Protein 7B7N (pdb70)

Secondary structure (DSSP, 8-state):
--EEEEESGGGTT----EESSSSSS-EEEEEEETTEEEEEEEE---SSS---EEEE---EE-TT-SSEEEEEEEEE--GGGS---TT-BS-EEEEEEEESS--TT---GGGPEEEEEE---EEEEEEE----SSEEEEEEEESSB-EEEEEEEEEE--/--HHHHHTT--EEEEEETTT--EEEEEHHHHHHHS-HHHHHHHHHHH-TT--HHHHHHHHHTB---S--EE--S--SPPTTBPPTTS-EE--------STT-SEEEHHHHHHHHT-SEEEES-TTSGGGGTB--EEEEEEEEEEEES-TTT-EEEEEEEESSEEEEEEES---EEEEEEE-GGGSPPB-TT--TGGGEEEE-SS-EEEEE-BTTS-HHHHH--HHHHHHHHHSS-HHHHHHHHHHHHHHHHTTT-TT-STTHHHHHHHHHHHHHHHHHHHHHHHT-SEEEHHHHHHHHHHHHHHHHHHHHHSTT-EEES---HHHHHHHHHHHTT--HHHHHHS-HHHHHHHHHHHHHT-TTT---HHHHHHHHHHHHHHHHHHHHHS---HHHHHHHHHHHHHHSS-PPPSSHHHHHHHHHHHHHHHHHS-HHHHHHHHHHHT-TTT--TTTT--GGGGSSB---SHHHHHHH---TTHHHHHHHHHHHHHHH----SS------S-EEEEEE-SS-EEEEESS--SSSEEEEPPS--GGG--EEEEE-TT-PPPS---SS----EEE---SS-TTTT-EEEEEETTTEEEEEEE--SHHHHHHTTSTTSSS--TT-TTEEEEEE-TTS-EEEEE-/----S-------TTTTTSPPPGGG--EEEE--TTSGGG--EEEEEEEETTEEEEEEEEHHHHHHHHHHHHHTTGGG--HHHHHHHHHHHHHHHHHHHT--HHHH--GGG-

Nearest PDB structures (foldseek):
  7b7n-assembly1_L  TM=1.009E+00  e=2.838E-21  Human gammaherpesvirus 8
  7czf-assembly1_C  TM=9.853E-01  e=8.204E-18  Human gammaherpesvirus 8
  8tnt-assembly1_B  TM=8.517E-01  e=2.766E-06  human gammaherpesvirus 4
  6c5v-assembly1_B  TM=8.333E-01  e=2.447E-06  Epstein-barr virus strain ag876
  9diy-assembly1_C  TM=6.101E-01  e=1.774E-02  Human betaherpesvirus 5

Solvent-accessible surface area: 38794 Å² total; per-residue (Å²): 148,67,65,66,50,11,46,7,65,82,32,49,20,165,32,56,18,44,16,91,37,176,47,63,6,1,34,12,6,32,9,54,32,110,70,124,64,57,34,0,9,6,4,14,55,2,56,79,26,149,38,56,4,8,0,15,0,46,62,5,140,39,40,142,0,99,123,0,42,0,24,2,63,0,30,31,17,80,26,134,24,9,76,43,62,114,43,24,96,68,35,0,10,0,33,39,8,46,6,46,123,86,114,30,121,81,31,83,81,225,90,21,81,98,38,58,52,0,39,107,137,38,79,36,77,58,52,11,23,104,2,103,112,113,0,0,6,0,0,0,22,0,59,0,0,1,0,0,1,28,10,0,43,0,6,33,88,174,244,47,2,98,118,49,16,117,82,41,91,60,0,14,0,14,17,2,28,82,36,71,40,27,88,2,57,2,114,52,2,29,101,42,8,79,73,95,22,0,55,67,1,11,65,2,3,77,0,5,24,37,0,100,63,0,18,125,24,41,118,46,18,69,66,22,167,73,42,62,99,38,116,30,86,25,93,203,33,74,0,49,36,70,148,108,29,112,65,80,120,111,147,110,78,73,38,30,45,53,0,43,10,0,15,21,5,74,77,4,37,37,21,0,21,74,43,129,66,75,15,7,40,145,132,35,36,16,30,93,9,0,1,20,40,86,22,98,0,0,70,2,44,4,49,5,42,81,118,123,57,0,3,20,0,59,6,8,0,4,71,46,4,0,8,0,5,5,42,66,127,38,100,11,4,4,0,0,0,0,37,51,129,37,4,2,13,17,15,4,4,7,36,29,100,49,0,2,23,0,58,6,74,54,14,1,0,0,0,3,0,10,61,118,20,62,121,62,0,23,99,46,85,3,37,141,14,0,64,88,1,8,77,26,17,22,26,82,5,1,40,60,0,2,26,98,0,2,13,15,11,15,139,131,14,6,65,28,54,130,40,0,5,60,2,0,13,4,1,0,12,1,0,0,0,0,0,20,2,2,30,5,0,35,71,60,207,64,0,22,0,31,13,0,0,85,5,2,6,25,0,74,7,0,27,35,1,0,125,71,6,2,95,69,5,58,42,64,10,12,75,44,90,24,1,7,34,10,0,39,30,0,6,80,145,3,49,9,92,71,2,20,85,18,88,95,74,33,13,16,9,1,3,6,2,1,34,8,7,23,107,92,25,60,19,48,62,41,0,8,51,0,2,8,67,13,0,60,112,20,0,30,57,7,0,110,73,8,81,12,34,56,73,46,4,39,4,0,13,17,1,4,9,5,13,30,103,30,70,90,34,201,92,90,26,5,33,76,71,16,27,85,0,56,0,2,0,1,0,0,0,0,48,76,9,0,8,69,0,1,42,26,3,8,121,23,139,72,4,52,8,46,60,1,3,0,0,1,0,7,1,7,3,46,17,15,114,61,68,33,0,153,50,12,29,136,266,116,18,60,69,125,0,4,48,1,0,10,58,2,7,166,29,9,47,102,94,151,65,51,40,143,18,143,69,69,138,120,28,27,0,15,0,12,8,46,126,0,4,0,14,0,6,46,102,33,21,86,83,29,20,7,9,84,8,51,110,32,116,130,162,26,35,4,21,0,0,0,5,51,58,106,63,46,62,40,148,59,109,68,114,84,101,103,11,53,77,58,146,162,128,39,117,52,37,78,11,41,64,2,0,0,1,2,2,10,61,66,49,4,0,14,1,2,0,10,0,34,34,88,141,0,1,70,14,0,68,75,152,115,10,22,4,61,79,102,136,54,154,88,27,11,20,1,42,0,58,30,96,0,34,1,7,5,32,100,102,148,75,35,1,6,40,20,33,10,6,18,17,95,44,11,69,102,103,44,25,101,3,8,20,0,34,0,0,4,1,4,42,52,134,60,10,89,18,0,0,0,1,4,0,22,8,93,86,70,93,32,10,20,3,16,13,0,0,0,3,7,0,0,4,0,0,20,0,0,2,73,71,3,48,115,176,19,55,128,97,14,89,131,0,25,126,43,0,76,141,9,12,66,42,5,26,134,39,19,89,77,91,12,0,45,1,50,99,41,82

Structure (mmCIF, N/CA/C/O backbone):
data_7B7N
#
_entry.id   7B7N
#
_cell.length_a   72.940
_cell.length_b   129.000
_cell.length_c   267.690
_cell.angle_alpha   90.000
_cell.angle_beta   90.000
_cell.angle_gamma   90.000
#
_symmetry.space_group_name_H-M   'C 2 2 21'
#
loop_
_entity.id
_entity.type
_entity.pdbx_description
1 polymer 'Ephrin type-A receptor 2'
2 polymer 'Envelope glycoprotein H'
3 polymer 'Envelope glycoprotein L'
4 branched 2-acetamido-2-deoxy-beta-D-glucopyranose-(1-4)-2-acetamido-2-deoxy-beta-D-glucopyranose
5 non-polymer 'CHLORIDE ION'
6 non-polymer 'SODIUM ION'
7 non-polymer 2-acetamido-2-deoxy-beta-D-glucopyranose
8 water water
#
loop_
_atom_site.group_PDB
_atom_site.id
_atom_site.type_symbol
_atom_site.label_atom_id
_atom_site.label_alt_id
_atom_site.label_comp_id
_atom_site.label_asym_id
_atom_site.label_entity_id
_atom_site.label_seq_id
_atom_site.pdbx_PDB_ins_code
_atom_site.Cartn_x
_atom_site.Cartn_y
_atom_site.Cartn_z
_atom_site.occupancy
_atom_site.B_iso_or_equiv
_atom_site.auth_seq_id
_atom_site.auth_comp_id
_atom_site.auth_asym_id
_atom_site.auth_atom_id
_atom_site.pdbx_PDB_model_num
ATOM 1 N N . LYS A 1 5 ? 20.03953 165.59285 71.54215 1.000 97.09670 27 LYS E N 1
ATOM 2 C CA . LYS A 1 5 ? 19.41004 165.01664 70.36053 1.000 101.18525 27 LYS E CA 1
ATOM 3 C C . LYS A 1 5 ? 18.92428 163.59787 70.63684 1.000 106.75307 27 LYS E C 1
ATOM 4 O O . LYS A 1 5 ? 18.76326 163.20321 71.79246 1.000 124.10513 27 LYS E O 1
ATOM 10 N N . GLU A 1 6 ? 18.69692 162.84242 69.56036 1.000 95.61681 28 GLU E N 1
ATOM 11 C CA . GLU A 1 6 ? 18.24635 161.45457 69.62483 1.000 82.44954 28 GLU E CA 1
ATOM 12 C C . GLU A 1 6 ? 16.95383 161.30219 70.41618 1.000 74.81159 28 GLU E C 1
ATOM 13 O O . GLU A 1 6 ? 16.97669 161.03522 71.62219 1.000 73.83985 28 GLU E O 1
ATOM 19 N N . VAL A 1 7 ? 15.82587 161.47804 69.73963 1.000 70.16981 29 VAL E N 1
ATOM 20 C CA . VAL A 1 7 ? 14.52267 161.12712 70.28615 1.000 67.09524 29 VAL E CA 1
ATOM 21 C C . VAL A 1 7 ? 14.21283 159.70804 69.83279 1.000 65.20407 29 VAL E C 1
ATOM 22 O O . VAL A 1 7 ? 14.21436 159.42022 68.62929 1.000 66.42846 29 VAL E O 1
ATOM 26 N N . VAL A 1 8 ? 13.96511 158.82340 70.79541 1.000 61.75557 30 VAL E N 1
ATOM 27 C CA . VAL A 1 8 ? 13.79527 157.39636 70.54656 1.000 54.74593 30 VAL E CA 1
ATOM 28 C C . VAL A 1 8 ? 12.30854 157.09327 70.41551 1.000 52.13487 30 VAL E C 1
ATOM 29 O O . VAL A 1 8 ? 11.52229 157.39280 71.32190 1.000 54.50240 30 VAL E O 1
ATOM 33 N N . LEU A 1 9 ? 11.92418 156.49245 69.29084 1.000 49.95502 31 LEU E N 1
ATOM 34 C CA . LEU A 1 9 ? 10.55702 156.04329 69.06635 1.000 55.96992 31 LEU E CA 1
ATOM 35 C C . LEU A 1 9 ? 10.34942 154.57866 69.41989 1.000 60.57909 31 LEU E C 1
ATOM 36 O O . LEU A 1 9 ? 9.22668 154.18180 69.74943 1.000 67.83522 31 LEU E O 1
ATOM 41 N N . LEU A 1 10 ? 11.40519 153.77157 69.34989 1.000 55.93449 32 LEU E N 1
ATOM 42 C CA . LEU A 1 10 ? 11.32897 152.34379 69.61152 1.000 54.79778 32 LEU E CA 1
ATOM 43 C C . LEU A 1 10 ? 12.65310 151.90047 70.21270 1.000 55.48602 32 LEU E C 1
ATOM 44 O O . LEU A 1 10 ? 13.71480 152.33087 69.75966 1.000 56.46180 32 LEU E O 1
ATOM 49 N N . ASP A 1 11 ? 12.58432 151.05363 71.24142 1.000 55.80438 33 ASP E N 1
ATOM 50 C CA . ASP A 1 11 ? 13.78838 150.53275 71.89124 1.000 62.22099 33 ASP E CA 1
ATOM 51 C C . ASP A 1 11 ? 13.42842 149.16983 72.47703 1.000 65.83831 33 ASP E C 1
ATOM 52 O O . ASP A 1 11 ? 12.82392 149.09504 73.55077 1.000 71.23216 33 ASP E O 1
ATOM 57 N N . PHE A 1 12 ? 13.81021 148.10205 71.77103 1.000 61.83510 34 PHE E N 1
ATOM 58 C CA . PHE A 1 12 ? 13.40415 146.76027 72.17892 1.000 59.20535 34 PHE E CA 1
ATOM 59 C C . PHE A 1 12 ? 14.06797 146.34418 73.48531 1.000 62.94244 34 PHE E C 1
ATOM 60 O O . PHE A 1 12 ? 13.41347 145.76767 74.36261 1.000 61.24703 34 PHE E O 1
ATOM 68 N N . ALA A 1 13 ? 15.36532 146.62747 73.63280 1.000 61.64283 35 ALA E N 1
ATOM 69 C CA . ALA A 1 13 ? 16.09508 146.18104 74.81556 1.000 52.80914 35 ALA E CA 1
ATOM 70 C C . ALA A 1 13 ? 15.58047 146.84338 76.08596 1.000 52.46995 35 ALA E C 1
ATOM 71 O O . ALA A 1 13 ? 15.68364 146.26309 77.17361 1.000 52.05515 35 ALA E O 1
ATOM 73 N N . ALA A 1 14 ? 15.02794 148.04852 75.97492 1.000 54.92061 36 ALA E N 1
ATOM 74 C CA . ALA A 1 14 ? 14.50665 148.77038 77.12739 1.000 54.99468 36 ALA E CA 1
ATOM 75 C C . ALA A 1 14 ? 13.07599 148.38382 77.47637 1.000 58.71891 36 ALA E C 1
ATOM 76 O O . ALA A 1 14 ? 12.53528 148.89486 78.46185 1.000 65.87032 36 ALA E O 1
ATOM 78 N N . ALA A 1 15 ? 12.45113 147.49882 76.70170 1.000 55.27668 37 ALA E N 1
ATOM 79 C CA . ALA A 1 15 ? 11.06055 147.14174 76.94383 1.000 58.35195 37 ALA E CA 1
ATOM 80 C C . ALA A 1 15 ? 10.89472 146.11546 78.05673 1.000 62.63513 37 ALA E C 1
ATOM 81 O O . ALA A 1 15 ? 9.77216 145.92453 78.53882 1.000 63.27355 37 ALA E O 1
ATOM 83 N N . GLY A 1 16 ? 11.97394 145.44741 78.45970 1.000 61.53171 38 GLY E N 1
ATOM 84 C CA . GLY A 1 16 ? 11.92122 144.50196 79.55742 1.000 62.06996 38 GLY E CA 1
ATOM 85 C C . GLY A 1 16 ? 11.03663 143.29620 79.33296 1.000 68.50452 38 GLY E C 1
ATOM 86 O O . GLY A 1 16 ? 10.45305 142.78146 80.29223 1.000 73.01147 38 GLY E O 1
ATOM 87 N N . GLY A 1 17 ? 10.91766 142.82599 78.09389 1.000 67.78178 39 GLY E N 1
ATOM 88 C CA . GLY A 1 17 ? 10.11989 141.65301 77.80695 1.000 63.99553 39 GLY E CA 1
ATOM 89 C C . GLY A 1 17 ? 8.63401 141.89468 77.66690 1.000 65.84227 39 GLY E C 1
ATOM 90 O O . GLY A 1 17 ? 7.89251 140.94229 77.39245 1.000 69.32249 39 GLY E O 1
ATOM 91 N N . GLU A 1 18 ? 8.16940 143.12872 77.84563 1.000 69.15540 40 GLU E N 1
ATOM 92 C CA . GLU A 1 18 ? 6.76061 143.45530 77.68735 1.000 68.34571 40 GLU E CA 1
ATOM 93 C C . GLU A 1 18 ? 6.42405 143.92625 76.27880 1.000 56.77661 40 GLU E C 1
ATOM 94 O O . GLU A 1 18 ? 5.34542 144.48984 76.06569 1.000 53.14816 40 GLU E O 1
ATOM 100 N N . LEU A 1 19 ? 7.31743 143.70130 75.31646 1.000 53.23017 41 LEU E N 1
ATOM 101 C CA . LEU A 1 19 ? 7.10665 144.08190 73.92351 1.000 52.60965 41 LEU E CA 1
ATOM 102 C C . LEU A 1 19 ? 7.20162 142.82735 73.06602 1.000 54.86747 41 LEU E C 1
ATOM 103 O O . LEU A 1 19 ? 8.29313 142.27798 72.88209 1.000 53.81309 41 LEU E O 1
ATOM 108 N N . GLY A 1 20 ? 6.06375 142.37754 72.54700 1.000 54.39744 42 GLY E N 1
ATOM 109 C CA . GLY A 1 20 ? 6.00791 141.20481 71.69084 1.000 44.55929 42 GLY E CA 1
ATOM 110 C C . GLY A 1 20 ? 5.88238 141.60292 70.23066 1.000 46.73873 42 GLY E C 1
ATOM 111 O O . GLY A 1 20 ? 5.14493 142.52750 69.88823 1.000 46.36334 42 GLY E O 1
ATOM 112 N N . TRP A 1 21 ? 6.60921 140.88884 69.37605 1.000 50.38183 43 TRP E N 1
ATOM 113 C CA . TRP A 1 21 ? 6.64601 141.16680 67.94955 1.000 49.78079 43 TRP E CA 1
ATOM 114 C C . TRP A 1 21 ? 6.02717 140.01662 67.16598 1.000 49.03925 43 TRP E C 1
ATOM 115 O O . TRP A 1 21 ? 5.97767 138.87327 67.62523 1.000 49.50765 43 TRP E O 1
ATOM 126 N N . LEU A 1 22 ? 5.55786 140.33995 65.96649 1.000 53.04612 44 LEU E N 1
ATOM 127 C CA . LEU A 1 22 ? 4.85955 139.37550 65.13264 1.000 54.02335 44 LEU E CA 1
ATOM 128 C C . LEU A 1 22 ? 5.85183 138.45977 64.42941 1.000 56.05824 44 LEU E C 1
ATOM 129 O O . LEU A 1 22 ? 6.90808 138.89846 63.96788 1.000 61.76149 44 LEU E O 1
ATOM 134 N N . THR A 1 23 ? 5.50704 137.17834 64.35640 1.000 57.44287 45 THR E N 1
ATOM 135 C CA . THR A 1 23 ? 6.30134 136.18468 63.64564 1.000 60.79764 45 THR E CA 1
ATOM 136 C C . THR A 1 23 ? 5.39188 135.48931 62.64729 1.000 71.88850 45 THR E C 1
ATOM 137 O O . THR A 1 23 ? 4.41048 134.85195 63.04332 1.000 67.58454 45 THR E O 1
ATOM 141 N N . HIS A 1 24 ? 5.70579 135.62393 61.35224 1.000 91.37777 46 HIS E N 1
ATOM 142 C CA . HIS A 1 24 ? 4.80150 135.08405 60.33769 1.000 104.84955 46 HIS E CA 1
ATOM 143 C C . HIS A 1 24 ? 4.77288 133.56208 60.36402 1.000 121.21581 46 HIS E C 1
ATOM 144 O O . HIS A 1 24 ? 3.67157 132.99127 60.45706 1.000 146.64905 46 HIS E O 1
ATOM 151 N N . PRO A 1 25 ? 5.90274 132.83986 60.28847 1.000 93.25187 47 PRO E N 1
ATOM 152 C CA . PRO A 1 25 ? 5.85546 131.43201 60.69698 1.000 74.90902 47 PRO E CA 1
ATOM 153 C C . PRO A 1 25 ? 5.82621 131.35575 62.21324 1.000 72.55880 47 PRO E C 1
ATOM 154 O O . PRO A 1 25 ? 6.84566 131.57861 62.87328 1.000 73.11787 47 PRO E O 1
ATOM 158 N N . TYR A 1 26 ? 4.65504 131.08582 62.77961 1.000 70.68736 48 TYR E N 1
ATOM 159 C CA . TYR A 1 26 ? 4.49697 131.08102 64.22776 1.000 73.61488 48 TYR E CA 1
ATOM 160 C C . TYR A 1 26 ? 4.92770 129.72881 64.77893 1.000 72.54863 48 TYR E C 1
ATOM 161 O O . TYR A 1 26 ? 4.31999 128.70072 64.46210 1.000 81.45326 48 TYR E O 1
ATOM 170 N N . GLY A 1 27 ? 5.97328 129.72944 65.59956 1.000 69.10039 49 GLY E N 1
ATOM 171 C CA . GLY A 1 27 ? 6.50516 128.49516 66.14138 1.000 76.91036 49 GLY E CA 1
ATOM 172 C C . GLY A 1 27 ? 7.88411 128.20548 65.59155 1.000 82.50078 49 GLY E C 1
ATOM 173 O O . GLY A 1 27 ? 8.86675 128.16753 66.33789 1.000 88.27549 49 GLY E O 1
ATOM 174 N N . LYS A 1 28 ? 7.96554 127.99595 64.28141 1.000 79.52250 50 LYS E N 1
ATOM 175 C CA . LYS A 1 28 ? 9.25116 127.93957 63.61092 1.000 76.60501 50 LYS E CA 1
ATOM 176 C C . LYS A 1 28 ? 9.81460 129.34998 63.45200 1.000 79.12780 50 LYS E C 1
ATOM 177 O O . LYS A 1 28 ? 9.15896 130.35194 63.75201 1.000 84.18997 50 LYS E O 1
ATOM 179 N N . GLY A 1 29 ? 11.05383 129.42425 62.97975 1.000 74.54727 51 GLY E N 1
ATOM 180 C CA . GLY A 1 29 ? 11.63809 130.72848 62.71654 1.000 71.13974 51 GLY E CA 1
ATOM 181 C C . GLY A 1 29 ? 11.90920 131.50560 63.99156 1.000 63.27387 51 GLY E C 1
ATOM 182 O O . GLY A 1 29 ? 12.35742 130.95559 65.00346 1.000 62.31947 51 GLY E O 1
ATOM 183 N N . TRP A 1 30 ? 11.63284 132.80871 63.94072 1.000 62.97119 52 TRP E N 1
ATOM 184 C CA . TRP A 1 30 ? 11.96159 133.69321 65.05148 1.000 56.34857 52 TRP E CA 1
ATOM 185 C C . TRP A 1 30 ? 11.16710 133.32314 66.29723 1.000 54.47409 52 TRP E C 1
ATOM 186 O O . TRP A 1 30 ? 9.97710 133.00349 66.22720 1.000 54.23582 52 TRP E O 1
ATOM 197 N N . ASP A 1 31 ? 11.84010 133.37412 67.44424 1.000 52.00969 53 ASP E N 1
ATOM 198 C CA . ASP A 1 31 ? 11.23003 133.10841 68.73686 1.000 53.35349 53 ASP E CA 1
ATOM 199 C C . ASP A 1 31 ? 11.70207 134.15733 69.73024 1.000 56.33648 53 ASP E C 1
ATOM 200 O O . ASP A 1 31 ? 12.84077 134.62983 69.66218 1.000 60.28063 53 ASP E O 1
ATOM 205 N N . LEU A 1 32 ? 10.81114 134.51952 70.65050 1.000 58.54129 54 LEU E N 1
ATOM 206 C CA . LEU A 1 32 ? 11.15722 135.41549 71.74672 1.000 58.76486 54 LEU E CA 1
ATOM 207 C C . LEU A 1 32 ? 11.79462 134.59777 72.86172 1.000 61.21772 54 LEU E C 1
ATOM 208 O O . LEU A 1 32 ? 11.19098 133.64006 73.35793 1.000 63.88792 54 LEU E O 1
ATOM 213 N N . MET A 1 33 ? 13.01433 134.96184 73.24866 1.000 60.54024 55 MET E N 1
ATOM 214 C CA . MET A 1 33 ? 13.79630 134.16382 74.17760 1.000 59.99118 55 MET E CA 1
ATOM 215 C C . MET A 1 33 ? 14.38129 135.03717 75.27574 1.000 62.97877 55 MET E C 1
ATOM 216 O O . MET A 1 33 ? 14.80649 136.17221 75.02905 1.000 67.50994 55 MET E O 1
ATOM 221 N N . GLN A 1 34 ? 14.40541 134.48816 76.48708 1.000 60.04239 56 GLN E N 1
ATOM 222 C CA . GLN A 1 34 ? 14.96418 135.14807 77.65576 1.000 56.40830 56 GLN E CA 1
ATOM 223 C C . GLN A 1 34 ? 16.26865 134.47353 78.06284 1.000 54.44605 56 GLN E C 1
ATOM 224 O O . GLN A 1 34 ? 16.36484 133.24245 78.07763 1.000 56.64214 56 GLN E O 1
ATOM 230 N N . ASN A 1 35 ? 17.27413 135.28735 78.37367 1.000 53.05866 57 ASN E N 1
ATOM 231 C CA . ASN A 1 35 ? 18.47776 134.86022 79.06688 1.000 48.99494 57 ASN E CA 1
ATOM 232 C C . ASN A 1 35 ? 18.67017 135.77728 80.26478 1.000 53.01365 57 ASN E C 1
ATOM 233 O O . ASN A 1 35 ? 17.95635 136.76727 80.43161 1.000 59.42856 57 ASN E O 1
ATOM 238 N N . ILE A 1 36 ? 19.63792 135.45023 81.11143 1.000 48.74332 58 ILE E N 1
ATOM 239 C CA . ILE A 1 36 ? 19.94751 136.26429 82.27787 1.000 49.41808 58 ILE E CA 1
ATOM 240 C C . ILE A 1 36 ? 21.42476 136.62192 82.20702 1.000 58.28406 58 ILE E C 1
ATOM 241 O O . ILE A 1 36 ? 22.29118 135.73933 82.27408 1.000 56.91288 58 ILE E O 1
ATOM 246 N N . MET A 1 37 ? 21.70847 137.91399 82.04934 1.000 62.69016 59 MET E N 1
ATOM 247 C CA . MET A 1 37 ? 23.06379 138.44449 81.99631 1.000 66.55160 59 MET E CA 1
ATOM 248 C C . MET A 1 37 ? 23.24829 139.39894 83.16551 1.000 70.71251 59 MET E C 1
ATOM 249 O O . MET A 1 37 ? 22.42757 140.30191 83.36367 1.000 75.93416 59 MET E O 1
ATOM 254 N N . ASN A 1 38 ? 24.32100 139.20087 83.93298 1.000 66.95841 60 ASN E N 1
ATOM 255 C CA . ASN A 1 38 ? 24.61055 140.03697 85.09896 1.000 69.90945 60 ASN E CA 1
ATOM 256 C C . ASN A 1 38 ? 23.42832 140.05863 86.06589 1.000 71.51422 60 ASN E C 1
ATOM 257 O O . ASN A 1 38 ? 23.14361 141.06911 86.71349 1.000 72.36898 60 ASN E O 1
ATOM 262 N N . ASP A 1 39 ? 22.73173 138.92441 86.15146 1.000 70.84589 61 ASP E N 1
ATOM 263 C CA . ASP A 1 39 ? 21.57201 138.72929 87.01904 1.000 67.30881 61 ASP E CA 1
ATOM 264 C C . ASP A 1 39 ? 20.38736 139.60107 86.61752 1.000 66.96501 61 ASP E C 1
ATOM 265 O O . ASP A 1 39 ? 19.49321 139.84935 87.43041 1.000 67.80026 61 ASP E O 1
ATOM 270 N N . MET A 1 40 ? 20.35654 140.06432 85.36838 1.000 68.32070 62 MET E N 1
ATOM 271 C CA . MET A 1 40 ? 19.23121 140.81164 84.83684 1.000 74.38482 62 MET E CA 1
ATOM 272 C C . MET A 1 40 ? 18.68123 140.11657 83.59674 1.000 72.49470 62 MET E C 1
ATOM 273 O O . MET A 1 40 ? 19.45132 139.56425 82.80343 1.000 77.21524 62 MET E O 1
ATOM 278 N N . PRO A 1 41 ? 17.36205 140.11586 83.40456 1.000 63.60581 63 PRO E N 1
ATOM 279 C CA . PRO A 1 41 ? 16.78181 139.42350 82.24368 1.000 60.78894 63 PRO E CA 1
ATOM 280 C C . PRO A 1 41 ? 17.00807 140.21346 80.96300 1.000 58.57016 63 PRO E C 1
ATOM 281 O O . PRO A 1 41 ? 16.57860 141.36186 80.84191 1.000 58.89102 63 PRO E O 1
ATOM 285 N N . ILE A 1 42 ? 17.68944 139.58804 80.00584 1.000 59.62826 64 ILE E N 1
ATOM 286 C CA . ILE A 1 42 ? 17.91836 140.15134 78.67979 1.000 58.99202 64 ILE E CA 1
ATOM 287 C C . ILE A 1 42 ? 17.12213 139.32639 77.67882 1.000 55.99414 64 ILE E C 1
ATOM 288 O O . ILE A 1 42 ? 17.26263 138.09793 77.62345 1.000 52.13309 64 ILE E O 1
ATOM 293 N N . TYR A 1 43 ? 16.27775 139.99715 76.90123 1.000 55.62379 65 TYR E N 1
ATOM 294 C CA . TYR A 1 43 ? 15.41428 139.34346 75.92958 1.000 49.93577 65 TYR E CA 1
ATOM 295 C C . TYR A 1 43 ? 15.96286 139.52919 74.52224 1.000 51.06505 65 TYR E C 1
ATOM 296 O O . TYR A 1 43 ? 16.77092 140.42091 74.25532 1.000 54.10039 65 TYR E O 1
ATOM 305 N N . MET A 1 44 ? 15.52051 138.65737 73.62051 1.000 60.38981 66 MET E N 1
ATOM 306 C CA . MET A 1 44 ? 15.99121 138.71496 72.24414 1.000 62.93076 66 MET E CA 1
ATOM 307 C C . MET A 1 44 ? 15.02043 137.95811 71.35272 1.000 60.98788 66 MET E C 1
ATOM 308 O O . MET A 1 44 ? 14.19701 137.17055 71.82390 1.000 58.38436 66 MET E O 1
ATOM 313 N N . TYR A 1 45 ? 15.11898 138.21799 70.05465 1.000 57.41139 67 TYR E N 1
ATOM 314 C CA . TYR A 1 45 ? 14.40580 137.43308 69.05441 1.000 49.05145 67 TYR E CA 1
ATOM 315 C C . TYR A 1 45 ? 15.43859 136.65324 68.25637 1.000 52.06243 67 TYR E C 1
ATOM 316 O O . TYR A 1 45 ? 16.32675 137.24427 67.63503 1.000 54.88461 67 TYR E O 1
ATOM 325 N N . SER A 1 46 ? 15.34572 135.32997 68.30607 1.000 53.88498 68 SER E N 1
ATOM 326 C CA . SER A 1 46 ? 16.39424 134.48034 67.76653 1.000 51.33810 68 SER E CA 1
ATOM 327 C C . SER A 1 46 ? 15.81015 133.43212 66.83250 1.000 47.40073 68 SER E C 1
ATOM 328 O O . SER A 1 46 ? 14.66651 132.99966 66.98920 1.000 48.90183 68 SER E O 1
ATOM 331 N N . VAL A 1 47 ? 16.61794 133.02864 65.85747 1.000 45.12071 69 VAL E N 1
ATOM 332 C CA . VAL A 1 47 ? 16.21522 132.02937 64.87295 1.000 51.01759 69 VAL E CA 1
ATOM 333 C C . VAL A 1 47 ? 17.46506 131.29412 64.41360 1.000 52.83716 69 VAL E C 1
ATOM 334 O O . VAL A 1 47 ? 18.52642 131.89909 64.25037 1.000 59.12549 69 VAL E O 1
ATOM 338 N N . CYS A 1 48 ? 17.34610 129.98218 64.21278 1.000 49.37513 70 CYS E N 1
ATOM 339 C CA . CYS A 1 48 ? 18.52528 129.19751 63.86925 1.000 49.38661 70 CYS E CA 1
ATOM 340 C C . CYS A 1 48 ? 18.17141 127.90832 63.13275 1.000 54.57447 70 CYS E C 1
ATOM 341 O O . CYS A 1 48 ? 18.69845 126.83861 63.45331 1.000 56.92397 70 CYS E O 1
ATOM 344 N N . ASN A 1 49 ? 17.28993 127.99433 62.13541 1.000 52.30602 71 ASN E N 1
ATOM 345 C CA . ASN A 1 49 ? 16.93833 126.83220 61.31679 1.000 52.96894 71 ASN E CA 1
ATOM 346 C C . ASN A 1 49 ? 17.94447 126.72472 60.17342 1.000 53.73097 71 ASN E C 1
ATOM 347 O O . ASN A 1 49 ? 17.66751 127.04921 59.01593 1.000 51.87229 71 ASN E O 1
ATOM 352 N N . VAL A 1 50 ? 19.13905 126.24660 60.51504 1.000 56.57743 72 VAL E N 1
ATOM 353 C CA . VAL A 1 50 ? 20.24305 126.23898 59.56137 1.000 65.08000 72 VAL E CA 1
ATOM 354 C C . VAL A 1 50 ? 20.33925 124.92992 58.77965 1.000 74.37465 72 VAL E C 1
ATOM 355 O O . VAL A 1 50 ? 20.82864 124.92565 57.64506 1.000 77.40071 72 VAL E O 1
ATOM 359 N N . MET A 1 51 ? 19.88479 123.81562 59.35390 1.000 76.24596 73 MET E N 1
ATOM 360 C CA . MET A 1 51 ? 19.99045 122.50882 58.71569 1.000 81.65815 73 MET E CA 1
ATOM 361 C C . MET A 1 51 ? 18.71255 122.11099 57.97861 1.000 85.45473 73 MET E C 1
ATOM 362 O O . MET A 1 51 ? 18.39053 120.92210 57.90513 1.000 98.29003 73 MET E O 1
ATOM 367 N N . SER A 1 52 ? 17.97660 123.07713 57.42194 1.000 80.87189 74 SER E N 1
ATOM 368 C CA . SER A 1 52 ? 16.66340 122.79672 56.85672 1.000 81.20536 74 SER E CA 1
ATOM 369 C C . SER A 1 52 ? 16.45412 123.32510 55.44497 1.000 85.85394 74 SER E C 1
ATOM 370 O O . SER A 1 52 ? 15.47584 122.93162 54.80156 1.000 88.77797 74 SER E O 1
ATOM 373 N N . GLY A 1 53 ? 17.31499 124.18568 54.94979 1.000 88.80048 75 GLY E N 1
ATOM 374 C CA . GLY A 1 53 ? 17.21805 124.63838 53.56684 1.000 93.38159 75 GLY E CA 1
ATOM 375 C C . GLY A 1 53 ? 16.44438 125.94063 53.44280 1.000 100.27163 75 GLY E C 1
ATOM 376 O O . GLY A 1 53 ? 16.81508 126.93152 54.06644 1.000 108.70769 75 GLY E O 1
ATOM 377 N N . ASP A 1 54 ? 15.39695 125.93392 52.62410 1.000 99.86441 76 ASP E N 1
ATOM 378 C CA . ASP A 1 54 ? 14.57893 127.12162 52.44061 1.000 101.08424 76 ASP E CA 1
ATOM 379 C C . ASP A 1 54 ? 13.91106 127.51819 53.75121 1.000 99.38108 76 ASP E C 1
ATOM 380 O O . ASP A 1 54 ? 13.38321 126.67445 54.47906 1.000 102.63250 76 ASP E O 1
ATOM 385 N N . GLN A 1 55 ? 13.91850 128.82161 54.04689 1.000 94.60780 77 GLN E N 1
ATOM 386 C CA . GLN A 1 55 ? 13.43510 129.28757 55.34367 1.000 90.13276 77 GLN E CA 1
ATOM 387 C C . GLN A 1 55 ? 12.37034 130.36810 55.21485 1.000 85.38583 77 GLN E C 1
ATOM 388 O O . GLN A 1 55 ? 11.18032 130.08815 55.39069 1.000 93.82729 77 GLN E O 1
ATOM 394 N N . ASP A 1 56 ? 12.78985 131.60462 54.93971 1.000 71.87125 78 ASP E N 1
ATOM 395 C CA . ASP A 1 56 ? 11.88370 132.74351 54.78219 1.000 62.57265 78 ASP E CA 1
ATOM 396 C C . ASP A 1 56 ? 11.04944 132.95958 56.05139 1.000 57.48936 78 ASP E C 1
ATOM 397 O O . ASP A 1 56 ? 9.82543 132.81835 56.06374 1.000 56.39205 78 ASP E O 1
ATOM 402 N N . ASN A 1 57 ? 11.75202 133.31604 57.12658 1.000 52.38942 79 ASN E N 1
ATOM 403 C CA . ASN A 1 57 ? 11.13988 133.51567 58.43791 1.000 55.55130 79 ASN E CA 1
ATOM 404 C C . ASN A 1 57 ? 11.07357 135.00752 58.74052 1.000 58.40744 79 ASN E C 1
ATOM 405 O O . ASN A 1 57 ? 12.10674 135.67954 58.78134 1.000 55.67029 79 ASN E O 1
ATOM 410 N N . TRP A 1 58 ? 9.86961 135.52084 58.96881 1.000 58.65521 80 TRP E N 1
ATOM 411 C CA . TRP A 1 58 ? 9.66969 136.95266 59.12742 1.000 57.67755 80 TRP E CA 1
ATOM 412 C C . TRP A 1 58 ? 9.36844 137.31788 60.57599 1.000 52.72754 80 TRP E C 1
ATOM 413 O O . TRP A 1 58 ? 8.72192 136.56512 61.30992 1.000 55.69670 80 TRP E O 1
ATOM 424 N N . LEU A 1 59 ? 9.86058 138.48937 60.97459 1.000 47.42141 81 LEU E N 1
ATOM 425 C CA . LEU A 1 59 ? 9.64603 139.03628 62.31091 1.000 48.28968 81 LEU E CA 1
ATOM 426 C C . LEU A 1 59 ? 9.30164 140.51031 62.15271 1.000 52.36253 81 LEU E C 1
ATOM 427 O O . LEU A 1 59 ? 10.13998 141.29421 61.70154 1.000 55.48221 81 LEU E O 1
ATOM 432 N N . ARG A 1 60 ? 8.07965 140.89089 62.51361 1.000 48.47725 82 ARG E N 1
ATOM 433 C CA . ARG A 1 60 ? 7.60452 142.25633 62.33316 1.000 58.15834 82 ARG E CA 1
ATOM 434 C C . ARG A 1 60 ? 7.45215 142.93205 63.68779 1.000 65.86586 82 ARG E C 1
ATOM 435 O O . ARG A 1 60 ? 6.86407 142.35815 64.61079 1.000 65.00944 82 ARG E O 1
ATOM 443 N N . THR A 1 61 ? 7.97391 144.15133 63.79805 1.000 72.89608 83 THR E N 1
ATOM 444 C CA . THR A 1 61 ? 7.88600 144.90166 65.03969 1.000 66.14272 83 THR E CA 1
ATOM 445 C C . THR A 1 61 ? 6.47018 145.43123 65.24544 1.000 55.83792 83 THR E C 1
ATOM 446 O O . THR A 1 61 ? 5.59242 145.30686 64.38652 1.000 57.06212 83 THR E O 1
ATOM 450 N N . ASN A 1 62 ? 6.25949 146.03748 66.40975 1.000 47.18055 84 ASN E N 1
ATOM 451 C CA . ASN A 1 62 ? 5.00751 146.71455 66.69237 1.000 51.65151 84 ASN E CA 1
ATOM 452 C C . ASN A 1 62 ? 4.86483 147.94432 65.79586 1.000 54.26964 84 ASN E C 1
ATOM 453 O O . ASN A 1 62 ? 5.77589 148.31679 65.05099 1.000 56.11504 84 ASN E O 1
ATOM 458 N N . TRP A 1 63 ? 3.69831 148.57756 65.86603 1.000 53.52792 85 TRP E N 1
ATOM 459 C CA . TRP A 1 63 ? 3.47151 149.80816 65.12220 1.000 53.46946 85 TRP E CA 1
ATOM 460 C C . TRP A 1 63 ? 4.11926 150.97231 65.86070 1.000 56.95258 85 TRP E C 1
ATOM 461 O O . TRP A 1 63 ? 3.95036 151.12025 67.07527 1.000 65.64232 85 TRP E O 1
ATOM 472 N N . VAL A 1 64 ? 4.86778 151.79131 65.12891 1.000 52.73808 86 VAL E N 1
ATOM 473 C CA . VAL A 1 64 ? 5.64300 152.88490 65.70408 1.000 53.32713 86 VAL E CA 1
ATOM 474 C C . VAL A 1 64 ? 5.08681 154.19015 65.15399 1.000 55.19206 86 VAL E C 1
ATOM 475 O O . VAL A 1 64 ? 5.27117 154.50001 63.96985 1.000 55.40070 86 VAL E O 1
ATOM 479 N N . TYR A 1 65 ? 4.41410 154.95912 66.00713 1.000 57.87430 87 TYR E N 1
ATOM 480 C CA . TYR A 1 65 ? 3.84667 156.22512 65.56526 1.000 62.89892 87 TYR E CA 1
ATOM 481 C C . TYR A 1 65 ? 4.95819 157.18941 65.18009 1.000 60.02630 87 TYR E C 1
ATOM 482 O O . TYR A 1 65 ? 5.88385 157.43601 65.95837 1.000 63.30451 87 TYR E O 1
ATOM 491 N N . ARG A 1 66 ? 4.85641 157.73639 63.96971 1.000 55.28274 88 ARG E N 1
ATOM 492 C CA . ARG A 1 66 ? 5.93396 158.54842 63.41824 1.000 54.64180 88 ARG E CA 1
ATOM 493 C C . ARG A 1 66 ? 6.14121 159.82361 64.22909 1.000 61.66566 88 ARG E C 1
ATOM 494 O O . ARG A 1 66 ? 7.21919 160.05197 64.78951 1.000 62.04934 88 ARG E O 1
ATOM 502 N N . GLY A 1 67 ? 5.11815 160.66466 64.30600 1.000 64.01338 89 GLY E N 1
ATOM 503 C CA . GLY A 1 67 ? 5.25762 161.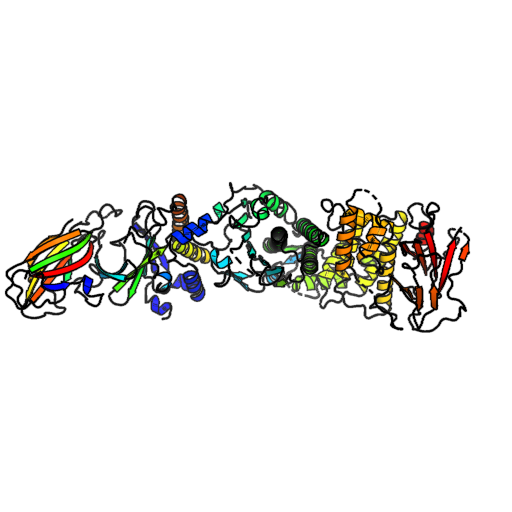92564 65.01910 1.000 64.13419 89 GLY E CA 1
ATOM 504 C C . GLY A 1 67 ? 6.02091 162.92460 64.18070 1.000 64.76431 89 GLY E C 1
ATOM 505 O O . GLY A 1 67 ? 5.74273 163.09269 62.99117 1.000 65.10995 89 GLY E O 1
ATOM 506 N N . GLU A 1 68 ? 6.99590 163.59264 64.79567 1.000 67.60409 90 GLU E N 1
ATOM 507 C CA . GLU A 1 68 ? 7.82904 164.55681 64.08614 1.000 73.63932 90 GLU E CA 1
ATOM 508 C C . GLU A 1 68 ? 8.96900 163.90818 63.31416 1.000 72.77819 90 GLU E C 1
ATOM 509 O O . GLU A 1 68 ? 9.76120 164.62700 62.69607 1.000 78.73553 90 GLU E O 1
ATOM 515 N N . ALA A 1 69 ? 9.07311 162.58295 63.33161 1.000 64.68384 91 ALA E N 1
ATOM 516 C CA . ALA A 1 69 ? 10.20030 161.90652 62.70519 1.000 58.98430 91 ALA E CA 1
ATOM 517 C C . ALA A 1 69 ? 10.07569 161.96784 61.18829 1.000 57.93128 91 ALA E C 1
ATOM 518 O O . ALA A 1 69 ? 9.07603 161.52114 60.61885 1.000 60.52793 91 ALA E O 1
ATOM 520 N N . GLU A 1 70 ? 11.08938 162.52237 60.53271 1.000 56.67077 92 GLU E N 1
ATOM 521 C CA . GLU A 1 70 ? 11.16379 162.53388 59.07913 1.000 61.12616 92 GLU E CA 1
ATOM 522 C C . GLU A 1 70 ? 12.26971 161.63169 58.55704 1.000 60.08370 92 GLU E C 1
ATOM 523 O O . GLU A 1 70 ? 12.06145 160.88376 57.59776 1.000 57.61547 92 GLU E O 1
ATOM 529 N N . ARG A 1 71 ? 13.44786 161.68988 59.17576 1.000 61.69032 93 ARG E N 1
ATOM 530 C CA . ARG A 1 71 ? 14.58571 160.83821 58.84666 1.000 57.13919 93 ARG E CA 1
ATOM 531 C C . ARG A 1 71 ? 14.96745 160.07638 60.10724 1.000 57.80153 93 ARG E C 1
ATOM 532 O O . ARG A 1 71 ? 15.42250 160.67847 61.08623 1.000 65.35374 93 ARG E O 1
ATOM 540 N N . ILE A 1 72 ? 14.78324 158.75889 60.08419 1.000 53.80336 94 ILE E N 1
ATOM 541 C CA . ILE A 1 72 ? 15.00890 157.91254 61.24862 1.000 53.35648 94 ILE E CA 1
ATOM 542 C C . ILE A 1 72 ? 16.24012 157.04771 61.02745 1.000 52.47278 94 ILE E C 1
ATOM 543 O O . ILE A 1 72 ? 16.61513 156.72124 59.89293 1.000 51.16945 94 ILE E O 1
ATOM 548 N N . PHE A 1 73 ? 16.86115 156.66345 62.13837 1.000 51.97817 95 PHE E N 1
ATOM 549 C CA . PHE A 1 73 ? 18.00846 155.76971 62.14853 1.000 53.79588 95 PHE E CA 1
ATOM 550 C C . PHE A 1 73 ? 17.63572 154.49170 62.88325 1.000 54.17925 95 PHE E C 1
ATOM 551 O O . PHE A 1 73 ? 17.07950 154.54275 63.98524 1.000 53.30613 95 PHE E O 1
ATOM 559 N N . ILE A 1 74 ? 17.94452 153.35425 62.27133 1.000 56.29597 96 ILE E N 1
ATOM 560 C CA . ILE A 1 74 ? 17.69060 152.04009 62.84362 1.000 54.65385 96 ILE E CA 1
ATOM 561 C C . ILE A 1 74 ? 19.02469 151.46163 63.28574 1.000 57.08404 96 ILE E C 1
ATOM 562 O O . ILE A 1 74 ? 19.95760 151.35145 62.47864 1.000 63.55723 96 ILE E O 1
ATOM 567 N N . GLU A 1 75 ? 19.11345 151.09628 64.56513 1.000 56.26289 97 GLU E N 1
ATOM 568 C CA . GLU A 1 75 ? 20.33187 150.56298 65.16893 1.000 57.61486 97 GLU E CA 1
ATOM 569 C C . GLU A 1 75 ? 20.07235 149.12779 65.61559 1.000 57.22093 97 GLU E C 1
ATOM 570 O O . GLU A 1 75 ? 19.29258 148.89297 66.54596 1.000 51.91838 97 GLU E O 1
ATOM 576 N N . LEU A 1 76 ? 20.73405 148.17615 64.96147 1.000 54.06428 98 LEU E N 1
ATOM 577 C CA . LEU A 1 76 ? 20.59404 146.75702 65.26069 1.000 50.28828 98 LEU E CA 1
ATOM 578 C C . LEU A 1 76 ? 21.81410 146.26087 66.02555 1.000 54.78474 98 LEU E C 1
ATOM 579 O O . LEU A 1 76 ? 22.95331 146.47334 65.59654 1.000 59.78583 98 LEU E O 1
ATOM 584 N N . LYS A 1 77 ? 21.57109 145.60035 67.15328 1.000 52.28801 99 LYS E N 1
ATOM 585 C CA . LYS A 1 77 ? 22.60116 144.87791 67.88783 1.000 55.65339 99 LYS E CA 1
ATOM 586 C C . LYS A 1 77 ? 22.23750 143.39933 67.86169 1.000 57.60399 99 LYS E C 1
ATOM 587 O O . LYS A 1 77 ? 21.15698 143.01255 68.32437 1.000 59.10395 99 LYS E O 1
ATOM 593 N N . PHE A 1 78 ? 23.12449 142.57980 67.30139 1.000 58.22203 100 PHE E N 1
ATOM 594 C CA . PHE A 1 78 ? 22.77397 141.18696 67.05009 1.000 57.87744 100 PHE E CA 1
ATOM 595 C C . PHE A 1 78 ? 24.03251 140.33748 66.96862 1.000 56.93071 100 PHE E C 1
ATOM 596 O O . PHE A 1 78 ? 25.11444 140.82402 66.63646 1.000 58.98979 100 PHE E O 1
ATOM 604 N N . THR A 1 79 ? 23.86702 139.05061 67.25609 1.000 57.09889 101 THR E N 1
ATOM 605 C CA . THR A 1 79 ? 24.93314 138.06948 67.11161 1.000 58.50951 101 THR E CA 1
ATOM 606 C C . THR A 1 79 ? 24.57673 137.06912 66.02115 1.000 54.53607 101 THR E C 1
ATOM 607 O O . THR A 1 79 ? 23.41185 136.68651 65.87062 1.000 52.99510 101 THR E O 1
ATOM 611 N N . VAL A 1 80 ? 25.58664 136.65000 65.26409 1.000 55.40395 102 VAL E N 1
ATOM 612 C CA . VAL A 1 80 ? 25.43618 135.65091 64.21164 1.000 57.29817 102 VAL E CA 1
ATOM 613 C C . VAL A 1 80 ? 26.37384 134.49683 64.52800 1.000 59.75598 102 VAL E C 1
ATOM 614 O O . VAL A 1 80 ? 27.58593 134.69943 64.67276 1.000 64.88870 102 VAL E O 1
ATOM 618 N N . ARG A 1 81 ? 25.82067 133.29066 64.63056 1.000 58.50676 103 ARG E N 1
ATOM 619 C CA . ARG A 1 81 ? 26.63497 132.11293 64.89880 1.000 54.92072 103 ARG E CA 1
ATOM 620 C C . ARG A 1 81 ? 27.30836 131.63593 63.61718 1.000 52.30431 103 ARG E C 1
ATOM 621 O O . ARG A 1 81 ? 26.65956 131.50903 62.57291 1.000 48.19880 103 ARG E O 1
ATOM 629 N N . ASP A 1 82 ? 28.61172 131.37301 63.70494 1.000 54.47649 104 ASP E N 1
ATOM 630 C CA . ASP A 1 82 ? 29.38447 130.94592 62.54521 1.000 61.97548 104 ASP E CA 1
ATOM 631 C C . ASP A 1 82 ? 28.80040 129.67276 61.94716 1.000 64.72952 104 ASP E C 1
ATOM 632 O O . ASP A 1 82 ? 28.57338 128.68549 62.65148 1.000 72.25371 104 ASP E O 1
ATOM 637 N N . CYS A 1 83 ? 28.56273 129.70000 60.63523 1.000 62.73231 105 CYS E N 1
ATOM 638 C CA . CYS A 1 83 ? 28.01128 128.53801 59.94941 1.000 63.58441 105 CYS E CA 1
ATOM 639 C C . CYS A 1 83 ? 28.94045 127.33201 60.00031 1.000 62.75799 105 CYS E C 1
ATOM 640 O O . CYS A 1 83 ? 28.46803 126.19719 59.87388 1.000 68.03745 105 CYS E O 1
ATOM 643 N N . ASN A 1 84 ? 30.24488 127.54377 60.17183 1.000 55.68927 106 ASN E N 1
ATOM 644 C CA . ASN A 1 84 ? 31.17697 126.43088 60.30795 1.000 53.11701 106 ASN E CA 1
ATOM 645 C C . ASN A 1 84 ? 31.18346 125.84267 61.71362 1.000 53.40084 106 ASN E C 1
ATOM 646 O O . ASN A 1 84 ? 31.94484 124.90598 61.97659 1.000 52.41896 106 ASN E O 1
ATOM 651 N N . SER A 1 85 ? 30.36390 126.37020 62.61912 1.000 55.09003 107 SER E N 1
ATOM 652 C CA . SER A 1 85 ? 30.16748 125.78389 63.93527 1.000 54.52946 107 SER E CA 1
ATOM 653 C C . SER A 1 85 ? 29.03973 124.76087 63.94679 1.000 59.10451 107 SER E C 1
ATOM 654 O O . SER A 1 85 ? 28.60895 124.33907 65.02559 1.000 59.00922 107 SER E O 1
ATOM 657 N N . PHE A 1 86 ? 28.54490 124.36607 62.77036 1.000 60.83986 108 PHE E N 1
ATOM 658 C CA . PHE A 1 86 ? 27.53415 123.33653 62.62221 1.000 63.69791 108 PHE E CA 1
ATOM 659 C C . PHE A 1 86 ? 28.11527 122.13132 61.89437 1.000 68.93651 108 PHE E C 1
ATOM 660 O O . PHE A 1 86 ? 28.90706 122.29606 60.95946 1.000 70.43157 108 PHE E O 1
ATOM 668 N N . PRO A 1 87 ? 27.74506 120.91244 62.29537 1.000 77.97862 109 PRO E N 1
ATOM 669 C CA . PRO A 1 87 ? 28.30192 119.71925 61.63676 1.000 87.56077 109 PRO E CA 1
ATOM 670 C C . PRO A 1 87 ? 27.90927 119.58307 60.17415 1.000 101.11100 109 PRO E C 1
ATOM 671 O O . PRO A 1 87 ? 28.53432 118.79041 59.45774 1.000 94.89924 109 PRO E O 1
ATOM 675 N N . GLY A 1 88 ? 26.90868 120.32196 59.70797 1.000 124.21472 110 GLY E N 1
ATOM 676 C CA . GLY A 1 88 ? 26.50953 120.25983 58.31524 1.000 140.53808 110 GLY E CA 1
ATOM 677 C C . GLY A 1 88 ? 27.34442 121.14222 57.40534 1.000 151.87743 110 GLY E C 1
ATOM 678 O O . GLY A 1 88 ? 28.42135 121.60873 57.78209 1.000 154.87596 110 GLY E O 1
ATOM 679 N N . ALA A 1 90 ? 23.92463 120.06919 56.43554 1.000 122.71025 112 ALA E N 1
ATOM 680 C CA . ALA A 1 90 ? 23.24998 120.86193 55.41450 1.000 126.65525 112 ALA E CA 1
ATOM 681 C C . ALA A 1 90 ? 23.91173 122.22818 55.24947 1.000 131.17059 112 ALA E C 1
ATOM 682 O O . ALA A 1 90 ? 23.66440 123.15622 56.02291 1.000 130.27475 112 ALA E O 1
ATOM 684 N N . SER A 1 91 ? 24.75675 122.34134 54.22561 1.000 132.76519 113 SER E N 1
ATOM 685 C CA . SER A 1 91 ? 25.46570 123.58425 53.93344 1.000 129.97581 113 SER E CA 1
ATOM 686 C C . SER A 1 91 ? 24.58793 124.51242 53.08901 1.000 123.32402 113 SER E C 1
ATOM 687 O O . SER A 1 91 ? 24.90692 124.87658 51.95760 1.000 123.83137 113 SER E O 1
ATOM 690 N N . SER A 1 92 ? 23.44541 124.88648 53.66999 1.000 120.15948 114 SER E N 1
ATOM 691 C CA . SER A 1 92 ? 22.56741 125.88802 53.07860 1.000 115.23958 114 SER E CA 1
ATOM 692 C C . SER A 1 92 ? 22.30532 127.05144 54.02719 1.000 112.33300 114 SER E C 1
ATOM 693 O O . SER A 1 92 ? 21.43735 127.88621 53.74135 1.000 114.50790 114 SER E O 1
ATOM 696 N N . CYS A 1 93 ? 23.01394 127.11715 55.14970 1.000 103.24572 115 CYS E N 1
ATOM 697 C CA . CYS A 1 93 ? 22.84862 128.20237 56.10231 1.000 100.35008 115 CYS E CA 1
ATOM 698 C C . CYS A 1 93 ? 23.52131 129.47407 55.59755 1.000 87.88840 115 CYS E C 1
ATOM 699 O O . CYS A 1 93 ? 24.45297 129.43599 54.78789 1.000 82.55665 115 CYS E O 1
ATOM 702 N N . LYS A 1 94 ? 23.04374 130.60840 56.09735 1.000 77.63981 116 LYS E N 1
ATOM 703 C CA . LYS A 1 94 ? 23.58370 131.91372 55.75645 1.000 69.09206 116 LYS E CA 1
ATOM 704 C C . LYS A 1 94 ? 24.05204 132.61776 57.02373 1.000 65.30103 116 LYS E C 1
ATOM 705 O O . LYS A 1 94 ? 23.74680 132.20297 58.14416 1.000 69.66925 116 LYS E O 1
ATOM 711 N N . GLU A 1 95 ? 24.81421 133.69539 56.83754 1.000 60.18374 117 GLU E N 1
ATOM 712 C CA . GLU A 1 95 ? 25.32417 134.48212 57.95441 1.000 58.93482 117 GLU E CA 1
ATOM 713 C C . GLU A 1 95 ? 24.84800 135.92879 57.89777 1.000 59.44914 117 GLU E C 1
ATOM 714 O O . GLU A 1 95 ? 25.44190 136.80018 58.53863 1.000 64.58238 117 GLU E O 1
ATOM 720 N N . THR A 1 96 ? 23.79054 136.20241 57.13763 1.000 55.58024 118 THR E N 1
ATOM 721 C CA . THR A 1 96 ? 23.17885 137.52017 57.06983 1.000 53.54576 118 THR E CA 1
ATOM 722 C C . THR A 1 96 ? 21.67536 137.37916 57.26413 1.000 57.69251 118 THR E C 1
ATOM 723 O O . THR A 1 96 ? 21.13542 136.27241 57.33704 1.000 63.47049 118 THR E O 1
ATOM 727 N N . PHE A 1 97 ? 20.99659 138.51881 57.34821 1.000 60.63921 119 PHE E N 1
ATOM 728 C CA . PHE A 1 97 ? 19.53682 138.54044 57.26185 1.000 56.73793 119 PHE E CA 1
ATOM 729 C C . PHE A 1 97 ? 19.12857 139.83403 56.56402 1.000 63.84008 119 PHE E C 1
ATOM 730 O O . PHE A 1 97 ? 19.97585 140.58659 56.07920 1.000 69.34655 119 PHE E O 1
ATOM 738 N N . ASN A 1 98 ? 17.82693 140.09161 56.48553 1.000 62.78121 120 ASN E N 1
ATOM 739 C CA . ASN A 1 98 ? 17.32246 141.21724 55.71113 1.000 58.93169 120 ASN E CA 1
ATOM 740 C C . ASN A 1 98 ? 16.48887 142.14441 56.58044 1.000 58.50732 120 ASN E C 1
ATOM 741 O O . ASN A 1 98 ? 15.67715 141.68565 57.38739 1.000 64.50462 120 ASN E O 1
ATOM 746 N N . LEU A 1 99 ? 16.67885 143.44957 56.39772 1.000 55.59157 121 LEU E N 1
ATOM 747 C CA . LEU A 1 99 ? 15.92047 144.47257 57.10243 1.000 50.71738 121 LEU E CA 1
ATOM 748 C C . LEU A 1 99 ? 15.01147 145.17110 56.10218 1.000 49.99543 121 LEU E C 1
ATOM 749 O O . LEU A 1 99 ? 15.49540 145.72247 55.10122 1.000 59.28992 121 LEU E O 1
ATOM 754 N N . TYR A 1 100 ? 13.70639 145.12827 56.37636 1.000 47.50076 122 TYR E N 1
ATOM 755 C CA . TYR A 1 100 ? 12.64059 145.77443 55.62426 1.000 56.03362 122 TYR E CA 1
ATOM 756 C C . TYR A 1 100 ? 11.92561 146.78415 56.51627 1.000 55.78168 122 TYR E C 1
ATOM 757 O O . TYR A 1 100 ? 12.05078 146.76266 57.74264 1.000 56.12571 122 TYR E O 1
ATOM 766 N N . TYR A 1 101 ? 11.11884 147.64095 55.89339 1.000 54.27522 123 TYR E N 1
ATOM 767 C CA . TYR A 1 101 ? 10.21639 148.51181 56.63537 1.000 51.81235 123 TYR E CA 1
ATOM 768 C C . TYR A 1 101 ? 8.96974 148.74556 55.79331 1.000 47.80802 123 TYR E C 1
ATOM 769 O O . TYR A 1 101 ? 8.93328 148.42472 54.60254 1.000 45.44692 123 TYR E O 1
ATOM 778 N N . ALA A 1 102 ? 7.93604 149.29993 56.42912 1.000 45.77044 124 ALA E N 1
ATOM 779 C CA . ALA A 1 102 ? 6.67983 149.56225 55.73009 1.000 45.33532 124 ALA E CA 1
ATOM 780 C C . ALA A 1 102 ? 5.87035 150.59518 56.49689 1.000 50.58755 124 ALA E C 1
ATOM 781 O O . ALA A 1 102 ? 5.67185 150.45043 57.70324 1.000 55.01110 124 ALA E O 1
ATOM 783 N N . GLU A 1 103 ? 5.37863 151.61178 55.79577 1.000 54.34088 125 GLU E N 1
ATOM 784 C CA . GLU A 1 103 ? 4.63084 152.69053 56.42313 1.000 54.61829 125 GLU E CA 1
ATOM 785 C C . GLU A 1 103 ? 3.13116 152.44770 56.30004 1.000 54.65920 125 GLU E C 1
ATOM 786 O O . GLU A 1 103 ? 2.65698 151.85026 55.33113 1.000 59.30672 125 GLU E O 1
ATOM 792 N N . SER A 1 104 ? 2.38471 152.92433 57.29436 1.000 53.63509 126 SER E N 1
ATOM 793 C CA . SER A 1 104 ? 0.93385 152.79742 57.28507 1.000 56.99797 126 SER E CA 1
ATOM 794 C C . SER A 1 104 ? 0.33399 153.86714 58.18840 1.000 52.70095 126 SER E C 1
ATOM 795 O O . SER A 1 104 ? 0.92060 154.22278 59.21331 1.000 52.68989 126 SER E O 1
ATOM 798 N N . ASP A 1 105 ? -0.83691 154.37647 57.79684 1.000 51.29122 127 ASP E N 1
ATOM 799 C CA . ASP A 1 105 ? -1.54562 155.35680 58.61081 1.000 55.79442 127 ASP E CA 1
ATOM 800 C C . ASP A 1 105 ? -2.24940 154.73167 59.80815 1.000 56.56801 127 ASP E C 1
ATOM 801 O O . ASP A 1 105 ? -2.63252 155.45764 60.73195 1.000 55.47993 127 ASP E O 1
ATOM 806 N N . LEU A 1 106 ? -2.43360 153.41267 59.81261 1.000 59.88671 128 LEU E N 1
ATOM 807 C CA . LEU A 1 106 ? -3.16115 152.72944 60.87200 1.000 56.68895 128 LEU E CA 1
ATOM 808 C C . LEU A 1 106 ? -2.40251 151.47624 61.27526 1.000 57.03144 128 LEU E C 1
ATOM 809 O O . LEU A 1 106 ? -1.52993 150.99199 60.55105 1.000 58.44350 128 LEU E O 1
ATOM 814 N N . ASP A 1 107 ? -2.75190 150.95032 62.44386 1.000 57.90541 129 ASP E N 1
ATOM 815 C CA . ASP A 1 107 ? -2.16320 149.70697 62.92043 1.000 58.12784 129 ASP E CA 1
ATOM 816 C C . ASP A 1 107 ? -2.93988 148.53023 62.34416 1.000 61.78288 129 ASP E C 1
ATOM 817 O O . ASP A 1 107 ? -4.13495 148.37286 62.61752 1.000 60.47339 129 ASP E O 1
ATOM 822 N N . TYR A 1 108 ? -2.26151 147.70511 61.54663 1.000 64.27834 130 TYR E N 1
ATOM 823 C CA . TYR A 1 108 ? -2.90303 146.54288 60.94895 1.000 63.35185 130 TYR E CA 1
ATOM 824 C C . TYR A 1 108 ? -3.02054 145.37675 61.91632 1.000 62.35365 130 TYR E C 1
ATOM 825 O O . TYR A 1 108 ? -3.82887 144.47340 61.67880 1.000 71.26257 130 TYR E O 1
ATOM 834 N N . GLY A 1 109 ? -2.24444 145.37667 62.99184 1.000 57.48898 131 GLY E N 1
ATOM 835 C CA . GLY A 1 109 ? -2.39358 144.34639 64.00835 1.000 55.57793 131 GLY E CA 1
ATOM 836 C C . GLY A 1 109 ? -1.64954 143.09345 63.62388 1.000 56.25666 131 GLY E C 1
ATOM 837 O O . GLY A 1 109 ? -0.45782 143.13634 63.30335 1.000 56.29828 131 GLY E O 1
ATOM 838 N N . THR A 1 110 ? -2.35238 141.96143 63.65314 1.000 56.83662 132 THR E N 1
ATOM 839 C CA . THR A 1 110 ? -1.73636 140.68552 63.31718 1.000 54.48254 132 THR E CA 1
ATOM 840 C C . THR A 1 110 ? -1.71378 140.41631 61.81969 1.000 60.42922 132 THR E C 1
ATOM 841 O O . THR A 1 110 ? -1.12173 139.41666 61.39901 1.000 69.23624 132 THR E O 1
ATOM 845 N N . ASN A 1 111 ? -2.33842 141.27079 61.01133 1.000 57.07128 133 ASN E N 1
ATOM 846 C CA . ASN A 1 111 ? -2.28796 141.10804 59.56407 1.000 63.03781 133 ASN E CA 1
ATOM 847 C C . ASN A 1 111 ? -0.88421 141.42205 59.06471 1.000 68.23747 133 ASN E C 1
ATOM 848 O O . ASN A 1 111 ? -0.35048 142.50513 59.32637 1.000 69.71043 133 ASN E O 1
ATOM 853 N N . PHE A 1 112 ? -0.28531 140.47474 58.34798 1.000 72.32133 134 PHE E N 1
ATOM 854 C CA . PHE A 1 112 ? 1.08045 140.60629 57.85768 1.000 72.49192 134 PHE E CA 1
ATOM 855 C C . PHE A 1 112 ? 1.09432 140.30111 56.36918 1.000 80.84913 134 PHE E C 1
ATOM 856 O O . PHE A 1 112 ? 0.75871 139.18484 55.95855 1.000 85.00262 134 PHE E O 1
ATOM 864 N N . GLN A 1 113 ? 1.47824 141.29178 55.56687 1.000 81.27545 135 GLN E N 1
ATOM 865 C CA . GLN A 1 113 ? 1.58553 141.14557 54.11879 1.000 79.06994 135 GLN E CA 1
ATOM 866 C C . GLN A 1 113 ? 2.99255 141.54867 53.70173 1.000 79.33876 135 GLN E C 1
ATOM 867 O O . GLN A 1 113 ? 3.36374 142.72108 53.81796 1.000 76.90027 135 GLN E O 1
ATOM 873 N N . LYS A 1 114 ? 3.77441 140.57834 53.21750 1.000 81.20528 136 LYS E N 1
ATOM 874 C CA . LYS A 1 114 ? 5.12437 140.87156 52.74738 1.000 81.11260 136 LYS E CA 1
ATOM 875 C C . LYS A 1 114 ? 5.12561 141.80990 51.54890 1.000 82.94433 136 LYS E C 1
ATOM 876 O O . LYS A 1 114 ? 6.17032 142.39009 51.23142 1.000 79.82540 136 LYS E O 1
ATOM 882 N N . ARG A 1 115 ? 3.98194 141.96016 50.87294 1.000 89.69657 137 ARG E N 1
ATOM 883 C CA . ARG A 1 115 ? 3.91355 142.79243 49.67670 1.000 97.21280 137 ARG E CA 1
ATOM 884 C C . ARG A 1 115 ? 4.16677 144.26222 49.98991 1.000 92.64992 137 ARG E C 1
ATOM 885 O O . ARG A 1 115 ? 4.67985 144.99574 49.13735 1.000 103.04008 137 ARG E O 1
ATOM 893 N N . LEU A 1 116 ? 3.82199 144.70822 51.19626 1.000 81.48422 138 LEU E N 1
ATOM 894 C CA . LEU A 1 116 ? 3.90267 146.11767 51.55373 1.000 71.66165 138 LEU E CA 1
ATOM 895 C C . LEU A 1 116 ? 5.26041 146.52909 52.10794 1.000 66.43101 138 LEU E C 1
ATOM 896 O O . LEU A 1 116 ? 5.47359 147.72303 52.34710 1.000 67.20555 138 LEU E O 1
ATOM 901 N N . PHE A 1 117 ? 6.17704 145.58822 52.31788 1.000 57.36618 139 PHE E N 1
ATOM 902 C CA . PHE A 1 117 ? 7.42605 145.86137 53.01736 1.000 55.37731 139 PHE E CA 1
ATOM 903 C C . PHE A 1 117 ? 8.54998 146.10456 52.01772 1.000 53.58546 139 PHE E C 1
ATOM 904 O O . PHE A 1 117 ? 8.80962 145.26780 51.14622 1.000 55.22030 139 PHE E O 1
ATOM 912 N N . THR A 1 118 ? 9.20806 147.25243 52.14922 1.000 51.43589 140 THR E N 1
ATOM 913 C CA . THR A 1 118 ? 10.31882 147.62703 51.28542 1.000 53.12063 140 THR E CA 1
ATOM 914 C C . THR A 1 118 ? 11.63061 147.19817 51.92995 1.000 52.67315 140 THR E C 1
ATOM 915 O O . THR A 1 118 ? 11.85243 147.44771 53.11869 1.000 48.74632 140 THR E O 1
ATOM 919 N N . LYS A 1 119 ? 12.49732 146.55734 51.14912 1.000 54.62360 141 LYS E N 1
ATOM 920 C CA . LYS A 1 119 ? 13.77915 146.11241 51.68162 1.000 57.73975 141 LYS E CA 1
ATOM 921 C C . LYS A 1 119 ? 14.68029 147.31052 51.93832 1.000 58.46871 141 LYS E C 1
ATOM 922 O O . LYS A 1 119 ? 15.01125 148.05747 51.01202 1.000 64.89961 141 LYS E O 1
ATOM 928 N N . ILE A 1 120 ? 15.06835 147.50063 53.19872 1.000 56.88575 142 ILE E N 1
ATOM 929 C CA . ILE A 1 120 ? 16.07098 148.51130 53.51757 1.000 56.93529 142 ILE E CA 1
ATOM 930 C C . ILE A 1 120 ? 17.45110 148.02738 53.09572 1.000 63.64967 142 ILE E C 1
ATOM 931 O O . ILE A 1 120 ? 18.09954 148.63032 52.23201 1.000 70.06499 142 ILE E O 1
ATOM 936 N N . ASP A 1 121 ? 17.90805 146.91781 53.67540 1.000 66.54112 143 ASP E N 1
ATOM 937 C CA . ASP A 1 121 ? 19.24586 146.44755 53.31808 1.000 74.94372 143 ASP E CA 1
ATOM 938 C C . ASP A 1 121 ? 19.50168 145.06106 53.89196 1.000 79.62986 143 ASP E C 1
ATOM 939 O O . ASP A 1 121 ? 18.79277 144.59098 54.78659 1.000 80.55382 143 ASP E O 1
ATOM 944 N N . THR A 1 122 ? 20.54828 144.42311 53.37020 1.000 78.53729 144 THR E N 1
ATOM 945 C CA . THR A 1 122 ? 21.04382 143.17320 53.92837 1.000 79.74775 144 THR E CA 1
ATOM 946 C C . THR A 1 122 ? 21.98117 143.46870 55.09315 1.000 77.96961 144 THR E C 1
ATOM 947 O O . THR A 1 122 ? 22.94456 144.22947 54.95015 1.000 76.68181 144 THR E O 1
ATOM 951 N N . ILE A 1 123 ? 21.69267 142.87021 56.24518 1.000 76.91934 145 ILE E N 1
ATOM 952 C CA . ILE A 1 123 ? 22.47557 143.05559 57.45920 1.000 73.82966 145 ILE E CA 1
ATOM 953 C C . ILE A 1 123 ? 23.41874 141.86924 57.59711 1.000 82.86001 145 ILE E C 1
ATOM 954 O O . ILE A 1 123 ? 22.97356 140.71365 57.65568 1.000 81.92474 145 ILE E O 1
ATOM 959 N N . ALA A 1 124 ? 24.71267 142.16041 57.65422 1.000 94.99990 146 ALA E N 1
ATOM 960 C CA . ALA A 1 124 ? 25.78253 141.17827 57.71902 1.000 99.20980 146 ALA E CA 1
ATOM 961 C C . ALA A 1 124 ? 26.85747 141.68628 58.66652 1.000 107.35314 146 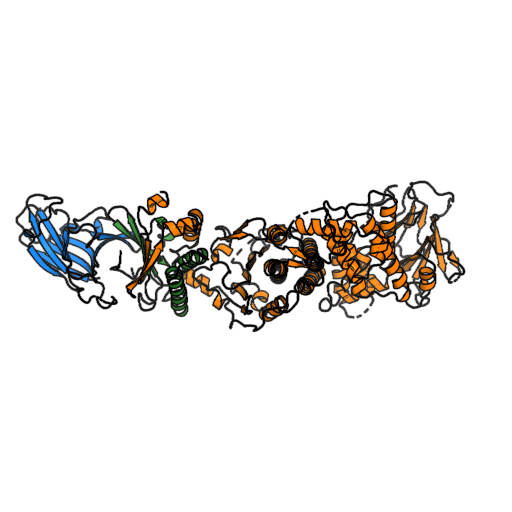ALA E C 1
ATOM 962 O O . ALA A 1 124 ? 26.97642 142.89678 58.88648 1.000 112.07675 146 ALA E O 1
ATOM 964 N N . PRO A 1 125 ? 27.65736 140.77987 59.25511 1.000 103.99469 147 PRO E N 1
ATOM 965 C CA . PRO A 1 125 ? 28.77326 141.19599 60.11466 1.000 102.86914 147 PRO E CA 1
ATOM 966 C C . PRO A 1 125 ? 29.85366 141.95859 59.35084 1.000 102.18399 147 PRO E C 1
ATOM 967 O O . PRO A 1 125 ? 30.41957 142.90886 59.89381 1.000 101.40213 147 PRO E O 1
ATOM 971 N N . LEU A 1 141 ? 29.37689 140.93854 69.25439 1.000 65.94749 163 LEU E N 1
ATOM 972 C CA . LEU A 1 141 ? 28.19016 141.78049 69.13525 1.000 66.75044 163 LEU E CA 1
ATOM 973 C C . LEU A 1 141 ? 28.29342 142.71273 67.92876 1.000 64.32954 163 LEU E C 1
ATOM 974 O O . LEU A 1 141 ? 29.12408 143.61840 67.89834 1.000 66.30587 163 LEU E O 1
ATOM 979 N N . ASN A 1 142 ? 27.44402 142.47804 66.93387 1.000 63.88459 164 ASN E N 1
ATOM 980 C CA . ASN A 1 142 ? 27.42080 143.28319 65.72153 1.000 65.74067 164 ASN E CA 1
ATOM 981 C C . ASN A 1 142 ? 26.47051 144.45772 65.90052 1.000 63.65116 164 ASN E C 1
ATOM 982 O O . ASN A 1 142 ? 25.29937 144.27111 66.25454 1.000 62.18938 164 ASN E O 1
ATOM 987 N N . VAL A 1 143 ? 26.98443 145.65984 65.65524 1.000 62.74593 165 VAL E N 1
ATOM 988 C CA . VAL A 1 143 ? 26.22114 146.89880 65.72594 1.000 58.48447 165 VAL E CA 1
ATOM 989 C C . VAL A 1 143 ? 26.14572 147.46982 64.31734 1.000 60.20250 165 VAL E C 1
ATOM 990 O O . VAL A 1 143 ? 27.16408 147.88178 63.74879 1.000 60.48046 165 VAL E O 1
ATOM 994 N N . GLU A 1 144 ? 24.94320 147.49002 63.75168 1.000 63.88822 166 GLU E N 1
ATOM 995 C CA . GLU A 1 144 ? 24.69678 148.03616 62.42614 1.000 70.41739 166 GLU E CA 1
ATOM 996 C C . GLU A 1 144 ? 23.73432 149.21023 62.53132 1.000 70.15532 166 GLU E C 1
ATOM 997 O O . GLU A 1 144 ? 22.90437 149.27185 63.44088 1.000 69.14961 166 GLU E O 1
ATOM 1003 N N . GLU A 1 145 ? 23.84915 150.14994 61.59862 1.000 68.36669 167 GLU E N 1
ATOM 1004 C CA . GLU A 1 145 ? 22.95204 151.29561 61.58882 1.000 65.19389 167 GLU E CA 1
ATOM 1005 C C . GLU A 1 145 ? 22.59100 151.64530 60.15639 1.000 64.18471 167 GLU E C 1
ATOM 1006 O O . GLU A 1 145 ? 23.46924 151.75810 59.29640 1.000 68.92432 167 GLU E O 1
ATOM 1012 N N . ARG A 1 146 ? 21.29724 151.80236 59.90959 1.000 61.03276 168 ARG E N 1
ATOM 1013 C CA . ARG A 1 146 ? 20.78893 152.21699 58.61358 1.000 65.27658 168 ARG E CA 1
ATOM 1014 C C . ARG A 1 146 ? 19.92076 153.45223 58.79546 1.000 74.35836 168 ARG E C 1
ATOM 1015 O O . ARG A 1 146 ? 19.49668 153.77923 59.90482 1.000 80.23103 168 ARG E O 1
ATOM 1023 N N . SER A 1 147 ? 19.66398 154.14420 57.69350 1.000 73.27894 169 SER E N 1
ATOM 1024 C CA . SER A 1 147 ? 18.88245 155.36914 57.71184 1.000 70.36857 169 SER E CA 1
ATOM 1025 C C . SER A 1 147 ? 17.72321 155.23485 56.73700 1.000 64.42762 169 SER E C 1
ATOM 1026 O O . SER A 1 147 ? 17.87308 154.65005 55.65953 1.000 61.57358 169 SER E O 1
ATOM 1029 N N . VAL A 1 148 ? 16.56029 155.75477 57.12663 1.000 63.19971 170 VAL E N 1
ATOM 1030 C CA . VAL A 1 148 ? 15.37349 155.74467 56.27891 1.000 63.02700 170 VAL E CA 1
ATOM 1031 C C . VAL A 1 148 ? 14.72829 157.12263 56.32392 1.000 69.39311 170 VAL E C 1
ATOM 1032 O O . VAL A 1 148 ? 14.60375 157.72525 57.39568 1.000 72.60556 170 VAL E O 1
ATOM 1036 N N . GLY A 1 149 ? 14.32002 157.62060 55.15834 1.000 65.96612 171 GLY E N 1
ATOM 1037 C CA . GLY A 1 149 ? 13.68177 158.91151 55.06041 1.000 63.55856 171 GLY E CA 1
ATOM 1038 C C . GLY A 1 149 ? 13.52426 159.36598 53.62381 1.000 64.39052 171 GLY E C 1
ATOM 1039 O O . GLY A 1 149 ? 14.31557 159.00729 52.74621 1.000 67.87300 171 GLY E O 1
ATOM 1040 N N . PRO A 1 150 ? 12.49673 160.18653 53.35400 1.000 62.88203 172 PRO E N 1
ATOM 1041 C CA . PRO A 1 150 ? 11.56829 160.71521 54.35385 1.000 62.68669 172 PRO E CA 1
ATOM 1042 C C . PRO A 1 150 ? 10.31861 159.86227 54.53530 1.000 67.21646 172 PRO E C 1
ATOM 1043 O O . PRO A 1 150 ? 9.82540 159.26061 53.58241 1.000 71.20300 172 PRO E O 1
ATOM 1047 N N . LEU A 1 151 ? 9.81346 159.82069 55.76236 1.000 72.20817 173 LEU E N 1
ATOM 1048 C CA . LEU A 1 151 ? 8.59178 159.09604 56.07117 1.000 78.33194 173 LEU E CA 1
ATOM 1049 C C . LEU A 1 151 ? 7.39224 160.02159 55.92044 1.000 86.38720 173 LEU E C 1
ATOM 1050 O O . LEU A 1 151 ? 7.45941 161.20528 56.26241 1.000 99.81527 173 LEU E O 1
ATOM 1055 N N . THR A 1 152 ? 6.29293 159.47484 55.40953 1.000 83.93471 174 THR E N 1
ATOM 1056 C CA . THR A 1 152 ? 5.10857 160.26437 55.10295 1.000 83.49878 174 THR E CA 1
ATOM 1057 C C . THR A 1 152 ? 3.85097 159.82106 55.83364 1.000 81.24264 174 THR E C 1
ATOM 1058 O O . THR A 1 152 ? 2.98890 160.66019 56.10352 1.000 86.66708 174 THR E O 1
ATOM 1062 N N . ARG A 1 153 ? 3.71761 158.54217 56.16165 1.000 74.69608 175 ARG E N 1
ATOM 1063 C CA . ARG A 1 153 ? 2.49481 158.04865 56.77189 1.000 71.28684 175 ARG E CA 1
ATOM 1064 C C . ARG A 1 153 ? 2.58812 158.11928 58.29576 1.000 67.65019 175 ARG E C 1
ATOM 1065 O O . ARG A 1 153 ? 3.65541 158.34219 58.87077 1.000 72.41608 175 ARG E O 1
ATOM 1073 N N . LYS A 1 154 ? 1.43970 157.92224 58.95203 1.000 62.02481 176 LYS E N 1
ATOM 1074 C CA . LYS A 1 154 ? 1.34019 158.19755 60.38410 1.000 61.21116 176 LYS E CA 1
ATOM 1075 C C . LYS A 1 154 ? 2.25721 157.30672 61.21330 1.000 59.70802 176 LYS E C 1
ATOM 1076 O O . LYS A 1 154 ? 2.70127 157.71367 62.29211 1.000 65.93047 176 LYS E O 1
ATOM 1082 N N . GLY A 1 155 ? 2.54715 156.09635 60.74461 1.000 55.98532 177 GLY E N 1
ATOM 1083 C CA . GLY A 1 155 ? 3.40978 155.20310 61.48687 1.000 55.50853 177 GLY E CA 1
ATOM 1084 C C . GLY A 1 155 ? 4.11566 154.24637 60.55343 1.000 55.00935 177 GLY E C 1
ATOM 1085 O O . GLY A 1 155 ? 3.91202 154.27039 59.33826 1.000 51.77901 177 GLY E O 1
ATOM 1086 N N . PHE A 1 156 ? 4.94434 153.38263 61.13797 1.000 53.22291 178 PHE E N 1
ATOM 1087 C CA . PHE A 1 156 ? 5.70897 152.42764 60.34977 1.000 52.63748 178 PHE E CA 1
ATOM 1088 C C . PHE A 1 156 ? 6.01069 151.18501 61.17384 1.000 53.75167 178 PHE E C 1
ATOM 1089 O O . PHE A 1 156 ? 6.07168 151.23129 62.40594 1.000 54.43235 178 PHE E O 1
ATOM 1097 N N . TYR A 1 157 ? 6.19306 150.07334 60.46745 1.000 47.90609 179 TYR E N 1
ATOM 1098 C CA . TYR A 1 157 ? 6.73172 148.83874 61.01040 1.000 47.59458 179 TYR E CA 1
ATOM 1099 C C . TYR A 1 157 ? 8.12495 148.60060 60.44380 1.000 48.74872 179 TYR E C 1
ATOM 1100 O O . TYR A 1 157 ? 8.43352 149.00454 59.31632 1.000 49.60560 179 TYR E O 1
ATOM 1109 N N . LEU A 1 158 ? 8.95527 147.92502 61.22917 1.000 47.46383 180 LEU E N 1
ATOM 1110 C CA . LEU A 1 158 ? 10.16329 147.29113 60.72547 1.000 47.99124 180 LEU E CA 1
ATOM 1111 C C . LEU A 1 158 ? 9.91898 145.79314 60.57350 1.000 49.89561 180 LEU E C 1
ATOM 1112 O O . LEU A 1 158 ? 8.99222 145.23050 61.16111 1.000 53.37881 180 LEU E O 1
ATOM 1117 N N . ALA A 1 159 ? 10.76024 145.14851 59.76768 1.000 46.53574 181 ALA E N 1
ATOM 1118 C CA . ALA A 1 159 ? 10.65152 143.71276 59.55785 1.000 43.82685 181 ALA E CA 1
ATOM 1119 C C . ALA A 1 159 ? 12.03596 143.12728 59.34438 1.000 45.70567 181 ALA E C 1
ATOM 1120 O O . ALA A 1 159 ? 12.91996 143.76829 58.77149 1.000 46.45016 181 ALA E O 1
ATOM 1122 N N . PHE A 1 160 ? 12.20264 141.89109 59.79696 1.000 44.86972 182 PHE E N 1
ATOM 1123 C CA . PHE A 1 160 ? 13.45590 141.16571 59.67340 1.000 42.19316 182 PHE E CA 1
ATOM 1124 C C . PHE A 1 160 ? 13.16901 139.81749 59.03523 1.000 49.47007 182 PHE E C 1
ATOM 1125 O O . PHE A 1 160 ? 12.28392 139.08651 59.49195 1.000 54.92318 182 PHE E O 1
ATOM 1133 N N . GLN A 1 161 ? 13.90641 139.49914 57.97803 1.000 50.18403 183 GLN E N 1
ATOM 1134 C CA . GLN A 1 161 ? 13.72439 138.26423 57.22952 1.000 49.96975 183 GLN E CA 1
ATOM 1135 C C . GLN A 1 161 ? 14.95644 137.38404 57.38206 1.000 46.23582 183 GLN E C 1
ATOM 1136 O O . GLN A 1 161 ? 16.08023 137.82465 57.11041 1.000 42.43767 183 GLN E O 1
ATOM 1142 N N . ASP A 1 162 ? 14.73382 136.15001 57.82462 1.000 47.31665 184 ASP E N 1
ATOM 1143 C CA . ASP A 1 162 ? 15.76462 135.13244 57.95111 1.000 54.32441 184 ASP E CA 1
ATOM 1144 C C . ASP A 1 162 ? 15.67844 134.18301 56.76561 1.000 59.93748 184 ASP E C 1
ATOM 1145 O O . ASP A 1 162 ? 14.60408 133.64464 56.46928 1.000 56.93730 184 ASP E O 1
ATOM 1150 N N . ILE A 1 163 ? 16.80933 133.98339 56.09691 1.000 62.81352 185 ILE E N 1
ATOM 1151 C CA . ILE A 1 163 ? 16.90575 133.10989 54.93834 1.000 60.37709 185 ILE E CA 1
ATOM 1152 C C . ILE A 1 163 ? 17.74219 131.87100 55.25279 1.000 59.13470 185 ILE E C 1
ATOM 1153 O O . ILE A 1 163 ? 18.31366 131.26020 54.35067 1.000 59.58537 185 ILE E O 1
ATOM 1158 N N . GLY A 1 164 ? 17.82791 131.50158 56.52849 1.000 57.97719 186 GLY E N 1
ATOM 1159 C CA . GLY A 1 164 ? 18.55303 130.31479 56.93492 1.000 62.60734 186 GLY E CA 1
ATOM 1160 C C . GLY A 1 164 ? 19.77786 130.60388 57.77618 1.000 56.68960 186 GLY E C 1
ATOM 1161 O O . GLY A 1 164 ? 20.81597 129.96194 57.60664 1.000 57.64034 186 GLY E O 1
ATOM 1162 N N . ALA A 1 165 ? 19.67623 131.55771 58.69089 1.000 50.78210 187 ALA E N 1
ATOM 1163 C CA . ALA A 1 165 ? 20.80420 131.95919 59.51534 1.000 48.09574 187 ALA E CA 1
ATOM 1164 C C . ALA A 1 165 ? 20.55822 131.57916 60.96952 1.000 52.79966 187 ALA E C 1
ATOM 1165 O O . ALA A 1 165 ? 19.48269 131.10404 61.34472 1.000 56.82504 187 ALA E O 1
ATOM 1167 N N . CYS A 1 166 ? 21.58459 131.79381 61.78936 1.000 52.99624 188 CYS E N 1
ATOM 1168 C CA . CYS A 1 166 ? 21.54344 131.53338 63.22847 1.000 56.51106 188 CYS E CA 1
ATOM 1169 C C . CYS A 1 166 ? 21.81763 132.85853 63.93681 1.000 62.92095 188 CYS E C 1
ATOM 1170 O O . CYS A 1 166 ? 22.94637 133.14346 64.34493 1.000 66.93210 188 CYS E O 1
ATOM 1173 N N . VAL A 1 167 ? 20.76843 133.66650 64.08282 1.000 65.53976 189 VAL E N 1
ATOM 1174 C CA . VAL A 1 167 ? 20.86695 135.04718 64.53902 1.000 58.33901 189 VAL E CA 1
ATOM 1175 C C . VAL A 1 167 ? 20.14641 135.19710 65.87241 1.000 54.68558 189 VAL E C 1
ATOM 1176 O O . VAL A 1 167 ? 19.08115 134.60590 66.08975 1.000 63.47759 189 VAL E O 1
ATOM 1180 N N . ALA A 1 168 ? 20.74033 135.98866 66.76581 1.000 46.19857 190 ALA E N 1
ATOM 1181 C CA . ALA A 1 168 ? 20.10551 136.43473 68.00325 1.000 44.79775 190 ALA E CA 1
ATOM 1182 C C . ALA A 1 168 ? 20.09110 137.95870 67.99403 1.000 49.62468 190 ALA E C 1
ATOM 1183 O O . ALA A 1 168 ? 21.14098 138.59223 68.14953 1.000 52.58572 190 ALA E O 1
ATOM 1185 N N . LEU A 1 169 ? 18.91046 138.54353 67.78942 1.000 46.89178 191 LEU E N 1
ATOM 1186 C CA . LEU A 1 169 ? 18.73576 139.99012 67.72796 1.000 42.17602 191 LEU E CA 1
ATOM 1187 C C . LEU A 1 169 ? 18.37635 140.49114 69.12187 1.000 44.08239 191 LEU E C 1
ATOM 1188 O O . LEU A 1 169 ? 17.28479 140.19831 69.63013 1.000 42.12704 191 LEU E O 1
ATOM 1193 N N . LEU A 1 170 ? 19.29563 141.23817 69.74258 1.000 46.34715 192 LEU E N 1
ATOM 1194 C CA . LEU A 1 170 ? 19.15666 141.64626 71.13481 1.000 52.41216 192 LEU E CA 1
ATOM 1195 C C . LEU A 1 170 ? 18.64072 143.06676 71.30570 1.000 55.62246 192 LEU E C 1
ATOM 1196 O O . LEU A 1 170 ? 17.95596 143.34720 72.29590 1.000 57.07543 192 LEU E O 1
ATOM 1201 N N . SER A 1 171 ? 18.95251 143.96924 70.37761 1.000 55.50737 193 SER E N 1
ATOM 1202 C CA . SER A 1 171 ? 18.54481 145.36039 70.49752 1.000 57.46549 193 SER E CA 1
ATOM 1203 C C . SER A 1 171 ? 18.12645 145.90557 69.14257 1.000 56.56902 193 SER E C 1
ATOM 1204 O O . SER A 1 171 ? 18.78620 145.65724 68.12885 1.000 51.10784 193 SER E O 1
ATOM 1207 N N . VAL A 1 172 ? 17.01513 146.64022 69.13989 1.000 57.87697 194 VAL E N 1
ATOM 1208 C CA . VAL A 1 172 ? 16.54486 147.40047 67.98653 1.000 52.70225 194 VAL E CA 1
ATOM 1209 C C . VAL A 1 172 ? 16.04599 148.73075 68.52884 1.000 55.93121 194 VAL E C 1
ATOM 1210 O O . VAL A 1 172 ? 15.04702 148.76650 69.25607 1.000 59.17994 194 VAL E O 1
ATOM 1214 N N . ARG A 1 173 ? 16.73025 149.82105 68.18959 1.000 57.38105 195 ARG E N 1
ATOM 1215 C CA . ARG A 1 173 ? 16.28026 151.14392 68.60223 1.000 59.61862 195 ARG E CA 1
ATOM 1216 C C . ARG A 1 173 ? 16.20174 152.06631 67.39591 1.000 55.49432 195 ARG E C 1
ATOM 1217 O O . ARG A 1 173 ? 17.15929 152.17569 66.62357 1.000 59.04871 195 ARG E O 1
ATOM 1225 N N . VAL A 1 174 ? 15.04972 152.71197 67.23539 1.000 51.09797 196 VAL E N 1
ATOM 1226 C CA . VAL A 1 174 ? 14.80326 153.67210 66.16743 1.000 51.08690 196 VAL E CA 1
ATOM 1227 C C . VAL A 1 174 ? 14.69925 155.05651 66.79104 1.000 51.85428 196 VAL E C 1
ATOM 1228 O O . VAL A 1 174 ? 14.06878 155.22883 67.84023 1.000 54.37941 196 VAL E O 1
ATOM 1232 N N . TYR A 1 175 ? 15.31990 156.04217 66.15076 1.000 53.47626 197 TYR E N 1
ATOM 1233 C CA . TYR A 1 175 ? 15.39301 157.37962 66.72237 1.000 51.24052 197 TYR E CA 1
ATOM 1234 C C . TYR A 1 175 ? 15.58091 158.38796 65.59934 1.000 57.41209 197 TYR E C 1
ATOM 1235 O O . TYR A 1 175 ? 15.87996 158.03127 64.45737 1.000 60.17910 197 TYR E O 1
ATOM 1244 N N . TYR A 1 176 ? 15.40137 159.66070 65.94242 1.000 62.24336 198 TYR E N 1
ATOM 1245 C CA . TYR A 1 176 ? 15.70516 160.74827 65.02129 1.000 61.22363 198 TYR E CA 1
ATOM 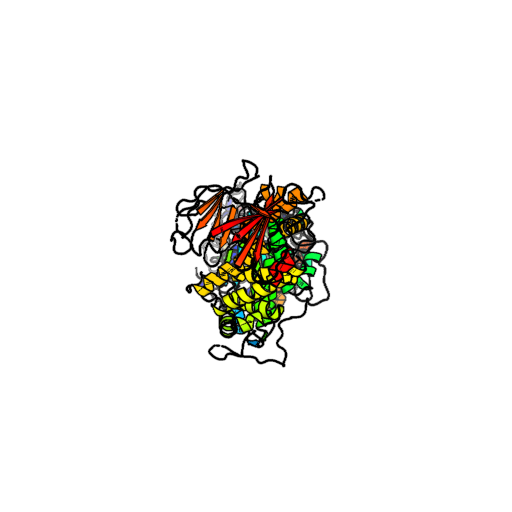1246 C C . TYR A 1 176 ? 16.50013 161.82894 65.74102 1.000 59.20435 198 TYR E C 1
ATOM 1247 O O . TYR A 1 176 ? 16.38360 162.00334 66.95567 1.000 55.36788 198 TYR E O 1
ATOM 1256 N N . LYS A 1 177 ? 17.31455 162.55219 64.97319 1.000 64.48271 199 LYS E N 1
ATOM 1257 C CA . LYS A 1 177 ? 18.28614 163.48161 65.53884 1.000 67.11398 199 LYS E CA 1
ATOM 1258 C C . LYS A 1 177 ? 17.64467 164.83240 65.83684 1.000 72.81813 199 LYS E C 1
ATOM 1259 O O . LYS A 1 177 ? 16.96015 165.40754 64.98351 1.000 63.65938 199 LYS E O 1
ATOM 1265 N N . LYS A 1 178 ? 17.88839 165.33911 67.04445 1.000 88.89000 200 LYS E N 1
ATOM 1266 C CA . LYS A 1 178 ? 17.41080 166.65123 67.48667 1.000 90.75252 200 LYS E CA 1
ATOM 1267 C C . LYS A 1 178 ? 15.90472 166.80738 67.29889 1.000 82.72508 200 LYS E C 1
ATOM 1268 O O . LYS A 1 178 ? 15.18776 167.16034 68.23521 1.000 78.12746 200 LYS E O 1
ATOM 1274 N N . ARG B 2 12 ? 1.34979 122.73014 87.60866 1.000 92.95620 35 ARG H N 1
ATOM 1275 C CA . ARG B 2 12 ? 2.00809 122.46464 88.88273 1.000 98.66169 35 ARG H CA 1
ATOM 1276 C C . ARG B 2 12 ? 2.47462 121.01156 88.96971 1.000 103.97847 35 ARG H C 1
ATOM 1277 O O . ARG B 2 12 ? 3.59391 120.73395 89.40403 1.000 103.42821 35 ARG H O 1
ATOM 1285 N N . SER B 2 13 ? 1.61076 120.08884 88.55306 1.000 109.33165 36 SER H N 1
ATOM 1286 C CA . SER B 2 13 ? 1.95461 118.67538 88.56494 1.000 107.10358 36 SER H CA 1
ATOM 1287 C C . SER B 2 13 ? 2.98153 118.35983 87.47949 1.000 94.16295 36 SER H C 1
ATOM 1288 O O . SER B 2 13 ? 3.12079 119.07932 86.48575 1.000 91.82997 36 SER H O 1
ATOM 1291 N N . ALA B 2 14 ? 3.70933 117.25841 87.68453 1.000 84.62401 37 ALA H N 1
ATOM 1292 C CA . ALA B 2 14 ? 4.72598 116.85574 86.71778 1.000 77.11856 37 ALA H CA 1
ATOM 1293 C C . ALA B 2 14 ? 4.10475 116.52937 85.36716 1.000 77.33758 37 ALA H C 1
ATOM 1294 O O . ALA B 2 14 ? 4.64565 116.90506 84.32079 1.000 76.79946 37 ALA H O 1
ATOM 1296 N N . THR B 2 15 ? 2.97001 115.82497 85.36865 1.000 76.47495 38 THR H N 1
ATOM 1297 C CA . THR B 2 15 ? 2.27251 115.55035 84.11650 1.000 74.43000 38 THR H CA 1
ATOM 1298 C C . THR B 2 15 ? 1.79628 116.84220 83.46389 1.000 81.11112 38 THR H C 1
ATOM 1299 O O . THR B 2 15 ? 1.82550 116.97579 82.23448 1.000 86.72523 38 THR H O 1
ATOM 1303 N N . GLN B 2 16 ? 1.36862 117.81238 84.27406 1.000 81.31454 39 GLN H N 1
ATOM 1304 C CA . GLN B 2 16 ? 0.97238 119.10581 83.72996 1.000 83.03891 39 GLN H CA 1
ATOM 1305 C C . GLN B 2 16 ? 2.16158 119.83018 83.10828 1.000 75.37004 39 GLN H C 1
ATOM 1306 O O . GLN B 2 16 ? 2.02992 120.45947 82.05154 1.000 73.06068 39 GLN H O 1
ATOM 1312 N N . LEU B 2 17 ? 3.33257 119.74707 83.74553 1.000 69.53834 40 LEU H N 1
ATOM 1313 C CA . LEU B 2 17 ? 4.51919 120.40446 83.20705 1.000 64.79503 40 LEU H CA 1
ATOM 1314 C C . LEU B 2 17 ? 5.02609 119.71744 81.94664 1.000 62.40281 40 LEU H C 1
ATOM 1315 O O . LEU B 2 17 ? 5.57894 120.38106 81.06235 1.000 60.23998 40 LEU H O 1
ATOM 1320 N N . ILE B 2 18 ? 4.86038 118.39749 81.84933 1.000 62.06584 41 ILE H N 1
ATOM 1321 C CA . ILE B 2 18 ? 5.30552 117.68042 80.65847 1.000 61.77623 41 ILE H CA 1
ATOM 1322 C C . ILE B 2 18 ? 4.48273 118.10139 79.44622 1.000 65.11457 41 ILE H C 1
ATOM 1323 O O . ILE B 2 18 ? 5.03534 118.45346 78.39778 1.000 67.73504 41 ILE H O 1
ATOM 1328 N N . ASN B 2 19 ? 3.15319 118.06950 79.57045 1.000 69.17381 42 ASN H N 1
ATOM 1329 C CA . ASN B 2 19 ? 2.24261 118.69213 78.60531 1.000 78.15834 42 ASN H CA 1
ATOM 1330 C C . ASN B 2 19 ? 2.40199 118.08437 77.20818 1.000 77.39236 42 ASN H C 1
ATOM 1331 O O . ASN B 2 19 ? 2.70903 118.76741 76.22793 1.000 74.45541 42 ASN H O 1
ATOM 1336 N N . GLY B 2 20 ? 2.19049 116.77297 77.13201 1.000 78.01607 43 GLY H N 1
ATOM 1337 C CA . GLY B 2 20 ? 2.26452 116.09197 75.85435 1.000 79.15662 43 GLY H CA 1
ATOM 1338 C C . GLY B 2 20 ? 3.63497 116.03530 75.21743 1.000 76.61955 43 GLY H C 1
ATOM 1339 O O . GLY B 2 20 ? 3.73735 115.67291 74.04176 1.000 80.97150 43 GLY H O 1
ATOM 1340 N N . ARG B 2 21 ? 4.69217 116.38838 75.94470 1.000 70.23082 44 ARG H N 1
ATOM 1341 C CA . ARG B 2 21 ? 6.05097 116.24757 75.43336 1.000 65.79318 44 ARG H CA 1
ATOM 1342 C C . ARG B 2 21 ? 6.51317 114.81863 75.68179 1.000 71.28479 44 ARG H C 1
ATOM 1343 O O . ARG B 2 21 ? 6.67770 114.40220 76.83331 1.000 76.79219 44 ARG H O 1
ATOM 1351 N N . THR B 2 22 ? 6.71907 114.06325 74.60228 1.000 68.86046 45 THR H N 1
ATOM 1352 C CA . THR B 2 22 ? 7.09250 112.66087 74.74983 1.000 68.37777 45 THR H CA 1
ATOM 1353 C C . THR B 2 22 ? 8.51803 112.51515 75.26809 1.000 68.47568 45 THR H C 1
ATOM 1354 O O . THR B 2 22 ? 8.78044 111.70365 76.16442 1.000 68.32296 45 THR H O 1
ATOM 1358 N N . ASN B 2 23 ? 9.44691 113.29511 74.72720 1.000 65.75229 46 ASN H N 1
ATOM 1359 C CA . ASN B 2 23 ? 10.86198 113.15180 75.02630 1.000 65.15932 46 ASN H CA 1
ATOM 1360 C C . ASN B 2 23 ? 11.39232 114.38014 75.74793 1.000 63.90575 46 ASN H C 1
ATOM 1361 O O . ASN B 2 23 ? 10.98399 115.50942 75.46141 1.000 70.05456 46 ASN H O 1
ATOM 1366 N N . LEU B 2 24 ? 12.29710 114.14661 76.69060 1.000 57.63803 47 LEU H N 1
ATOM 1367 C CA . LEU B 2 24 ? 13.28701 115.13762 77.08281 1.000 51.76694 47 LEU H CA 1
ATOM 1368 C C . LEU B 2 24 ? 14.46025 114.96645 76.12716 1.000 57.36367 47 LEU H C 1
ATOM 1369 O O . LEU B 2 24 ? 15.12456 113.92248 76.13196 1.000 68.26527 47 LEU H O 1
ATOM 1374 N N . SER B 2 25 ? 14.68307 115.96425 75.27789 1.000 53.23805 48 SER H N 1
ATOM 1375 C CA . SER B 2 25 ? 15.72116 115.89509 74.26160 1.000 54.39777 48 SER H CA 1
ATOM 1376 C C . SER B 2 25 ? 17.01448 116.50906 74.77962 1.000 51.73302 48 SER H C 1
ATOM 1377 O O . SER B 2 25 ? 17.00137 117.53405 75.46641 1.000 48.02941 48 SER H O 1
ATOM 1380 N N . ILE B 2 26 ? 18.13044 115.86733 74.44471 1.000 51.87945 49 ILE H N 1
ATOM 1381 C CA . ILE B 2 26 ? 19.46175 116.25456 74.89288 1.000 49.19591 49 ILE H CA 1
ATOM 1382 C C . ILE B 2 26 ? 20.30382 116.45594 73.64289 1.000 54.24179 49 ILE H C 1
ATOM 1383 O O . ILE B 2 26 ? 20.67192 115.48139 72.97346 1.000 53.31002 49 ILE H O 1
ATOM 1388 N N . GLU B 2 27 ? 20.59709 117.71156 73.31859 1.000 55.47729 50 GLU H N 1
ATOM 1389 C CA . GLU B 2 27 ? 21.28761 118.05934 72.08605 1.000 59.05034 50 GLU H CA 1
ATOM 1390 C C . GLU B 2 27 ? 22.75594 118.36469 72.35186 1.000 50.89420 50 GLU H C 1
ATOM 1391 O O . GLU B 2 27 ? 23.10144 118.99054 73.35861 1.000 43.49235 50 GLU H O 1
ATOM 1397 N N . LEU B 2 28 ? 23.61629 117.91385 71.44080 1.000 51.13131 51 LEU H N 1
ATOM 1398 C CA . LEU B 2 28 ? 25.02364 118.29729 71.42137 1.000 52.57569 51 LEU H CA 1
ATOM 1399 C C . LEU B 2 28 ? 25.16410 119.43721 70.42121 1.000 56.76256 51 LEU H C 1
ATOM 1400 O O . LEU B 2 28 ? 25.00434 119.23232 69.21348 1.000 59.82456 51 LEU H O 1
ATOM 1405 N N . GLU B 2 29 ? 25.46380 120.63717 70.92547 1.000 61.57470 52 GLU H N 1
ATOM 1406 C CA . GLU B 2 29 ? 25.39551 121.83166 70.08794 1.000 59.44818 52 GLU H CA 1
ATOM 1407 C C . GLU B 2 29 ? 26.41769 121.81051 68.95984 1.000 60.17148 52 GLU H C 1
ATOM 1408 O O . GLU B 2 29 ? 26.21213 122.46015 67.92949 1.000 63.09878 52 GLU H O 1
ATOM 1414 N N . PHE B 2 30 ? 27.51660 121.08052 69.12446 1.000 56.49813 53 PHE H N 1
ATOM 1415 C CA . PHE B 2 30 ? 28.57159 121.07190 68.12538 1.000 52.00620 53 PHE H CA 1
ATOM 1416 C C . PHE B 2 30 ? 28.81732 119.69986 67.51972 1.000 53.16322 53 PHE H C 1
ATOM 1417 O O . PHE B 2 30 ? 29.64777 119.58161 66.61237 1.000 54.58028 53 PHE H O 1
ATOM 1425 N N . ASN B 2 31 ? 28.12829 118.66325 67.98766 1.000 58.38740 54 ASN H N 1
ATOM 1426 C CA . ASN B 2 31 ? 28.22556 117.34691 67.37266 1.000 65.47057 54 ASN H CA 1
ATOM 1427 C C . ASN B 2 31 ? 27.04512 117.03173 66.46882 1.000 64.80581 54 ASN H C 1
ATOM 1428 O O . ASN B 2 31 ? 27.21141 116.30953 65.48085 1.000 66.04690 54 ASN H O 1
ATOM 1433 N N . GLY B 2 32 ? 25.86163 117.56074 66.77691 1.000 62.36011 55 GLY H N 1
ATOM 1434 C CA . GLY B 2 32 ? 24.69535 117.36440 65.94654 1.000 68.70554 55 GLY H CA 1
ATOM 1435 C C . GLY B 2 32 ? 23.85606 116.15165 66.28045 1.000 75.57660 55 GLY H C 1
ATOM 1436 O O . GLY B 2 32 ? 22.75950 116.00761 65.72365 1.000 79.19182 55 GLY H O 1
ATOM 1437 N N . THR B 2 33 ? 24.32803 115.27281 67.15814 1.000 75.45513 56 THR H N 1
ATOM 1438 C CA . THR B 2 33 ? 23.55128 114.11293 67.56580 1.000 71.72078 56 THR H CA 1
ATOM 1439 C C . THR B 2 33 ? 22.69158 114.45270 68.77659 1.000 68.46911 56 THR H C 1
ATOM 1440 O O . THR B 2 33 ? 23.00222 115.36188 69.55076 1.000 66.53302 56 THR H O 1
ATOM 1444 N N . SER B 2 34 ? 21.59780 113.71029 68.93139 1.000 69.31213 57 SER H N 1
ATOM 1445 C CA . SER B 2 34 ? 20.61895 113.97747 69.97297 1.000 66.83626 57 SER H CA 1
ATOM 1446 C C . SER B 2 34 ? 20.26137 112.69036 70.69805 1.000 65.90072 57 SER H C 1
ATOM 1447 O O . SER B 2 34 ? 20.09974 111.63804 70.07360 1.000 72.69364 57 SER H O 1
ATOM 1450 N N . PHE B 2 35 ? 20.13937 112.78318 72.01739 1.000 60.77956 58 PHE H N 1
ATOM 1451 C CA . PHE B 2 35 ? 19.64572 111.69606 72.84756 1.000 61.36942 58 PHE H CA 1
ATOM 1452 C C . PHE B 2 35 ? 18.26141 112.05170 73.37505 1.000 62.91525 58 PHE H C 1
ATOM 1453 O O . PHE B 2 35 ? 17.86632 113.21742 73.40282 1.000 68.17084 58 PHE H O 1
ATOM 1461 N N . PHE B 2 36 ? 17.51506 111.03544 73.79125 1.000 62.60211 59 PHE H N 1
ATOM 1462 C CA . PHE B 2 36 ? 16.13781 111.24957 74.20771 1.000 61.83812 59 PHE H CA 1
ATOM 1463 C C . PHE B 2 36 ? 15.81637 110.38411 75.41401 1.000 61.78274 59 PHE H C 1
ATOM 1464 O O . PHE B 2 36 ? 16.16847 109.20181 75.45284 1.000 63.57307 59 PHE H O 1
ATOM 1472 N N . LEU B 2 37 ? 15.14502 110.97971 76.39544 1.000 56.48447 60 LEU H N 1
ATOM 1473 C CA . LEU B 2 37 ? 14.64846 110.25281 77.55703 1.000 51.47969 60 LEU H CA 1
ATOM 1474 C C . LEU B 2 37 ? 13.12941 110.34142 77.56436 1.000 57.97385 60 LEU H C 1
ATOM 1475 O O . LEU B 2 37 ? 12.57126 111.44177 77.59905 1.000 68.00206 60 LEU H O 1
ATOM 1480 N N . ASN B 2 38 ? 12.46405 109.19062 77.51778 1.000 55.50678 61 ASN H N 1
ATOM 1481 C CA . ASN B 2 38 ? 11.00691 109.16793 77.53179 1.000 54.52041 61 ASN H CA 1
ATOM 1482 C C . ASN B 2 38 ? 10.50161 109.65369 78.88569 1.000 58.46305 61 ASN H C 1
ATOM 1483 O O . ASN B 2 38 ? 10.85253 109.08499 79.92529 1.000 55.58060 61 ASN H O 1
ATOM 1488 N N . TRP B 2 39 ? 9.69463 110.71992 78.87310 1.000 61.05405 62 TRP H N 1
ATOM 1489 C CA . TRP B 2 39 ? 9.17120 111.27340 80.11986 1.000 61.29395 62 TRP H CA 1
ATOM 1490 C C . TRP B 2 39 ? 8.33450 110.24475 80.86804 1.000 62.76731 62 TRP H C 1
ATOM 1491 O O . TRP B 2 39 ? 8.51193 110.04041 82.07470 1.000 59.60373 62 TRP H O 1
ATOM 1502 N N . GLN B 2 40 ? 7.40640 109.59227 80.16391 1.000 67.87886 63 GLN H N 1
ATOM 1503 C CA . GLN B 2 40 ? 6.54301 108.60925 80.80863 1.000 72.87390 63 GLN H CA 1
ATOM 1504 C C . GLN B 2 40 ? 7.35049 107.43379 81.34128 1.000 74.38333 63 GLN H C 1
ATOM 1505 O O . GLN B 2 40 ? 7.08177 106.93425 82.43944 1.000 74.89279 63 GLN H O 1
ATOM 1511 N N . ASN B 2 41 ? 8.34746 106.97902 80.57861 1.000 74.49170 64 ASN H N 1
ATOM 1512 C CA . ASN B 2 41 ? 9.18561 105.87922 81.04524 1.000 73.24790 64 ASN H CA 1
ATOM 1513 C C . ASN B 2 41 ? 10.03880 106.30932 82.23175 1.000 61.77814 64 ASN H C 1
ATOM 1514 O O . ASN B 2 41 ? 10.22074 105.54152 83.18560 1.000 60.25775 64 ASN H O 1
ATOM 1519 N N . LEU B 2 42 ? 10.56241 107.53765 82.19337 1.000 61.65191 65 LEU H N 1
ATOM 1520 C CA . LEU B 2 42 ? 11.29400 108.06472 83.34006 1.000 62.63852 65 LEU H CA 1
ATOM 1521 C C . LEU B 2 42 ? 10.42072 108.08480 84.58476 1.000 65.11162 65 LEU H C 1
ATOM 1522 O O . LEU B 2 42 ? 10.88526 107.75015 85.67775 1.000 69.43810 65 LEU H O 1
ATOM 1527 N N . LEU B 2 43 ? 9.14955 108.46723 84.43570 1.000 65.60232 66 LEU H N 1
ATOM 1528 C CA . LEU B 2 43 ? 8.24728 108.52213 85.58261 1.000 62.93155 66 LEU H CA 1
ATOM 1529 C C . LEU B 2 43 ? 7.89583 107.12722 86.08451 1.000 68.19208 66 LEU H C 1
ATOM 1530 O O . LEU B 2 43 ? 7.86122 106.88843 87.29770 1.000 73.16483 66 LEU H O 1
ATOM 1535 N N . ASN B 2 44 ? 7.62302 106.19628 85.16903 1.000 67.38840 67 ASN H N 1
ATOM 1536 C CA . ASN B 2 44 ? 7.25494 104.84385 85.57479 1.000 67.20562 67 ASN H CA 1
ATOM 1537 C C . ASN B 2 44 ? 8.40524 104.15742 86.29924 1.000 70.41505 67 ASN H C 1
ATOM 1538 O O . ASN B 2 44 ? 8.22850 103.61952 87.39847 1.000 75.23684 67 ASN H O 1
ATOM 1543 N N . VAL B 2 45 ? 9.59894 104.17415 85.70361 1.000 69.66599 68 VAL H N 1
ATOM 1544 C CA . VAL B 2 45 ? 10.73257 103.48777 86.31648 1.000 67.27916 68 VAL H CA 1
ATOM 1545 C C . VAL B 2 45 ? 11.19661 104.23123 87.56255 1.000 64.53221 68 VAL H C 1
ATOM 1546 O O . VAL B 2 45 ? 11.35528 103.63745 88.63511 1.000 62.55886 68 VAL H O 1
ATOM 1550 N N . ILE B 2 46 ? 11.41412 105.53811 87.44202 1.000 70.33105 69 ILE H N 1
ATOM 1551 C CA . ILE B 2 46 ? 11.87360 106.38057 88.54170 1.000 72.47906 69 ILE H CA 1
ATOM 1552 C C . ILE B 2 46 ? 10.72589 107.30016 88.93477 1.000 82.94448 69 ILE H C 1
ATOM 1553 O O . ILE B 2 46 ? 10.30043 108.14700 88.14081 1.000 100.45411 69 ILE H O 1
ATOM 1558 N N . THR B 2 47 ? 10.23138 107.14564 90.15815 1.000 77.34799 70 THR H N 1
ATOM 1559 C CA . THR B 2 47 ? 9.05873 107.89489 90.58476 1.000 81.78400 70 THR H CA 1
ATOM 1560 C C . THR B 2 47 ? 9.29415 109.40333 90.48959 1.000 81.40468 70 THR H C 1
ATOM 1561 O O . THR B 2 47 ? 10.42825 109.89191 90.51334 1.000 81.05748 70 THR H O 1
ATOM 1565 N N . GLU B 2 48 ? 8.18940 110.13904 90.36200 1.000 76.63682 71 GLU H N 1
ATOM 1566 C CA . GLU B 2 48 ? 8.25941 111.59806 90.34737 1.000 68.98484 71 GLU H CA 1
ATOM 1567 C C . GLU B 2 48 ? 8.95123 112.18396 91.57500 1.000 68.00339 71 GLU H C 1
ATOM 1568 O O . GLU B 2 48 ? 9.75569 113.11842 91.40339 1.000 68.75812 71 GLU H O 1
ATOM 1574 N N . PRO B 2 49 ? 8.69858 111.71859 92.80820 1.000 64.07492 72 PRO H N 1
ATOM 1575 C CA . PRO B 2 49 ? 9.47809 112.24770 93.94086 1.000 60.80448 72 PRO H CA 1
ATOM 1576 C C . PRO B 2 49 ? 10.97027 112.01871 93.79570 1.000 62.60147 72 PRO H C 1
ATOM 1577 O O . PRO B 2 49 ? 11.76486 112.90966 94.11960 1.000 65.32767 72 PRO H O 1
ATOM 1581 N N . ALA B 2 50 ? 11.37354 110.84196 93.31239 1.000 64.50159 73 ALA H N 1
ATOM 1582 C CA . ALA B 2 50 ? 12.79472 110.55934 93.14774 1.000 63.60203 73 ALA H CA 1
ATOM 1583 C C . ALA B 2 50 ? 13.41786 111.47284 92.10250 1.000 69.36025 73 ALA H C 1
ATOM 1584 O O . ALA B 2 50 ? 14.52877 111.98193 92.29545 1.000 72.45486 73 ALA H O 1
ATOM 1586 N N . LEU B 2 51 ? 12.71754 111.68985 90.98644 1.000 68.38286 74 LEU H N 1
ATOM 1587 C CA . LEU B 2 51 ? 13.21169 112.61058 89.96821 1.000 64.40053 74 LEU H CA 1
ATOM 1588 C C . LEU B 2 51 ? 13.35494 114.01712 90.53174 1.000 64.53144 74 LEU H C 1
ATOM 1589 O O . LEU B 2 51 ? 14.37770 114.68086 90.32510 1.000 70.74114 74 LEU H O 1
ATOM 1594 N N . THR B 2 52 ? 12.33418 114.48833 91.25133 1.000 61.67342 75 THR H N 1
ATOM 1595 C CA . THR B 2 52 ? 12.40759 115.81645 91.85100 1.000 59.34357 75 THR H CA 1
ATOM 1596 C C . THR B 2 52 ? 13.59120 115.92743 92.80306 1.000 55.94462 75 THR H C 1
ATOM 1597 O O . THR B 2 52 ? 14.34135 116.91039 92.76322 1.000 54.58538 75 THR H O 1
ATOM 1601 N N . GLU B 2 53 ? 13.78373 114.91985 93.65603 1.000 56.47048 76 GLU H N 1
ATOM 1602 C CA . GLU B 2 53 ? 14.84834 114.98773 94.64974 1.000 62.18322 76 GLU H CA 1
ATOM 1603 C C . GLU B 2 53 ? 16.22178 114.93822 93.99334 1.000 56.87683 76 GLU H C 1
ATOM 1604 O O . GLU B 2 53 ? 17.14727 115.63086 94.43136 1.000 56.75890 76 GLU H O 1
ATOM 1610 N N . LEU B 2 54 ? 16.37594 114.12621 92.94402 1.000 50.92966 77 LEU H N 1
ATOM 1611 C CA . LEU B 2 54 ? 17.63920 114.10103 92.21619 1.000 51.31268 77 LEU H CA 1
ATOM 1612 C C . LEU B 2 54 ? 17.91010 115.44086 91.55350 1.000 58.89918 77 LEU H C 1
ATOM 1613 O O . LEU B 2 54 ? 19.03903 115.94593 91.58704 1.000 60.60776 77 LEU H O 1
ATOM 1618 N N . TRP B 2 55 ? 16.88154 116.03115 90.94496 1.000 56.56245 78 TRP H N 1
ATOM 1619 C CA . TRP B 2 55 ? 17.05907 117.30399 90.26253 1.000 52.99772 78 TRP H CA 1
ATOM 1620 C C . TRP B 2 55 ? 17.44796 118.39882 91.24403 1.000 57.04636 78 TRP H C 1
ATOM 1621 O O . TRP B 2 55 ? 18.34898 119.20021 90.97052 1.000 61.07442 78 TRP H O 1
ATOM 1632 N N . THR B 2 56 ? 16.78908 118.43969 92.40048 1.000 57.68038 79 THR H N 1
ATOM 1633 C CA . THR B 2 56 ? 17.10855 119.45955 93.39117 1.000 59.63908 79 THR H CA 1
ATOM 1634 C C . THR B 2 56 ? 18.49847 119.23944 93.97237 1.000 59.20485 79 THR H C 1
ATOM 1635 O O . THR B 2 56 ? 19.29030 120.18092 94.08976 1.000 60.92089 79 THR H O 1
ATOM 1639 N N . SER B 2 57 ? 18.81606 117.99648 94.33551 1.000 62.30886 80 SER H N 1
ATOM 1640 C CA . SER B 2 57 ? 20.12050 117.70102 94.91241 1.000 59.14279 80 SER H CA 1
ATOM 1641 C C . SER B 2 57 ? 21.25528 117.89943 93.91816 1.000 55.28049 80 SER H C 1
ATOM 1642 O O . SER B 2 57 ? 22.40648 118.05819 94.33698 1.000 52.19617 80 SER H O 1
ATOM 1645 N N . ALA B 2 58 ? 20.95923 117.89442 92.61624 1.000 55.45383 81 ALA H N 1
ATOM 1646 C CA . ALA B 2 58 ? 22.01728 118.01684 91.62020 1.000 54.60207 81 ALA H CA 1
ATOM 1647 C C . ALA B 2 58 ? 22.69829 119.37583 91.69045 1.000 61.28137 81 ALA H C 1
ATOM 1648 O O . ALA B 2 58 ? 23.91050 119.47303 91.46217 1.000 63.79347 81 ALA H O 1
ATOM 1650 N N . GLU B 2 59 ? 21.94398 120.42455 92.01742 1.000 59.41299 82 GLU H N 1
ATOM 1651 C CA . GLU B 2 59 ? 22.45500 121.79174 92.08908 1.000 57.55007 82 GLU H CA 1
ATOM 1652 C C . GLU B 2 59 ? 23.15772 122.17040 90.78735 1.000 59.24231 82 GLU H C 1
ATOM 1653 O O . GLU B 2 59 ? 24.34207 122.51283 90.75617 1.000 52.98230 82 GLU H O 1
ATOM 1659 N N . VAL B 2 60 ? 22.38794 122.09981 89.69778 1.000 64.64118 83 VAL H N 1
ATOM 1660 C CA . VAL B 2 60 ? 22.94110 122.29194 88.36225 1.000 59.87922 83 VAL H CA 1
ATOM 1661 C C . VAL B 2 60 ? 23.32246 123.73494 88.07523 1.000 56.55127 83 VAL H C 1
ATOM 1662 O O . VAL B 2 60 ? 24.03517 123.99122 87.09924 1.000 57.96021 83 VAL H O 1
ATOM 1666 N N . ALA B 2 61 ? 22.87666 124.68500 88.89439 1.000 54.05346 84 ALA H N 1
ATOM 1667 C CA . ALA B 2 61 ? 23.22650 126.08588 88.71099 1.000 52.54326 84 ALA H CA 1
ATOM 1668 C C . ALA B 2 61 ? 24.40724 126.50858 89.57379 1.000 52.52655 84 ALA H C 1
ATOM 1669 O O . ALA B 2 61 ? 24.72087 127.70100 89.63699 1.000 56.14883 84 ALA H O 1
ATOM 1671 N N . GLU B 2 62 ? 25.06195 125.56003 90.23805 1.000 53.05401 85 GLU H N 1
ATOM 1672 C CA . GLU B 2 62 ? 26.23036 125.87121 91.04890 1.000 56.70575 85 GLU H CA 1
ATOM 1673 C C . GLU B 2 62 ? 27.35628 126.41139 90.17642 1.000 54.25854 85 GLU H C 1
ATOM 1674 O O . GLU B 2 62 ? 27.59751 125.92101 89.07026 1.000 61.36358 85 GLU H O 1
ATOM 1680 N N . ASP B 2 63 ? 28.04148 127.43583 90.67782 1.000 54.05288 86 ASP H N 1
ATOM 1681 C CA . ASP B 2 63 ? 29.10639 128.07031 89.91229 1.000 55.72729 86 ASP H CA 1
ATOM 1682 C C . ASP B 2 63 ? 30.29997 127.13283 89.76371 1.000 49.62679 86 ASP H C 1
ATOM 1683 O O . ASP B 2 63 ? 30.63891 126.37882 90.67852 1.000 46.19259 86 ASP H O 1
ATOM 1688 N N . LEU B 2 64 ? 30.94688 127.19350 88.59906 1.000 50.95286 87 LEU H N 1
ATOM 1689 C CA . LEU B 2 64 ? 32.02363 126.25558 88.30324 1.000 56.86482 87 LEU H CA 1
ATOM 1690 C C . LEU B 2 64 ? 33.22180 126.44300 89.22410 1.000 62.90401 87 LEU H C 1
ATOM 1691 O O . LEU B 2 64 ? 33.97216 125.48849 89.45207 1.000 67.94118 87 LEU H O 1
ATOM 1696 N N . ARG B 2 65 ? 33.43243 127.65229 89.75041 1.000 64.74267 88 ARG H N 1
ATOM 1697 C CA . ARG B 2 65 ? 34.52922 127.84762 90.69447 1.000 69.04050 88 ARG H CA 1
ATOM 1698 C C . ARG B 2 65 ? 34.29030 127.05369 91.97053 1.000 70.78311 88 ARG H C 1
ATOM 1699 O O . ARG B 2 65 ? 35.23432 126.52663 92.57154 1.000 80.28684 88 ARG H O 1
ATOM 1707 N N . VAL B 2 66 ? 33.02749 126.94332 92.38866 1.000 63.91333 89 VAL H N 1
ATOM 1708 C CA . VAL B 2 66 ? 32.69539 126.13266 93.55588 1.000 61.68200 89 VAL H CA 1
ATOM 1709 C C . VAL B 2 66 ? 33.00773 124.66794 93.28743 1.000 64.36567 89 VAL H C 1
ATOM 1710 O O . VAL B 2 66 ? 33.56743 123.97008 94.14100 1.000 65.96811 89 VAL H O 1
ATOM 1714 N N . THR B 2 67 ? 32.65888 124.18232 92.09371 1.000 65.43075 90 THR H N 1
ATOM 1715 C CA . THR B 2 67 ? 32.98054 122.80735 91.72451 1.000 58.29194 90 THR H CA 1
ATOM 1716 C C . THR B 2 67 ? 34.48808 122.58162 91.69909 1.000 60.05972 90 THR H C 1
ATOM 1717 O O . THR B 2 67 ? 34.97787 121.53806 92.14893 1.000 63.13487 90 THR H O 1
ATOM 1721 N N . LEU B 2 68 ? 35.23957 123.55154 91.17604 1.000 60.24482 91 LEU H N 1
ATOM 1722 C CA . LEU B 2 68 ? 36.69303 123.43643 91.16002 1.000 63.63096 91 LEU H CA 1
ATOM 1723 C C . LEU B 2 68 ? 37.25521 123.36582 92.57447 1.000 68.18994 91 LEU H C 1
ATOM 1724 O O . LEU B 2 68 ? 38.14374 122.55294 92.85687 1.000 68.92912 91 LEU H O 1
ATOM 1729 N N . LYS B 2 69 ? 36.74783 124.20930 93.47839 1.000 66.24578 92 LYS H N 1
ATOM 1730 C CA . LYS B 2 69 ? 37.21695 124.17743 94.86106 1.000 68.14530 92 LYS H CA 1
ATOM 1731 C C . LYS B 2 69 ? 36.85357 122.85947 95.53252 1.000 69.47303 92 LYS H C 1
ATOM 1732 O O . LYS B 2 69 ? 37.63444 122.32357 96.32789 1.000 71.28641 92 LYS H O 1
ATOM 1738 N N . LYS B 2 70 ? 35.66981 122.32380 95.22320 1.000 64.89819 93 LYS H N 1
ATOM 1739 C CA . LYS B 2 70 ? 35.27495 121.02148 95.75077 1.000 58.54194 93 LYS H CA 1
ATOM 1740 C C . LYS B 2 70 ? 36.23015 119.93239 95.28189 1.000 60.73101 93 LYS H C 1
ATOM 1741 O O . LYS B 2 70 ? 36.68395 119.10127 96.07675 1.000 60.98815 93 LYS H O 1
ATOM 1747 N N . ARG B 2 71 ? 36.55058 119.92538 93.98673 1.000 65.95603 94 ARG H N 1
ATOM 1748 C CA . ARG B 2 71 ? 37.43288 118.89263 93.45206 1.000 62.67720 94 ARG H CA 1
ATOM 1749 C C . ARG B 2 71 ? 38.84215 119.01333 94.02193 1.000 62.73767 94 ARG H C 1
ATOM 1750 O O . ARG B 2 71 ? 39.44981 118.00704 94.40339 1.000 62.87865 94 ARG H O 1
ATOM 1758 N N . GLN B 2 72 ? 39.37408 120.23576 94.10045 1.000 64.14233 95 GLN H N 1
ATOM 1759 C CA . GLN B 2 72 ? 40.72799 120.42838 94.60803 1.000 62.49306 95 GLN H CA 1
ATOM 1760 C C . GLN B 2 72 ? 40.85810 120.04194 96.07364 1.000 62.84009 95 GLN H C 1
ATOM 1761 O O . GLN B 2 72 ? 41.97769 119.81489 96.54526 1.000 62.88003 95 GLN H O 1
ATOM 1767 N N . SER B 2 73 ? 39.74503 119.95967 96.80017 1.000 66.23399 96 SER H N 1
ATOM 1768 C CA . SER B 2 73 ? 39.76237 119.63608 98.22043 1.000 71.96417 96 SER H CA 1
ATOM 1769 C C . SER B 2 73 ? 39.95883 118.15174 98.49603 1.000 73.17717 96 SER H C 1
ATOM 1770 O O . SER B 2 73 ? 40.08574 117.77219 99.66530 1.000 76.48458 96 SER H O 1
ATOM 1773 N N . LEU B 2 74 ? 39.99167 117.31082 97.46694 1.000 71.92306 97 LEU H N 1
ATOM 1774 C CA . LEU B 2 74 ? 40.05160 115.86750 97.63967 1.000 71.37169 97 LEU H CA 1
ATOM 1775 C C . LEU B 2 74 ? 41.47954 115.35175 97.51436 1.000 74.64415 97 LEU H C 1
ATOM 1776 O O . LEU B 2 74 ? 42.38134 116.03978 97.02999 1.000 77.15469 97 LEU H O 1
ATOM 1781 N N . PHE B 2 75 ? 41.66622 114.11293 97.95943 1.000 73.79804 98 PHE H N 1
ATOM 1782 C CA . PHE B 2 75 ? 42.92489 113.39175 97.83148 1.000 73.67537 98 PHE H CA 1
ATOM 1783 C C . PHE B 2 75 ? 42.71994 112.24863 96.84854 1.000 77.23096 98 PHE H C 1
ATOM 1784 O O . PHE B 2 75 ? 41.90870 111.35087 97.09821 1.000 79.24620 98 PHE H O 1
ATOM 1792 N N . PHE B 2 76 ? 43.44807 112.28658 95.73479 1.000 79.73643 99 PHE H N 1
ATOM 1793 C CA . PHE B 2 76 ? 43.29078 111.27340 94.69908 1.000 78.95983 99 PHE H CA 1
ATOM 1794 C C . PHE B 2 76 ? 44.46108 110.30365 94.72825 1.000 83.45521 99 PHE H C 1
ATOM 1795 O O . PHE B 2 76 ? 45.62064 110.73935 94.69251 1.000 92.07392 99 PHE H O 1
ATOM 1803 N N . PRO B 2 77 ? 44.20265 108.99955 94.78930 1.000 78.77986 100 PRO H N 1
ATOM 1804 C CA . PRO B 2 77 ? 45.29384 108.02687 94.92739 1.000 79.85638 100 PRO H CA 1
ATOM 1805 C C . PRO B 2 77 ? 46.18260 107.98823 93.69311 1.000 83.55665 100 PRO H C 1
ATOM 1806 O O . PRO B 2 77 ? 45.85571 108.51343 92.62695 1.000 85.22098 100 PRO H O 1
ATOM 1810 N N . ASN B 2 78 ? 47.33788 107.34057 93.86383 1.000 86.31241 101 ASN H N 1
ATOM 1811 C CA . ASN B 2 78 ? 48.30517 107.22281 92.77722 1.000 91.97689 101 ASN H CA 1
ATOM 1812 C C . ASN B 2 78 ? 47.70460 106.48597 91.58656 1.000 94.28870 101 ASN H C 1
ATOM 1813 O O . ASN B 2 78 ? 47.57823 107.04452 90.49128 1.000 98.39740 101 ASN H O 1
ATOM 1818 N N . LYS B 2 79 ? 47.32651 105.22535 91.78556 1.000 93.65470 102 LYS H N 1
ATOM 1819 C CA . LYS B 2 79 ? 46.75844 104.41432 90.71872 1.000 93.88486 102 LYS H CA 1
ATOM 1820 C C . LYS B 2 79 ? 46.02086 103.23762 91.33946 1.000 89.19328 102 LYS H C 1
ATOM 1821 O O . LYS B 2 79 ? 46.45065 102.70222 92.36413 1.000 87.32955 102 LYS H O 1
ATOM 1823 N N . THR B 2 80 ? 44.91338 102.84533 90.71305 1.000 86.61034 103 THR H N 1
ATOM 1824 C CA . THR B 2 80 ? 44.12765 101.72343 91.20944 1.000 82.75642 103 THR H CA 1
ATOM 1825 C C . THR B 2 80 ? 44.93171 100.43176 91.12843 1.000 91.00980 103 THR H C 1
ATOM 1826 O O . THR B 2 80 ? 45.45296 100.07543 90.06772 1.000 99.65049 103 THR H O 1
ATOM 1830 N N . VAL B 2 81 ? 45.03182 99.73318 92.25537 1.000 89.54388 104 VAL H N 1
ATOM 1831 C CA . VAL B 2 81 ? 45.72920 98.45367 92.32572 1.000 89.23916 104 VAL H CA 1
ATOM 1832 C C . VAL B 2 81 ? 44.71213 97.34237 92.10062 1.000 93.63047 104 VAL H C 1
ATOM 1833 O O . VAL B 2 81 ? 43.72352 97.23601 92.83506 1.000 99.81710 104 VAL H O 1
ATOM 1837 N N . VAL B 2 82 ? 44.95208 96.51402 91.08703 1.000 91.97904 105 VAL H N 1
ATOM 1838 C CA . VAL B 2 82 ? 44.01877 95.46936 90.67974 1.000 87.74050 105 VAL H CA 1
ATOM 1839 C C . VAL B 2 82 ? 44.59395 94.12041 91.08590 1.000 98.19515 105 VAL H C 1
ATOM 1840 O O . VAL B 2 82 ? 45.64560 93.70711 90.58156 1.000 100.48013 105 VAL H O 1
ATOM 1844 N N . ILE B 2 83 ? 43.90421 93.43569 91.99302 1.000 104.18818 106 ILE H N 1
ATOM 1845 C CA . ILE B 2 83 ? 44.25492 92.07394 92.37687 1.000 108.22814 106 ILE H CA 1
ATOM 1846 C C . ILE B 2 83 ? 43.52885 91.11668 91.44201 1.000 111.21994 106 ILE H C 1
ATOM 1847 O O . ILE B 2 83 ? 42.30900 91.21721 91.26065 1.000 115.42014 106 ILE H O 1
ATOM 1852 N N . SER B 2 84 ? 44.27584 90.18642 90.84592 1.000 109.42596 107 SER H N 1
ATOM 1853 C CA . SER B 2 84 ? 43.72582 89.32758 89.80384 1.000 108.39057 107 SER H CA 1
ATOM 1854 C C . SER B 2 84 ? 42.84170 88.21442 90.34511 1.000 104.35409 107 SER H C 1
ATOM 1855 O O . SER B 2 84 ? 42.24983 87.47487 89.55221 1.000 107.30407 107 SER H O 1
ATOM 1858 N N . GLY B 2 85 ? 42.73049 88.07440 91.65888 1.000 100.13515 108 GLY H N 1
ATOM 1859 C CA . GLY B 2 85 ? 41.93628 87.01414 92.23748 1.000 101.54602 108 GLY H CA 1
ATOM 1860 C C . GLY B 2 85 ? 40.45205 87.33625 92.24691 1.000 102.13637 108 GLY H C 1
ATOM 1861 O O . GLY B 2 85 ? 39.98299 88.32383 91.67752 1.000 97.95982 108 GLY H O 1
ATOM 1862 N N . ASP B 2 86 ? 39.70124 86.46550 92.92304 1.000 105.32645 109 ASP H N 1
ATOM 1863 C CA . ASP B 2 86 ? 38.27136 86.65323 93.11841 1.000 108.11853 109 ASP H CA 1
ATOM 1864 C C . ASP B 2 86 ? 37.90111 86.66314 94.59669 1.000 109.05603 109 ASP H C 1
ATOM 1865 O O . ASP B 2 86 ? 36.72945 86.45917 94.93657 1.000 114.54498 109 ASP H O 1
ATOM 1870 N N . GLY B 2 87 ? 38.86523 86.88064 95.48067 1.000 104.68622 110 GLY H N 1
ATOM 1871 C CA . GLY B 2 87 ? 38.63582 86.72083 96.90186 1.000 100.47064 110 GLY H CA 1
ATOM 1872 C C . GLY B 2 87 ? 38.80208 85.28179 97.35336 1.000 98.93169 110 GLY H C 1
ATOM 1873 O O . GLY B 2 87 ? 39.30780 84.41601 96.63483 1.000 101.47813 110 GLY H O 1
ATOM 1874 N N . HIS B 2 88 ? 38.37290 85.03089 98.58693 1.000 95.73110 111 HIS H N 1
ATOM 1875 C CA . HIS B 2 88 ? 38.39783 83.68477 99.13544 1.000 93.60342 111 HIS H CA 1
ATOM 1876 C C . HIS B 2 88 ? 37.15052 82.92514 98.70129 1.000 92.95789 111 HIS H C 1
ATOM 1877 O O . HIS B 2 88 ? 36.10929 83.51642 98.40703 1.000 95.86384 111 HIS H O 1
ATOM 1884 N N . ARG B 2 89 ? 37.26486 81.60347 98.65464 1.000 93.41508 112 ARG H N 1
ATOM 1885 C CA . ARG B 2 89 ? 36.13045 80.78930 98.25996 1.000 94.35421 112 ARG H CA 1
ATOM 1886 C C . ARG B 2 89 ? 35.11673 80.72522 99.39399 1.000 91.87063 112 ARG H C 1
ATOM 1887 O O . ARG B 2 89 ? 35.45290 80.90569 100.56619 1.000 104.77050 112 ARG H O 1
ATOM 1895 N N . TYR B 2 90 ? 33.86002 80.48357 99.03113 1.000 84.95362 113 TYR H N 1
ATOM 1896 C CA . TYR B 2 90 ? 32.79086 80.43294 100.01829 1.000 83.31341 113 TYR H CA 1
ATOM 1897 C C . TYR B 2 90 ? 32.89077 79.14048 100.81929 1.000 84.72386 113 TYR H C 1
ATOM 1898 O O . TYR B 2 90 ? 32.81451 78.04404 100.25542 1.000 89.00021 113 TYR H O 1
ATOM 1907 N N . THR B 2 91 ? 33.06278 79.27223 102.13539 1.000 84.08581 114 THR H N 1
ATOM 1908 C CA . THR B 2 91 ? 33.27329 78.12686 103.00996 1.000 85.33392 114 THR H CA 1
ATOM 1909 C C . THR B 2 91 ? 31.97796 77.46267 103.45583 1.000 90.59974 114 THR H C 1
ATOM 1910 O O . THR B 2 91 ? 32.02553 76.34143 103.97529 1.000 97.77406 114 THR H O 1
ATOM 1914 N N . CYS B 2 92 ? 30.83092 78.11509 103.27163 1.000 88.17192 115 CYS H N 1
ATOM 1915 C CA . CYS B 2 92 ? 29.55332 77.58047 103.71959 1.000 87.67678 115 CYS H CA 1
ATOM 1916 C C . CYS B 2 92 ? 28.76736 76.91153 102.59500 1.000 82.32369 115 CYS H C 1
ATOM 1917 O O . CYS B 2 92 ? 27.53863 76.80721 102.68438 1.000 77.93886 115 CYS H O 1
ATOM 1920 N N . GLU B 2 93 ? 29.44515 76.45607 101.54411 1.000 80.48989 116 GLU H N 1
ATOM 1921 C CA . GLU B 2 93 ? 28.76123 75.75422 100.46701 1.000 82.83911 116 GLU H CA 1
ATOM 1922 C C . GLU B 2 93 ? 28.29620 74.38341 100.94293 1.000 93.70736 116 GLU H C 1
ATOM 1923 O O . GLU B 2 93 ? 29.02343 73.66953 101.63890 1.000 100.13715 116 GLU H O 1
ATOM 1925 N N . VAL B 2 94 ? 27.07405 74.01893 100.56739 1.000 96.72974 117 VAL H N 1
ATOM 1926 C CA . VAL B 2 94 ? 26.47445 72.75857 101.00174 1.000 100.26816 117 VAL H CA 1
ATOM 1927 C C . VAL B 2 94 ? 27.02806 71.61197 100.16452 1.000 106.39373 117 VAL H C 1
ATOM 1928 O O . VAL B 2 94 ? 26.86051 71.60542 98.93611 1.000 109.97990 117 VAL H O 1
ATOM 1932 N N . PRO B 2 95 ? 27.68849 70.63153 100.77179 1.000 111.65795 118 PRO H N 1
ATOM 1933 C CA . PRO B 2 95 ? 28.10231 69.44599 100.01799 1.000 119.91028 118 PRO H CA 1
ATOM 1934 C C . PRO B 2 95 ? 26.93410 68.49874 99.79653 1.000 122.74303 118 PRO H C 1
ATOM 1935 O O . PRO B 2 95 ? 25.97077 68.46677 100.56596 1.000 130.11655 118 PRO H O 1
ATOM 1939 N N . THR B 2 96 ? 27.03320 67.71060 98.72308 1.000 121.01340 119 THR H N 1
ATOM 1940 C CA . THR B 2 96 ? 25.99353 66.73090 98.42123 1.000 119.77947 119 THR H CA 1
ATOM 1941 C C . THR B 2 96 ? 25.91436 65.61247 99.45445 1.000 120.34069 119 THR H C 1
ATOM 1942 O O . THR B 2 96 ? 25.09609 64.70018 99.29002 1.000 122.03696 119 THR H O 1
ATOM 1946 N N . SER B 2 97 ? 26.73210 65.66145 100.50436 1.000 120.50043 120 SER H N 1
ATOM 1947 C CA . SER B 2 97 ? 26.68570 64.70621 101.60217 1.000 124.52301 120 SER H CA 1
ATOM 1948 C C . SER B 2 97 ? 25.64113 65.06146 102.65384 1.000 121.94759 120 SER H C 1
ATOM 1949 O O . SER B 2 97 ? 25.58137 64.39699 103.69474 1.000 118.10440 120 SER H O 1
ATOM 1952 N N . SER B 2 98 ? 24.82720 66.08797 102.41411 1.000 123.90648 121 SER H N 1
ATOM 1953 C CA . SER B 2 98 ? 23.83593 66.53896 103.37889 1.000 122.39495 121 SER H CA 1
ATOM 1954 C C . SER B 2 98 ? 22.56760 66.94810 102.64259 1.000 119.95209 121 SER H C 1
ATOM 1955 O O . SER B 2 98 ? 22.54389 67.06566 101.41457 1.000 118.24937 121 SER H O 1
ATOM 1958 N N . GLN B 2 99 ? 21.50621 67.17114 103.41195 1.000 121.95454 122 GLN H N 1
ATOM 1959 C CA . GLN B 2 99 ? 20.19630 67.47567 102.85862 1.000 123.12191 122 GLN H CA 1
ATOM 1960 C C . GLN B 2 99 ? 19.96545 68.98546 102.78723 1.000 119.11304 122 GLN H C 1
ATOM 1961 O O . GLN B 2 99 ? 20.71743 69.78861 103.34317 1.000 116.40688 122 GLN H O 1
ATOM 1967 N N . THR B 2 100 ? 18.89892 69.36496 102.08417 1.000 116.24874 123 THR H N 1
ATOM 1968 C CA . THR B 2 100 ? 18.49848 70.75586 101.93252 1.000 107.41341 123 THR H CA 1
ATOM 1969 C C . THR B 2 100 ? 16.99706 70.87509 102.15083 1.000 104.55406 123 THR H C 1
ATOM 1970 O O . THR B 2 100 ? 16.23636 69.95022 101.85417 1.000 108.85219 123 THR H O 1
ATOM 1974 N N . TYR B 2 101 ? 16.57221 72.02639 102.66768 1.000 99.76214 124 TYR H N 1
ATOM 1975 C CA . TYR B 2 101 ? 15.16879 72.24697 102.98550 1.000 100.18039 124 TYR H CA 1
ATOM 1976 C C . TYR B 2 101 ? 14.73508 73.63585 102.54205 1.000 103.65376 124 TYR H C 1
ATOM 1977 O O . TYR B 2 101 ? 15.50271 74.59733 102.64131 1.000 99.78774 124 TYR H O 1
ATOM 1986 N N . ASN B 2 102 ? 13.50016 73.72994 102.05572 1.000 110.36116 125 ASN H N 1
ATOM 1987 C CA . ASN B 2 102 ? 12.86049 75.00102 101.75353 1.000 114.41702 125 ASN H CA 1
ATOM 1988 C C . ASN B 2 102 ? 11.90780 75.38278 102.87982 1.000 120.59311 125 ASN H C 1
ATOM 1989 O O . ASN B 2 102 ? 11.40534 74.52496 103.61070 1.000 126.68078 125 ASN H O 1
ATOM 1994 N N . ILE B 2 103 ? 11.66286 76.68229 103.01296 1.000 119.11981 126 ILE H N 1
ATOM 1995 C CA . ILE B 2 103 ? 10.80964 77.18600 104.08162 1.000 115.66903 126 ILE H CA 1
ATOM 1996 C C . ILE B 2 103 ? 9.86908 78.26757 103.56027 1.000 105.49115 126 ILE H C 1
ATOM 1997 O O . ILE B 2 103 ? 8.65890 78.21297 103.78560 1.000 100.49910 126 ILE H O 1
ATOM 2002 N N . TYR B 2 109 ? 7.37210 73.34690 110.97723 1.000 115.57825 132 TYR H N 1
ATOM 2003 C CA . TYR B 2 109 ? 8.70596 73.69067 111.45600 1.000 117.29498 132 TYR H CA 1
ATOM 2004 C C . TYR B 2 109 ? 9.24621 72.58387 112.35008 1.000 125.05988 132 TYR H C 1
ATOM 2005 O O . TYR B 2 109 ? 10.35196 72.68043 112.88316 1.000 123.30568 132 TYR H O 1
ATOM 2014 N N . SER B 2 110 ? 8.45033 71.52564 112.50819 1.000 134.66798 133 SER H N 1
ATOM 2015 C CA . SER B 2 110 ? 8.84500 70.39916 113.34283 1.000 139.92324 133 SER H CA 1
ATOM 2016 C C . SER B 2 110 ? 9.90524 69.52239 112.69035 1.000 132.49750 133 SER H C 1
ATOM 2017 O O . SER B 2 110 ? 10.50687 68.69536 113.38393 1.000 132.71590 133 SER H O 1
ATOM 2020 N N . ALA B 2 111 ? 10.14364 69.67649 111.38649 1.000 122.96742 134 ALA H N 1
ATOM 2021 C CA . ALA B 2 111 ? 11.16024 68.89545 110.69179 1.000 111.73481 134 ALA H CA 1
ATOM 2022 C C . ALA B 2 111 ? 12.53410 69.15094 111.29728 1.000 111.11807 134 ALA H C 1
ATOM 2023 O O . ALA B 2 111 ? 13.15268 70.19156 111.05059 1.000 106.73153 134 ALA H O 1
ATOM 2025 N N . LEU B 2 112 ? 13.01333 68.20084 112.09496 1.000 115.65528 135 LEU H N 1
ATOM 2026 C CA . LEU B 2 112 ? 14.24936 68.35434 112.85375 1.000 117.81654 135 LEU H CA 1
ATOM 2027 C C . LEU B 2 112 ? 15.29337 67.37115 112.34326 1.000 127.12818 135 LEU H C 1
ATOM 2028 O O . LEU B 2 112 ? 15.20431 66.16660 112.62912 1.000 150.16881 135 LEU H O 1
ATOM 2033 N N . PRO B 2 113 ? 16.28185 67.81857 111.57106 1.000 118.73171 136 PRO H N 1
ATOM 2034 C CA . PRO B 2 113 ? 17.36121 66.92288 111.11484 1.000 118.47718 136 PRO H CA 1
ATOM 2035 C C . PRO B 2 113 ? 18.43274 66.72263 112.18109 1.000 122.46280 136 PRO H C 1
ATOM 2036 O O . PRO B 2 113 ? 19.61531 67.02459 111.98849 1.000 118.56240 136 PRO H O 1
ATOM 2040 N N . GLY B 2 114 ? 18.01269 66.20034 113.32430 1.000 133.24819 137 GLY H N 1
ATOM 2041 C CA . GLY B 2 114 ? 18.95498 65.95299 114.39754 1.000 133.32889 137 GLY H CA 1
ATOM 2042 C C . GLY B 2 114 ? 19.33917 67.26013 115.05080 1.000 130.71543 137 GLY H C 1
ATOM 2043 O O . GLY B 2 114 ? 18.49062 68.11472 115.32992 1.000 135.69067 137 GLY H O 1
ATOM 2044 N N . HIS B 2 115 ? 20.63400 67.42380 115.29191 1.000 126.14313 138 HIS H N 1
ATOM 2045 C CA . HIS B 2 115 ? 21.16869 68.63931 115.87828 1.000 121.13130 138 HIS H CA 1
ATOM 2046 C C . HIS B 2 115 ? 22.49327 68.95026 115.18670 1.000 115.67512 138 HIS H C 1
ATOM 2047 O O . HIS B 2 115 ? 22.78445 68.43512 114.10188 1.000 126.58996 138 HIS H O 1
ATOM 2054 N N . LEU B 2 116 ? 23.28175 69.82272 115.81318 1.000 100.48654 139 LEU H N 1
ATOM 2055 C CA . LEU B 2 116 ? 24.58201 70.30626 115.36314 1.000 89.38906 139 LEU H CA 1
ATOM 2056 C C . LEU B 2 116 ? 24.52872 71.04213 114.02717 1.000 89.27192 139 LEU H C 1
ATOM 2057 O O . LEU B 2 116 ? 25.58326 71.42767 113.51938 1.000 90.88025 139 LEU H O 1
ATOM 2062 N N . GLY B 2 117 ? 23.35218 71.23514 113.43616 1.000 85.81832 140 GLY H N 1
ATOM 2063 C CA . GLY B 2 117 ? 23.23704 72.00137 112.20756 1.000 85.22665 140 GLY H CA 1
ATOM 2064 C C . GLY B 2 117 ? 24.02829 71.48381 111.01804 1.000 88.00864 140 GLY H C 1
ATOM 2065 O O . GLY B 2 117 ? 24.78656 72.23068 110.39053 1.000 88.43477 140 GLY H O 1
ATOM 2066 N N . GLY B 2 118 ? 23.85807 70.20896 110.68910 1.000 91.29370 141 GLY H N 1
ATOM 2067 C CA . GLY B 2 118 ? 24.62853 69.62027 109.61337 1.000 90.56503 141 GLY H CA 1
ATOM 2068 C C . GLY B 2 118 ? 23.87627 69.50812 108.30181 1.000 93.75841 141 GLY H C 1
ATOM 2069 O O . GLY B 2 118 ? 24.17248 68.63876 107.47902 1.000 98.80413 141 GLY H O 1
ATOM 2070 N N . PHE B 2 119 ? 22.90473 70.38661 108.09037 1.000 94.45929 142 PHE H N 1
ATOM 2071 C CA . PHE B 2 119 ? 22.08726 70.38851 106.88703 1.000 96.58192 142 PHE H CA 1
ATOM 2072 C C . PHE B 2 119 ? 22.13143 71.77314 106.23606 1.000 96.27771 142 PHE H C 1
ATOM 2073 O O . PHE B 2 119 ? 22.88548 72.65889 106.65403 1.000 99.26344 142 PHE H O 1
ATOM 2081 N N . GLY B 2 120 ? 21.32445 71.95041 105.19656 1.000 93.86865 143 GLY H N 1
ATOM 2082 C CA . GLY B 2 120 ? 21.30182 73.19671 104.45947 1.000 90.22271 143 GLY H CA 1
ATOM 2083 C C . GLY B 2 120 ? 19.88945 73.71508 104.30702 1.000 90.68604 143 GLY H C 1
ATOM 2084 O O . GLY B 2 120 ? 18.92083 72.95827 104.33988 1.000 95.19400 143 GLY H O 1
ATOM 2085 N N . ILE B 2 121 ? 19.78717 75.03397 104.14700 1.000 87.81080 144 ILE H N 1
ATOM 2086 C CA . ILE B 2 121 ? 18.50768 75.71804 104.02418 1.000 86.81551 144 ILE H CA 1
ATOM 2087 C C . ILE B 2 121 ? 18.60600 76.74131 102.90400 1.000 96.49781 144 ILE H C 1
ATOM 2088 O O . ILE B 2 121 ? 19.68345 77.26833 102.61181 1.000 95.55701 144 ILE H O 1
ATOM 2093 N N . ASN B 2 122 ? 17.46396 77.02681 102.28136 1.000 105.64324 145 ASN H N 1
ATOM 2094 C CA . ASN B 2 122 ? 17.41108 78.03609 101.23260 1.000 103.06306 145 ASN H CA 1
ATOM 2095 C C . ASN B 2 122 ? 17.61765 79.42194 101.83009 1.000 97.61265 145 ASN H C 1
ATOM 2096 O O . ASN B 2 122 ? 16.96130 79.79609 102.80722 1.000 94.82290 145 ASN H O 1
ATOM 2101 N N . ALA B 2 123 ? 18.53303 80.18436 101.23594 1.000 97.45508 146 ALA H N 1
ATOM 2102 C CA . ALA B 2 123 ? 18.94194 81.47264 101.77954 1.000 93.37145 146 ALA H CA 1
ATOM 2103 C C . ALA B 2 123 ? 17.98561 82.60850 101.43822 1.000 98.62893 146 ALA H C 1
ATOM 2104 O O . ALA B 2 123 ? 18.25289 83.75012 101.82846 1.000 97.55613 146 ALA H O 1
ATOM 2106 N N . ARG B 2 124 ? 16.88617 82.33262 100.73069 1.000 106.85408 147 ARG H N 1
ATOM 2107 C CA . ARG B 2 124 ? 15.96833 83.40090 100.34404 1.000 110.06661 147 ARG H CA 1
ATOM 2108 C C . ARG B 2 124 ? 15.34086 84.07522 101.55729 1.000 113.94383 147 ARG H C 1
ATOM 2109 O O . ARG B 2 124 ? 15.08997 85.28544 101.53382 1.000 124.93474 147 ARG H O 1
ATOM 2111 N N . LEU B 2 125 ? 15.08485 83.31705 102.62435 1.000 109.07197 148 LEU H N 1
ATOM 2112 C CA . LEU B 2 125 ? 14.46491 83.89702 103.80971 1.000 102.22853 148 LEU H CA 1
ATOM 2113 C C . LEU B 2 125 ? 15.48965 84.57888 104.70646 1.000 99.22707 148 LEU H C 1
ATOM 2114 O O . LEU B 2 125 ? 15.21625 85.65268 105.25379 1.000 99.16008 148 LEU H O 1
ATOM 2119 N N . VAL B 2 126 ? 16.66878 83.97341 104.87448 1.000 98.13048 149 VAL H N 1
ATOM 2120 C CA . VAL B 2 126 ? 17.67660 84.57229 105.74434 1.000 92.81123 149 VAL H CA 1
ATOM 2121 C C . VAL B 2 126 ? 18.25777 85.82586 105.10602 1.000 88.78288 149 VAL H C 1
ATOM 2122 O O . VAL B 2 126 ? 18.73671 86.72342 105.80977 1.000 89.70705 149 VAL H O 1
ATOM 2126 N N . LEU B 2 127 ? 18.22648 85.91709 103.77458 1.000 87.61246 150 LEU H N 1
ATOM 2127 C CA . LEU B 2 127 ? 18.62526 87.15756 103.12046 1.000 81.40647 150 LEU H CA 1
ATOM 2128 C C . LEU B 2 127 ? 17.60173 88.25380 103.37563 1.000 80.10667 150 LEU H C 1
ATOM 2129 O O . LEU B 2 127 ? 17.96698 89.40839 103.62350 1.000 78.09844 150 LEU H O 1
ATOM 2134 N N . GLY B 2 128 ? 16.31376 87.90610 103.33059 1.000 83.47971 151 GLY H N 1
ATOM 2135 C CA . GLY B 2 128 ? 15.26659 88.86445 103.62980 1.000 87.10241 151 GLY H CA 1
ATOM 2136 C C . GLY B 2 128 ? 15.26761 89.34429 105.06348 1.000 86.79991 151 GLY H C 1
ATOM 2137 O O . GLY B 2 128 ? 14.68820 90.39535 105.35306 1.000 94.85306 151 GLY H O 1
ATOM 2138 N N . ASP B 2 129 ? 15.90043 88.59526 105.96895 1.000 84.14404 152 ASP H N 1
ATOM 2139 C CA . ASP B 2 129 ? 16.03473 89.04704 107.34840 1.000 82.98585 152 ASP H CA 1
ATOM 2140 C C . ASP B 2 129 ? 17.13867 90.08454 107.50126 1.000 77.98736 152 ASP H C 1
ATOM 2141 O O . ASP B 2 129 ? 17.02841 90.98045 108.34584 1.000 73.04506 152 ASP H O 1
ATOM 2146 N N . ILE B 2 130 ? 18.20424 89.98033 106.70585 1.000 76.78424 153 ILE H N 1
ATOM 2147 C CA . ILE B 2 130 ? 19.27535 90.96917 106.76957 1.000 72.94309 153 ILE H CA 1
ATOM 2148 C C . ILE B 2 130 ? 18.78686 92.31198 106.24389 1.000 71.87291 153 ILE H C 1
ATOM 2149 O O . ILE B 2 130 ? 18.89741 93.34101 106.91971 1.000 71.21767 153 ILE H O 1
ATOM 2154 N N . PHE B 2 131 ? 18.23586 92.32104 105.03550 1.000 72.39541 154 PHE H N 1
ATOM 2155 C CA . PHE B 2 131 ? 17.77022 93.54179 104.39188 1.000 72.81745 154 PHE H CA 1
ATOM 2156 C C . PHE B 2 131 ? 16.24455 93.55097 104.38140 1.000 78.95992 154 PHE H C 1
ATOM 2157 O O . PHE B 2 131 ? 15.59966 93.37571 103.34631 1.000 77.51031 154 PHE H O 1
ATOM 2165 N N . ALA B 2 132 ? 15.66514 93.76051 105.56337 1.000 90.02990 155 ALA H N 1
ATOM 2166 C CA . ALA B 2 132 ? 14.21782 93.75320 105.72426 1.000 97.69569 155 ALA H CA 1
ATOM 2167 C C . ALA B 2 132 ? 13.60335 95.14472 105.75433 1.000 104.06272 155 ALA H C 1
ATOM 2168 O O . ALA B 2 132 ? 12.38712 95.27028 105.57548 1.000 115.47867 155 ALA H O 1
ATOM 2170 N N . SER B 2 133 ? 14.40207 96.18334 105.97689 1.000 97.32734 156 SER H N 1
ATOM 2171 C CA . SER B 2 133 ? 13.90623 97.54858 106.05285 1.000 90.99677 156 SER H CA 1
ATOM 2172 C C . SER B 2 133 ? 14.73491 98.44073 105.14253 1.000 84.16949 156 SER H C 1
ATOM 2173 O O . SER B 2 133 ? 15.95605 98.28375 105.05170 1.000 81.73880 156 SER H O 1
ATOM 2176 N N . LYS B 2 134 ? 14.07046 99.37467 104.47093 1.000 80.14997 157 LYS H N 1
ATOM 2177 C CA . LYS B 2 134 ? 14.74549 100.28789 103.56250 1.000 76.17339 157 LYS H CA 1
ATOM 2178 C C . LYS B 2 134 ? 15.04954 101.60783 104.25951 1.000 70.52381 157 LYS H C 1
ATOM 2179 O O . LYS B 2 134 ? 14.39666 101.99297 105.23289 1.000 68.84178 157 LYS H O 1
ATOM 2185 N N . TRP B 2 135 ? 16.06229 102.29872 103.74171 1.000 70.79100 158 TRP H N 1
ATOM 2186 C CA . TRP B 2 135 ? 16.52648 103.55857 104.29922 1.000 75.27296 158 TRP H CA 1
ATOM 2187 C C . TRP B 2 135 ? 16.86142 104.52075 103.17013 1.000 78.06000 158 TRP H C 1
ATOM 2188 O O . TRP B 2 135 ? 17.37806 104.11129 102.12296 1.000 84.28708 158 TRP H O 1
ATOM 2199 N N . SER B 2 136 ? 16.55370 105.79772 103.39089 1.000 72.32293 159 SER H N 1
ATOM 2200 C CA . SER B 2 136 ? 16.91819 106.86237 102.46772 1.000 64.36876 159 SER H CA 1
ATOM 2201 C C . SER B 2 136 ? 18.24910 107.46167 102.90262 1.000 62.09362 159 SER H C 1
ATOM 2202 O O . SER B 2 136 ? 18.42056 107.83289 104.06836 1.000 65.79646 159 SER H O 1
ATOM 2205 N N . LEU B 2 137 ? 19.18626 107.55118 101.96625 1.000 59.82847 160 LEU H N 1
ATOM 2206 C CA . LEU B 2 137 ? 20.55161 107.95273 102.24573 1.000 64.63128 160 LEU H CA 1
ATOM 2207 C C . LEU B 2 137 ? 20.91415 109.18829 101.43631 1.000 64.56079 160 LEU H C 1
ATOM 2208 O O . LEU B 2 137 ? 20.36014 109.43559 100.35500 1.000 65.81201 160 LEU H O 1
ATOM 2213 N N . PHE B 2 138 ? 21.87699 109.94055 101.97634 1.000 64.52899 161 PHE H N 1
ATOM 2214 C CA . PHE B 2 138 ? 22.41286 111.14628 101.35020 1.000 65.63714 161 PHE H CA 1
ATOM 2215 C C . PHE B 2 138 ? 21.33508 112.22408 101.24795 1.000 74.27533 161 PHE H C 1
ATOM 2216 O O . PHE B 2 138 ? 21.15359 112.86675 100.21159 1.000 81.31781 161 PHE H O 1
ATOM 2224 N N . ALA B 2 139 ? 20.61975 112.42000 102.35406 1.000 74.64631 162 ALA H N 1
ATOM 2225 C CA . ALA B 2 139 ? 19.56280 113.41359 102.42242 1.000 75.26016 162 ALA H CA 1
ATOM 2226 C C . ALA B 2 139 ? 20.15299 114.82257 102.43853 1.000 72.22265 162 ALA H C 1
ATOM 2227 O O . ALA B 2 139 ? 21.35672 115.02360 102.61725 1.000 66.24481 162 ALA H O 1
ATOM 2229 N N . ARG B 2 140 ? 19.26600 115.80730 102.27645 1.000 75.83724 163 ARG H N 1
ATOM 2230 C CA . ARG B 2 140 ? 19.68804 117.18710 102.04645 1.000 79.0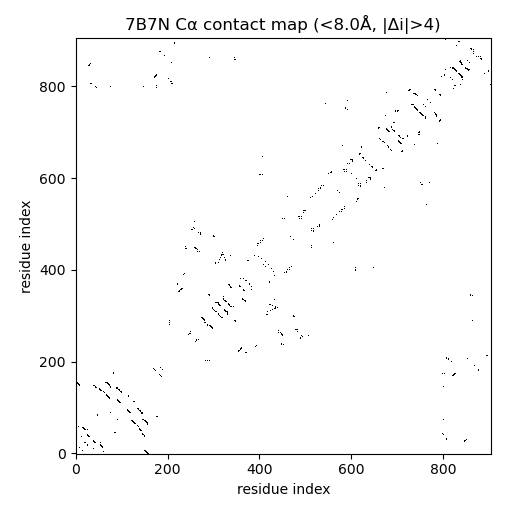0048 163 ARG H CA 1
ATOM 2231 C C . ARG B 2 140 ? 20.55892 117.71273 103.18314 1.000 79.12068 163 ARG H C 1
ATOM 2232 O O . ARG B 2 140 ? 21.61010 118.31921 102.94603 1.000 75.38977 163 ARG H O 1
ATOM 2240 N N . ASP B 2 141 ? 20.13797 117.48865 104.42809 1.000 82.65193 164 ASP H N 1
ATOM 2241 C CA . ASP B 2 141 ? 20.84731 118.03913 105.57741 1.000 87.53673 164 ASP H CA 1
ATOM 2242 C C . ASP B 2 141 ? 22.15223 117.31385 105.88717 1.000 82.06823 164 ASP H C 1
ATOM 2243 O O . ASP B 2 141 ? 22.90905 117.78179 106.74431 1.000 80.80206 164 ASP H O 1
ATOM 2248 N N . THR B 2 142 ? 22.43819 116.20651 105.22035 1.000 79.11413 165 THR H N 1
ATOM 2249 C CA . THR B 2 142 ? 23.60040 115.41272 105.58880 1.000 76.72831 165 THR H CA 1
ATOM 2250 C C . THR B 2 142 ? 24.85118 115.89564 104.85840 1.000 73.06290 165 THR H C 1
ATOM 2251 O O . THR B 2 142 ? 24.76103 116.45943 103.76374 1.000 70.01064 165 THR H O 1
ATOM 2255 N N . PRO B 2 143 ? 26.03550 115.69167 105.44489 1.000 71.05506 166 PRO H N 1
ATOM 2256 C CA . PRO B 2 143 ? 27.26546 116.08123 104.73856 1.000 66.97103 166 PRO H CA 1
ATOM 2257 C C . PRO B 2 143 ? 27.58800 115.18962 103.55465 1.000 71.76189 166 PRO H C 1
ATOM 2258 O O . PRO B 2 143 ? 28.23341 115.65671 102.60856 1.000 69.61058 166 PRO H O 1
ATOM 2262 N N . GLU B 2 144 ? 27.16955 113.91982 103.57469 1.000 78.58310 167 GLU H N 1
ATOM 2263 C CA . GLU B 2 144 ? 27.39942 113.04759 102.42700 1.000 78.26815 167 GLU H CA 1
ATOM 2264 C C . GLU B 2 144 ? 26.62261 113.50229 101.19866 1.000 70.96153 167 GLU H C 1
ATOM 2265 O O . GLU B 2 144 ? 26.98749 113.13778 100.07547 1.000 72.66665 167 GLU H O 1
ATOM 2271 N N . TYR B 2 145 ? 25.56407 114.29111 101.39294 1.000 64.63606 168 TYR H N 1
ATOM 2272 C CA . TYR B 2 145 ? 24.85393 114.92790 100.28929 1.000 61.43080 168 TYR H CA 1
ATOM 2273 C C . TYR B 2 145 ? 25.78387 115.74421 99.40139 1.000 57.34273 168 TYR H C 1
ATOM 2274 O O . TYR B 2 145 ? 25.45599 116.00008 98.23754 1.000 52.61505 168 TYR H O 1
ATOM 2283 N N . ARG B 2 146 ? 26.93823 116.15385 99.92712 1.000 58.99070 169 ARG H N 1
ATOM 2284 C CA . ARG B 2 146 ? 27.87172 116.95963 99.15238 1.000 60.46229 169 ARG H CA 1
ATOM 2285 C C . ARG B 2 146 ? 28.48418 116.16082 98.01068 1.000 61.77001 169 ARG H C 1
ATOM 2286 O O . ARG B 2 146 ? 28.90874 116.74252 97.00604 1.000 64.99869 169 ARG H O 1
ATOM 2294 N N . VAL B 2 147 ? 28.53401 114.83596 98.13584 1.000 62.39677 170 VAL H N 1
ATOM 2295 C CA . VAL B 2 147 ? 29.19746 114.00465 97.13984 1.000 63.63984 170 VAL H CA 1
ATOM 2296 C C . VAL B 2 147 ? 28.30181 112.91727 96.56044 1.000 61.76622 170 VAL H C 1
ATOM 2297 O O . VAL B 2 147 ? 28.57889 112.44230 95.44680 1.000 64.75849 170 VAL H O 1
ATOM 2301 N N . PHE B 2 148 ? 27.24201 112.50141 97.24440 1.000 58.71817 171 PHE H N 1
ATOM 2302 C CA . PHE B 2 148 ? 26.37728 111.43865 96.75535 1.000 60.90435 171 PHE H CA 1
ATOM 2303 C C . PHE B 2 148 ? 24.99716 111.98168 96.41140 1.000 55.83249 171 PHE H C 1
ATOM 2304 O O . PHE B 2 148 ? 24.51767 112.94251 97.01873 1.000 60.56902 171 PHE H O 1
ATOM 2312 N N . TYR B 2 149 ? 24.36192 111.35251 95.42830 1.000 52.78972 172 TYR H N 1
ATOM 2313 C CA . TYR B 2 149 ? 22.95953 111.63661 95.16145 1.000 53.99250 172 TYR H CA 1
ATOM 2314 C C . TYR B 2 149 ? 22.07979 110.80806 96.09526 1.000 58.32525 172 TYR H C 1
ATOM 2315 O O . TYR B 2 149 ? 22.36712 109.63247 96.33301 1.000 58.49684 172 TYR H O 1
ATOM 2324 N N . PRO B 2 150 ? 21.01397 111.39561 96.63809 1.000 62.31781 173 PRO H N 1
ATOM 2325 C CA . PRO B 2 150 ? 20.16120 110.65563 97.57747 1.000 64.20078 173 PRO H CA 1
ATOM 2326 C C . PRO B 2 150 ? 19.57159 109.40899 96.93321 1.000 68.02004 173 PRO H C 1
ATOM 2327 O O . PRO B 2 150 ? 19.18840 109.41541 95.76119 1.000 64.19928 173 PRO H O 1
ATOM 2331 N N . MET B 2 151 ? 19.50600 108.32712 97.71045 1.000 72.24209 174 MET H N 1
ATOM 2332 C CA . MET B 2 151 ? 19.01325 107.06698 97.16751 1.000 67.67628 174 MET H CA 1
ATOM 2333 C C . MET B 2 151 ? 18.40654 106.22533 98.27943 1.000 67.13785 174 MET H C 1
ATOM 2334 O O . MET B 2 151 ? 18.79437 106.33804 99.44101 1.000 70.22612 174 MET H O 1
ATOM 2339 N N . ASN B 2 152 ? 17.45875 105.36835 97.91131 1.000 70.17417 175 ASN H N 1
ATOM 2340 C CA . ASN B 2 152 ? 16.76211 104.50505 98.85947 1.000 74.59199 175 ASN H CA 1
ATOM 2341 C C . ASN B 2 152 ? 17.21233 103.06574 98.64614 1.000 68.34502 175 ASN H C 1
ATOM 2342 O O . ASN B 2 152 ? 17.10095 102.53761 97.53431 1.000 70.21125 175 ASN H O 1
ATOM 2347 N N . VAL B 2 153 ? 17.72073 102.43198 99.70524 1.000 63.13509 176 VAL H N 1
ATOM 2348 C CA . VAL B 2 153 ? 18.25803 101.07866 99.59586 1.000 63.41781 176 VAL H CA 1
ATOM 2349 C C . VAL B 2 153 ? 17.83296 100.24108 100.79458 1.000 63.41397 176 VAL H C 1
ATOM 2350 O O . VAL B 2 153 ? 17.62420 100.75564 101.89631 1.000 60.30717 176 VAL H O 1
ATOM 2354 N N . MET B 2 154 ? 17.70337 98.93395 100.56742 1.000 66.89988 177 MET H N 1
ATOM 2355 C CA . MET B 2 154 ? 17.55732 97.97329 101.65517 1.000 64.75213 177 MET H CA 1
ATOM 2356 C C . MET B 2 154 ? 18.92366 97.76959 102.29281 1.000 67.29571 177 MET H C 1
ATOM 2357 O O . MET B 2 154 ? 19.87131 97.36369 101.61139 1.000 74.35655 177 MET H O 1
ATOM 2362 N N . ALA B 2 155 ? 19.04064 98.05375 103.58602 1.000 64.00665 178 ALA H N 1
ATOM 2363 C CA . ALA B 2 155 ? 20.36481 98.10017 104.18838 1.000 61.49213 178 ALA H CA 1
ATOM 2364 C C . ALA B 2 155 ? 20.26384 97.92372 105.69756 1.000 65.26909 178 ALA H C 1
ATOM 2365 O O . ALA B 2 155 ? 19.17478 97.83726 106.27241 1.000 66.79207 178 ALA H O 1
ATOM 2367 N N . VAL B 2 156 ? 21.43542 97.86224 106.32535 1.000 64.86643 179 VAL H N 1
ATOM 2368 C CA . VAL B 2 156 ? 21.60162 97.78912 107.77029 1.000 62.13075 179 VAL H CA 1
ATOM 2369 C C . VAL B 2 156 ? 22.48898 98.95571 108.18159 1.000 66.84921 179 VAL H C 1
ATOM 2370 O O . VAL B 2 156 ? 23.57802 99.13897 107.62187 1.000 71.18286 179 VAL H O 1
ATOM 2374 N N . LYS B 2 157 ? 22.02496 99.74342 109.14740 1.000 65.28951 180 LYS H N 1
ATOM 2375 C CA . LYS B 2 157 ? 22.69170 100.98241 109.52317 1.000 62.64440 180 LYS H CA 1
ATOM 2376 C C . LYS B 2 157 ? 23.47245 100.81004 110.82012 1.000 58.48231 180 LYS H C 1
ATOM 2377 O O . LYS B 2 157 ? 23.01843 100.13729 111.75229 1.000 62.96819 180 LYS H O 1
ATOM 2383 N N . PHE B 2 158 ? 24.65065 101.43087 110.86717 1.000 54.18971 181 PHE H N 1
ATOM 2384 C CA . PHE B 2 158 ? 25.52585 101.43444 112.02957 1.000 55.17246 181 PHE H CA 1
ATOM 2385 C C . PHE B 2 158 ? 25.87324 102.87789 112.35732 1.000 60.89332 181 PHE H C 1
ATOM 2386 O O . PHE B 2 158 ? 26.08817 103.68445 111.44998 1.000 64.48473 181 PHE H O 1
ATOM 2394 N N . SER B 2 159 ? 25.93520 103.20693 113.64634 1.000 64.22854 182 SER H N 1
ATOM 2395 C CA . SER B 2 159 ? 26.16277 104.59553 114.04227 1.000 70.97906 182 SER H CA 1
ATOM 2396 C C . SER B 2 159 ? 26.85462 104.65990 115.39502 1.000 78.10714 182 SER H C 1
ATOM 2397 O O . SER B 2 159 ? 26.33734 104.13556 116.38504 1.000 92.67032 182 SER H O 1
ATOM 2400 N N . ILE B 2 160 ? 28.01448 105.31495 115.43050 1.000 73.77237 183 ILE H N 1
ATOM 2401 C CA . ILE B 2 160 ? 28.74605 105.61329 116.65436 1.000 71.72094 183 ILE H CA 1
ATOM 2402 C C . ILE B 2 160 ? 28.85689 107.12663 116.78324 1.000 74.69542 183 ILE H C 1
ATOM 2403 O O . ILE B 2 160 ? 29.05083 107.83271 115.78674 1.000 75.25107 183 ILE H O 1
ATOM 2408 N N . SER B 2 161 ? 28.72755 107.62518 118.01009 1.000 78.06975 184 SER H N 1
ATOM 2409 C CA . SER B 2 161 ? 28.81620 109.05521 118.29378 1.000 78.78108 184 SER H CA 1
ATOM 2410 C C . SER B 2 161 ? 29.77606 109.24535 119.45819 1.000 79.78692 184 SER H C 1
ATOM 2411 O O . SER B 2 161 ? 29.44425 108.90469 120.59782 1.000 84.64748 184 SER H O 1
ATOM 2414 N N . ILE B 2 162 ? 30.95852 109.78816 119.18543 1.000 82.22030 185 ILE H N 1
ATOM 2415 C CA . ILE B 2 162 ? 32.01650 109.86516 120.18568 1.000 84.36975 185 ILE H CA 1
ATOM 2416 C C . ILE B 2 162 ? 32.21532 111.32654 120.56746 1.000 90.27040 185 ILE H C 1
ATOM 2417 O O . ILE B 2 162 ? 32.69949 112.13109 119.76280 1.000 87.70833 185 ILE H O 1
ATOM 2422 N N . GLY B 2 163 ? 31.85715 111.66611 121.80326 1.000 97.71254 186 GLY H N 1
ATOM 2423 C CA . GLY B 2 163 ? 32.02405 113.00742 122.32885 1.000 106.22778 186 GLY H CA 1
ATOM 2424 C C . GLY B 2 163 ? 30.75979 113.83461 122.21101 1.000 115.68069 186 GLY H C 1
ATOM 2425 O O . GLY B 2 163 ? 29.71899 113.38803 121.71971 1.000 118.40788 186 GLY H O 1
ATOM 2426 N N . ASN B 2 164 ? 30.87425 115.08320 122.66351 1.000 123.42479 187 ASN H N 1
ATOM 2427 C CA . ASN B 2 164 ? 29.74749 116.00390 122.66839 1.000 128.65921 187 ASN H CA 1
ATOM 2428 C C . ASN B 2 164 ? 29.49791 116.56387 121.26792 1.000 132.02763 187 ASN H C 1
ATOM 2429 O O . ASN B 2 164 ? 30.29924 116.39723 120.34624 1.000 131.10071 187 ASN H O 1
ATOM 2434 N N . ASN B 2 165 ? 28.36306 117.25228 121.12080 1.000 135.86296 188 ASN H N 1
ATOM 2435 C CA . ASN B 2 165 ? 27.94631 117.77343 119.82326 1.000 135.95722 188 ASN H CA 1
ATOM 2436 C C . ASN B 2 165 ? 28.80018 118.94296 119.34037 1.000 138.71985 188 ASN H C 1
ATOM 2437 O O . ASN B 2 165 ? 28.74464 119.27798 118.15042 1.000 138.44773 188 ASN H O 1
ATOM 2442 N N . GLU B 2 166 ? 29.58699 119.56081 120.22035 1.000 141.42143 189 GLU H N 1
ATOM 2443 C CA . GLU B 2 166 ? 30.46400 120.67057 119.85847 1.000 145.05468 189 GLU H CA 1
ATOM 2444 C C . GLU B 2 166 ? 31.87180 120.22883 119.46822 1.000 146.27306 189 GLU H C 1
ATOM 2445 O O . GLU B 2 166 ? 32.43495 120.77303 118.51466 1.000 156.72954 189 GLU H O 1
ATOM 2451 N N . SER B 2 167 ? 32.44970 119.24299 120.16716 1.000 135.73938 190 SER H N 1
ATOM 2452 C CA . SER B 2 167 ? 33.82314 118.80867 119.92864 1.000 126.07407 190 SER H CA 1
ATOM 2453 C C . SER B 2 167 ? 33.93948 117.38854 119.39352 1.000 124.25272 190 SER H C 1
ATOM 2454 O O . SER B 2 167 ? 35.00519 117.02534 118.88394 1.000 124.49821 190 SER H O 1
ATOM 2457 N N . GLY B 2 168 ? 32.88162 116.58801 119.49112 1.000 122.65025 191 GLY H N 1
ATOM 2458 C CA . GLY B 2 168 ? 32.94705 115.18401 119.15598 1.000 120.47855 191 GLY H CA 1
ATOM 2459 C C . GLY B 2 168 ? 32.94808 114.91330 117.66379 1.000 107.27475 191 GLY H C 1
ATOM 2460 O O . GLY B 2 168 ? 33.06793 115.81137 116.82969 1.000 108.71543 191 GLY H O 1
ATOM 2461 N N . VAL B 2 169 ? 32.82960 113.62362 117.33217 1.000 96.82960 192 VAL H N 1
ATOM 2462 C CA . VAL B 2 169 ? 32.74202 113.15674 115.95807 1.000 87.45223 192 VAL H CA 1
ATOM 2463 C C . VAL B 2 169 ? 31.56789 112.19154 115.84114 1.000 77.23875 192 VAL H C 1
ATOM 2464 O O . VAL B 2 169 ? 31.10289 111.60358 116.82462 1.000 73.30404 192 VAL H O 1
ATOM 2468 N N . ALA B 2 170 ? 31.08326 112.04415 114.60819 1.000 73.38319 193 ALA H N 1
ATOM 2469 C CA . ALA B 2 170 ? 29.98691 111.13690 114.28721 1.000 75.42079 193 ALA H CA 1
ATOM 2470 C C . ALA B 2 170 ? 30.44350 110.20210 113.17792 1.000 72.32218 193 ALA H C 1
ATOM 2471 O O . ALA B 2 170 ? 30.83189 110.65732 112.09514 1.000 69.63779 193 ALA H O 1
ATOM 2473 N N . LEU B 2 171 ? 30.41689 108.90314 113.44952 1.000 69.48246 194 LEU H N 1
ATOM 2474 C CA . LEU B 2 171 ? 30.72846 107.88518 112.45928 1.000 65.93215 194 LEU H CA 1
ATOM 2475 C C . LEU B 2 171 ? 29.44299 107.13882 112.14491 1.000 64.69312 194 LEU H C 1
ATOM 2476 O O . LEU B 2 171 ? 28.72165 106.73634 113.05974 1.000 71.52816 194 LEU H O 1
ATOM 2481 N N . TYR B 2 172 ? 29.13278 106.98001 110.86467 1.000 60.98840 195 TYR H N 1
ATOM 2482 C CA . TYR B 2 172 ? 27.91815 106.24617 110.53727 1.000 62.85822 195 TYR H CA 1
ATOM 2483 C C . TYR B 2 172 ? 28.04360 105.60573 109.16704 1.000 65.02785 195 TYR H C 1
ATOM 2484 O O . TYR B 2 172 ? 28.58582 106.20150 108.23669 1.000 68.56446 195 TYR H O 1
ATOM 2493 N N . GLY B 2 173 ? 27.53695 104.38040 109.05915 1.000 64.69471 196 GLY H N 1
ATOM 2494 C CA . GLY B 2 173 ? 27.68736 103.60835 107.84812 1.000 63.30720 196 GLY H CA 1
ATOM 2495 C C . GLY B 2 173 ? 26.46017 102.76757 107.55960 1.000 62.29041 196 GLY H C 1
ATOM 2496 O O . GLY B 2 173 ? 25.54276 102.64505 108.37495 1.000 65.59894 196 GLY H O 1
ATOM 2497 N N . VAL B 2 174 ? 26.48716 102.16397 106.37912 1.000 60.13489 197 VAL H N 1
ATOM 2498 C CA . VAL B 2 174 ? 25.36146 101.42946 105.81994 1.000 60.34520 197 VAL H CA 1
ATOM 2499 C C . VAL B 2 174 ? 25.91200 100.25029 105.03163 1.000 65.22733 197 VAL H C 1
ATOM 2500 O O . VAL B 2 174 ? 26.82162 100.41088 104.20674 1.000 70.70087 197 VAL H O 1
ATOM 2504 N N . VAL B 2 175 ? 25.37326 99.06357 105.30790 1.000 63.57523 198 VAL H N 1
ATOM 2505 C CA . VAL B 2 175 ? 25.67279 97.84904 104.55686 1.000 64.16378 198 VAL H CA 1
ATOM 2506 C C . VAL B 2 175 ? 24.42461 97.49517 103.75994 1.000 69.04679 198 VAL H C 1
ATOM 2507 O O . VAL B 2 175 ? 23.38462 97.17185 104.34500 1.000 71.28777 198 VAL H O 1
ATOM 2511 N N . SER B 2 176 ? 24.50958 97.55974 102.43296 1.000 70.65085 199 SER H N 1
ATOM 2512 C CA . SER B 2 176 ? 23.43733 97.13553 101.54669 1.000 71.30140 199 SER H CA 1
ATOM 2513 C C . SER B 2 176 ? 23.84546 95.83822 100.86142 1.000 77.15648 199 SER H C 1
ATOM 2514 O O . SER B 2 176 ? 24.95322 95.32800 101.05253 1.000 79.40015 199 SER H O 1
ATOM 2517 N N . GLU B 2 177 ? 22.93803 95.30241 100.04453 1.000 79.69588 200 GLU H N 1
ATOM 2518 C CA . GLU B 2 177 ? 23.24474 94.05809 99.35275 1.000 83.04468 200 GLU H CA 1
ATOM 2519 C C . GLU B 2 177 ? 24.37019 94.22529 98.33923 1.000 83.50950 200 GLU H C 1
ATOM 2520 O O . GLU B 2 177 ? 25.01437 93.23478 97.98107 1.000 89.15122 200 GLU H O 1
ATOM 2526 N N . ASP B 2 178 ? 24.63983 95.45235 97.88559 1.000 81.29369 201 ASP H N 1
ATOM 2527 C CA . ASP B 2 178 ? 25.61397 95.67715 96.82874 1.000 74.02651 201 ASP H CA 1
ATOM 2528 C C . ASP B 2 178 ? 26.83223 96.49505 97.23776 1.000 65.29790 201 ASP H C 1
ATOM 2529 O O . ASP B 2 178 ? 27.83196 96.46176 96.51182 1.000 62.12290 201 ASP H O 1
ATOM 2534 N N . PHE B 2 179 ? 26.79518 97.21651 98.35860 1.000 61.56951 202 PHE H N 1
ATOM 2535 C CA . PHE B 2 179 ? 27.94455 98.02980 98.74021 1.000 59.81646 202 PHE H CA 1
ATOM 2536 C C . PHE B 2 179 ? 27.87033 98.39532 100.21664 1.000 61.71672 202 PHE H C 1
ATOM 2537 O O . PHE B 2 179 ? 26.82819 98.28100 100.86527 1.000 63.04515 202 PHE H O 1
ATOM 2545 N N . VAL B 2 180 ? 28.99972 98.88442 100.72113 1.000 60.94414 203 VAL H N 1
ATOM 2546 C CA . VAL B 2 180 ? 29.14951 99.38187 102.08075 1.000 58.58398 203 VAL H CA 1
ATOM 2547 C C . VAL B 2 180 ? 29.68805 100.79771 101.99053 1.000 60.19223 203 VAL H C 1
ATOM 2548 O O . VAL B 2 180 ? 30.65690 101.04578 101.26335 1.000 62.60422 203 VAL H O 1
ATOM 2552 N N . VAL B 2 181 ? 29.06478 101.72223 102.71881 1.000 62.05342 204 VAL H N 1
ATOM 2553 C CA . VAL B 2 181 ? 29.51183 103.11177 102.74567 1.000 65.32295 204 VAL H CA 1
ATOM 2554 C C . VAL B 2 181 ? 29.55826 103.58093 104.19343 1.000 69.38612 204 VAL H C 1
ATOM 2555 O O . VAL B 2 181 ? 28.59241 103.40016 104.93907 1.000 72.44743 204 VAL H O 1
ATOM 2559 N N . VAL B 2 182 ? 30.67759 104.17818 104.59510 1.000 68.55971 205 VAL H N 1
ATOM 2560 C CA . VAL B 2 182 ? 30.85209 104.66228 105.95838 1.000 66.05675 205 VAL H CA 1
ATOM 2561 C C . VAL B 2 182 ? 31.40236 106.08141 105.90747 1.000 67.35541 205 VAL H C 1
ATOM 2562 O O . VAL B 2 182 ? 32.20741 106.41874 105.03139 1.000 70.90233 205 VAL H O 1
ATOM 2566 N N . THR B 2 183 ? 30.95715 106.91324 106.84707 1.000 65.36228 206 THR H N 1
ATOM 2567 C CA . THR B 2 183 ? 31.22367 108.34152 106.85573 1.000 61.14060 206 THR H CA 1
ATOM 2568 C C . THR B 2 183 ? 31.73748 108.75671 108.22483 1.000 60.53440 206 THR H C 1
ATOM 2569 O O . THR B 2 183 ? 31.22703 108.30253 109.25609 1.000 60.96613 206 THR H O 1
ATOM 2573 N N . LEU B 2 184 ? 32.74898 109.62255 108.21774 1.000 62.84014 207 LEU H N 1
ATOM 2574 C CA . LEU B 2 184 ? 33.30944 110.23612 109.41483 1.000 63.13610 207 LEU H CA 1
ATOM 2575 C C . LEU B 2 184 ? 33.10550 111.74227 109.32065 1.000 59.88798 207 LEU H C 1
ATOM 2576 O O . LEU B 2 184 ? 33.59356 112.37835 108.37857 1.000 59.63147 207 LEU H O 1
ATOM 2581 N N . HIS B 2 185 ? 32.38751 112.30530 110.29330 1.000 58.57494 208 HIS H N 1
ATOM 2582 C CA . HIS B 2 185 ? 32.04059 113.72092 110.33152 1.000 60.31216 208 HIS H CA 1
ATOM 2583 C C . HIS B 2 185 ? 32.63847 114.32706 111.59389 1.000 65.94402 208 HIS H C 1
ATOM 2584 O O . HIS B 2 185 ? 32.32291 113.88621 112.70593 1.000 64.34394 208 HIS H O 1
ATOM 2591 N N . ASN B 2 186 ? 33.49211 115.34156 111.41966 1.000 74.95281 209 ASN H N 1
ATOM 2592 C CA . ASN B 2 186 ? 34.29450 115.88993 112.50879 1.000 82.20995 209 ASN H CA 1
ATOM 2593 C C . ASN B 2 186 ? 33.49567 116.74202 113.48960 1.000 84.71181 209 ASN H C 1
ATOM 2594 O O . ASN B 2 186 ? 34.03621 117.11573 114.53563 1.000 85.07294 209 ASN H O 1
ATOM 2599 N N . ARG B 2 187 ? 32.23902 117.06144 113.19268 1.000 93.92675 210 ARG H N 1
ATOM 2600 C CA . ARG B 2 187 ? 31.39081 117.83122 114.09922 1.000 111.64622 210 ARG H CA 1
ATOM 2601 C C . ARG B 2 187 ? 30.19637 116.96684 114.48340 1.000 126.22980 210 ARG H C 1
ATOM 2602 O O . ARG B 2 187 ? 29.33033 116.69161 113.64588 1.000 143.43928 210 ARG H O 1
ATOM 2610 N N . SER B 2 188 ? 30.14923 116.53897 115.74220 1.000 119.86152 211 SER H N 1
ATOM 2611 C CA . SER B 2 188 ? 29.07314 115.66928 116.21326 1.000 112.46496 211 SER H CA 1
ATOM 2612 C C . SER B 2 188 ? 27.83887 116.47838 116.60174 1.000 110.63694 211 SER H C 1
ATOM 2613 O O . SER B 2 188 ? 26.90041 115.95234 117.20161 1.000 109.89055 211 SER H O 1
ATOM 2616 N N . THR B 2 194 ? 33.09846 119.33795 106.58241 1.000 90.92295 217 THR H N 1
ATOM 2617 C CA . THR B 2 194 ? 33.44010 118.34185 105.57276 1.000 93.73864 217 THR H CA 1
ATOM 2618 C C . THR B 2 194 ? 33.63412 116.96924 106.21498 1.000 94.97063 217 THR H C 1
ATOM 2619 O O . THR B 2 194 ? 33.95957 116.87092 107.39915 1.000 106.00577 217 THR H O 1
ATOM 2623 N N . ALA B 2 195 ? 33.43410 115.91035 105.43089 1.000 83.68571 218 ALA H N 1
ATOM 2624 C CA . ALA B 2 195 ? 33.41517 114.55171 105.95202 1.000 70.75479 218 ALA H CA 1
ATOM 2625 C C . ALA B 2 195 ? 34.25495 113.62849 105.07941 1.000 70.25173 218 ALA H C 1
ATOM 2626 O O . ALA B 2 195 ? 34.41323 113.85497 103.87642 1.000 67.77048 218 ALA H O 1
ATOM 2628 N N . SER B 2 196 ? 34.78896 112.57978 105.70277 1.000 72.09315 219 SER H N 1
ATOM 2629 C CA . SER B 2 196 ? 35.53199 111.53858 105.00387 1.000 65.88412 219 SER H CA 1
ATOM 2630 C C . SER B 2 196 ? 34.61957 110.34694 104.73989 1.000 68.30610 219 SER H C 1
ATOM 2631 O O . SER B 2 196 ? 33.73570 110.03828 105.54227 1.000 70.39319 219 SER H O 1
ATOM 2634 N N . HIS B 2 197 ? 34.83839 109.67301 103.60841 1.000 66.43101 220 HIS H N 1
ATOM 2635 C CA . HIS B 2 197 ? 33.98350 108.56719 103.19844 1.000 64.58482 220 HIS H CA 1
ATOM 2636 C C . HIS B 2 197 ? 34.82371 107.38467 102.74312 1.000 64.15755 220 HIS H C 1
ATOM 2637 O O . HIS B 2 197 ? 35.82814 107.55670 102.04602 1.000 66.60740 220 HIS H O 1
ATOM 2644 N N . LEU B 2 198 ? 34.39979 106.18411 103.13621 1.000 62.61930 221 LEU H N 1
ATOM 2645 C CA . LEU B 2 198 ? 35.01833 104.94113 102.69144 1.000 61.38743 221 LEU H CA 1
ATOM 2646 C C . LEU B 2 198 ? 33.93611 104.01274 102.16096 1.000 62.37467 221 LEU H C 1
ATOM 2647 O O . LEU B 2 198 ? 32.91700 103.80120 102.82504 1.000 65.29195 221 LEU H O 1
ATOM 2652 N N . LEU B 2 199 ? 34.15789 103.45313 100.97354 1.000 59.87146 222 LEU H N 1
ATOM 2653 C CA . LEU B 2 199 ? 33.19545 102.56213 100.34464 1.000 59.77741 222 LEU H CA 1
ATOM 2654 C C . LEU B 2 199 ? 33.87456 101.27217 99.91011 1.000 55.70530 222 LEU H C 1
ATOM 2655 O O . LEU B 2 199 ? 35.06362 101.25341 99.58292 1.000 53.46397 222 LEU H O 1
ATOM 2660 N N . PHE B 2 200 ? 33.09266 100.19520 99.90005 1.000 54.92781 223 PHE H N 1
ATOM 2661 C CA . PHE B 2 200 ? 33.56648 98.89039 99.45267 1.000 53.28595 223 PHE H CA 1
ATOM 2662 C C . PHE B 2 200 ? 32.41178 98.13055 98.82226 1.000 54.00519 223 PHE H C 1
ATOM 2663 O O . PHE B 2 200 ? 31.35849 97.99078 99.44462 1.000 53.86252 223 PHE H O 1
ATOM 2671 N N . GLY B 2 201 ? 32.60740 97.62152 97.61018 1.000 53.66621 224 GLY H N 1
ATOM 2672 C CA . GLY B 2 201 ? 31.55444 96.79172 97.03901 1.000 59.69276 224 GLY H CA 1
ATOM 2673 C C . GLY B 2 201 ? 31.68995 96.57289 95.54761 1.000 65.89492 224 GLY H C 1
ATOM 2674 O O . GLY B 2 201 ? 32.79863 96.49008 95.01244 1.000 67.03842 224 GLY H O 1
ATOM 2675 N N . LEU B 2 202 ? 30.54039 96.45055 94.89154 1.000 68.29751 225 LEU H N 1
ATOM 2676 C CA . LEU B 2 202 ? 30.50747 96.19151 93.45756 1.000 72.47922 225 LEU H CA 1
ATOM 2677 C C . LEU B 2 202 ? 30.70380 97.49803 92.69743 1.000 76.19661 225 LEU H C 1
ATOM 2678 O O . LEU B 2 202 ? 29.94348 98.44869 92.91635 1.000 76.07244 225 LEU H O 1
ATOM 2683 N N . PRO B 2 203 ? 31.69785 97.59061 91.80847 1.000 77.75758 226 PRO H N 1
ATOM 2684 C CA . PRO B 2 203 ? 32.00782 98.88946 91.18488 1.000 79.40739 226 PRO H CA 1
ATOM 2685 C C . PRO B 2 203 ? 30.85542 99.48758 90.39891 1.000 79.39317 226 PRO H C 1
ATOM 2686 O O . PRO B 2 203 ? 30.72328 100.71683 90.35497 1.000 78.06852 226 PRO H O 1
ATOM 2690 N N . ASP B 2 204 ? 30.01478 98.66192 89.77855 1.000 83.39761 227 ASP H N 1
ATOM 2691 C CA . ASP B 2 204 ? 28.88990 99.17539 89.00899 1.000 89.02208 227 ASP H CA 1
ATOM 2692 C C . ASP B 2 204 ? 27.69309 99.54846 89.87359 1.000 85.57049 227 ASP H C 1
ATOM 2693 O O . ASP B 2 204 ? 26.74120 100.14332 89.35648 1.000 87.32866 227 ASP H O 1
ATOM 2698 N N . SER B 2 205 ? 27.71559 99.22818 91.16633 1.000 81.28761 228 SER H N 1
ATOM 2699 C CA . SER B 2 205 ? 26.57372 99.45941 92.03929 1.000 78.57070 228 SER H CA 1
ATOM 2700 C C . SER B 2 205 ? 26.83104 100.51493 93.10560 1.000 78.82348 228 SER H C 1
ATOM 2701 O O . SER B 2 205 ? 25.95441 100.75203 93.94332 1.000 80.71935 228 SER H O 1
ATOM 2704 N N . LEU B 2 206 ? 27.99807 101.15397 93.09877 1.000 74.80251 229 LEU H N 1
ATOM 2705 C CA . LEU B 2 206 ? 28.28515 102.18725 94.07834 1.000 66.76943 229 LEU H CA 1
ATOM 2706 C C . LEU B 2 206 ? 27.40075 103.40922 93.82471 1.000 67.01840 229 LEU H C 1
ATOM 2707 O O . LEU B 2 206 ? 27.02864 103.68587 92.68159 1.000 74.35310 229 LEU H O 1
ATOM 2712 N N . PRO B 2 207 ? 27.04123 104.14997 94.87679 1.000 61.87557 230 PRO H N 1
ATOM 2713 C CA . PRO B 2 207 ? 26.06417 105.23533 94.71458 1.000 62.11182 230 PRO H CA 1
ATOM 2714 C C . PRO B 2 207 ? 26.58980 106.35161 93.82373 1.000 61.31537 230 PRO H C 1
ATOM 2715 O O . PRO B 2 207 ? 27.78513 106.64894 93.80071 1.000 61.21479 230 PRO H O 1
ATOM 2719 N N . SER B 2 208 ? 25.66821 106.97889 93.09271 1.000 58.93787 231 SER H N 1
ATOM 2720 C CA . SER B 2 208 ? 26.04174 107.97162 92.09184 1.000 52.19228 231 SER H CA 1
ATOM 2721 C C . SER B 2 208 ? 26.76160 109.15550 92.72651 1.000 49.65668 231 SER H C 1
ATOM 2722 O O . SER B 2 208 ? 26.26489 109.76893 93.67496 1.000 53.32493 231 SER H O 1
ATOM 2725 N N . LEU B 2 209 ? 27.93635 109.47498 92.19000 1.000 49.06385 232 LEU H N 1
ATOM 2726 C CA . LEU B 2 209 ? 28.70694 110.62400 92.63165 1.000 54.21079 232 LEU H CA 1
ATOM 2727 C C . LEU B 2 209 ? 28.20883 111.89806 91.95334 1.000 57.85713 232 LEU H C 1
ATOM 2728 O O . LEU B 2 209 ? 27.41017 111.87005 91.01224 1.000 61.07506 232 LEU H O 1
ATOM 2733 N N . LYS B 2 210 ? 28.70310 113.02994 92.44178 1.000 53.03784 233 LYS H N 1
ATOM 2734 C CA . LYS B 2 210 ? 28.33916 114.33506 91.91908 1.000 52.37648 233 LYS H CA 1
ATOM 2735 C C . LYS B 2 210 ? 29.50518 114.93882 91.14475 1.000 61.73005 233 LYS H C 1
ATOM 2736 O O . LYS B 2 210 ? 30.67279 114.65263 91.42365 1.000 67.24856 233 LYS H O 1
ATOM 2742 N N . GLY B 2 211 ? 29.15856 115.78455 90.17297 1.000 61.55892 234 GLY H N 1
ATOM 2743 C CA . GLY B 2 211 ? 30.04545 116.35927 89.17265 1.000 62.31386 234 GLY H CA 1
ATOM 2744 C C . GLY B 2 211 ? 31.55300 116.31135 89.34567 1.000 63.52717 234 GLY H C 1
ATOM 2745 O O . GLY B 2 211 ? 32.26707 115.88784 88.43078 1.000 59.30658 234 GLY H O 1
ATOM 2746 N N . HIS B 2 212 ? 32.05337 116.73911 90.50357 1.000 66.26338 235 HIS H N 1
ATOM 2747 C CA . HIS B 2 212 ? 33.47725 117.00724 90.67847 1.000 73.72750 235 HIS H CA 1
ATOM 2748 C C . HIS B 2 212 ? 34.32484 115.75515 90.90661 1.000 74.72447 235 HIS H C 1
ATOM 2749 O O . HIS B 2 212 ? 35.52919 115.89138 91.15030 1.000 70.64225 235 HIS H O 1
ATOM 2756 N N . ALA B 2 213 ? 33.75522 114.55301 90.82389 1.000 78.58239 236 ALA H N 1
ATOM 2757 C CA . ALA B 2 213 ? 34.54573 113.34822 91.04210 1.000 76.17618 236 ALA H CA 1
ATOM 2758 C C . ALA B 2 213 ? 33.86774 112.14795 90.39467 1.000 68.87329 236 ALA H C 1
ATOM 2759 O O . ALA B 2 213 ? 32.63901 112.03580 90.41056 1.000 65.44615 236 ALA H O 1
ATOM 2761 N N . THR B 2 214 ? 34.68068 111.25652 89.83346 1.000 69.13690 237 THR H N 1
ATOM 2762 C CA . THR B 2 214 ? 34.22915 109.98190 89.29656 1.000 69.71280 237 THR H CA 1
ATOM 2763 C C . THR B 2 214 ? 34.87131 108.85085 90.09037 1.000 67.12669 237 THR H C 1
ATOM 2764 O O . THR B 2 214 ? 35.82800 109.05289 90.84113 1.000 62.92840 237 THR H O 1
ATOM 2768 N N . TYR B 2 215 ? 34.34052 107.64058 89.91173 1.000 67.68811 238 TYR H N 1
ATOM 2769 C CA . TYR B 2 215 ? 34.72563 106.54089 90.78921 1.000 61.46433 238 TYR H CA 1
ATOM 2770 C C . TYR B 2 215 ? 36.07647 105.94057 90.43103 1.000 66.60566 238 TYR H C 1
ATOM 2771 O O . TYR B 2 215 ? 36.77397 105.43919 91.31852 1.000 64.89255 238 TYR H O 1
ATOM 2780 N N . ASP B 2 216 ? 36.46374 105.96840 89.15573 1.000 76.21258 239 ASP H N 1
ATOM 2781 C CA . ASP B 2 216 ? 37.72217 105.33806 88.77213 1.000 84.44602 239 ASP H CA 1
ATOM 2782 C C . ASP B 2 216 ? 38.91338 106.03437 89.41792 1.000 86.31884 239 ASP H C 1
ATOM 2783 O O . ASP B 2 216 ? 39.86535 105.37364 89.84866 1.000 85.28705 239 ASP H O 1
ATOM 2788 N N . GLU B 2 217 ? 38.87378 107.36466 89.51110 1.000 90.58460 240 GLU H N 1
ATOM 2789 C CA . GLU B 2 217 ? 40.00952 108.10044 90.05458 1.000 91.41121 240 GLU H CA 1
ATOM 2790 C C . GLU B 2 217 ? 40.08858 108.01419 91.57258 1.000 88.48948 240 GLU H C 1
ATOM 2791 O O . GLU B 2 217 ? 41.13244 108.34538 92.14445 1.000 90.22690 240 GLU H O 1
ATOM 2797 N N . LEU B 2 218 ? 39.01935 107.57504 92.23431 1.000 78.84159 241 LEU H N 1
ATOM 2798 C CA . LEU B 2 218 ? 38.99650 107.43171 93.68359 1.000 67.79397 241 LEU H CA 1
ATOM 2799 C C . LEU B 2 218 ? 39.08579 105.97833 94.12771 1.000 61.48986 241 LEU H C 1
ATOM 2800 O O . LEU B 2 218 ? 38.96440 105.69705 95.32380 1.000 58.91977 241 LEU H O 1
ATOM 2805 N N . THR B 2 219 ? 39.29772 105.05064 93.20019 1.000 61.17856 242 THR H N 1
ATOM 2806 C CA . THR B 2 219 ? 39.38099 103.63285 93.52618 1.000 60.94592 242 THR H CA 1
ATOM 2807 C C . THR B 2 219 ? 40.81596 103.29394 93.91587 1.000 65.09373 242 THR H C 1
ATOM 2808 O O . THR B 2 219 ? 41.72690 103.38297 93.08576 1.000 66.82348 242 THR H O 1
ATOM 2812 N N . PHE B 2 220 ? 41.01451 102.90762 95.17777 1.000 68.60243 243 PHE H N 1
ATOM 2813 C CA . PHE B 2 220 ? 42.35588 102.60802 95.67167 1.000 70.81551 243 PHE H CA 1
ATOM 2814 C C . PHE B 2 220 ? 42.78095 101.18935 95.31008 1.000 70.66146 243 PHE H C 1
ATOM 2815 O O . PHE B 2 220 ? 43.83062 100.98263 94.69286 1.000 72.07871 243 PHE H O 1
ATOM 2823 N N . ALA B 2 221 ? 41.98406 100.19833 95.69979 1.000 72.19083 244 ALA H N 1
ATOM 2824 C CA . ALA B 2 221 ? 42.24967 98.80618 95.37092 1.000 75.86376 244 ALA H CA 1
ATOM 2825 C C . ALA B 2 221 ? 41.00872 98.19808 94.73659 1.000 80.15898 244 ALA H C 1
ATOM 2826 O O . ALA B 2 221 ? 39.88307 98.63102 94.99645 1.000 88.54886 244 ALA H O 1
ATOM 2828 N N . ARG B 2 222 ? 41.22079 97.19113 93.89609 1.000 76.49739 245 ARG H N 1
ATOM 2829 C CA . ARG B 2 222 ? 40.12959 96.59981 93.14035 1.000 78.21273 245 ARG H CA 1
ATOM 2830 C C . ARG B 2 222 ? 40.36018 95.10514 92.98973 1.000 79.75540 245 ARG H C 1
ATOM 2831 O O . ARG B 2 222 ? 41.49592 94.65528 92.81417 1.000 78.75106 245 ARG H O 1
ATOM 2839 N N . ASN B 2 223 ? 39.27593 94.34524 93.07776 1.000 79.36292 246 ASN H N 1
ATOM 2840 C CA . ASN B 2 223 ? 39.26939 92.91825 92.81708 1.000 77.46172 246 ASN H CA 1
ATOM 2841 C C . ASN B 2 223 ? 38.67195 92.66928 91.43582 1.000 79.50131 246 ASN H C 1
ATOM 2842 O O . ASN B 2 223 ? 38.38033 93.60103 90.68024 1.000 80.57537 246 ASN H O 1
ATOM 2847 N N . ALA B 2 224 ? 38.47682 91.40104 91.09549 1.000 80.01151 247 ALA H N 1
ATOM 2848 C CA . ALA B 2 224 ? 37.64495 91.07319 89.94783 1.000 79.53204 247 ALA H CA 1
ATOM 2849 C C . ALA B 2 224 ? 36.15996 91.19114 90.26379 1.000 82.41587 247 ALA H C 1
ATOM 2850 O O . ALA B 2 224 ? 35.33086 90.98887 89.37017 1.000 89.50688 247 ALA H O 1
ATOM 2852 N N . LYS B 2 225 ? 35.81094 91.52058 91.50738 1.000 77.93974 248 LYS H N 1
ATOM 2853 C CA . LYS B 2 225 ? 34.42174 91.56668 91.94042 1.000 78.10393 248 LYS H CA 1
ATOM 2854 C C . LYS B 2 225 ? 34.17554 92.76734 92.84711 1.000 74.84790 248 LYS H C 1
ATOM 2855 O O . LYS B 2 225 ? 33.11491 93.39636 92.77879 1.000 76.45176 248 LYS H O 1
ATOM 2861 N N . TYR B 2 226 ? 35.14846 93.09928 93.69218 1.000 73.05308 249 TYR H N 1
ATOM 2862 C CA . TYR B 2 226 ? 34.98502 94.13230 94.70316 1.000 73.63160 249 TYR H CA 1
ATOM 2863 C C . TYR B 2 226 ? 36.00630 95.24686 94.51413 1.000 73.38311 249 TYR H C 1
ATOM 2864 O O . TYR B 2 226 ? 37.08664 95.04077 93.95371 1.000 70.99301 249 TYR H O 1
ATOM 2873 N N . ALA B 2 227 ? 35.64925 96.43327 95.00091 1.000 74.01558 250 ALA H N 1
ATOM 2874 C CA . ALA B 2 227 ? 36.48705 97.61724 94.90772 1.000 75.70630 250 ALA H CA 1
ATOM 2875 C C . ALA B 2 227 ? 36.39525 98.39889 96.20828 1.000 71.47989 250 ALA H C 1
ATOM 2876 O O . ALA B 2 227 ? 35.37844 98.35094 96.90988 1.000 70.94312 250 ALA H O 1
ATOM 2878 N N . LEU B 2 228 ? 37.47195 99.12259 96.51478 1.000 71.00927 251 LEU H N 1
ATOM 2879 C CA . LEU B 2 228 ? 37.57666 99.96421 97.69846 1.000 69.64597 251 LEU H CA 1
ATOM 2880 C C . LEU B 2 228 ? 37.82721 101.39770 97.25338 1.000 70.17091 251 LEU H C 1
ATOM 2881 O O . LEU B 2 228 ? 38.74479 101.65682 96.46764 1.000 71.15941 251 LEU H O 1
ATOM 2886 N N . VAL B 2 229 ? 37.01776 102.32184 97.76084 1.000 67.95169 252 VAL H N 1
ATOM 2887 C CA . VAL B 2 229 ? 37.06033 103.72472 97.37082 1.000 61.85671 252 VAL H CA 1
ATOM 2888 C C . VAL B 2 229 ? 37.19378 104.56935 98.62960 1.000 65.74311 252 VAL H C 1
ATOM 2889 O O . VAL B 2 229 ? 36.57938 104.26619 99.65733 1.000 75.49948 252 VAL H O 1
ATOM 2893 N N . ALA B 2 230 ? 38.00202 105.62368 98.55570 1.000 61.05968 253 ALA H N 1
ATOM 2894 C CA . ALA B 2 230 ? 38.20728 106.52633 99.68314 1.000 61.93899 253 ALA H CA 1
ATOM 2895 C C . ALA B 2 230 ? 38.06025 107.96134 99.19676 1.000 67.00541 253 ALA H C 1
ATOM 2896 O O . ALA B 2 230 ? 38.92165 108.46886 98.47041 1.000 72.90250 253 ALA H O 1
ATOM 2898 N N . ILE B 2 231 ? 36.97331 108.61074 99.59434 1.000 62.44725 254 ILE H N 1
ATOM 2899 C CA . ILE B 2 231 ? 36.75339 110.02341 99.30265 1.000 57.96364 254 ILE H CA 1
ATOM 2900 C C . ILE B 2 231 ? 37.19066 110.76878 100.55947 1.000 62.37033 254 ILE H C 1
ATOM 2901 O O . ILE B 2 231 ? 36.42282 110.94291 101.51046 1.000 65.63324 254 ILE H O 1
ATOM 2906 N N . LEU B 2 232 ? 38.45289 111.19285 100.57429 1.000 58.89330 255 LEU H N 1
ATOM 2907 C CA . LEU B 2 232 ? 39.05951 111.79292 101.74748 1.000 57.76570 255 LEU H CA 1
ATOM 2908 C C . LEU B 2 232 ? 39.45003 113.23596 101.46517 1.000 61.63334 255 LEU H C 1
ATOM 2909 O O . LEU B 2 232 ? 40.16844 113.49812 100.48987 1.000 63.28405 255 LEU H O 1
ATOM 2914 N N . PRO B 2 233 ? 39.00869 114.19152 102.28206 1.000 64.57467 256 PRO H N 1
ATOM 2915 C CA . PRO B 2 233 ? 39.47958 115.57033 102.12059 1.000 68.07183 256 PRO H CA 1
ATOM 2916 C C . PRO B 2 233 ? 40.98384 115.65847 102.32487 1.000 73.95513 256 PRO H C 1
ATOM 2917 O O . PRO B 2 233 ? 41.58022 114.87034 103.06223 1.000 82.40506 256 PRO H O 1
ATOM 2921 N N . LYS B 2 234 ? 41.59820 116.63675 101.65504 1.000 70.90766 257 LYS H N 1
ATOM 2922 C CA . LYS B 2 234 ? 43.04542 116.79616 101.73665 1.000 69.36595 257 LYS H CA 1
ATOM 2923 C C . LYS B 2 234 ? 43.50905 117.17567 103.13757 1.000 72.54187 257 LYS H C 1
ATOM 2924 O O . LYS B 2 234 ? 44.67151 116.93159 103.48040 1.000 68.49087 257 LYS H O 1
ATOM 2926 N N . ASP B 2 235 ? 42.63016 117.75538 103.95468 1.000 78.13978 258 ASP H N 1
ATOM 2927 C CA . ASP B 2 235 ? 42.96461 118.16336 105.31233 1.000 84.43625 258 ASP H CA 1
ATOM 2928 C C . ASP B 2 235 ? 42.48945 117.16735 106.36333 1.000 90.86612 258 ASP H C 1
ATOM 2929 O O . ASP B 2 235 ? 42.56856 117.46106 107.56071 1.000 93.57792 258 ASP H O 1
ATOM 2934 N N . SER B 2 236 ? 42.00246 116.00123 105.94548 1.000 92.89232 259 SER H N 1
ATOM 2935 C CA . SER B 2 236 ? 41.45762 115.02462 106.87489 1.000 94.04002 259 SER H CA 1
ATOM 2936 C C . SER B 2 236 ? 42.57024 114.43921 107.74433 1.000 97.94404 259 SER H C 1
ATOM 2937 O O . SER B 2 236 ? 43.73859 114.83233 107.66324 1.000 107.90662 259 SER H O 1
ATOM 2940 N N . TYR B 2 237 ? 42.19025 113.48282 108.59273 1.000 88.79862 260 TYR H N 1
ATOM 2941 C CA . TYR B 2 237 ? 43.14309 112.84907 109.49502 1.000 80.30885 260 TYR H CA 1
ATOM 2942 C C . TYR B 2 237 ? 44.29916 112.24472 108.71017 1.000 83.00365 260 TYR H C 1
ATOM 2943 O O . TYR B 2 237 ? 44.09156 111.49774 107.74900 1.000 84.47448 260 TYR H O 1
ATOM 2952 N N . GLN B 2 238 ? 45.52391 112.57907 109.12623 1.000 81.90565 261 GLN H N 1
ATOM 2953 C CA . GLN B 2 238 ? 46.70204 112.18074 108.36393 1.000 83.77959 261 GLN H CA 1
ATOM 2954 C C . GLN B 2 238 ? 46.83534 110.66666 108.27832 1.000 81.52434 261 GLN H C 1
ATOM 2955 O O . GLN B 2 238 ? 47.38267 110.14847 107.29816 1.000 84.12948 261 GLN H O 1
ATOM 2961 N N . THR B 2 239 ? 46.33922 109.94008 109.28230 1.000 78.96947 262 THR H N 1
ATOM 2962 C CA . THR B 2 239 ? 46.44488 108.48572 109.24524 1.000 82.36735 262 THR H CA 1
ATOM 2963 C C . THR B 2 239 ? 45.55381 107.89895 108.15862 1.000 83.06210 262 THR H C 1
ATOM 2964 O O . THR B 2 239 ? 45.92399 106.91119 107.51494 1.000 94.62090 262 THR H O 1
ATOM 2968 N N . LEU B 2 240 ? 44.37534 108.48972 107.94114 1.000 73.56514 263 LEU H N 1
ATOM 2969 C CA . LEU B 2 240 ? 43.51908 108.03808 106.84842 1.000 68.19509 263 LEU H CA 1
ATOM 2970 C C . LEU B 2 240 ? 44.19498 108.24467 105.49964 1.000 70.74930 263 LEU H C 1
ATOM 2971 O O . LEU B 2 240 ? 44.09284 107.39337 104.60876 1.000 71.94422 263 LEU H O 1
ATOM 2976 N N . LEU B 2 241 ? 44.89246 109.37082 105.33172 1.000 68.93676 264 LEU H N 1
ATOM 2977 C CA . LEU B 2 241 ? 45.56001 109.64811 104.06412 1.000 71.78909 264 LEU H CA 1
ATOM 2978 C C . LEU B 2 241 ? 46.75467 108.72738 103.85408 1.000 79.21484 264 LEU H C 1
ATOM 2979 O O . LEU B 2 241 ? 46.94729 108.19117 102.75692 1.000 85.73286 264 LEU H O 1
ATOM 2984 N N . THR B 2 242 ? 47.56607 108.52938 104.89210 1.000 80.05375 265 THR H N 1
ATOM 2985 C CA . THR B 2 242 ? 48.73792 107.67119 104.78541 1.000 83.66975 265 THR H CA 1
ATOM 2986 C C . THR B 2 242 ? 48.40966 106.18981 104.92056 1.000 86.24452 265 THR H C 1
ATOM 2987 O O . THR B 2 242 ? 49.30281 105.35892 104.72413 1.000 87.89782 265 THR H O 1
ATOM 2991 N N . GLU B 2 243 ? 47.16701 105.84128 105.25032 1.000 87.22563 266 GLU H N 1
ATOM 2992 C CA . GLU B 2 243 ? 46.79456 104.44026 105.39529 1.000 87.91367 266 GLU H CA 1
ATOM 2993 C C . GLU B 2 243 ? 46.96522 103.69933 104.07485 1.000 90.52117 266 GLU H C 1
ATOM 2994 O O . GLU B 2 243 ? 46.66211 104.22771 103.00160 1.000 96.90674 266 GLU H O 1
ATOM 3000 N N . ASN B 2 244 ? 47.46068 102.46653 104.16037 1.000 87.09797 267 ASN H N 1
ATOM 3001 C CA . ASN B 2 244 ? 47.65414 101.61321 102.98947 1.000 84.62706 267 ASN H CA 1
ATOM 3002 C C . ASN B 2 244 ? 46.39256 100.78159 102.79922 1.000 81.01791 267 ASN H C 1
ATOM 3003 O O . ASN B 2 244 ? 46.19258 99.76902 103.47502 1.000 85.99735 267 ASN H O 1
ATOM 3008 N N . TYR B 2 245 ? 45.53723 101.20845 101.87105 1.000 73.07390 268 TYR H N 1
ATOM 3009 C CA . TYR B 2 245 ? 44.27347 100.52321 101.63795 1.000 72.37654 268 TYR H CA 1
ATOM 3010 C C . TYR B 2 245 ? 44.42505 99.26950 100.78710 1.000 80.82106 268 TYR H C 1
ATOM 3011 O O . TYR B 2 245 ? 43.48690 98.46880 100.72277 1.000 78.20526 268 TYR H O 1
ATOM 3020 N N . THR B 2 246 ? 45.57878 99.07182 100.14760 1.000 89.44211 269 THR H N 1
ATOM 3021 C CA . THR B 2 246 ? 45.83489 97.80897 99.46333 1.000 93.71132 269 THR H CA 1
ATOM 3022 C C . THR B 2 246 ? 45.95297 96.66760 100.46618 1.000 93.52547 269 THR H C 1
ATOM 3023 O O . THR B 2 246 ? 45.35461 95.60031 100.28433 1.000 96.70159 269 THR H O 1
ATOM 3027 N N . ARG B 2 247 ? 46.72151 96.88160 101.53751 1.000 92.46275 270 ARG H N 1
ATOM 3028 C CA . ARG B 2 247 ? 46.82354 95.88596 102.60035 1.000 90.84829 270 ARG H CA 1
ATOM 3029 C C . ARG B 2 247 ? 45.47123 95.64231 103.26107 1.000 83.58335 270 ARG H C 1
ATOM 3030 O O . ARG B 2 247 ? 45.11812 94.49749 103.57125 1.000 84.37304 270 ARG H O 1
ATOM 3038 N N . ILE B 2 248 ? 44.69913 96.70792 103.48017 1.000 81.06586 271 ILE H N 1
ATOM 3039 C CA . ILE B 2 248 ? 43.36996 96.56081 104.06847 1.000 80.66446 271 ILE H CA 1
ATOM 3040 C C . ILE B 2 248 ? 42.47996 95.71836 103.16256 1.000 84.04238 271 ILE H C 1
ATOM 3041 O O . ILE B 2 248 ? 41.78879 94.80042 103.61903 1.000 86.08822 271 ILE H O 1
ATOM 3046 N N . PHE B 2 249 ? 42.49954 96.00716 101.85904 1.000 85.35848 272 PHE H N 1
ATOM 3047 C CA . PHE B 2 249 ? 41.67623 95.25558 100.91727 1.000 82.02595 272 PHE H CA 1
ATOM 3048 C C . PHE B 2 249 ? 42.10096 93.79285 100.85402 1.000 81.83641 272 PHE H C 1
ATOM 3049 O O . PHE B 2 249 ? 41.25398 92.89481 100.76153 1.000 80.34239 272 PHE H O 1
ATOM 3057 N N . LEU B 2 250 ? 43.40950 93.53238 100.90669 1.000 81.42371 273 LEU H N 1
ATOM 3058 C CA . LEU B 2 250 ? 43.88380 92.15240 100.87525 1.000 82.10336 273 LEU H CA 1
ATOM 3059 C C . LEU B 2 250 ? 43.46579 91.39257 102.12756 1.000 84.74100 273 LEU H C 1
ATOM 3060 O O . LEU B 2 250 ? 43.01743 90.24368 102.03962 1.000 87.53766 273 LEU H O 1
ATOM 3065 N N . ASN B 2 251 ? 43.60198 92.01237 103.30262 1.000 82.18062 274 ASN H N 1
ATOM 3066 C CA . ASN B 2 251 ? 43.14709 91.36183 104.52522 1.000 77.96333 274 ASN H CA 1
ATOM 3067 C C . ASN B 2 251 ? 41.63124 91.24222 104.57811 1.000 74.37667 274 ASN H C 1
ATOM 3068 O O . ASN B 2 251 ? 41.11234 90.41188 105.33110 1.000 79.25517 274 ASN H O 1
ATOM 3073 N N . MET B 2 252 ? 40.91401 92.04663 103.79401 1.000 71.14872 275 MET H N 1
ATOM 3074 C CA . MET B 2 252 ? 39.45841 91.96334 103.77412 1.000 73.08533 275 MET H CA 1
ATOM 3075 C C . MET B 2 252 ? 38.95954 90.85895 102.84947 1.000 74.86433 275 MET H C 1
ATOM 3076 O O . MET B 2 252 ? 37.99074 90.16555 103.17737 1.000 71.97927 275 MET H O 1
ATOM 3081 N N . THR B 2 253 ? 39.59916 90.67986 101.69480 1.000 79.44856 276 THR H N 1
ATOM 3082 C CA . THR B 2 253 ? 39.08857 89.77343 100.67191 1.000 82.92625 276 THR H CA 1
ATOM 3083 C C . THR B 2 253 ? 39.74568 88.39956 100.68262 1.000 83.62007 276 THR H C 1
ATOM 3084 O O . THR B 2 253 ? 39.05606 87.39425 100.49020 1.000 86.67500 276 THR H O 1
ATOM 3088 N N . GLU B 2 254 ? 41.05667 88.32257 100.89775 1.000 81.68937 277 GLU H N 1
ATOM 3089 C CA . GLU B 2 254 ? 41.78390 87.06886 100.74297 1.000 80.13194 277 GLU H CA 1
ATOM 3090 C C . GLU B 2 254 ? 41.75517 86.18902 101.98575 1.000 79.45154 277 GLU H C 1
ATOM 3091 O O . GLU B 2 254 ? 42.40127 85.13660 101.99412 1.000 83.51563 277 GLU H O 1
ATOM 3097 N N . SER B 2 255 ? 41.03383 86.58658 103.02661 1.000 80.76298 278 SER H N 1
ATOM 3098 C CA . SER B 2 255 ? 40.78118 85.73720 104.17826 1.000 87.55592 278 SER H CA 1
ATOM 3099 C C . SER B 2 255 ? 39.29219 85.42806 104.25476 1.000 89.45959 278 SER H C 1
ATOM 3100 O O . SER B 2 255 ? 38.45860 86.18897 103.75442 1.000 93.30702 278 SER H O 1
ATOM 3103 N N . THR B 2 256 ? 38.96020 84.29747 104.87072 1.000 87.72889 279 THR H N 1
ATOM 3104 C CA . THR B 2 256 ? 37.55889 83.96655 105.04885 1.000 88.66556 279 THR H CA 1
ATOM 3105 C C . THR B 2 256 ? 36.91533 84.97916 105.99684 1.000 79.44958 279 THR H C 1
ATOM 3106 O O . THR B 2 256 ? 37.58142 85.52354 106.88286 1.000 78.84818 279 THR H O 1
ATOM 3110 N N . PRO B 2 257 ? 35.63240 85.28940 105.79699 1.000 71.79381 280 PRO H N 1
ATOM 3111 C CA . PRO B 2 257 ? 34.98096 86.29499 106.65159 1.000 64.87115 280 PRO H CA 1
ATOM 3112 C C . PRO B 2 257 ? 35.04085 85.97451 108.13259 1.000 65.77013 280 PRO H C 1
ATOM 3113 O O . PRO B 2 257 ? 34.96607 86.89806 108.95089 1.000 63.88794 280 PRO H O 1
ATOM 3117 N N . LEU B 2 258 ? 35.19552 84.70277 108.50243 1.000 67.55913 281 LEU H N 1
ATOM 3118 C CA . LEU B 2 258 ? 35.22934 84.32503 109.91159 1.000 71.31056 281 LEU H CA 1
ATOM 3119 C C . LEU B 2 258 ? 36.49325 84.84474 110.59177 1.000 75.23809 281 LEU H C 1
ATOM 3120 O O . LEU B 2 258 ? 36.42897 85.57550 111.59188 1.000 77.48955 281 LEU H O 1
ATOM 3125 N N . GLU B 2 259 ? 37.66063 84.46757 110.06313 1.000 78.00534 282 GLU H N 1
ATOM 3126 C CA . GLU B 2 259 ? 38.91463 84.93012 110.64632 1.000 84.14817 282 GLU H CA 1
ATOM 3127 C C . GLU B 2 259 ? 39.05499 86.44145 110.52969 1.000 81.50399 282 GLU H C 1
ATOM 3128 O O . GLU B 2 259 ? 39.65885 87.07877 111.39913 1.000 81.70256 282 GLU H O 1
ATOM 3134 N N . PHE B 2 260 ? 38.48124 87.03478 109.48221 1.000 79.82742 283 PHE H N 1
ATOM 3135 C CA . PHE B 2 260 ? 38.49131 88.48800 109.35852 1.000 77.21139 283 PHE H CA 1
ATOM 3136 C C . PHE B 2 260 ? 37.66665 89.13926 110.46428 1.000 73.41108 283 PHE H C 1
ATOM 3137 O O . PHE B 2 260 ? 38.10838 90.11450 111.08859 1.000 80.84486 283 PHE H O 1
ATOM 3145 N N . THR B 2 261 ? 36.46661 88.61235 110.71905 1.000 65.04143 284 THR H N 1
ATOM 3146 C CA . THR B 2 261 ? 35.67067 89.07901 111.84818 1.000 61.63640 284 THR H CA 1
ATOM 3147 C C . THR B 2 261 ? 36.45605 88.97018 113.14743 1.000 70.62547 284 THR H C 1
ATOM 3148 O O . THR B 2 261 ? 36.40040 89.86774 113.99655 1.000 75.58926 284 THR H O 1
ATOM 3152 N N . ARG B 2 262 ? 37.20325 87.87772 113.31526 1.000 76.31686 285 ARG H N 1
ATOM 3153 C CA . ARG B 2 262 ? 37.96609 87.70135 114.54890 1.000 80.42101 285 ARG H CA 1
ATOM 3154 C C . ARG B 2 262 ? 39.11220 88.70683 114.65090 1.000 81.74814 285 ARG H C 1
ATOM 3155 O O . ARG B 2 262 ? 39.43132 89.18310 115.74835 1.000 80.52332 285 ARG H O 1
ATOM 3163 N N . THR B 2 263 ? 39.73781 89.05135 113.52128 1.000 78.45937 286 THR H N 1
ATOM 3164 C CA . THR B 2 263 ? 40.74605 90.11148 113.53760 1.000 73.63488 286 THR H CA 1
ATOM 3165 C C . THR B 2 263 ? 40.12819 91.45239 113.92238 1.000 70.03094 286 THR H C 1
ATOM 3166 O O . THR B 2 263 ? 40.73810 92.24519 114.65335 1.000 71.60454 286 THR H O 1
ATOM 3170 N N . ILE B 2 264 ? 38.91301 91.72304 113.44503 1.000 63.88119 287 ILE H N 1
ATOM 3171 C CA . ILE B 2 264 ? 38.25037 92.96909 113.82492 1.000 60.22156 287 ILE H CA 1
ATOM 3172 C C . ILE B 2 264 ? 37.92265 92.96315 115.31566 1.000 62.84555 287 ILE H C 1
ATOM 3173 O O . ILE B 2 264 ? 37.99170 93.99963 115.98919 1.000 60.07304 287 ILE H O 1
ATOM 3178 N N . GLN B 2 265 ? 37.56353 91.79603 115.85451 1.000 70.17834 288 GLN H N 1
ATOM 3179 C CA . GLN B 2 265 ? 37.35863 91.67906 117.29647 1.000 68.77808 288 GLN H CA 1
ATOM 3180 C C . GLN B 2 265 ? 38.64701 91.96791 118.05653 1.000 68.61801 288 GLN H C 1
ATOM 3181 O O . GLN B 2 265 ? 38.63338 92.65189 119.08806 1.000 65.84792 288 GLN H O 1
ATOM 3187 N N . THR B 2 266 ? 39.76971 91.44320 117.56071 1.000 69.93543 289 THR H N 1
ATOM 3188 C CA . THR B 2 266 ? 41.06934 91.75649 118.14837 1.000 68.46462 289 THR H CA 1
ATOM 3189 C C . THR B 2 266 ? 41.33135 93.25835 118.13988 1.000 68.91530 289 THR H C 1
ATOM 3190 O O . THR B 2 266 ? 41.84948 93.81403 119.11514 1.000 66.56316 289 THR H O 1
ATOM 3194 N N . ARG B 2 267 ? 40.97369 93.93388 117.04716 1.000 70.93039 290 ARG H N 1
ATOM 3195 C CA . ARG B 2 267 ? 41.22139 95.37156 116.96485 1.000 69.02557 290 ARG H CA 1
ATOM 3196 C C . ARG B 2 267 ? 40.32893 96.14624 117.93329 1.000 67.00575 290 ARG H C 1
ATOM 3197 O O . ARG B 2 267 ? 40.76402 97.13988 118.53247 1.000 68.40112 290 ARG H O 1
ATOM 3205 N N . ILE B 2 268 ? 39.08111 95.70314 118.10767 1.000 67.09682 291 ILE H N 1
ATOM 3206 C CA . ILE B 2 268 ? 38.21413 96.31407 119.11599 1.000 70.43457 291 ILE H CA 1
ATOM 3207 C C . ILE B 2 268 ? 38.80045 96.11949 120.51016 1.000 72.57168 291 ILE H C 1
ATOM 3208 O O . ILE B 2 268 ? 38.77446 97.03163 121.34688 1.000 73.51745 291 ILE H O 1
ATOM 3213 N N . VAL B 2 269 ? 39.34037 94.92897 120.78194 1.000 74.68599 292 VAL H N 1
ATOM 3214 C CA . VAL B 2 269 ? 39.98132 94.68077 122.07279 1.000 73.34848 292 VAL H CA 1
ATOM 3215 C C . VAL B 2 269 ? 41.18082 95.60322 122.25837 1.000 76.31472 292 VAL H C 1
ATOM 3216 O O . VAL B 2 269 ? 41.41670 96.12970 123.35321 1.000 74.01364 292 VAL H O 1
ATOM 3220 N N . SER B 2 270 ? 41.95431 95.81431 121.19111 1.000 80.27106 293 SER H N 1
ATOM 3221 C CA . SER B 2 270 ? 43.09292 96.72503 121.26624 1.000 87.24406 293 SER H CA 1
ATOM 3222 C C . SER B 2 270 ? 42.64208 98.14063 121.60068 1.000 87.79697 293 SER H C 1
ATOM 3223 O O . SER B 2 270 ? 43.26735 98.82160 122.42149 1.000 89.49051 293 SER H O 1
ATOM 3226 N N . ILE B 2 271 ? 41.55597 98.59952 120.97341 1.000 84.98153 294 ILE H N 1
ATOM 3227 C CA . ILE B 2 271 ? 41.00148 99.90958 121.31189 1.000 79.09921 294 ILE H CA 1
ATOM 3228 C C . ILE B 2 271 ? 40.53859 99.94270 122.76489 1.000 85.03779 294 ILE H C 1
ATOM 3229 O O . ILE B 2 271 ? 40.65731 100.97209 123.44226 1.000 90.16758 294 ILE H O 1
ATOM 3234 N N . GLU B 2 272 ? 40.01389 98.82281 123.26895 1.000 83.95516 295 GLU H N 1
ATOM 3235 C CA . GLU B 2 272 ? 39.59458 98.75710 124.66785 1.000 78.87465 295 GLU H CA 1
ATOM 3236 C C . GLU B 2 272 ? 40.78182 98.87527 125.61735 1.000 71.72148 295 GLU H C 1
ATOM 3237 O O . GLU B 2 272 ? 40.69064 99.54272 126.65418 1.000 71.00240 295 GLU H O 1
ATOM 3243 N N . ALA B 2 273 ? 41.90111 98.22978 125.28392 1.000 68.71390 296 ALA H N 1
ATOM 3244 C CA . ALA B 2 273 ? 43.06166 98.19852 126.16708 1.000 68.96953 296 ALA H CA 1
ATOM 3245 C C . ALA B 2 273 ? 43.81093 99.52420 126.22508 1.000 78.66696 296 ALA H C 1
ATOM 3246 O O . ALA B 2 273 ? 44.74936 99.64897 127.01985 1.000 76.35482 296 ALA H O 1
ATOM 3248 N N . ARG B 2 274 ? 43.43265 100.50754 125.41114 1.000 86.03879 297 ARG H N 1
ATOM 3249 C CA . ARG B 2 274 ? 44.07918 101.81134 125.41560 1.000 90.30245 297 ARG H CA 1
ATOM 3250 C C . ARG B 2 274 ? 43.19623 102.90720 125.99289 1.000 90.41919 297 ARG H C 1
ATOM 3251 O O . ARG B 2 274 ? 43.59499 104.07668 125.96980 1.000 91.89632 297 ARG H O 1
ATOM 3259 N N . ARG B 2 275 ? 42.01633 102.56092 126.51264 1.000 92.53658 298 ARG H N 1
ATOM 3260 C CA . ARG B 2 275 ? 41.05151 103.54196 127.01228 1.000 99.38968 298 ARG H CA 1
ATOM 3261 C C . ARG B 2 275 ? 40.74781 104.59021 125.94157 1.000 95.94283 298 ARG H C 1
ATOM 3262 O O . ARG B 2 275 ? 40.65658 105.79049 126.21156 1.000 92.51023 298 ARG H O 1
ATOM 3270 N N . ALA B 2 276 ? 40.59696 104.12440 124.70182 1.000 94.63019 299 ALA H N 1
ATOM 3271 C CA . ALA B 2 276 ? 40.33615 104.99200 123.56126 1.000 95.34395 299 ALA H CA 1
ATOM 3272 C C . ALA B 2 276 ? 38.89548 104.90519 123.07715 1.000 92.28243 299 ALA H C 1
ATOM 3273 O O . ALA B 2 276 ? 38.58479 105.41058 121.99374 1.000 92.10309 299 ALA H O 1
ATOM 3275 N N . CYS B 2 277 ? 38.00694 104.28594 123.85701 1.000 90.33865 300 CYS H N 1
ATOM 3276 C CA . CYS B 2 277 ? 36.62905 104.10799 123.41197 1.000 87.86841 300 CYS H CA 1
ATOM 3277 C C . CYS B 2 277 ? 35.87894 105.43304 123.32744 1.000 85.30323 300 CYS H C 1
ATOM 3278 O O . CYS B 2 277 ? 34.91811 105.55028 122.56027 1.000 81.51025 300 CYS H O 1
ATOM 3281 N N . ALA B 2 278 ? 36.29757 106.44057 124.09048 1.000 90.31789 301 ALA H N 1
ATOM 3282 C CA . ALA B 2 278 ? 35.61758 107.73008 124.11139 1.000 99.65147 301 ALA H CA 1
ATOM 3283 C C . ALA B 2 278 ? 36.58287 108.88495 123.86243 1.000 100.82533 301 ALA H C 1
ATOM 3284 O O . ALA B 2 278 ? 36.32274 110.01820 124.27275 1.000 108.56728 301 ALA H O 1
ATOM 3286 N N . ALA B 2 279 ? 37.69407 108.61450 123.18251 1.000 92.33484 302 ALA H N 1
ATOM 3287 C CA . ALA B 2 279 ? 38.72314 109.61290 122.92591 1.000 86.14556 302 ALA H CA 1
ATOM 3288 C C . ALA B 2 279 ? 38.50347 110.25008 121.55979 1.000 89.53247 302 ALA H C 1
ATOM 3289 O O . ALA B 2 279 ? 38.27271 109.54627 120.57046 1.000 88.93540 302 ALA H O 1
ATOM 3291 N N . GLN B 2 280 ? 38.56879 111.58468 121.51324 1.000 94.95783 303 GLN H N 1
ATOM 3292 C CA . GLN B 2 280 ? 38.48632 112.28755 120.23616 1.000 100.29621 303 GLN H CA 1
ATOM 3293 C C . GLN B 2 280 ? 39.63881 111.89472 119.32532 1.000 96.10943 303 GLN H C 1
ATOM 3294 O O . GLN B 2 280 ? 39.45785 111.72799 118.11403 1.000 91.14253 303 GLN H O 1
ATOM 3300 N N . GLU B 2 281 ? 40.83287 111.75510 119.89014 1.000 101.10240 304 GLU H N 1
ATOM 3301 C CA . GLU B 2 281 ? 41.96751 111.24958 119.14095 1.000 106.25409 304 GLU H CA 1
ATOM 3302 C C . GLU B 2 281 ? 41.71466 109.79956 118.74221 1.000 105.64704 304 GLU H C 1
ATOM 3303 O O . GLU B 2 281 ? 40.85075 109.11574 119.29960 1.000 105.70003 304 GLU H O 1
ATOM 3309 N N . ALA B 2 282 ? 42.47421 109.33669 117.75112 1.000 107.26214 305 ALA H N 1
ATOM 3310 C CA . ALA B 2 282 ? 42.31401 108.00222 117.17526 1.000 111.85812 305 ALA H CA 1
ATOM 3311 C C . ALA B 2 282 ? 40.91004 107.77630 116.61882 1.000 103.18009 305 ALA H C 1
ATOM 3312 O O . ALA B 2 282 ? 40.49991 106.62976 116.40473 1.000 97.17797 305 ALA H O 1
ATOM 3314 N N . ALA B 2 283 ? 40.16069 108.85631 116.39342 1.000 90.30757 306 ALA H N 1
ATOM 3315 C CA . ALA B 2 283 ? 38.89644 108.74179 115.67293 1.000 74.42772 306 ALA H CA 1
ATOM 3316 C C . ALA B 2 283 ? 39.05750 108.15766 114.27482 1.000 67.17525 306 ALA H C 1
ATOM 3317 O O . ALA B 2 283 ? 38.17196 107.39263 113.85752 1.000 65.65343 306 ALA H O 1
ATOM 3319 N N . PRO B 2 284 ? 40.10808 108.46606 113.50318 1.000 64.18485 307 PRO H N 1
ATOM 3320 C CA . PRO B 2 284 ? 40.28695 107.75393 112.22756 1.000 65.75988 307 PRO H CA 1
ATOM 3321 C C . PRO B 2 284 ? 40.54485 106.26970 112.40209 1.000 69.41816 307 PRO H C 1
ATOM 3322 O O . PRO B 2 284 ? 40.13430 105.47184 111.55123 1.000 75.43514 307 PRO H O 1
ATOM 3326 N N . ASP B 2 285 ? 41.21183 105.87009 113.48440 1.000 68.43031 308 ASP H N 1
ATOM 3327 C CA . ASP B 2 285 ? 41.41898 104.44849 113.73246 1.000 69.42524 308 ASP H CA 1
ATOM 3328 C C . ASP B 2 285 ? 40.09558 103.74534 114.00893 1.000 67.84107 308 ASP H C 1
ATOM 3329 O O . ASP B 2 285 ? 39.82841 102.66455 113.46469 1.000 70.42105 308 ASP H O 1
ATOM 3334 N N . ILE B 2 286 ? 39.24915 104.35353 114.84295 1.000 67.17053 309 ILE H N 1
ATOM 3335 C CA . ILE B 2 286 ? 37.91026 103.82151 115.07489 1.000 67.97119 309 ILE H CA 1
ATOM 3336 C C . ILE B 2 286 ? 37.10934 103.81513 113.78181 1.000 71.39551 309 ILE H C 1
ATOM 3337 O O . ILE B 2 286 ? 36.30906 102.90494 113.53839 1.000 71.77189 309 ILE H O 1
ATOM 3342 N N . PHE B 2 287 ? 37.32251 104.81663 112.92800 1.000 70.34781 310 PHE H N 1
ATOM 3343 C CA . PHE B 2 287 ? 36.64625 104.86539 111.63724 1.000 66.69957 310 PHE H CA 1
ATOM 3344 C C . PHE B 2 287 ? 37.04287 103.68071 110.76645 1.000 64.40972 310 PHE H C 1
ATOM 3345 O O . PHE B 2 287 ? 36.18635 103.03861 110.14697 1.000 60.36557 310 PHE H O 1
ATOM 3353 N N . LEU B 2 288 ? 38.33982 103.37431 110.71485 1.000 61.60938 311 LEU H N 1
ATOM 3354 C CA . LEU B 2 288 ? 38.80105 102.21894 109.95315 1.000 64.12025 311 LEU H CA 1
ATOM 3355 C C . LEU B 2 288 ? 38.23187 100.92633 110.52135 1.000 71.68282 311 LEU H C 1
ATOM 3356 O O . LEU B 2 288 ? 37.82759 100.03124 109.76816 1.000 76.40029 311 LEU H O 1
ATOM 3361 N N . VAL B 2 289 ? 38.19252 100.81093 111.85090 1.000 68.55436 312 VAL H N 1
ATOM 3362 C CA . VAL B 2 289 ? 37.64155 99.60777 112.47190 1.000 62.19323 312 VAL H CA 1
ATOM 3363 C C . VAL B 2 289 ? 36.16604 99.45384 112.12283 1.000 60.48020 312 VAL H C 1
ATOM 3364 O O . VAL B 2 289 ? 35.69290 98.35015 111.82314 1.000 63.97314 312 VAL H O 1
ATOM 3368 N N . LEU B 2 290 ? 35.41856 100.55778 112.15030 1.000 59.19304 313 LEU H N 1
ATOM 3369 C CA . LEU B 2 290 ? 34.00628 100.51170 111.78970 1.000 58.04834 313 LEU H CA 1
ATOM 3370 C C . LEU B 2 290 ? 33.82703 100.11926 110.33023 1.000 64.62703 313 LEU H C 1
ATOM 3371 O O . LEU B 2 290 ? 32.94540 99.31666 109.99384 1.000 65.63794 313 LEU H O 1
ATOM 3376 N N . PHE B 2 291 ? 34.65139 100.68654 109.44891 1.000 71.98131 314 PHE H N 1
ATOM 3377 C CA . PHE B 2 291 ? 34.61857 100.31093 108.04053 1.000 69.48166 314 PHE H CA 1
ATOM 3378 C C . PHE B 2 291 ? 34.83515 98.81295 107.87653 1.000 69.96536 314 PHE H C 1
ATOM 3379 O O . PHE B 2 291 ? 34.10186 98.14140 107.14147 1.000 71.43631 314 PHE H O 1
ATOM 3387 N N . GLN B 2 292 ? 35.82196 98.26633 108.58764 1.000 68.78311 315 GLN H N 1
ATOM 3388 C CA . GLN B 2 292 ? 36.13127 96.84670 108.45336 1.000 64.47936 315 GLN H CA 1
ATOM 3389 C C . GLN B 2 292 ? 35.01083 95.97278 109.00718 1.000 60.47315 315 GLN H C 1
ATOM 3390 O O . GLN B 2 292 ? 34.70406 94.91639 108.44282 1.000 58.38678 315 GLN H O 1
ATOM 3396 N N . MET B 2 293 ? 34.39182 96.39065 110.11218 1.000 57.86092 316 MET H N 1
ATOM 3397 C CA . MET B 2 293 ? 33.27103 95.63088 110.65950 1.000 59.32313 316 MET H CA 1
ATOM 3398 C C . MET B 2 293 ? 32.09756 95.60650 109.68680 1.000 58.45834 316 MET H C 1
ATOM 3399 O O . MET B 2 293 ? 31.48063 94.55084 109.46024 1.000 60.31058 316 MET H O 1
ATOM 3404 N N . LEU B 2 294 ? 31.77697 96.76328 109.10392 1.000 56.74302 317 LEU H N 1
ATOM 3405 C CA . LEU B 2 294 ? 30.73677 96.80866 108.08462 1.000 60.42198 317 LEU H CA 1
ATOM 3406 C C . LEU B 2 294 ? 31.08750 95.90810 106.90835 1.000 62.33271 317 LEU H C 1
ATOM 3407 O O . LEU B 2 294 ? 30.21667 95.22125 106.36333 1.000 69.02043 317 LEU H O 1
ATOM 3412 N N . VAL B 2 295 ? 32.36347 95.88167 106.51537 1.000 60.20231 318 VAL H N 1
ATOM 3413 C CA . VAL B 2 295 ? 32.77267 95.03451 105.39844 1.000 62.89137 318 VAL H CA 1
ATOM 3414 C C . VAL B 2 295 ? 32.62116 93.55973 105.75646 1.000 68.40879 318 VAL H C 1
ATOM 3415 O O . VAL B 2 295 ? 32.26773 92.73841 104.90614 1.000 71.80854 318 VAL H O 1
ATOM 3419 N N . ALA B 2 296 ? 32.88179 93.19819 107.01447 1.000 64.51483 319 ALA H N 1
ATOM 3420 C CA . ALA B 2 296 ? 32.70815 91.80798 107.43481 1.000 62.26455 319 ALA H CA 1
ATOM 3421 C C . ALA B 2 296 ? 31.24417 91.38970 107.35083 1.000 62.70162 319 ALA H C 1
ATOM 3422 O O . ALA B 2 296 ? 30.91248 90.32383 106.80199 1.000 59.44382 319 ALA H O 1
ATOM 3424 N N . HIS B 2 297 ? 30.35286 92.21366 107.91376 1.000 63.53521 320 HIS H N 1
ATOM 3425 C CA . HIS B 2 297 ? 28.92218 91.95328 107.76506 1.000 66.32910 320 HIS H CA 1
ATOM 3426 C C . HIS B 2 297 ? 28.54342 91.82702 106.29320 1.000 71.41104 320 HIS H C 1
ATOM 3427 O O . HIS B 2 297 ? 27.79142 90.92093 105.90451 1.000 72.10830 320 HIS H O 1
ATOM 3434 N N . PHE B 2 298 ? 29.08753 92.71653 105.45806 1.000 67.57588 321 PHE H N 1
ATOM 3435 C CA . PHE B 2 298 ? 28.77191 92.72257 104.03467 1.000 64.15761 321 PHE H CA 1
ATOM 3436 C C . PHE B 2 298 ? 29.22955 91.44407 103.35209 1.000 63.58390 321 PHE H C 1
ATOM 3437 O O . PHE B 2 298 ? 28.52010 90.90338 102.50167 1.000 63.67322 321 PHE H O 1
ATOM 3445 N N . LEU B 2 299 ? 30.42066 90.95641 103.69577 1.000 64.89312 322 LEU H N 1
ATOM 3446 C CA . LEU B 2 299 ? 30.94470 89.76142 103.04302 1.000 67.92921 322 LEU H CA 1
ATOM 3447 C C . LEU B 2 299 ? 30.15659 88.52376 103.44843 1.000 70.88913 322 LEU H C 1
ATOM 3448 O O . LEU B 2 299 ? 29.87981 87.65563 102.60925 1.000 74.72799 322 LEU H O 1
ATOM 3453 N N . VAL B 2 300 ? 29.77016 88.42989 104.72469 1.000 67.70265 323 VAL H N 1
ATOM 3454 C CA . VAL B 2 300 ? 28.89700 87.33046 105.13714 1.000 62.79680 323 VAL H CA 1
ATOM 3455 C C . VAL B 2 300 ? 27.57593 87.38790 104.37332 1.000 63.45783 323 VAL H C 1
ATOM 3456 O O . VAL B 2 300 ? 27.10100 86.37672 103.83670 1.000 67.37152 323 VAL H O 1
ATOM 3460 N N . ALA B 2 301 ? 26.97703 88.58126 104.28593 1.000 64.94230 324 ALA H N 1
ATOM 3461 C CA . ALA B 2 301 ? 25.70165 88.71701 103.58476 1.000 64.69001 324 ALA H CA 1
ATOM 3462 C C . ALA B 2 301 ? 25.83810 88.39272 102.10057 1.000 67.37233 324 ALA H C 1
ATOM 3463 O O . ALA B 2 301 ? 24.93804 87.79039 101.50293 1.000 65.20335 324 ALA H O 1
ATOM 3465 N N . ARG B 2 302 ? 26.95346 88.79281 101.48672 1.000 74.46370 325 ARG H N 1
ATOM 3466 C CA . ARG B 2 302 ? 27.17866 88.50094 100.07573 1.000 77.53146 325 ARG H CA 1
ATOM 3467 C C . ARG B 2 302 ? 27.33253 87.00779 99.84588 1.000 77.51017 325 ARG H C 1
ATOM 3468 O O . ARG B 2 302 ? 26.79116 86.46588 98.87564 1.000 80.13611 325 ARG H O 1
ATOM 3476 N N . GLY B 2 303 ? 28.07414 86.32775 100.72213 1.000 78.23305 326 GLY H N 1
ATOM 3477 C CA . GLY B 2 303 ? 28.11610 84.87737 100.65857 1.000 82.81817 326 GLY H CA 1
ATOM 3478 C C . GLY B 2 303 ? 26.73527 84.26023 100.76734 1.000 73.94756 326 GLY H C 1
ATOM 3479 O O . GLY B 2 303 ? 26.42868 83.27550 100.09031 1.000 76.18960 326 GLY H O 1
ATOM 3480 N N . ILE B 2 304 ? 25.87937 84.84109 101.61275 1.000 66.55074 327 ILE H N 1
ATOM 3481 C CA . ILE B 2 304 ? 24.50517 84.35512 101.73079 1.000 67.86240 327 ILE H CA 1
ATOM 3482 C C . ILE B 2 304 ? 23.75094 84.54016 100.41679 1.000 80.72452 327 ILE H C 1
ATOM 3483 O O . ILE B 2 304 ? 23.01078 83.65134 99.97698 1.000 89.05059 327 ILE H O 1
ATOM 3488 N N . ALA B 2 305 ? 23.93097 85.68979 99.76457 1.000 84.84847 328 ALA H N 1
ATOM 3489 C CA . ALA B 2 305 ? 23.14730 85.99452 98.57045 1.000 87.55889 328 ALA H CA 1
ATOM 3490 C C . ALA B 2 305 ? 23.66146 85.25755 97.33724 1.000 92.26786 328 ALA H C 1
ATOM 3491 O O . ALA B 2 305 ? 22.86607 84.83078 96.49259 1.000 104.09204 328 ALA H O 1
ATOM 3493 N N . GLU B 2 306 ? 24.97978 85.09572 97.21398 1.000 87.44709 329 GLU H N 1
ATOM 3494 C CA . GLU B 2 306 ? 25.57000 84.50179 96.01793 1.000 85.33214 329 GLU H CA 1
ATOM 3495 C C . GLU B 2 306 ? 25.33852 82.99970 95.90377 1.000 87.15805 329 GLU H C 1
ATOM 3496 O O . GLU B 2 306 ? 25.81510 82.39973 94.93437 1.000 88.85596 329 GLU H O 1
ATOM 3502 N N . HIS B 2 307 ? 24.63971 82.37281 96.84651 1.000 88.80976 330 HIS H N 1
ATOM 3503 C CA . HIS B 2 307 ? 24.44609 80.93038 96.82792 1.000 90.41808 330 HIS H CA 1
ATOM 3504 C C . HIS B 2 307 ? 22.99263 80.59875 97.12439 1.000 90.44506 330 HIS H C 1
ATOM 3505 O O . HIS B 2 307 ? 22.36523 81.22701 97.98222 1.000 91.29472 330 HIS H O 1
ATOM 3512 N N . ARG B 2 308 ? 22.46523 79.60154 96.40863 1.000 89.71700 331 ARG H N 1
ATOM 3513 C CA . ARG B 2 308 ? 21.05421 79.25448 96.54555 1.000 90.64680 331 ARG H CA 1
ATOM 3514 C C . ARG B 2 308 ? 20.77461 78.57929 97.88358 1.000 95.31099 331 ARG H C 1
ATOM 3515 O O . ARG B 2 308 ? 19.72078 78.80572 98.49006 1.000 99.52852 331 ARG H O 1
ATOM 3523 N N . PHE B 2 309 ? 21.70260 77.74929 98.35880 1.000 94.89923 332 PHE H N 1
ATOM 3524 C CA . PHE B 2 309 ? 21.59095 77.09015 99.65256 1.000 95.33386 332 PHE H CA 1
ATOM 3525 C C . PHE B 2 309 ? 22.87367 77.30771 100.44005 1.000 93.87634 332 PHE H C 1
ATOM 3526 O O . PHE B 2 309 ? 23.96814 77.30422 99.86886 1.000 97.75047 332 PHE H O 1
ATOM 3534 N N . VAL B 2 310 ? 22.73521 77.49653 101.75224 1.000 89.94081 333 VAL H N 1
ATOM 3535 C CA . VAL B 2 310 ? 23.87386 77.71658 102.63435 1.000 86.00724 333 VAL H CA 1
ATOM 3536 C C . VAL B 2 310 ? 23.88037 76.65298 103.72353 1.000 90.29669 333 VAL H C 1
ATOM 3537 O O . VAL B 2 310 ? 22.84260 76.07957 104.07057 1.000 97.21197 333 VAL H O 1
ATOM 3541 N N . GLU B 2 311 ? 25.07034 76.38760 104.25900 1.000 83.97849 334 GLU H N 1
ATOM 3542 C CA . GLU B 2 311 ? 25.25540 75.38043 105.29569 1.000 81.46713 334 GLU H CA 1
ATOM 3543 C C . GLU B 2 311 ? 24.97779 75.99365 106.66416 1.000 74.97965 334 GLU H C 1
ATOM 3544 O O . GLU B 2 311 ? 25.53771 77.03880 107.00733 1.000 75.50776 334 GLU H O 1
ATOM 3550 N N . VAL B 2 312 ? 24.13265 75.32317 107.45118 1.000 71.75247 335 VAL H N 1
ATOM 3551 C CA . VAL B 2 312 ? 23.54303 75.94915 108.63425 1.000 67.71698 335 VAL H CA 1
ATOM 3552 C C . VAL B 2 312 ? 24.60611 76.26140 109.68304 1.000 70.72014 335 VAL H C 1
ATOM 3553 O O . VAL B 2 312 ? 24.66496 77.37871 110.20711 1.000 74.10204 335 VAL H O 1
ATOM 3557 N N . ASP B 2 313 ? 25.44946 75.28194 110.02059 1.000 75.69621 336 ASP H N 1
ATOM 3558 C CA . ASP B 2 313 ? 26.41430 75.49176 111.09881 1.000 78.31683 336 ASP H CA 1
ATOM 3559 C C . ASP B 2 313 ? 27.46076 76.53363 110.71735 1.000 77.92904 336 ASP H C 1
ATOM 3560 O O . ASP B 2 313 ? 27.88428 77.33413 111.55958 1.000 76.16642 336 ASP H O 1
ATOM 3565 N N . CYS B 2 314 ? 27.87789 76.54474 109.45044 1.000 81.53077 337 CYS H N 1
ATOM 3566 C CA . CYS B 2 314 ? 28.85172 77.52623 108.98172 1.000 84.22100 337 CYS H CA 1
ATOM 3567 C C . CYS B 2 314 ? 28.30016 78.94419 109.10148 1.000 81.69830 337 CYS H C 1
ATOM 3568 O O . CYS B 2 314 ? 28.96256 79.84773 109.63481 1.000 83.13168 337 CYS H O 1
ATOM 3571 N N . VAL B 2 315 ? 27.07090 79.15015 108.62363 1.000 80.03073 338 VAL H N 1
ATOM 3572 C CA . VAL B 2 315 ? 26.44592 80.46498 108.69950 1.000 79.64633 338 VAL H CA 1
ATOM 3573 C C . VAL B 2 315 ? 26.16871 80.85010 110.14668 1.000 81.73304 338 VAL H C 1
ATOM 3574 O O . VAL B 2 315 ? 26.26868 82.02732 110.50997 1.000 93.05222 338 VAL H O 1
ATOM 3578 N N . CYS B 2 316 ? 25.83042 79.87996 110.99891 1.000 72.33953 339 CYS H N 1
ATOM 3579 C CA . CYS B 2 316 ? 25.62526 80.18973 112.40990 1.000 68.48582 339 CYS H CA 1
ATOM 3580 C C . CYS B 2 316 ? 26.92232 80.63796 113.06814 1.000 66.84417 339 CYS H C 1
ATOM 3581 O O . CYS B 2 316 ? 26.91711 81.56152 113.88657 1.000 63.45805 339 CYS H O 1
ATOM 3584 N N . ARG B 2 317 ? 28.04240 79.99831 112.72244 1.000 70.56067 340 ARG H N 1
ATOM 3585 C CA . ARG B 2 317 ? 29.33897 80.43464 113.23555 1.000 74.50917 340 ARG H CA 1
ATOM 3586 C C . ARG B 2 317 ? 29.65291 81.85601 112.78433 1.000 74.67684 340 ARG H C 1
ATOM 3587 O O . ARG B 2 317 ? 30.10009 82.69501 113.58147 1.000 77.34289 340 ARG H O 1
ATOM 3595 N N . GLN B 2 318 ? 29.42483 82.14137 111.49919 1.000 74.05114 341 GLN H N 1
ATOM 3596 C CA . GLN B 2 318 ? 29.65685 83.49034 110.98701 1.000 63.09165 341 GLN H CA 1
ATOM 3597 C C . GLN B 2 318 ? 28.80388 84.51557 111.72893 1.000 57.01110 341 GLN H C 1
ATOM 3598 O O . GLN B 2 318 ? 29.30361 85.55996 112.16845 1.000 54.83614 341 GLN H O 1
ATOM 3604 N N . TYR B 2 319 ? 27.51001 84.22385 111.88399 1.000 57.26821 342 TYR H N 1
ATOM 3605 C CA . TYR B 2 319 ? 26.60592 85.13597 112.57653 1.000 55.07898 342 TYR H CA 1
ATOM 3606 C C . TYR B 2 319 ? 27.00618 85.32517 114.03196 1.000 61.40554 342 TYR H C 1
ATOM 3607 O O . TYR B 2 319 ? 26.88268 86.42712 114.57517 1.000 69.28824 342 TYR H O 1
ATOM 3616 N N . ALA B 2 320 ? 27.46208 84.25814 114.69017 1.000 63.56155 343 ALA H N 1
ATOM 3617 C CA . ALA B 2 320 ? 27.88307 84.38084 116.08058 1.000 66.02366 343 ALA H CA 1
ATOM 3618 C C . ALA B 2 320 ? 29.09915 85.28716 116.20615 1.000 66.59779 343 ALA H C 1
ATOM 3619 O O . ALA B 2 320 ? 29.16023 86.12988 117.10928 1.000 65.66269 343 ALA H O 1
ATOM 3621 N N . GLU B 2 321 ? 30.07256 85.13885 115.30337 1.000 70.05760 344 GLU H N 1
ATOM 3622 C CA . GLU B 2 321 ? 31.22995 86.02913 115.33769 1.000 73.12916 344 GLU H CA 1
ATOM 3623 C C . GLU B 2 321 ? 30.82327 87.47461 115.06238 1.000 76.65638 344 GLU H C 1
ATOM 3624 O O . GLU B 2 321 ? 31.32099 88.40274 115.71405 1.000 80.11460 344 GLU H O 1
ATOM 3630 N N . LEU B 2 322 ? 29.90390 87.68416 114.11304 1.000 72.30870 345 LEU H N 1
ATOM 3631 C CA . LEU B 2 322 ? 29.42735 89.03734 113.82817 1.000 65.16387 345 LEU H CA 1
ATOM 3632 C C . LEU B 2 322 ? 28.71888 89.64742 115.03498 1.000 71.61529 345 LEU H C 1
ATOM 3633 O O . LEU B 2 322 ? 28.93735 90.81998 115.37034 1.000 73.17266 345 LEU H O 1
ATOM 3638 N N . TYR B 2 323 ? 27.86106 88.86805 115.69701 1.000 75.47510 346 TYR H N 1
ATOM 3639 C CA . TYR B 2 323 ? 27.13269 89.37860 116.85218 1.000 79.51474 346 TYR H CA 1
ATOM 3640 C C . TYR B 2 323 ? 28.07340 89.67493 118.01148 1.000 75.10551 346 TYR H C 1
ATOM 3641 O O . TYR B 2 323 ? 27.89395 90.66977 118.72485 1.000 71.84963 346 TYR H O 1
ATOM 3650 N N . PHE B 2 324 ? 29.07604 88.82010 118.22443 1.000 72.44016 347 PHE H N 1
ATOM 3651 C CA . PHE B 2 324 ? 30.06123 89.10499 119.26026 1.000 67.40919 347 PHE H CA 1
ATOM 3652 C C . PHE B 2 324 ? 30.83165 90.37940 118.94220 1.000 67.82227 347 PHE H C 1
ATOM 3653 O O . PHE B 2 324 ? 31.12242 91.17659 119.84180 1.000 72.77555 347 PHE H O 1
ATOM 3661 N N . LEU B 2 325 ? 31.16872 90.59016 117.66643 1.000 66.76278 348 LEU H N 1
ATOM 3662 C CA . LEU B 2 325 ? 31.83545 91.82769 117.27170 1.000 67.10684 348 LEU H CA 1
ATOM 3663 C C . LEU B 2 325 ? 30.96802 93.03929 117.59093 1.000 64.63775 348 LEU H C 1
ATOM 3664 O O . LEU B 2 325 ? 31.44121 94.02258 118.17479 1.000 61.55132 348 LEU H O 1
ATOM 3669 N N . ARG B 2 326 ? 29.68664 92.97712 117.21955 1.000 63.42168 349 ARG H N 1
ATOM 3670 C CA . ARG B 2 326 ? 28.76513 94.07308 117.51359 1.000 58.32728 349 ARG H CA 1
ATOM 3671 C C . ARG B 2 326 ? 28.68547 94.34528 119.01256 1.000 62.09896 349 ARG H C 1
ATOM 3672 O O . ARG B 2 326 ? 28.75910 95.50032 119.45297 1.000 66.23278 349 ARG H O 1
ATOM 3680 N N . ARG B 2 327 ? 28.53299 93.28744 119.81447 1.000 65.02722 350 ARG H N 1
ATOM 3681 C CA . ARG B 2 327 ? 28.34520 93.47021 121.25044 1.000 67.74556 350 ARG H CA 1
ATOM 3682 C C . ARG B 2 327 ? 29.60409 94.01673 121.91129 1.000 63.32995 350 ARG H C 1
ATOM 3683 O O . ARG B 2 327 ? 29.52348 94.88507 122.78772 1.000 65.30586 350 ARG H O 1
ATOM 3691 N N . ILE B 2 328 ? 30.77898 93.53397 121.50157 1.000 60.79686 351 ILE H N 1
ATOM 3692 C CA . ILE B 2 328 ? 32.01053 94.03311 122.10185 1.000 58.27001 351 ILE H CA 1
ATOM 3693 C C . ILE B 2 328 ? 32.27788 95.46918 121.65732 1.000 57.26736 351 ILE H C 1
ATOM 3694 O O . ILE B 2 328 ? 32.82161 96.27567 122.42667 1.000 53.93355 351 ILE H O 1
ATOM 3699 N N . SER B 2 329 ? 31.86299 95.83112 120.43814 1.000 60.41332 352 SER H N 1
ATOM 3700 C CA . SER B 2 329 ? 31.98282 97.21809 120.00354 1.000 58.71165 352 SER H CA 1
ATOM 3701 C C . SER B 2 329 ? 31.06854 98.12820 120.81345 1.000 58.55282 352 SER H C 1
ATOM 3702 O O . SER B 2 329 ? 31.46181 99.23988 121.18410 1.000 58.64909 352 SER H O 1
ATOM 3705 N N . ARG B 2 330 ? 29.84479 97.67563 121.09875 1.000 58.40072 353 ARG H N 1
ATOM 3706 C CA . ARG B 2 330 ? 28.96341 98.46381 121.95572 1.000 60.17956 353 ARG H CA 1
ATOM 3707 C C . ARG B 2 330 ? 29.52067 98.56438 123.37070 1.000 62.63957 353 ARG H C 1
ATOM 3708 O O . ARG B 2 330 ? 29.36188 99.59550 124.03431 1.000 66.56588 353 ARG H O 1
ATOM 3716 N N . LEU B 2 331 ? 30.16981 97.50200 123.85279 1.000 64.10502 354 LEU H N 1
ATOM 3717 C CA . LEU B 2 331 ? 30.82731 97.56773 125.15487 1.000 64.02832 354 LEU H CA 1
ATOM 3718 C C . LEU B 2 331 ? 31.88434 98.66371 125.17468 1.000 65.06690 354 LEU H C 1
ATOM 3719 O O . LEU B 2 331 ? 31.92547 99.48842 126.09628 1.000 61.48874 354 LEU H O 1
ATOM 3724 N N . CYS B 2 332 ? 32.74751 98.68955 124.15851 1.000 68.07872 355 CYS H N 1
ATOM 3725 C CA . CYS B 2 332 ? 33.75008 99.74308 124.04521 1.000 68.80737 355 CYS H CA 1
ATOM 3726 C C . CYS B 2 332 ? 33.07727 101.10522 123.93145 1.000 73.51053 355 CYS H C 1
ATOM 3727 O O . CYS B 2 332 ? 33.13938 101.91807 124.85912 1.000 79.56638 355 CYS H O 1
ATOM 3730 N N . MET B 2 333 ? 32.40932 101.35087 122.80776 1.000 66.43043 356 MET H N 1
ATOM 3731 C CA . MET B 2 333 ? 31.74199 102.61895 122.56062 1.000 58.54040 356 MET H CA 1
ATOM 3732 C C . MET B 2 333 ? 30.25125 102.46609 122.82320 1.000 54.97453 356 MET H C 1
ATOM 3733 O O . MET B 2 333 ? 29.52314 101.96915 121.95134 1.000 52.87414 356 MET H O 1
ATOM 3738 N N . PRO B 2 334 ? 29.74587 102.88488 123.98811 1.000 58.82369 357 PRO H N 1
ATOM 3739 C CA . PRO B 2 334 ? 28.33695 102.61101 124.32800 1.000 60.73294 357 PRO H CA 1
ATOM 3740 C C . PRO B 2 334 ? 27.33624 103.19230 123.34844 1.000 64.53893 357 PRO H C 1
ATOM 3741 O O . PRO B 2 334 ? 26.19451 102.71945 123.30379 1.000 62.92092 357 PRO H O 1
ATOM 3745 N N . THR B 2 335 ? 27.71921 104.19644 122.56496 1.000 73.89972 358 THR H N 1
ATOM 3746 C CA . THR B 2 335 ? 26.82325 104.78730 121.57977 1.000 74.98545 358 THR H CA 1
ATOM 3747 C C . THR B 2 335 ? 26.73060 103.97650 120.29187 1.000 77.09642 358 THR H C 1
ATOM 3748 O O . THR B 2 335 ? 26.05304 104.41348 119.35527 1.000 73.92698 358 THR H O 1
ATOM 3752 N N . PHE B 2 336 ? 27.38270 102.81598 120.22258 1.000 73.66710 359 PHE H N 1
ATOM 3753 C CA . PHE B 2 336 ? 27.33850 101.98739 119.02312 1.000 69.65400 359 PHE H CA 1
ATOM 3754 C C . PHE B 2 336 ? 25.93369 101.42933 118.82461 1.000 66.64775 359 PHE H C 1
ATOM 3755 O O . PHE B 2 336 ? 25.41445 100.70866 119.68331 1.000 66.09306 359 PHE H O 1
ATOM 3763 N N . THR B 2 337 ? 25.32357 101.76008 117.69056 1.000 64.84665 360 THR H N 1
ATOM 3764 C CA . THR B 2 337 ? 23.96271 101.35870 117.36918 1.000 65.93848 360 THR H CA 1
ATOM 3765 C C . THR B 2 337 ? 23.94336 100.63994 116.02885 1.000 67.94454 360 THR H C 1
ATOM 3766 O O . THR B 2 337 ? 24.59362 101.07324 115.07329 1.000 74.93378 360 THR H O 1
ATOM 3770 N N . THR B 2 338 ? 23.19808 99.53849 115.96914 1.000 64.52974 361 THR H N 1
ATOM 3771 C CA . THR B 2 338 ? 23.01072 98.76436 114.75007 1.000 57.40721 361 THR H CA 1
ATOM 3772 C C . THR B 2 338 ? 21.52538 98.50134 114.57522 1.000 57.18417 361 THR H C 1
ATOM 3773 O O . THR B 2 338 ? 20.86136 98.05290 115.51502 1.000 62.80087 361 THR H O 1
ATOM 3777 N N . VAL B 2 339 ? 21.00312 98.78188 113.38355 1.000 54.51356 362 VAL H N 1
ATOM 3778 C CA . VAL B 2 339 ? 19.59867 98.52533 113.07839 1.000 62.30023 362 VAL H CA 1
ATOM 3779 C C . VAL B 2 339 ? 19.50842 97.84340 111.71789 1.000 75.67886 362 VAL H C 1
ATOM 3780 O O . VAL B 2 339 ? 19.97533 98.39002 110.71020 1.000 65.37143 362 VAL H O 1
ATOM 3784 N N . GLY B 2 340 ? 18.92811 96.64176 111.69501 1.000 104.02285 363 GLY H N 1
ATOM 3785 C CA . GLY B 2 340 ? 18.71506 95.91612 110.45718 1.000 107.71643 363 GLY H CA 1
ATOM 3786 C C . GLY B 2 340 ? 19.07680 94.44228 110.48847 1.000 109.87900 363 GLY H C 1
ATOM 3787 O O . GLY B 2 340 ? 18.31045 93.60354 110.00462 1.000 116.04257 363 GLY H O 1
ATOM 3788 N N . TYR B 2 341 ? 20.23707 94.10811 111.05615 1.000 109.29677 364 TYR H N 1
ATOM 3789 C CA . TYR B 2 341 ? 20.80020 92.75937 110.95018 1.000 111.80195 364 TYR H CA 1
ATOM 3790 C C . TYR B 2 341 ? 20.05530 91.81978 111.89690 1.000 114.08226 364 TYR H C 1
ATOM 3791 O O . TYR B 2 341 ? 20.47660 91.54797 113.02430 1.000 114.71884 364 TYR H O 1
ATOM 3800 N N . ASN B 2 342 ? 18.92922 91.30161 111.41428 1.000 116.41872 365 ASN H N 1
ATOM 3801 C CA . ASN B 2 342 ? 18.11010 90.36067 112.16559 1.000 120.51015 365 ASN H CA 1
ATOM 3802 C C . ASN B 2 342 ? 18.29036 88.94178 111.63645 1.000 114.49376 365 ASN H C 1
ATOM 3803 O O . ASN B 2 342 ? 18.66163 88.72379 110.48083 1.000 115.73220 365 ASN H O 1
ATOM 3808 N N . HIS B 2 343 ? 18.01472 87.96932 112.50640 1.000 106.31399 366 HIS H N 1
ATOM 3809 C CA . HIS B 2 343 ? 18.22557 86.55928 112.19810 1.000 101.04807 366 HIS H CA 1
ATOM 3810 C C . HIS B 2 343 ? 17.11249 85.71640 112.82646 1.000 99.48494 366 HIS H C 1
ATOM 3811 O O . HIS B 2 343 ? 17.34321 84.82165 113.63420 1.000 96.65603 366 HIS H O 1
ATOM 3818 N N . THR B 2 344 ? 15.86962 85.99763 112.43143 1.000 100.29713 367 THR H N 1
ATOM 3819 C CA . THR B 2 344 ? 14.72855 85.32248 113.04266 1.000 102.72802 367 THR H CA 1
ATOM 3820 C C . THR B 2 344 ? 14.60436 83.88296 112.55126 1.000 103.88300 367 THR H C 1
ATOM 3821 O O . THR B 2 344 ? 14.45409 82.95428 113.35417 1.000 106.94040 367 THR H O 1
ATOM 3825 N N . THR B 2 345 ? 14.66952 83.67637 111.23298 1.000 100.66063 368 THR H N 1
ATOM 3826 C CA . THR B 2 345 ? 14.49019 82.33571 110.67943 1.000 98.99086 368 THR H CA 1
ATOM 3827 C C . THR B 2 345 ? 15.67991 81.43869 111.00584 1.000 90.23334 368 THR H C 1
ATOM 3828 O O . THR B 2 345 ? 15.50954 80.28134 111.41576 1.000 90.20025 368 THR H O 1
ATOM 3832 N N . LEU B 2 346 ? 16.89690 81.95272 110.81537 1.000 84.44790 369 LEU H N 1
ATOM 3833 C CA . LEU B 2 346 ? 18.07998 81.21121 111.23437 1.000 76.17023 369 LEU H CA 1
ATOM 3834 C C . LEU B 2 346 ? 18.06026 80.95374 112.73488 1.000 73.95992 369 LEU H C 1
ATOM 3835 O O . LEU B 2 346 ? 18.49887 79.89193 113.19191 1.000 76.33689 369 LEU H O 1
ATOM 3840 N N . GLY B 2 347 ? 17.53805 81.90513 113.51112 1.000 73.02741 370 GLY H N 1
ATOM 3841 C CA . GLY B 2 347 ? 17.39470 81.68812 114.94006 1.000 71.34903 370 GLY H CA 1
ATOM 3842 C C . GLY B 2 347 ? 16.42709 80.56845 115.26891 1.000 71.43420 370 GLY H C 1
ATOM 3843 O O . GLY B 2 347 ? 16.64508 79.80990 116.21248 1.000 75.85914 370 GLY H O 1
ATOM 3844 N N . ALA B 2 348 ? 15.34938 80.44125 114.48968 1.000 68.77292 371 ALA H N 1
ATOM 3845 C CA . ALA B 2 348 ? 14.41379 79.33926 114.70439 1.000 69.00310 371 ALA H CA 1
ATOM 3846 C C . ALA B 2 348 ? 15.04045 78.00003 114.32627 1.000 72.05389 371 ALA H C 1
ATOM 3847 O O . ALA B 2 348 ? 14.82766 76.98682 115.01002 1.000 69.26746 371 ALA H O 1
ATOM 3849 N N . VAL B 2 349 ? 15.80880 77.97753 113.23412 1.000 69.54052 372 VAL H N 1
ATOM 3850 C CA . VAL B 2 349 ? 16.55358 76.77195 112.87024 1.000 73.34470 372 VAL H CA 1
ATOM 3851 C C . VAL B 2 349 ? 17.47934 76.35959 114.01144 1.000 76.52044 372 VAL H C 1
ATOM 3852 O O . VAL B 2 349 ? 17.50193 75.19486 114.43916 1.000 82.44402 372 VAL H O 1
ATOM 3856 N N . ALA B 2 350 ? 18.25014 77.31753 114.53055 1.000 70.61064 373 ALA H N 1
ATOM 3857 C CA . ALA B 2 350 ? 19.13223 77.02262 115.65215 1.000 70.18493 373 ALA H CA 1
ATOM 3858 C C . ALA B 2 350 ? 18.34704 76.59010 116.88206 1.000 72.82412 373 ALA H C 1
ATOM 3859 O O . ALA B 2 350 ? 18.82401 75.75665 117.65802 1.000 79.60722 373 ALA H O 1
ATOM 3861 N N . ALA B 2 351 ? 17.14651 77.13981 117.07763 1.000 70.03893 374 ALA H N 1
ATOM 3862 C CA . ALA B 2 351 ? 16.33265 76.74537 118.22141 1.000 73.05046 374 ALA H CA 1
ATOM 3863 C C . ALA B 2 351 ? 15.92101 75.28589 118.11762 1.000 75.67359 374 ALA H C 1
ATOM 3864 O O . ALA B 2 351 ? 15.92605 74.55850 119.11770 1.000 72.29566 374 ALA H O 1
ATOM 3866 N N . THR B 2 352 ? 15.54965 74.84296 116.91437 1.000 76.24509 375 THR H N 1
ATOM 3867 C CA . THR B 2 352 ? 15.23935 73.42830 116.72797 1.000 76.83094 375 THR H CA 1
ATOM 3868 C C . THR B 2 352 ? 16.47903 72.56831 116.93633 1.000 81.48317 375 THR H C 1
ATOM 3869 O O . THR B 2 352 ? 16.38975 71.45052 117.45909 1.000 89.60836 375 THR H O 1
ATOM 3873 N N . GLN B 2 353 ? 17.64856 73.07360 116.53660 1.000 74.52985 376 GLN H N 1
ATOM 3874 C CA . GLN B 2 353 ? 18.86159 72.26635 116.65511 1.000 69.69052 376 GLN H CA 1
ATOM 3875 C C . GLN B 2 353 ? 19.31273 72.11977 118.10765 1.000 68.77729 376 GLN H C 1
ATOM 3876 O O . GLN B 2 353 ? 19.75282 71.03931 118.51782 1.000 73.39885 376 GLN H O 1
ATOM 3882 N N . ILE B 2 354 ? 19.20713 73.18449 118.90542 1.000 58.52775 377 ILE H N 1
ATOM 3883 C CA . ILE B 2 354 ? 19.74356 73.13902 120.26404 1.000 67.62547 377 ILE H CA 1
ATOM 3884 C C . ILE B 2 354 ? 18.78637 72.49821 121.25889 1.000 67.14084 377 ILE H C 1
ATOM 3885 O O . ILE B 2 354 ? 19.20863 72.14763 122.36715 1.000 71.62828 377 ILE H O 1
ATOM 3890 N N . ALA B 2 355 ? 17.50838 72.34242 120.90633 1.000 68.34112 378 ALA H N 1
ATOM 3891 C CA . ALA B 2 355 ? 16.56136 71.70789 121.81621 1.000 72.10643 378 ALA H CA 1
ATOM 3892 C C . ALA B 2 355 ? 16.83681 70.22020 121.99086 1.000 79.59239 378 ALA H C 1
ATOM 3893 O O . ALA B 2 355 ? 16.38429 69.62858 122.97666 1.000 80.33517 378 ALA H O 1
ATOM 3895 N N . ARG B 2 356 ? 17.56290 69.60555 121.05634 1.000 83.15247 379 ARG H N 1
ATOM 3896 C CA . ARG B 2 356 ? 17.92912 68.20043 121.18634 1.000 82.16728 379 ARG H CA 1
ATOM 3897 C C . ARG B 2 356 ? 19.12514 68.01522 122.10976 1.000 81.81927 379 ARG H C 1
ATOM 3898 O O . ARG B 2 356 ? 19.19795 67.02472 122.84538 1.000 89.16261 379 ARG H O 1
ATOM 3906 N N . VAL B 2 357 ? 20.06316 68.95941 122.08426 1.000 79.87945 380 VAL H N 1
ATOM 3907 C CA . VAL B 2 357 ? 21.32914 68.81204 122.79325 1.000 80.76901 380 VAL H CA 1
ATOM 3908 C C . VAL B 2 357 ? 21.07424 68.77925 124.29439 1.000 85.09167 380 VAL H C 1
ATOM 3909 O O . VAL B 2 357 ? 20.56786 69.74647 124.87503 1.000 86.94494 380 VAL H O 1
ATOM 3913 N N . SER B 2 358 ? 21.42936 67.66594 124.92724 1.000 88.26043 381 SER H N 1
ATOM 3914 C CA . SER B 2 358 ? 21.35317 67.51833 126.37189 1.000 85.87918 381 SER H CA 1
ATOM 3915 C C . SER B 2 358 ? 22.72708 67.74406 126.99286 1.000 79.90716 381 SER H C 1
ATOM 3916 O O . SER B 2 358 ? 23.73516 67.89960 126.29980 1.000 82.16419 381 SER H O 1
ATOM 3919 N N . ALA B 2 359 ? 22.75468 67.75237 128.32673 1.000 75.20303 382 ALA H N 1
ATOM 3920 C CA . ALA B 2 359 ? 23.97738 68.10574 129.04095 1.000 74.81111 382 ALA H CA 1
ATOM 3921 C C . ALA B 2 359 ? 25.10116 67.12316 128.73578 1.000 83.05564 382 ALA H C 1
ATOM 3922 O O . ALA B 2 359 ? 26.21057 67.52688 128.36637 1.000 87.93378 382 ALA H O 1
ATOM 3924 N N . THR B 2 360 ? 24.83118 65.82373 128.88586 1.000 82.10161 383 THR H N 1
ATOM 3925 C CA . THR B 2 360 ? 25.85021 64.81935 128.59686 1.000 79.18829 383 THR H CA 1
ATOM 3926 C C . THR B 2 360 ? 26.23521 64.83616 127.12326 1.000 75.67720 383 THR H C 1
ATOM 3927 O O . THR B 2 360 ? 27.41352 64.67864 126.77839 1.000 73.58304 383 THR H O 1
ATOM 3931 N N . LYS B 2 361 ? 25.25317 65.03538 126.24095 1.000 75.33025 384 LYS H N 1
ATOM 3932 C CA . LYS B 2 361 ? 25.53718 65.13092 124.81326 1.000 77.67597 384 LYS H CA 1
ATOM 3933 C C . LYS B 2 361 ? 26.48127 66.29060 124.52131 1.000 79.14393 384 LYS H C 1
ATOM 3934 O O . LYS B 2 361 ? 27.46413 66.13839 123.78681 1.000 82.99604 384 LYS H O 1
ATOM 3940 N N . LEU B 2 362 ? 26.19847 67.46164 125.09688 1.000 76.62283 385 LEU H N 1
ATOM 3941 C CA . LEU B 2 362 ? 27.04826 68.62560 124.86702 1.000 72.31415 385 LEU H CA 1
ATOM 3942 C C . LEU B 2 362 ? 28.44435 68.41235 125.43739 1.000 70.36453 385 LEU H C 1
ATOM 3943 O O . LEU B 2 362 ? 29.44448 68.75593 124.79662 1.000 72.87235 385 LEU H O 1
ATOM 3948 N N . ALA B 2 363 ? 28.53291 67.83922 126.63914 1.000 68.32506 386 ALA H N 1
ATOM 3949 C CA . ALA B 2 363 ? 29.82819 67.63437 127.27561 1.000 70.71388 386 ALA H CA 1
ATOM 3950 C C . ALA B 2 363 ? 30.65741 66.55586 126.58946 1.000 79.65506 386 ALA H C 1
ATOM 3951 O O . ALA B 2 363 ? 31.88547 66.55949 126.72736 1.000 83.23795 386 ALA H O 1
ATOM 3953 N N . SER B 2 364 ? 30.02437 65.63300 125.86407 1.000 81.00563 387 SER H N 1
ATOM 3954 C CA . SER B 2 364 ? 30.75907 64.59958 125.14571 1.000 78.72068 387 SER H CA 1
ATOM 3955 C C . SER B 2 364 ? 31.16027 65.01802 123.73791 1.000 77.42892 387 SER H C 1
ATOM 3956 O O . SER B 2 364 ? 31.92567 64.29674 123.09029 1.000 81.17598 387 SER H O 1
ATOM 3959 N N . LEU B 2 365 ? 30.66447 66.15024 123.24978 1.000 77.32232 388 LEU H N 1
ATOM 3960 C CA . LEU B 2 365 ? 31.00180 66.59301 121.90855 1.000 78.92190 388 LEU H CA 1
ATOM 3961 C C . LEU B 2 365 ? 32.45199 67.06949 121.84921 1.000 82.06001 388 LEU H C 1
ATOM 3962 O O . LEU B 2 365 ? 33.01237 67.50842 122.85778 1.000 86.05554 388 LEU H O 1
ATOM 3967 N N . PRO B 2 366 ? 33.08575 66.97969 120.68022 1.000 80.41779 389 PRO H N 1
ATOM 3968 C CA . PRO B 2 366 ? 34.40360 67.59858 120.50902 1.000 82.88000 389 PRO H CA 1
ATOM 3969 C C . PRO B 2 366 ? 34.31382 69.10771 120.67378 1.000 87.30154 389 PRO H C 1
ATOM 3970 O O . PRO B 2 366 ? 33.24653 69.71026 120.54139 1.000 89.83015 389 PRO H O 1
ATOM 3974 N N . ARG B 2 367 ? 35.46595 69.71853 120.96538 1.000 91.77570 390 ARG H N 1
ATOM 3975 C CA . ARG B 2 367 ? 35.49099 71.14142 121.29635 1.000 95.56639 390 ARG H CA 1
ATOM 3976 C C . ARG B 2 367 ? 34.88781 71.98865 120.18009 1.000 93.67656 390 ARG H C 1
ATOM 3977 O O . ARG B 2 367 ? 34.09445 72.89982 120.44387 1.000 90.95524 390 ARG H O 1
ATOM 3985 N N . SER B 2 368 ? 35.22600 71.68559 118.92526 1.000 94.28281 391 SER H N 1
ATOM 3986 C CA . SER B 2 368 ? 34.69050 72.46092 117.81003 1.000 93.00371 391 SER H CA 1
ATOM 3987 C C . SER B 2 368 ? 33.17927 72.28980 117.68629 1.000 89.48564 391 SER H C 1
ATOM 3988 O O . SER B 2 368 ? 32.45347 73.26107 117.43360 1.000 92.43495 391 SER H O 1
ATOM 3991 N N . SER B 2 369 ? 32.68267 71.06670 117.87733 1.000 85.55795 392 SER H N 1
ATOM 3992 C CA . SER B 2 369 ? 31.25026 70.82781 117.73668 1.000 84.78647 392 SER H CA 1
ATOM 3993 C C . SER B 2 369 ? 30.46027 71.50142 118.85178 1.000 80.98885 392 SER H C 1
ATOM 3994 O O . SER B 2 369 ? 29.38178 72.05599 118.60839 1.000 81.88228 392 SER H O 1
ATOM 3997 N N . GLN B 2 370 ? 30.97647 71.47687 120.08194 1.000 76.82819 393 GLN H N 1
ATOM 3998 C CA . GLN B 2 370 ? 30.26961 72.17066 121.15159 1.000 74.67735 393 GLN H CA 1
ATOM 3999 C C . GLN B 2 370 ? 30.39174 73.68270 121.00745 1.000 73.65707 393 GLN H C 1
ATOM 4000 O O . GLN B 2 370 ? 29.48859 74.41371 121.42545 1.000 75.45455 393 GLN H O 1
ATOM 4006 N N . GLU B 2 371 ? 31.47220 74.17206 120.39156 1.000 73.78951 394 GLU H N 1
ATOM 4007 C CA . GLU B 2 371 ? 31.51877 75.58513 120.02241 1.000 75.70958 394 GLU H CA 1
ATOM 4008 C C . GLU B 2 371 ? 30.41115 75.92534 119.03211 1.000 73.72083 394 GLU H C 1
ATOM 4009 O O . GLU B 2 371 ? 29.75825 76.97138 119.14782 1.000 75.79430 394 GLU H O 1
ATOM 4015 N N . THR B 2 372 ? 30.19508 75.05432 118.04311 1.000 67.56659 395 THR H N 1
ATOM 4016 C CA . THR B 2 372 ? 29.08572 75.24936 117.11239 1.000 65.12661 395 THR H CA 1
ATOM 4017 C C . THR B 2 372 ? 27.74848 75.25894 117.84593 1.000 66.64012 395 THR H C 1
ATOM 4018 O O . THR B 2 372 ? 26.87021 76.08267 117.55217 1.000 69.01651 395 THR H O 1
ATOM 4022 N N . VAL B 2 373 ? 27.57947 74.34696 118.80503 1.000 69.24040 396 VAL H N 1
ATOM 4023 C CA . VAL B 2 373 ? 26.34957 74.31051 119.59393 1.000 69.31924 396 VAL H CA 1
ATOM 4024 C C . VAL B 2 373 ? 26.15832 75.61952 120.34883 1.000 71.03026 396 VAL H C 1
ATOM 4025 O O . VAL B 2 373 ? 25.04597 76.15343 120.42260 1.000 73.12833 396 VAL H O 1
ATOM 4029 N N . LEU B 2 374 ? 27.23784 76.15319 120.92516 1.000 71.63747 397 LEU H N 1
ATOM 4030 C CA . LEU B 2 374 ? 27.14733 77.41835 121.64951 1.000 65.94879 397 LEU H CA 1
ATOM 4031 C C . LEU B 2 374 ? 26.78024 78.56620 120.71584 1.000 66.13006 397 LEU H C 1
ATOM 4032 O O . LEU B 2 374 ? 26.00716 79.45702 121.08740 1.000 70.71877 397 LEU H O 1
ATOM 4037 N N . ALA B 2 375 ? 27.32649 78.56207 119.49855 1.000 62.29043 398 ALA H N 1
ATOM 4038 C CA . ALA B 2 375 ? 26.95923 79.57965 118.51658 1.000 57.53514 398 ALA H CA 1
ATOM 4039 C C . ALA B 2 375 ? 25.46930 79.51885 118.19761 1.000 60.86595 398 ALA H C 1
ATOM 4040 O O . ALA B 2 375 ? 24.77605 80.54765 118.17543 1.000 63.84419 398 ALA H O 1
ATOM 4042 N N . MET B 2 376 ? 24.95791 78.31136 117.94659 1.000 61.44464 399 MET H N 1
ATOM 4043 C CA . MET B 2 376 ? 23.53333 78.17028 117.66158 1.000 64.97562 399 MET H CA 1
ATOM 4044 C C . MET B 2 376 ? 22.68588 78.57860 118.85866 1.000 66.38285 399 MET H C 1
ATOM 4045 O O . MET B 2 376 ? 21.59390 79.13166 118.68675 1.000 67.18130 399 MET H O 1
ATOM 4050 N N . VAL B 2 377 ? 23.17012 78.31901 120.07460 1.000 69.23729 400 VAL H N 1
ATOM 4051 C CA . VAL B 2 377 ? 22.46687 78.78250 121.26742 1.000 74.76102 400 VAL H CA 1
ATOM 4052 C C . VAL B 2 377 ? 22.41262 80.30262 121.28744 1.000 77.67851 400 VAL H C 1
ATOM 4053 O O . VAL B 2 377 ? 21.37944 80.89860 121.61795 1.000 82.45073 400 VAL H O 1
ATOM 4057 N N . GLN B 2 378 ? 23.52500 80.95179 120.93385 1.000 75.37145 401 GLN H N 1
ATOM 4058 C CA . GLN B 2 378 ? 23.53035 82.40515 120.79489 1.000 71.57484 401 GLN H CA 1
ATOM 4059 C C . GLN B 2 378 ? 22.43855 82.86244 119.83712 1.000 64.85753 401 GLN H C 1
ATOM 4060 O O . GLN B 2 378 ? 21.66822 83.77875 120.14271 1.000 62.58345 401 GLN H O 1
ATOM 4066 N N . LEU B 2 379 ? 22.35177 82.22154 118.67021 1.000 63.67783 402 LEU H N 1
ATOM 4067 C CA . LEU B 2 379 ? 21.39446 82.67683 117.66659 1.000 66.99130 402 LEU H CA 1
ATOM 4068 C C . LEU B 2 379 ? 19.96595 82.27268 118.01702 1.000 78.52197 402 LEU H C 1
ATOM 4069 O O . LEU B 2 379 ? 19.02234 83.02629 117.74911 1.000 80.25988 402 LEU H O 1
ATOM 4074 N N . GLY B 2 380 ? 19.78158 81.09347 118.60531 1.000 88.37526 403 GLY H N 1
ATOM 4075 C CA . GLY B 2 380 ? 18.44743 80.59901 118.88611 1.000 93.59704 403 GLY H CA 1
ATOM 4076 C C . GLY B 2 380 ? 18.02323 80.78697 120.32733 1.000 97.82193 403 GLY H C 1
ATOM 4077 O O . GLY B 2 380 ? 17.44307 79.88105 120.93243 1.000 96.57352 403 GLY H O 1
ATOM 4078 N N . ALA B 2 381 ? 18.29346 81.96858 120.88437 1.000 105.11711 404 ALA H N 1
ATOM 4079 C CA . ALA B 2 381 ? 18.02560 82.23683 122.29195 1.000 112.57587 404 ALA H CA 1
ATOM 4080 C C . ALA B 2 381 ? 16.57794 82.61695 122.57440 1.000 120.59384 404 ALA H C 1
ATOM 4081 O O . ALA B 2 381 ? 16.21460 82.74030 123.74921 1.000 123.33012 404 ALA H O 1
ATOM 4083 N N . ARG B 2 382 ? 15.75315 82.80148 121.54069 1.000 125.70386 405 ARG H N 1
ATOM 4084 C CA . ARG B 2 382 ? 14.36466 83.22430 121.70262 1.000 129.96398 405 ARG H CA 1
ATOM 4085 C C . ARG B 2 382 ? 14.27853 84.51860 122.50379 1.000 133.77172 405 ARG H C 1
ATOM 4086 O O . ARG B 2 382 ? 14.69300 85.57899 122.02441 1.000 137.17240 405 ARG H O 1
ATOM 4088 N N . ASP B 2 383 ? 13.74909 84.44319 123.72385 1.000 133.77036 406 ASP H N 1
ATOM 4089 C CA . ASP B 2 383 ? 13.60130 85.60724 124.59695 1.000 131.80310 406 ASP H CA 1
ATOM 4090 C C . ASP B 2 383 ? 14.69961 85.67348 125.65116 1.000 128.45857 406 ASP H C 1
ATOM 4091 O O . ASP B 2 383 ? 14.43285 85.97028 126.81981 1.000 130.44777 406 ASP H O 1
ATOM 4093 N N . GLY B 2 384 ? 15.94462 85.40338 125.26347 1.000 121.46422 407 GLY H N 1
ATOM 4094 C CA . GLY B 2 384 ? 17.05599 85.43924 126.19451 1.000 115.50728 407 GLY H CA 1
ATOM 4095 C C . GLY B 2 384 ? 16.96271 84.40071 127.29466 1.000 110.48098 407 GLY H C 1
ATOM 4096 O O . GLY B 2 384 ? 17.17802 84.71236 128.47028 1.000 112.56904 407 GLY H O 1
ATOM 4097 N N . ALA B 2 385 ? 16.64241 83.16072 126.92615 1.000 100.97007 408 ALA H N 1
ATOM 4098 C CA . ALA B 2 385 ? 16.50282 82.06040 127.87623 1.000 89.48656 408 ALA H CA 1
ATOM 4099 C C . ALA B 2 385 ? 17.27431 80.85947 127.34691 1.000 85.87454 408 ALA H C 1
ATOM 4100 O O . ALA B 2 385 ? 16.84128 80.21302 126.38756 1.000 85.95672 408 ALA H O 1
ATOM 4102 N N . VAL B 2 386 ? 18.40537 80.56100 127.97000 1.000 83.24602 409 VAL H N 1
ATOM 4103 C CA . VAL B 2 386 ? 19.21716 79.41084 127.56672 1.000 86.39677 409 VAL H CA 1
ATOM 4104 C C . VAL B 2 386 ? 18.61016 78.14483 128.16667 1.000 84.29013 409 VAL H C 1
ATOM 4105 O O . VAL B 2 386 ? 18.28459 78.13292 129.36514 1.000 85.15074 409 VAL H O 1
ATOM 4109 N N . PRO B 2 387 ? 18.43336 77.08084 127.38092 1.000 74.71885 410 PRO H N 1
ATOM 4110 C CA . PRO B 2 387 ? 17.85622 75.84663 127.92718 1.000 73.70880 410 PRO H CA 1
ATOM 4111 C C . PRO B 2 387 ? 18.69516 75.28634 129.06562 1.000 78.97853 410 PRO H C 1
ATOM 4112 O O . PRO B 2 387 ? 19.92385 75.39033 129.07287 1.000 86.07152 410 PRO H O 1
ATOM 4116 N N . SER B 2 388 ? 18.00584 74.68424 130.03911 1.000 75.45181 411 SER H N 1
ATOM 4117 C CA . SER B 2 388 ? 18.68770 74.15681 131.21687 1.000 74.29711 411 SER H CA 1
ATOM 4118 C C . SER B 2 388 ? 19.68490 73.06710 130.84947 1.000 70.95253 411 SER H C 1
ATOM 4119 O O . SER B 2 388 ? 20.73431 72.93945 131.49481 1.000 68.97058 411 SER H O 1
ATOM 4122 N N . SER B 2 389 ? 19.37345 72.27194 129.82347 1.000 72.12361 412 SER H N 1
ATOM 4123 C CA . SER B 2 389 ? 20.30523 71.24465 129.37446 1.000 72.31757 412 SER H CA 1
ATOM 4124 C C . SER B 2 389 ? 21.62518 71.86192 128.93673 1.000 73.62407 412 SER H C 1
ATOM 4125 O O . SER B 2 389 ? 22.70015 71.33671 129.25015 1.000 77.04577 412 SER H O 1
ATOM 4128 N N . ILE B 2 390 ? 21.56172 72.98959 128.22538 1.000 71.33140 413 ILE H N 1
ATOM 4129 C CA . ILE B 2 390 ? 22.77770 73.65402 127.76849 1.000 69.97280 413 ILE H CA 1
ATOM 4130 C C . ILE B 2 390 ? 23.59793 74.14186 128.95491 1.000 73.00160 413 ILE H C 1
ATOM 4131 O O . ILE B 2 390 ? 24.82653 74.01651 128.96879 1.000 80.75611 413 ILE H O 1
ATOM 4136 N N . LEU B 2 391 ? 22.93547 74.69250 129.97453 1.000 67.92320 414 LEU H N 1
ATOM 4137 C CA . LEU B 2 391 ? 23.65993 75.18079 131.14497 1.000 62.66936 414 LEU H CA 1
ATOM 4138 C C . LEU B 2 391 ? 24.32681 74.03844 131.90469 1.000 65.65392 414 LEU H C 1
ATOM 4139 O O . LEU B 2 391 ? 25.48743 74.15421 132.32038 1.000 65.75078 414 LEU H O 1
ATOM 4144 N N . GLU B 2 392 ? 23.61141 72.92699 132.09741 1.000 64.63863 415 GLU H N 1
ATOM 4145 C CA . GLU B 2 392 ? 24.21205 71.77891 132.77034 1.000 61.84933 415 GLU H CA 1
ATOM 4146 C C . GLU B 2 392 ? 25.38388 71.22303 131.96678 1.000 64.54462 415 GLU H C 1
ATOM 4147 O O . GLU B 2 392 ? 26.41595 70.83799 132.53568 1.000 68.02435 415 GLU H O 1
ATOM 4153 N N . GLY B 2 393 ? 25.24918 71.18392 130.63920 1.000 64.88648 416 GLY H N 1
ATOM 4154 C CA . GLY B 2 393 ? 26.35823 70.74477 129.81101 1.000 67.59678 416 GLY H CA 1
ATOM 4155 C C . GLY B 2 393 ? 27.55026 71.67526 129.90246 1.000 67.38370 416 GLY H C 1
ATOM 4156 O O . GLY B 2 393 ? 28.69938 71.23104 129.88314 1.000 70.08846 416 GLY H O 1
ATOM 4157 N N . ILE B 2 394 ? 27.29296 72.98025 130.00013 1.000 69.24091 417 ILE H N 1
ATOM 4158 C CA . ILE B 2 394 ? 28.37673 73.93751 130.20012 1.000 68.47471 417 ILE H CA 1
ATOM 4159 C C . ILE B 2 394 ? 29.07677 73.66573 131.52287 1.000 65.48843 417 ILE H C 1
ATOM 4160 O O . ILE B 2 394 ? 30.30930 73.72426 131.61677 1.000 65.25968 417 ILE H O 1
ATOM 4165 N N . ALA B 2 395 ? 28.30087 73.36560 132.56484 1.000 62.19756 418 ALA H N 1
ATOM 4166 C CA . ALA B 2 395 ? 28.89633 73.02074 133.85181 1.000 61.87850 418 ALA H CA 1
ATOM 4167 C C . ALA B 2 395 ? 29.81592 71.81283 133.71799 1.000 60.05853 418 ALA H C 1
ATOM 4168 O O . ALA B 2 395 ? 30.94898 71.81964 134.21402 1.000 61.94786 418 ALA H O 1
ATOM 4170 N N . MET B 2 396 ? 29.34794 70.76991 133.02817 1.000 60.90417 419 MET H N 1
ATOM 4171 C CA . MET B 2 396 ? 30.16767 69.56932 132.86238 1.000 59.37935 419 MET H CA 1
ATOM 4172 C C . MET B 2 396 ? 31.42992 69.86138 132.05191 1.000 66.11041 419 MET H C 1
ATOM 4173 O O . MET B 2 396 ? 32.52032 69.36367 132.37422 1.000 69.12594 419 MET H O 1
ATOM 4178 N N . VAL B 2 397 ? 31.29955 70.67236 130.99895 1.000 65.51899 420 VAL H N 1
ATOM 4179 C CA . VAL B 2 397 ? 32.44509 71.01811 130.16053 1.000 60.00413 420 VAL H CA 1
ATOM 4180 C C . VAL B 2 397 ? 33.48827 71.77306 130.97152 1.000 59.72900 420 VAL H C 1
ATOM 4181 O O . VAL B 2 397 ? 34.68585 71.46370 130.92196 1.000 63.34635 420 VAL H O 1
ATOM 4185 N N . VAL B 2 398 ? 33.04816 72.78178 131.72624 1.000 58.17276 421 VAL H N 1
ATOM 4186 C CA . VAL B 2 398 ? 33.97511 73.54435 132.55515 1.000 57.61685 421 VAL H CA 1
ATOM 4187 C C . VAL B 2 398 ? 34.61081 72.64953 133.60598 1.000 58.81145 421 VAL H C 1
ATOM 4188 O O . VAL B 2 398 ? 35.78776 72.81779 133.94420 1.000 60.63018 421 VAL H O 1
ATOM 4192 N N . GLU B 2 399 ? 33.85971 71.67353 134.12227 1.000 59.32848 422 GLU H N 1
ATOM 4193 C CA . GLU B 2 399 ? 34.40362 70.77742 135.13743 1.000 59.20584 422 GLU H CA 1
ATOM 4194 C C . GLU B 2 399 ? 35.54486 69.94463 134.57288 1.000 56.25296 422 GLU H C 1
ATOM 4195 O O . GLU B 2 399 ? 36.61841 69.83860 135.18221 1.000 49.93918 422 GLU H O 1
ATOM 4201 N N . HIS B 2 400 ? 35.32242 69.33550 133.40646 1.000 60.68136 423 HIS H N 1
ATOM 4202 C CA . HIS B 2 400 ? 36.38720 68.56776 132.76911 1.000 61.51911 423 HIS H CA 1
ATOM 4203 C C . HIS B 2 400 ? 37.57990 69.45873 132.44277 1.000 65.41927 423 HIS H C 1
ATOM 4204 O O . HIS B 2 400 ? 38.73701 69.07836 132.67721 1.000 64.28359 423 HIS H O 1
ATOM 4211 N N . MET B 2 401 ? 37.30962 70.66582 131.93454 1.000 71.32671 424 MET H N 1
ATOM 4212 C CA . MET B 2 401 ? 38.37537 71.59044 131.56323 1.000 66.33052 424 MET H CA 1
ATOM 4213 C C . MET B 2 401 ? 39.22921 71.97053 132.76918 1.000 58.34136 424 MET H C 1
ATOM 4214 O O . MET B 2 401 ? 40.45908 72.01621 132.67746 1.000 52.41215 424 MET H O 1
ATOM 4219 N N . TYR B 2 402 ? 38.59574 72.20683 133.91939 1.000 54.99926 425 TYR H N 1
ATOM 4220 C CA . TYR B 2 402 ? 39.32514 72.61581 135.11713 1.000 57.01603 425 TYR H CA 1
ATOM 4221 C C . TYR B 2 402 ? 40.10688 71.45488 135.72385 1.000 66.64191 425 TYR H C 1
ATOM 4222 O O . TYR B 2 402 ? 41.26981 71.62107 136.13405 1.000 70.86718 425 TYR H O 1
ATOM 4231 N N . THR B 2 403 ? 39.47750 70.27698 135.80982 1.000 68.67950 426 THR H N 1
ATOM 4232 C CA . THR B 2 403 ? 40.19272 69.09353 136.27318 1.000 67.48396 426 THR H CA 1
ATOM 4233 C C . THR B 2 403 ? 41.44086 68.85385 135.43613 1.000 66.87824 426 THR H C 1
ATOM 4234 O O . THR B 2 403 ? 42.50577 68.52878 135.97278 1.000 69.65992 426 THR H O 1
ATOM 4238 N N . ALA B 2 404 ? 41.33911 69.03802 134.11894 1.000 66.05626 427 ALA H N 1
ATOM 4239 C CA . ALA B 2 404 ? 42.51750 68.87159 133.27782 1.000 63.67251 427 ALA H CA 1
ATOM 4240 C C . ALA B 2 404 ? 43.50248 70.01952 133.44903 1.000 69.19071 427 ALA H C 1
ATOM 4241 O O . ALA B 2 404 ? 44.71645 69.81247 133.34278 1.000 70.94533 427 ALA H O 1
ATOM 4243 N N . TYR B 2 405 ? 43.00041 71.23218 133.69449 1.000 72.19465 428 TYR H N 1
ATOM 4244 C CA . TYR B 2 405 ? 43.87543 72.37564 133.92584 1.000 73.61797 428 TYR H CA 1
ATOM 4245 C C . TYR B 2 405 ? 44.80718 72.12071 135.09880 1.000 71.97291 428 TYR H C 1
ATOM 4246 O O . TYR B 2 405 ? 45.98900 72.48219 135.05322 1.000 72.89834 428 TYR H O 1
ATOM 4255 N N . THR B 2 406 ? 44.29736 71.47903 136.15226 1.000 68.62667 429 THR H N 1
ATOM 4256 C CA . THR B 2 406 ? 45.12746 71.26636 137.33833 1.000 66.71321 429 THR H CA 1
ATOM 4257 C C . THR B 2 406 ? 46.36213 70.40465 137.07084 1.000 70.27345 429 THR H C 1
ATOM 4258 O O . THR B 2 406 ? 47.21406 70.29261 137.95792 1.000 74.75406 429 THR H O 1
ATOM 4262 N N . TYR B 2 407 ? 46.48781 69.79761 135.88680 1.000 70.62409 430 TYR H N 1
ATOM 4263 C CA . TYR B 2 407 ? 47.66979 68.99219 135.58634 1.000 68.04109 430 TYR H CA 1
ATOM 4264 C C . TYR B 2 407 ? 48.84868 69.85173 135.14570 1.000 72.99887 430 TYR H C 1
ATOM 4265 O O . TYR B 2 407 ? 49.98926 69.59823 135.54888 1.000 74.36263 430 TYR H O 1
ATOM 4274 N N . VAL B 2 408 ? 48.59923 70.85623 134.30993 1.000 79.61792 431 VAL H N 1
ATOM 4275 C CA . VAL B 2 408 ? 49.66478 71.67268 133.73992 1.000 82.96095 431 VAL H CA 1
ATOM 4276 C C . VAL B 2 408 ? 49.56919 73.13482 134.13943 1.000 78.45779 431 VAL H C 1
ATOM 4277 O O . VAL B 2 408 ? 50.53305 73.88336 133.91537 1.000 77.86461 431 VAL H O 1
ATOM 4281 N N . TYR B 2 409 ? 48.44467 73.56938 134.70955 1.000 71.95267 432 TYR H N 1
ATOM 4282 C CA . TYR B 2 409 ? 48.24476 74.95209 135.14476 1.000 65.36908 432 TYR H CA 1
ATOM 4283 C C . TYR B 2 409 ? 48.51008 75.95222 134.02016 1.000 64.79791 432 TYR H C 1
ATOM 4284 O O . TYR B 2 409 ? 49.01371 77.05347 134.25169 1.000 61.47335 432 TYR H O 1
ATOM 4293 N N . THR B 2 410 ? 48.16440 75.56636 132.79464 1.000 64.12713 433 THR H N 1
ATOM 4294 C CA . THR B 2 410 ? 48.18984 76.43753 131.63338 1.000 62.75167 433 THR H CA 1
ATOM 4295 C C . THR B 2 410 ? 46.87779 76.27002 130.88121 1.000 64.45510 433 THR H C 1
ATOM 4296 O O . THR B 2 410 ? 46.07227 75.38599 131.18232 1.000 65.42352 433 THR H O 1
ATOM 4300 N N . LEU B 2 411 ? 46.66296 77.13445 129.89348 1.000 66.95325 434 LEU H N 1
ATOM 4301 C CA . LEU B 2 411 ? 45.46203 77.08835 129.06883 1.000 65.88174 434 LEU H CA 1
ATOM 4302 C C . LEU B 2 411 ? 45.84161 77.45251 127.64402 1.000 72.10917 434 LEU H C 1
ATOM 4303 O O . LEU B 2 411 ? 46.42681 78.51384 127.40964 1.000 75.14471 434 LEU H O 1
ATOM 4308 N N . GLY B 2 412 ? 45.51703 76.57410 126.70006 1.000 75.22468 435 GLY H N 1
ATOM 4309 C CA . GLY B 2 412 ? 45.76505 76.85985 125.30598 1.000 76.29416 435 GLY H CA 1
ATOM 4310 C C . GLY B 2 412 ? 44.76551 77.85260 124.74748 1.000 78.04788 435 GLY H C 1
ATOM 4311 O O . GLY B 2 412 ? 43.77007 78.21355 125.37758 1.000 80.66233 435 GLY H O 1
ATOM 4312 N N . ASP B 2 413 ? 45.04506 78.30627 123.52509 1.000 79.05404 436 ASP H N 1
ATOM 4313 C CA . ASP B 2 413 ? 44.15487 79.27210 122.89213 1.000 78.77742 436 ASP H CA 1
ATOM 4314 C C . ASP B 2 413 ? 42.81898 78.64480 122.51801 1.000 78.02048 436 ASP H C 1
ATOM 4315 O O . ASP B 2 413 ? 41.79855 79.33826 122.50269 1.000 79.14307 436 ASP H O 1
ATOM 4320 N N . THR B 2 414 ? 42.79949 77.34159 122.22800 1.000 76.05562 437 THR H N 1
ATOM 4321 C CA . THR B 2 414 ? 41.53624 76.66823 121.94006 1.000 74.21134 437 THR H CA 1
ATOM 4322 C C . THR B 2 414 ? 40.63946 76.62564 123.17211 1.000 73.64888 437 THR H C 1
ATOM 4323 O O . THR B 2 414 ? 39.42977 76.87248 123.07928 1.000 78.95809 437 THR H O 1
ATOM 4327 N N . GLU B 2 415 ? 41.21664 76.32852 124.33817 1.000 72.71148 438 GLU H N 1
ATOM 4328 C CA . GLU B 2 415 ? 40.43198 76.31511 125.56878 1.000 73.40034 438 GLU H CA 1
ATOM 4329 C C . GLU B 2 415 ? 39.95424 77.71650 125.93725 1.000 63.59241 438 GLU H C 1
ATOM 4330 O O . GLU B 2 415 ? 38.82783 77.88788 126.41848 1.000 57.02069 438 GLU H O 1
ATOM 4336 N N . ARG B 2 416 ? 40.78384 78.73571 125.69695 1.000 64.60484 439 ARG H N 1
ATOM 4337 C CA . ARG B 2 416 ? 40.35081 80.10650 125.95107 1.000 63.47272 439 ARG H CA 1
ATOM 4338 C C . ARG B 2 416 ? 39.26471 80.54543 124.97537 1.000 65.82406 439 ARG H C 1
ATOM 4339 O O . ARG B 2 416 ? 38.36911 81.30592 125.35147 1.000 67.77001 439 ARG H O 1
ATOM 4347 N N . LYS B 2 417 ? 39.31819 80.07608 123.72802 1.000 65.76733 440 LYS H N 1
ATOM 4348 C CA . LYS B 2 417 ? 38.23884 80.35030 122.78394 1.000 67.86227 440 LYS H CA 1
ATOM 4349 C C . LYS B 2 417 ? 36.94138 79.68601 123.22954 1.000 72.04762 440 LYS H C 1
ATOM 4350 O O . LYS B 2 417 ? 35.85882 80.28101 123.12522 1.000 74.97065 440 LYS H O 1
ATOM 4356 N N . LEU B 2 418 ? 37.03357 78.44997 123.72898 1.000 69.61110 441 LEU H N 1
ATOM 4357 C CA . LEU B 2 418 ? 35.85855 77.78953 124.29017 1.000 64.25309 441 LEU H CA 1
ATOM 4358 C C . LEU B 2 418 ? 35.29874 78.57951 125.46533 1.000 61.01065 441 LEU H C 1
ATOM 4359 O O . LEU B 2 418 ? 34.07847 78.73804 125.59637 1.000 62.95234 441 LEU H O 1
ATOM 4364 N N . MET B 2 419 ? 36.17930 79.09023 126.32806 1.000 58.52117 442 MET H N 1
ATOM 4365 C CA . MET B 2 419 ? 35.72198 79.90809 127.44579 1.000 59.03647 442 MET H CA 1
ATOM 4366 C C . MET B 2 419 ? 35.09370 81.20970 126.96862 1.000 65.04380 442 MET H C 1
ATOM 4367 O O . MET B 2 419 ? 34.14546 81.70103 127.58604 1.000 67.94394 442 MET H O 1
ATOM 4372 N N . LEU B 2 420 ? 35.60513 81.78395 125.87948 1.000 63.98154 443 LEU H N 1
ATOM 4373 C CA . LEU B 2 420 ? 34.99781 82.99364 125.33628 1.000 61.36660 443 LEU H CA 1
ATOM 4374 C C . LEU B 2 420 ? 33.59197 82.71172 124.82267 1.000 61.09979 443 LEU H C 1
ATOM 4375 O O . LEU B 2 420 ? 32.67445 83.51136 125.04092 1.000 61.66910 443 LEU H O 1
ATOM 4380 N N . ASP B 2 421 ? 33.40550 81.58039 124.13576 1.000 58.30718 444 ASP H N 1
ATOM 4381 C CA . ASP B 2 421 ? 32.06282 81.19821 123.69813 1.000 55.78786 444 ASP H CA 1
ATOM 4382 C C . ASP B 2 421 ? 31.13898 80.97410 124.89145 1.000 58.17358 444 ASP H C 1
ATOM 4383 O O . ASP B 2 421 ? 29.96878 81.38286 124.87313 1.000 56.22570 444 ASP H O 1
ATOM 4388 N N . ILE B 2 422 ? 31.65286 80.33466 125.94485 1.000 59.40983 445 ILE H N 1
ATOM 4389 C CA . ILE B 2 422 ? 30.84698 80.10529 127.14133 1.000 60.04542 445 ILE H CA 1
ATOM 4390 C C . ILE B 2 422 ? 30.46205 81.43139 127.78763 1.000 61.96623 445 ILE H C 1
ATOM 4391 O O . ILE B 2 422 ? 29.33309 81.60580 128.25990 1.000 60.18349 445 ILE H O 1
ATOM 4396 N N . HIS B 2 423 ? 31.38726 82.39115 127.80342 1.000 64.42887 446 HIS H N 1
ATOM 4397 C CA . HIS B 2 423 ? 31.09943 83.69665 128.38682 1.000 63.58010 446 HIS H CA 1
ATOM 4398 C C . HIS B 2 423 ? 30.07878 84.45959 127.55430 1.000 62.29381 446 HIS H C 1
ATOM 4399 O O . HIS B 2 423 ? 29.20511 85.14095 128.10322 1.000 62.23420 446 HIS H O 1
ATOM 4406 N N . THR B 2 424 ? 30.17862 84.36119 126.22761 1.000 62.58254 447 THR H N 1
ATOM 4407 C CA . THR B 2 424 ? 29.19396 84.99805 125.36077 1.000 63.11482 447 THR H CA 1
ATOM 4408 C C . THR B 2 424 ? 27.80882 84.40457 125.58030 1.000 69.06260 447 THR H C 1
ATOM 4409 O O . THR B 2 424 ? 26.80390 85.12424 125.54744 1.000 68.18840 447 THR H O 1
ATOM 4413 N N . VAL B 2 425 ? 27.73633 83.09111 125.81127 1.000 74.37367 448 VAL H N 1
ATOM 4414 C CA . VAL B 2 425 ? 26.44031 82.45426 126.03423 1.000 76.24432 448 VAL H CA 1
ATOM 4415 C C . VAL B 2 425 ? 25.88452 82.81623 127.40845 1.000 78.67709 448 VAL H C 1
ATOM 4416 O O . VAL B 2 425 ? 24.68304 83.06863 127.55931 1.000 80.50504 448 VAL H O 1
ATOM 4420 N N . LEU B 2 426 ? 26.74285 82.85064 128.43027 1.000 79.39549 449 LEU H N 1
ATOM 4421 C CA . LEU B 2 426 ? 26.26290 83.07696 129.79074 1.000 80.19801 449 LEU H CA 1
ATOM 4422 C C . LEU B 2 426 ? 25.78659 84.51075 129.98708 1.000 85.82685 449 LEU H C 1
ATOM 4423 O O . LEU B 2 426 ? 24.75420 84.74214 130.62655 1.000 85.34627 449 LEU H O 1
ATOM 4428 N N . THR B 2 427 ? 26.52343 85.48507 129.46067 1.000 97.19446 450 THR H N 1
ATOM 4429 C CA . THR B 2 427 ? 26.03707 86.85635 129.47190 1.000 108.30942 450 THR H CA 1
ATOM 4430 C C . THR B 2 427 ? 24.84125 86.98619 128.53749 1.000 122.22618 450 THR H C 1
ATOM 4431 O O . THR B 2 427 ? 24.76248 86.32098 127.50108 1.000 127.95188 450 THR H O 1
ATOM 4435 N N . ASP B 2 428 ? 23.90185 87.85164 128.92215 1.000 132.02283 451 ASP H N 1
ATOM 4436 C CA . ASP B 2 428 ? 22.62523 88.00527 128.22102 1.000 137.78019 451 ASP H CA 1
ATOM 4437 C C . ASP B 2 428 ? 21.84819 86.68801 128.21876 1.000 134.32934 451 ASP H C 1
ATOM 4438 O O . ASP B 2 428 ? 21.41265 86.19255 127.17758 1.000 143.22256 451 ASP H O 1
ATOM 4443 N N . SER B 2 429 ? 21.68504 86.11460 129.41006 1.000 123.85055 452 SER H N 1
ATOM 4444 C CA . SER B 2 429 ? 20.92110 84.88559 129.59632 1.000 114.68550 452 SER H CA 1
ATOM 4445 C C . SER B 2 429 ? 20.18270 84.98084 130.91864 1.000 109.16300 452 SER H C 1
ATOM 4446 O O . SER B 2 429 ? 20.80840 85.20382 131.96041 1.000 105.09972 452 SER H O 1
ATOM 4449 N N . CYS B 2 430 ? 18.86340 84.81558 130.87412 1.000 109.17646 453 CYS H N 1
ATOM 4450 C CA . CYS B 2 430 ? 18.06083 84.97009 132.08097 1.000 110.17613 453 CYS H CA 1
ATOM 4451 C C . CYS B 2 430 ? 18.51701 83.96805 133.14084 1.000 112.15283 453 CYS H C 1
ATOM 4452 O O . CYS B 2 430 ? 18.94170 82.85557 132.80208 1.000 114.96551 453 CYS H O 1
ATOM 4455 N N . PRO B 2 431 ? 18.47195 84.33296 134.42060 1.000 108.90246 454 PRO H N 1
ATOM 4456 C CA . PRO B 2 431 ? 18.98874 83.43812 135.44702 1.000 106.46948 454 PRO H CA 1
ATOM 4457 C C . PRO B 2 431 ? 18.16651 82.16832 135.51626 1.000 105.69954 454 PRO H C 1
ATOM 4458 O O . PRO B 2 431 ? 16.96965 82.15956 135.17036 1.000 107.79585 454 PRO H O 1
ATOM 4462 N N . PRO B 2 432 ? 18.77094 81.06354 135.95119 1.000 103.08934 455 PRO H N 1
ATOM 4463 C CA . PRO B 2 432 ? 18.04913 79.78659 135.97584 1.000 101.70648 455 PRO H CA 1
ATOM 4464 C C . PRO B 2 432 ? 16.92817 79.79558 137.00081 1.000 105.60601 455 PRO H C 1
ATOM 4465 O O . PRO B 2 432 ? 17.10508 80.22937 138.14189 1.000 104.64326 455 PRO H O 1
ATOM 4469 N N . LYS B 2 433 ? 15.76465 79.29811 136.57806 1.000 110.55796 456 LYS H N 1
ATOM 4470 C CA . LYS B 2 433 ? 14.60455 79.23700 137.45990 1.000 110.80710 456 LYS H CA 1
ATOM 4471 C C . LYS B 2 433 ? 14.74567 78.13188 138.50256 1.000 104.14238 456 LYS H C 1
ATOM 4472 O O . LYS B 2 433 ? 14.36395 78.31834 139.66353 1.000 103.15637 456 LYS H O 1
ATOM 4478 N N . ASP B 2 434 ? 15.28999 76.98242 138.11083 1.000 100.93610 457 ASP H N 1
ATOM 4479 C CA . ASP B 2 434 ? 15.41817 75.84863 139.01493 1.000 98.71532 457 ASP H CA 1
ATOM 4480 C C . ASP B 2 434 ? 16.64590 76.00524 139.90788 1.000 95.39459 457 ASP H C 1
ATOM 4481 O O . ASP B 2 434 ? 17.65319 76.60345 139.51993 1.000 91.99694 457 ASP H O 1
ATOM 4486 N N . SER B 2 435 ? 16.54931 75.45535 141.12185 1.000 96.00166 458 SER H N 1
ATOM 4487 C CA . SER B 2 435 ? 17.61539 75.62613 142.10531 1.000 96.82579 458 SER H CA 1
ATOM 4488 C C . SER B 2 435 ? 18.87253 74.85616 141.71448 1.000 99.09598 458 SER H C 1
ATOM 4489 O O . SER B 2 435 ? 19.98880 75.37777 141.83486 1.000 106.20982 458 SER H O 1
ATOM 4492 N N . GLY B 2 436 ? 18.71315 73.61715 141.24464 1.000 93.95753 459 GLY H N 1
ATOM 4493 C CA . GLY B 2 436 ? 19.87380 72.78727 140.96173 1.000 86.60560 459 GLY H CA 1
ATOM 4494 C C . GLY B 2 436 ? 20.73234 73.32441 139.83217 1.000 80.93951 459 GLY H C 1
ATOM 4495 O O . GLY B 2 436 ? 21.96439 73.31280 139.91758 1.000 82.74782 459 GLY H O 1
ATOM 4496 N N . VAL B 2 437 ? 20.09985 73.80394 138.76034 1.000 75.99553 460 VAL H N 1
ATOM 4497 C CA . VAL B 2 437 ? 20.86367 74.30980 137.62481 1.000 74.28592 460 VAL H CA 1
ATOM 4498 C C . VAL B 2 437 ? 21.59773 75.59453 137.99862 1.000 74.42956 460 VAL H C 1
ATOM 4499 O O . VAL B 2 437 ? 22.75271 75.80090 137.60423 1.000 77.06354 460 VAL H O 1
ATOM 4503 N N . SER B 2 438 ? 20.95868 76.46743 138.78347 1.000 74.18731 461 SER H N 1
ATOM 4504 C CA . SER B 2 438 ? 21.65284 77.66500 139.24904 1.000 75.85767 461 SER H CA 1
ATOM 4505 C C . SER B 2 438 ? 22.80674 77.31324 140.18068 1.000 75.97096 461 SER H C 1
ATOM 4506 O O . SER B 2 438 ? 23.85264 77.97165 140.14944 1.000 77.93946 461 SER H O 1
ATOM 4509 N N . GLU B 2 439 ? 22.64396 76.27619 141.00431 1.000 79.25766 462 GLU H N 1
ATOM 4510 C CA . GLU B 2 439 ? 23.75135 75.82061 141.83851 1.000 83.03310 462 GLU H CA 1
ATOM 4511 C C . GLU B 2 439 ? 24.91399 75.32436 140.98641 1.000 81.74499 462 GLU H C 1
ATOM 4512 O O . GLU B 2 439 ? 26.07902 75.62336 141.27374 1.000 79.97509 462 GLU H O 1
ATOM 4518 N N . LYS B 2 440 ? 24.61781 74.55451 139.93645 1.000 84.43129 463 LYS H N 1
ATOM 4519 C CA . LYS B 2 440 ? 25.67910 74.09226 139.04560 1.000 80.97931 463 LYS H CA 1
ATOM 4520 C C . LYS B 2 440 ? 26.35390 75.26114 138.33671 1.000 79.86098 463 LYS H C 1
ATOM 4521 O O . LYS B 2 440 ? 27.56561 75.22295 138.07771 1.000 81.23570 463 LYS H O 1
ATOM 4527 N N . LEU B 2 441 ? 25.58958 76.30967 138.02159 1.000 77.11137 464 LEU H N 1
ATOM 4528 C CA . LEU B 2 441 ? 26.19136 77.50913 137.44721 1.000 76.92064 464 LEU H CA 1
ATOM 4529 C C . LEU B 2 441 ? 27.11566 78.19528 138.44715 1.000 76.63040 464 LEU H C 1
ATOM 4530 O O . LEU B 2 441 ? 28.19149 78.68241 138.07805 1.000 77.33976 464 LEU H O 1
ATOM 4535 N N . LEU B 2 442 ? 26.71288 78.24622 139.71704 1.000 77.26244 465 LEU H N 1
ATOM 4536 C CA . LEU B 2 442 ? 27.61948 78.73361 140.75242 1.000 76.32420 465 LEU H CA 1
ATOM 4537 C C . LEU B 2 442 ? 28.88485 77.88824 140.81164 1.000 79.48921 465 LEU H C 1
ATOM 4538 O O . LEU B 2 442 ? 29.98661 78.41337 141.01054 1.000 79.41103 465 LEU H O 1
ATOM 4543 N N . ARG B 2 443 ? 28.74401 76.57434 140.63355 1.000 81.13654 466 ARG H N 1
ATOM 4544 C CA . ARG B 2 443 ? 29.90950 75.69720 140.66781 1.000 83.21737 466 ARG H CA 1
ATOM 4545 C C . ARG B 2 443 ? 30.86900 76.00283 139.52338 1.000 79.25686 466 ARG H C 1
ATOM 4546 O O . ARG B 2 443 ? 32.08757 76.07377 139.72893 1.000 78.69695 466 ARG H O 1
ATOM 4554 N N . THR B 2 444 ? 30.34450 76.18898 138.30772 1.000 79.66965 467 THR H N 1
ATOM 4555 C CA . THR B 2 444 ? 31.24814 76.48462 137.19515 1.000 73.70127 467 THR H CA 1
ATOM 4556 C C . THR B 2 444 ? 31.85151 77.88023 137.31856 1.000 66.30929 467 THR H C 1
ATOM 4557 O O . THR B 2 444 ? 33.00988 78.08669 136.93230 1.000 66.03365 467 THR H O 1
ATOM 4561 N N . TYR B 2 445 ? 31.10983 78.83765 137.88206 1.000 64.56908 468 TYR H N 1
ATOM 4562 C CA . TYR B 2 445 ? 31.71059 80.12957 138.20396 1.000 67.15045 468 TYR H CA 1
ATOM 4563 C C . TYR B 2 445 ? 32.87531 79.96114 139.17290 1.000 66.22323 468 TYR H C 1
ATOM 4564 O O . TYR B 2 445 ? 33.95337 80.53567 138.97632 1.000 68.56952 468 TYR H O 1
ATOM 4573 N N . LEU B 2 446 ? 32.67156 79.16837 140.22775 1.000 61.74764 469 LEU H N 1
ATOM 4574 C CA . LEU B 2 446 ? 33.72575 78.94390 141.21085 1.000 60.01822 469 LEU H CA 1
ATOM 4575 C C . LEU B 2 446 ? 34.93789 78.27348 140.57739 1.000 62.07434 469 LEU H C 1
ATOM 4576 O O . LEU B 2 446 ? 36.08239 78.57400 140.93417 1.000 58.70485 469 LEU H O 1
ATOM 4581 N N . MET B 2 447 ? 34.70742 77.36517 139.62854 1.000 67.04410 470 MET H N 1
ATOM 4582 C CA . MET B 2 447 ? 35.82815 76.72797 138.94239 1.000 65.94080 470 MET H CA 1
ATOM 4583 C C . MET B 2 447 ? 36.57607 77.72709 138.06696 1.000 69.41403 470 MET H C 1
ATOM 4584 O O . MET B 2 447 ? 37.81138 77.68202 137.97355 1.000 71.55091 470 MET H O 1
ATOM 4589 N N . PHE B 2 448 ? 35.84678 78.64575 137.42838 1.000 70.25203 471 PHE H N 1
ATOM 4590 C CA . PHE B 2 448 ? 36.51043 79.71335 136.68693 1.000 67.95387 471 PHE H CA 1
ATOM 4591 C C . PHE B 2 448 ? 37.37501 80.56694 137.60726 1.000 73.75732 471 PHE H C 1
ATOM 4592 O O . PHE B 2 448 ? 38.48224 80.96851 137.22963 1.000 82.58820 471 PHE H O 1
ATOM 4600 N N . THR B 2 449 ? 36.88620 80.86153 138.81751 1.000 67.92111 472 THR H N 1
ATOM 4601 C CA . THR B 2 449 ? 37.73637 81.55438 139.78739 1.000 63.86099 472 THR H CA 1
ATOM 4602 C C . THR B 2 449 ? 38.96602 80.72134 140.11525 1.000 65.79334 472 THR H C 1
ATOM 4603 O O . THR B 2 449 ? 40.08272 81.24671 140.19540 1.000 62.99885 472 THR H O 1
ATOM 4607 N N . SER B 2 450 ? 38.77080 79.41562 140.31688 1.000 70.04478 473 SER H N 1
ATOM 4608 C CA . SER B 2 450 ? 39.87300 78.51076 140.61844 1.000 68.08490 473 SER H CA 1
ATOM 4609 C C . SER B 2 450 ? 40.90546 78.47217 139.50318 1.000 65.34904 473 SER H C 1
ATOM 4610 O O . SER B 2 450 ? 42.05490 78.09153 139.75028 1.000 65.20638 473 SER H O 1
ATOM 4613 N N . MET B 2 451 ? 40.52174 78.84615 138.28487 1.000 63.51762 474 MET H N 1
ATOM 4614 C CA . MET B 2 451 ? 41.48206 78.97262 137.19763 1.000 65.98432 474 MET H CA 1
ATOM 4615 C C . MET B 2 451 ? 42.07224 80.37455 137.07592 1.000 74.86367 474 MET H C 1
ATOM 4616 O O . MET B 2 451 ? 43.03315 80.55969 136.32042 1.000 82.19159 474 MET H O 1
ATOM 4621 N N . CYS B 2 452 ? 41.53729 81.35864 137.80255 1.000 73.38696 475 CYS H N 1
ATOM 4622 C CA . CYS B 2 452 ? 42.07651 82.72007 137.79545 1.000 71.25833 475 CYS H CA 1
ATOM 4623 C C . CYS B 2 452 ? 43.00278 82.87229 139.00005 1.000 72.26727 475 CYS H C 1
ATOM 4624 O O . CYS B 2 452 ? 42.63263 83.39845 140.04984 1.000 71.45881 475 CYS H O 1
ATOM 4627 N N . THR B 2 453 ? 44.23386 82.40358 138.83396 1.000 73.91169 476 THR H N 1
ATOM 4628 C CA . THR B 2 453 ? 45.21406 82.36818 139.90788 1.000 74.56947 476 THR H CA 1
ATOM 4629 C C . THR B 2 453 ? 46.30533 83.40526 139.66166 1.000 76.34108 476 THR H C 1
ATOM 4630 O O . THR B 2 453 ? 46.26346 84.17597 138.69966 1.000 72.23880 476 THR H O 1
ATOM 4634 N N . ASN B 2 454 ? 47.29089 83.41175 140.56184 1.000 86.08140 477 ASN H N 1
ATOM 4635 C CA . ASN B 2 454 ? 48.44162 84.30030 140.42815 1.000 89.92634 477 ASN H CA 1
ATOM 4636 C C . ASN B 2 454 ? 49.12819 84.11167 139.08015 1.000 88.17065 477 ASN H C 1
ATOM 4637 O O . ASN B 2 454 ? 49.46075 85.08705 138.39056 1.000 90.51387 477 ASN H O 1
ATOM 4642 N N . ILE B 2 455 ? 49.35509 82.85220 138.69598 1.000 85.86362 478 ILE H N 1
ATOM 4643 C CA . ILE B 2 455 ? 49.97329 82.55143 137.40854 1.000 85.26179 478 ILE H CA 1
ATOM 4644 C C . ILE B 2 455 ? 49.14911 83.14304 136.27415 1.000 80.44983 478 ILE H C 1
ATOM 4645 O O . ILE B 2 455 ? 49.69401 83.71797 135.32398 1.000 81.81216 478 ILE H O 1
ATOM 4650 N N . GLU B 2 456 ? 47.82217 83.02385 136.36228 1.000 75.38360 479 GLU H N 1
ATOM 4651 C CA . GLU B 2 456 ? 46.96101 83.53351 135.30168 1.000 73.33445 479 GLU H CA 1
ATOM 4652 C C . GLU B 2 456 ? 47.01689 85.05267 135.22690 1.000 77.16559 479 GLU H C 1
ATOM 4653 O O . GLU B 2 456 ? 47.04283 85.62180 134.13039 1.000 81.54032 479 GLU H O 1
ATOM 4659 N N . LEU B 2 457 ? 47.03520 85.72613 136.38003 1.000 75.23782 480 LEU H N 1
ATOM 4660 C CA . LEU B 2 457 ? 47.11937 87.18380 136.38447 1.000 65.80006 480 LEU H CA 1
ATOM 4661 C C . LEU B 2 457 ? 48.42752 87.65525 135.76350 1.000 59.78068 480 LEU H C 1
ATOM 4662 O O . LEU B 2 457 ? 48.43996 88.57612 134.93492 1.000 62.89585 480 LEU H O 1
ATOM 4667 N N . GLY B 2 458 ? 49.54257 87.02704 136.14986 1.000 53.76564 481 GLY H N 1
ATOM 4668 C CA . GLY B 2 458 ? 50.81854 87.37352 135.54222 1.000 58.19769 481 GLY H CA 1
ATOM 4669 C C . GLY B 2 458 ? 50.83870 87.13018 134.04471 1.000 62.99851 481 GLY H C 1
ATOM 4670 O O . GLY B 2 458 ? 51.33606 87.95947 133.27496 1.000 66.63698 481 GLY H O 1
ATOM 4671 N N . GLU B 2 459 ? 50.28229 85.99608 133.60970 1.000 66.89692 482 GLU H N 1
ATOM 4672 C CA . GLU B 2 459 ? 50.25583 85.67509 132.18681 1.000 70.78125 482 GLU H CA 1
ATOM 4673 C C . GLU B 2 459 ? 49.41794 86.68130 131.41030 1.000 78.48898 482 GLU H C 1
ATOM 4674 O O . GLU B 2 459 ? 49.81579 87.12938 130.32960 1.000 84.77885 482 GLU H O 1
ATOM 4680 N N . MET B 2 460 ? 48.25638 87.05471 131.94922 1.000 78.64050 483 MET H N 1
ATOM 4681 C CA . MET B 2 460 ? 47.39954 88.01562 131.26451 1.000 75.95389 483 MET H CA 1
ATOM 4682 C C . MET B 2 460 ? 48.04786 89.39023 131.20334 1.000 76.72220 483 MET H C 1
ATOM 4683 O O . MET B 2 460 ? 47.91380 90.10067 130.19969 1.000 75.39939 483 MET H O 1
ATOM 4688 N N . ILE B 2 461 ? 48.75619 89.78475 132.26257 1.000 78.04737 484 ILE H N 1
ATOM 4689 C CA . ILE B 2 461 ? 49.46807 91.05740 132.22136 1.000 81.48279 484 ILE H CA 1
ATOM 4690 C C . ILE B 2 461 ? 50.55572 91.02098 131.15524 1.000 88.72709 484 ILE H C 1
ATOM 4691 O O . ILE B 2 461 ? 50.71747 91.97226 130.37858 1.000 98.77866 484 ILE H O 1
ATOM 4696 N N . ALA B 2 462 ? 51.30267 89.91510 131.08280 1.000 80.26616 485 ALA H N 1
ATOM 4697 C CA . ALA B 2 462 ? 52.33170 89.79478 130.05431 1.000 76.24178 485 ALA H CA 1
ATOM 4698 C C . ALA B 2 462 ? 51.72456 89.83080 128.65675 1.000 83.19209 485 ALA H C 1
ATOM 4699 O O . ALA B 2 462 ? 52.29925 90.42362 127.73572 1.000 87.58447 485 ALA H O 1
ATOM 4701 N N . ARG B 2 463 ? 50.55879 89.20723 128.48024 1.000 80.90196 486 ARG H N 1
ATOM 4702 C CA . ARG B 2 463 ? 49.92649 89.18986 127.16516 1.000 75.50336 486 ARG H CA 1
ATOM 4703 C C . ARG B 2 463 ? 49.43249 90.57494 126.76994 1.000 69.14158 486 ARG H C 1
ATOM 4704 O O . ARG B 2 463 ? 49.62636 91.00473 125.62737 1.000 64.93708 486 ARG H O 1
ATOM 4712 N N . PHE B 2 464 ? 48.79481 91.28958 127.70033 1.000 71.04865 487 PHE H N 1
ATOM 4713 C CA . PHE B 2 464 ? 48.28144 92.61881 127.39382 1.000 75.31156 487 PHE H CA 1
ATOM 4714 C C . PHE B 2 464 ? 49.38674 93.66038 127.30174 1.000 81.28592 487 PHE H C 1
ATOM 4715 O O . PHE B 2 464 ? 49.14959 94.75015 126.77041 1.000 81.02600 487 PHE H O 1
ATOM 4723 N N . SER B 2 465 ? 50.58413 93.35696 127.80609 1.000 84.18919 488 SER H N 1
ATOM 4724 C CA . SER B 2 465 ? 51.68945 94.29601 127.67255 1.000 86.12299 488 SER H CA 1
ATOM 4725 C C . SER B 2 465 ? 52.18896 94.40122 126.23773 1.000 94.12335 488 SER H C 1
ATOM 4726 O O . SER B 2 465 ? 52.86549 95.37871 125.90158 1.000 105.22206 488 SER H O 1
ATOM 4729 N N . LYS B 2 466 ? 51.87422 93.42156 125.38618 1.000 92.28594 489 LYS H N 1
ATOM 4730 C CA . LYS B 2 466 ? 52.28888 93.40655 123.98438 1.000 94.64146 489 LYS H CA 1
ATOM 4731 C C . LYS B 2 466 ? 51.03280 93.35420 123.12149 1.000 94.43377 489 LYS H C 1
ATOM 4732 O O . LYS B 2 466 ? 50.66112 92.28554 122.61269 1.000 95.45325 489 LYS H O 1
ATOM 4738 N N . PRO B 2 467 ? 50.35437 94.49090 122.92916 1.000 93.54054 490 PRO H N 1
ATOM 4739 C CA . PRO B 2 467 ? 49.07676 94.47660 122.19511 1.000 94.31959 490 PRO H CA 1
ATOM 4740 C C . PRO B 2 467 ? 49.20178 94.07671 120.73442 1.000 106.21686 490 PRO H C 1
ATOM 4741 O O . PRO B 2 467 ? 48.17618 93.77627 120.10959 1.000 107.16787 490 PRO H O 1
ATOM 4745 N N . ASP B 2 468 ? 50.41109 94.06601 120.17024 1.000 119.73855 491 ASP H N 1
ATOM 4746 C CA . ASP B 2 468 ? 50.56936 93.70738 118.76412 1.000 124.40491 491 ASP H CA 1
ATOM 4747 C C . ASP B 2 468 ? 50.32655 92.21881 118.54375 1.000 121.81411 491 ASP H C 1
ATOM 4748 O O . ASP B 2 468 ? 49.53972 91.82993 117.67294 1.000 133.07053 491 ASP H O 1
ATOM 4753 N N . SER B 2 469 ? 50.99237 91.37012 119.32383 1.000 109.95047 492 SER H N 1
ATOM 4754 C CA . SER B 2 469 ? 50.82697 89.92726 119.20141 1.000 99.93910 492 SER H CA 1
ATOM 4755 C C . SER B 2 469 ? 49.57949 89.40907 119.90491 1.000 91.41003 492 SER H C 1
ATOM 4756 O O . SER B 2 469 ? 49.34920 88.19465 119.91007 1.000 90.53835 492 SER H O 1
ATOM 4759 N N . LEU B 2 470 ? 48.77709 90.28906 120.49528 1.000 81.75498 493 LEU H N 1
ATOM 4760 C CA . LEU B 2 470 ? 47.56518 89.87442 121.18479 1.000 75.16053 493 LEU H CA 1
ATOM 4761 C C . LEU B 2 470 ? 46.44728 89.64420 120.17438 1.000 72.00506 493 LEU H C 1
ATOM 4762 O O . LEU B 2 470 ? 46.25459 90.44731 119.25709 1.000 76.66968 493 LEU H O 1
ATOM 4767 N N . ASN B 2 471 ? 45.72034 88.53969 120.32965 1.000 66.29187 494 ASN H N 1
ATOM 4768 C CA . ASN B 2 471 ? 44.52974 88.28327 119.53076 1.000 66.77898 494 ASN H CA 1
ATOM 4769 C C . ASN B 2 471 ? 43.36052 88.00183 120.46719 1.000 65.70881 494 ASN H C 1
ATOM 4770 O O . ASN B 2 471 ? 43.50617 87.99053 121.69333 1.000 64.96786 494 ASN H O 1
ATOM 4775 N N . ILE B 2 472 ? 42.18749 87.76695 119.87413 1.000 66.30285 495 ILE H N 1
ATOM 4776 C CA . ILE B 2 472 ? 40.95912 87.68433 120.65932 1.000 66.82726 495 ILE H CA 1
ATOM 4777 C C . ILE B 2 472 ? 40.95957 86.45802 121.56977 1.000 71.32934 495 ILE H C 1
ATOM 4778 O O . ILE B 2 472 ? 40.40069 86.49921 122.67312 1.000 76.93911 495 ILE H O 1
ATOM 4783 N N . TYR B 2 473 ? 41.59367 85.36107 121.14606 1.000 69.23345 496 TYR H N 1
ATOM 4784 C CA . TYR B 2 473 ? 41.61364 84.15469 121.96943 1.000 66.31730 496 TYR H CA 1
ATOM 4785 C C . TYR B 2 473 ? 42.58172 84.30199 123.13458 1.000 62.07604 496 TYR H C 1
ATOM 4786 O O . TYR B 2 473 ? 42.22668 84.03164 124.28829 1.000 61.15362 496 TYR H O 1
ATOM 4795 N N . ARG B 2 474 ? 43.81809 84.71984 122.84782 1.000 63.31702 497 ARG H N 1
ATOM 4796 C CA . ARG B 2 474 ? 44.81425 84.90110 123.89601 1.000 69.39707 497 ARG H CA 1
ATOM 4797 C C . ARG B 2 474 ? 44.42984 85.99199 124.88757 1.000 66.08039 497 ARG H C 1
ATOM 4798 O O . ARG B 2 474 ? 44.90436 85.96675 126.02752 1.000 70.91909 497 ARG H O 1
ATOM 4806 N N . ALA B 2 475 ? 43.58471 86.94435 124.48635 1.000 62.47843 498 ALA H N 1
ATOM 4807 C CA . ALA B 2 475 ? 43.15180 88.00770 125.38472 1.000 59.48215 498 ALA H CA 1
ATOM 4808 C C . ALA B 2 475 ? 42.08646 87.55836 126.37439 1.000 58.12680 498 ALA H C 1
ATOM 4809 O O . ALA B 2 475 ? 41.80255 88.29239 127.32750 1.000 60.38095 498 ALA H O 1
ATOM 4811 N N . PHE B 2 476 ? 41.48987 86.38728 126.18136 1.000 61.08862 499 PHE H N 1
ATOM 4812 C CA . PHE B 2 476 ? 40.45003 85.91662 127.08242 1.000 65.99816 499 PHE H CA 1
ATOM 4813 C C . PHE B 2 476 ? 41.04879 85.07793 128.20326 1.000 67.32315 499 PHE H C 1
ATOM 4814 O O . PHE B 2 476 ? 42.01254 84.33428 127.99696 1.000 66.37481 499 PHE H O 1
ATOM 4822 N N . SER B 2 477 ? 40.45837 85.19926 129.38820 1.000 70.51226 500 SER H N 1
ATOM 4823 C CA . SER B 2 477 ? 40.93910 84.57896 130.61152 1.000 69.12155 500 SER H CA 1
ATOM 4824 C C . SER B 2 477 ? 39.75114 84.10666 131.43462 1.000 67.41229 500 SER H C 1
ATOM 4825 O O . SER B 2 477 ? 38.67351 84.71141 131.37629 1.000 68.37782 500 SER H O 1
ATOM 4828 N N . PRO B 2 478 ? 39.91521 83.02980 132.20802 1.000 65.01364 501 PRO H N 1
ATOM 4829 C CA . PRO B 2 478 ? 38.84497 82.62471 133.13486 1.000 64.90100 501 PRO H CA 1
ATOM 4830 C C . PRO B 2 478 ? 38.45703 83.71347 134.11377 1.000 66.58581 501 PRO H C 1
ATOM 4831 O O . PRO B 2 478 ? 37.34031 83.68092 134.64730 1.000 69.52363 501 PRO H O 1
ATOM 4835 N N . CYS B 2 479 ? 39.34450 84.68017 134.36013 1.000 67.30263 502 CYS H N 1
ATOM 4836 C CA . CYS B 2 479 ? 39.04103 85.76375 135.28650 1.000 64.60616 502 CYS H CA 1
ATOM 4837 C C . CYS B 2 479 ? 37.79180 86.52645 134.87225 1.000 63.63793 502 CYS H C 1
ATOM 4838 O O . CYS B 2 479 ? 37.11507 87.11739 135.72081 1.000 67.27202 502 CYS H O 1
ATOM 4841 N N . PHE B 2 480 ? 37.46676 86.52071 133.57928 1.000 61.04708 503 PHE H N 1
ATOM 4842 C CA . PHE B 2 480 ? 36.28896 87.23147 133.10477 1.000 59.53563 503 PHE H CA 1
ATOM 4843 C C . PHE B 2 480 ? 34.99473 86.59957 133.59421 1.000 64.51838 503 PHE H C 1
ATOM 4844 O O . PHE B 2 480 ? 33.96912 87.28662 133.64601 1.000 66.87124 503 PHE H O 1
ATOM 4852 N N . LEU B 2 481 ? 35.01648 85.31556 133.95732 1.000 70.74282 504 LEU H N 1
ATOM 4853 C CA . LEU B 2 481 ? 33.84138 84.62674 134.47809 1.000 73.46312 504 LEU H CA 1
ATOM 4854 C C . LEU B 2 481 ? 33.98990 84.27880 135.95529 1.000 81.81414 504 LEU H C 1
ATOM 4855 O O . LEU B 2 481 ? 33.35348 83.34134 136.44227 1.000 81.75918 504 LEU H O 1
ATOM 4860 N N . GLY B 2 482 ? 34.81953 85.02912 136.68165 1.000 93.73757 505 GLY H N 1
ATOM 4861 C CA . GLY B 2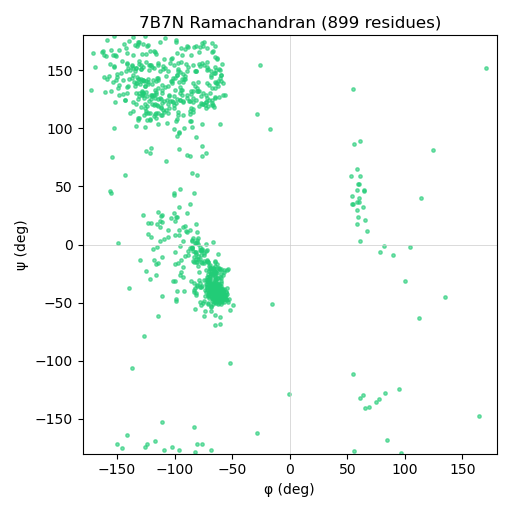 482 ? 35.17826 84.68665 138.03794 1.000 91.86983 505 GLY H CA 1
ATOM 4862 C C . GLY B 2 482 ? 34.38081 85.43933 139.09432 1.000 91.67586 505 GLY H C 1
ATOM 4863 O O . GLY B 2 482 ? 33.55367 86.30407 138.81643 1.000 106.35002 505 GLY H O 1
ATOM 4864 N N . LEU B 2 483 ? 34.65202 85.06602 140.34411 1.000 80.80742 506 LEU H N 1
ATOM 4865 C CA . LEU B 2 483 ? 34.08738 85.69800 141.52675 1.000 71.24522 506 LEU H CA 1
ATOM 4866 C C . LEU B 2 483 ? 35.14669 86.46541 142.30970 1.000 68.63385 506 LEU H C 1
ATOM 4867 O O . LEU B 2 483 ? 34.96757 86.72698 143.50361 1.000 70.72208 506 LEU H O 1
ATOM 4872 N N . ARG B 2 484 ? 36.26188 86.80113 141.66387 1.000 64.80679 507 ARG H N 1
ATOM 4873 C CA . ARG B 2 484 ? 37.23439 87.73118 142.21829 1.000 67.32300 507 ARG H CA 1
ATOM 4874 C C . ARG B 2 484 ? 36.81769 89.15010 141.86065 1.000 73.86373 507 ARG H C 1
ATOM 4875 O O . ARG B 2 484 ? 36.49730 89.43625 140.70235 1.000 75.66996 507 ARG H O 1
ATOM 4883 N N . TYR B 2 485 ? 36.82547 90.03627 142.85261 1.000 77.34545 508 TYR H N 1
ATOM 4884 C CA . TYR B 2 485 ? 36.48000 91.43391 142.63316 1.000 80.75025 508 TYR H CA 1
ATOM 4885 C C . TYR B 2 485 ? 37.62130 92.36889 143.00795 1.000 81.22201 508 TYR H C 1
ATOM 4886 O O . TYR B 2 485 ? 37.44334 93.59204 142.99119 1.000 82.60132 508 TYR H O 1
ATOM 4895 N N . ASP B 2 486 ? 38.78783 91.82260 143.33878 1.000 82.75104 509 ASP H N 1
ATOM 4896 C CA . ASP B 2 486 ? 39.97201 92.60280 143.66357 1.000 84.32030 509 ASP H CA 1
ATOM 4897 C C . ASP B 2 486 ? 40.78461 92.97741 142.43454 1.000 87.37455 509 ASP H C 1
ATOM 4898 O O . ASP B 2 486 ? 41.78343 93.69101 142.56542 1.000 91.79898 509 ASP H O 1
ATOM 4903 N N . LEU B 2 487 ? 40.38188 92.51748 141.24997 1.000 85.17142 510 LEU H N 1
ATOM 4904 C CA . LEU B 2 487 ? 41.16721 92.69525 140.02882 1.000 84.13726 510 LEU H CA 1
ATOM 4905 C C . LEU B 2 487 ? 41.02963 94.13573 139.54281 1.000 89.02032 510 LEU H C 1
ATOM 4906 O O . LEU B 2 487 ? 40.32947 94.44713 138.57568 1.000 91.08035 510 LEU H O 1
ATOM 4911 N N . HIS B 2 488 ? 41.72632 95.02834 140.23216 1.000 91.25839 511 HIS H N 1
ATOM 4912 C CA . HIS B 2 488 ? 41.77388 96.44649 139.92310 1.000 91.55671 511 HIS H CA 1
ATOM 4913 C C . HIS B 2 488 ? 43.19835 96.83900 139.54747 1.000 87.09949 511 HIS H C 1
ATOM 4914 O O . HIS B 2 488 ? 44.14126 96.07627 139.79305 1.000 85.74601 511 HIS H O 1
ATOM 4921 N N . PRO B 2 489 ? 43.39076 98.01086 138.92396 1.000 85.08939 512 PRO H N 1
ATOM 4922 C CA . PRO B 2 489 ? 44.73890 98.37376 138.44507 1.000 83.11920 512 PRO H CA 1
ATOM 4923 C C . PRO B 2 489 ? 45.83266 98.31998 139.50099 1.000 78.45373 512 PRO H C 1
ATOM 4924 O O . PRO B 2 489 ? 46.95372 97.90718 139.18552 1.000 76.42023 512 PRO H O 1
ATOM 4928 N N . ALA B 2 490 ? 45.54731 98.71518 140.74331 1.000 76.68727 513 ALA H N 1
ATOM 4929 C CA . ALA B 2 490 ? 46.57028 98.65716 141.78501 1.000 75.55927 513 ALA H CA 1
ATOM 4930 C C . ALA B 2 490 ? 46.93046 97.21313 142.12442 1.000 78.24191 513 ALA H C 1
ATOM 4931 O O . ALA B 2 490 ? 48.11463 96.84881 142.17439 1.000 81.15391 513 ALA H O 1
ATOM 4933 N N . LYS B 2 491 ? 45.91810 96.37289 142.35687 1.000 76.12064 514 LYS H N 1
ATOM 4934 C CA . LYS B 2 491 ? 46.17332 94.96255 142.63362 1.000 79.37753 514 LYS H CA 1
ATOM 4935 C C . LYS B 2 491 ? 46.90830 94.29860 141.47569 1.000 78.06991 514 LYS H C 1
ATOM 4936 O O . LYS B 2 491 ? 47.91582 93.61441 141.68060 1.000 81.47165 514 LYS H O 1
ATOM 4942 N N . LEU B 2 492 ? 46.41880 94.49169 140.24738 1.000 73.18366 515 LEU H N 1
ATOM 4943 C CA . LEU B 2 492 ? 47.06970 93.87981 139.09218 1.000 73.69189 515 LEU H CA 1
ATOM 4944 C C . LEU B 2 492 ? 48.50473 94.36852 138.94317 1.000 80.09160 515 LEU H C 1
ATOM 4945 O O . LEU B 2 492 ? 49.39497 93.59511 138.57265 1.000 83.03811 515 LEU H O 1
ATOM 4950 N N . ARG B 2 493 ? 48.74879 95.65022 139.22709 1.000 85.47565 516 ARG H N 1
ATOM 4951 C CA . ARG B 2 493 ? 50.11705 96.15403 139.27061 1.000 88.23575 516 ARG H CA 1
ATOM 4952 C C . ARG B 2 493 ? 50.95121 95.36300 140.26756 1.000 89.31603 516 ARG H C 1
ATOM 4953 O O . ARG B 2 493 ? 52.09513 94.99126 139.97974 1.000 90.65838 516 ARG H O 1
ATOM 4961 N N . ALA B 2 494 ? 50.38392 95.08521 141.44395 1.000 89.41486 517 ALA H N 1
ATOM 4962 C CA . ALA B 2 494 ? 51.09348 94.30294 142.45150 1.000 90.53031 517 ALA H CA 1
ATOM 4963 C C . ALA B 2 494 ? 51.26665 92.84060 142.05120 1.000 96.90064 517 ALA H C 1
ATOM 4964 O O . ALA B 2 494 ? 52.15121 92.16660 142.59009 1.000 97.88372 517 ALA H O 1
ATOM 4966 N N . GLU B 2 495 ? 50.44714 92.33557 141.12903 1.000 103.37571 518 GLU H N 1
ATOM 4967 C CA . GLU B 2 495 ? 50.47667 90.93211 140.73138 1.000 103.97510 518 GLU H CA 1
ATOM 4968 C C . GLU B 2 495 ? 51.31768 90.67603 139.48658 1.000 103.46535 518 GLU H C 1
ATOM 4969 O O . GLU B 2 495 ? 51.43825 89.52151 139.06590 1.000 99.51500 518 GLU H O 1
ATOM 4975 N N . ALA B 2 496 ? 51.89538 91.71308 138.88801 1.000 110.16344 519 ALA H N 1
ATOM 4976 C CA . ALA B 2 496 ? 52.68020 91.53818 137.67743 1.000 116.02061 519 ALA H CA 1
ATOM 4977 C C . ALA B 2 496 ? 54.10068 91.08500 138.01233 1.000 122.42055 519 ALA H C 1
ATOM 4978 O O . ALA B 2 496 ? 54.63888 91.43275 139.06681 1.000 132.55184 519 ALA H O 1
ATOM 4980 N N . PRO B 2 497 ? 54.73225 90.29816 137.12601 1.000 110.56167 520 PRO H N 1
ATOM 4981 C CA . PRO B 2 497 ? 56.10509 89.83190 137.32892 1.000 108.79911 520 PRO H CA 1
ATOM 4982 C C . PRO B 2 497 ? 57.13441 90.66607 136.56921 1.000 107.56585 520 PRO H C 1
ATOM 4983 O O . PRO B 2 497 ? 58.28945 90.24878 136.46978 1.000 107.97902 520 PRO H O 1
ATOM 4987 N N . ARG B 2 504 ? 60.06087 93.99449 131.15954 1.000 128.60757 527 ARG H N 1
ATOM 4988 C CA . ARG B 2 504 ? 60.36912 95.37969 130.81925 1.000 131.93853 527 ARG H CA 1
ATOM 4989 C C . ARG B 2 504 ? 59.40412 96.35057 131.49278 1.000 131.94094 527 ARG H C 1
ATOM 4990 O O . ARG B 2 504 ? 58.72500 95.99856 132.45731 1.000 130.09124 527 ARG H O 1
ATOM 4998 N N . THR B 2 505 ? 59.35545 97.57733 130.97666 1.000 133.91491 528 THR H N 1
ATOM 4999 C CA . THR B 2 505 ? 58.48421 98.62196 131.49737 1.000 135.10052 528 THR H CA 1
ATOM 5000 C C . THR B 2 505 ? 57.09007 98.58802 130.88410 1.000 133.05654 528 THR H C 1
ATOM 5001 O O . THR B 2 505 ? 56.32871 99.54763 131.04930 1.000 128.42543 528 THR H O 1
ATOM 5005 N N . ALA B 2 506 ? 56.74309 97.51220 130.17774 1.000 135.13708 529 ALA H N 1
ATOM 5006 C CA . ALA B 2 506 ? 55.41539 97.37054 129.59773 1.000 129.50682 529 ALA H CA 1
ATOM 5007 C C . ALA B 2 506 ? 54.35858 96.99055 130.62589 1.000 124.54088 529 ALA H C 1
ATOM 5008 O O . ALA B 2 506 ? 53.16574 97.01467 130.29998 1.000 124.08821 529 ALA H O 1
ATOM 5010 N N . VAL B 2 507 ? 54.76561 96.65153 131.85370 1.000 121.21980 530 VAL H N 1
ATOM 5011 C CA . VAL B 2 507 ? 53.80637 96.31399 132.90254 1.000 114.29266 530 VAL H CA 1
ATOM 5012 C C . VAL B 2 507 ? 52.86379 97.47769 133.17432 1.000 115.71782 530 VAL H C 1
ATOM 5013 O O . VAL B 2 507 ? 51.74160 97.27804 133.65431 1.000 114.40463 530 VAL H O 1
ATOM 5017 N N . ALA B 2 508 ? 53.29650 98.70624 132.88043 1.000 117.91222 531 ALA H N 1
ATOM 5018 C CA . ALA B 2 508 ? 52.40365 99.85141 133.01511 1.000 114.33076 531 ALA H CA 1
ATOM 5019 C C . ALA B 2 508 ? 51.20417 99.72065 132.08623 1.000 108.82489 531 ALA H C 1
ATOM 5020 O O . ALA B 2 508 ? 50.06431 99.98080 132.48931 1.000 107.16373 531 ALA H O 1
ATOM 5022 N N . ARG B 2 509 ? 51.43903 99.30517 130.84078 1.000 106.32486 532 ARG H N 1
ATOM 5023 C CA . ARG B 2 509 ? 50.34045 99.15024 129.89518 1.000 101.86781 532 ARG H CA 1
ATOM 5024 C C . ARG B 2 509 ? 49.57282 97.85861 130.14718 1.000 96.97246 532 ARG H C 1
ATOM 5025 O O . ARG B 2 509 ? 48.33982 97.87070 130.24257 1.000 94.91553 532 ARG H O 1
ATOM 5033 N N . GLY B 2 510 ? 50.29282 96.73978 130.27576 1.000 94.48546 533 GLY H N 1
ATOM 5034 C CA . GLY B 2 510 ? 49.63467 95.44754 130.39934 1.000 86.11040 533 GLY H CA 1
ATOM 5035 C C . GLY B 2 510 ? 48.68154 95.37152 131.57616 1.000 82.33343 533 GLY H C 1
ATOM 5036 O O . GLY B 2 510 ? 47.59696 94.79307 131.47104 1.000 85.86952 533 GLY H O 1
ATOM 5037 N N . THR B 2 511 ? 49.06887 95.95662 132.71226 1.000 77.76524 534 THR H N 1
ATOM 5038 C CA . THR B 2 511 ? 48.18276 95.96048 133.87120 1.000 73.83350 534 THR H CA 1
ATOM 5039 C C . THR B 2 511 ? 46.96404 96.84509 133.64596 1.000 68.09312 534 THR H C 1
ATOM 5040 O O . THR B 2 511 ? 45.87828 96.54124 134.15215 1.000 60.33567 534 THR H O 1
ATOM 5044 N N . SER B 2 512 ? 47.11600 97.93610 132.89521 1.000 74.97124 535 SER H N 1
ATOM 5045 C CA . SER B 2 512 ? 45.99014 98.83839 132.68046 1.000 75.93042 535 SER H CA 1
ATOM 5046 C C . SER B 2 512 ? 44.98109 98.22895 131.71644 1.000 73.91306 535 SER H C 1
ATOM 5047 O O . SER B 2 512 ? 43.80668 98.04687 132.06133 1.000 70.41451 535 SER H O 1
ATOM 5050 N N . GLY B 2 513 ? 45.43345 97.88796 130.50565 1.000 80.43248 536 GLY H N 1
ATOM 5051 C CA . GLY B 2 513 ? 44.52548 97.35944 129.49743 1.000 81.87432 536 GLY H CA 1
ATOM 5052 C C . GLY B 2 513 ? 43.73391 96.16410 129.98522 1.000 76.19265 536 GLY H C 1
ATOM 5053 O O . GLY B 2 513 ? 42.50689 96.12107 129.85607 1.000 74.23656 536 GLY H O 1
ATOM 5054 N N . PHE B 2 514 ? 44.42808 95.17917 130.56332 1.000 70.84196 537 PHE H N 1
ATOM 5055 C CA . PHE B 2 514 ? 43.75022 94.03368 131.15986 1.000 67.69139 537 PHE H CA 1
ATOM 5056 C C . PHE B 2 514 ? 42.63562 94.49345 132.09138 1.000 66.11829 537 PHE H C 1
ATOM 5057 O O . PHE B 2 514 ? 41.47604 94.08456 131.94230 1.000 64.67003 537 PHE H O 1
ATOM 5065 N N . ALA B 2 515 ? 42.96351 95.39341 133.02509 1.000 64.27963 538 ALA H N 1
ATOM 5066 C CA . ALA B 2 515 ? 41.95299 95.93281 133.92929 1.000 63.00627 538 ALA H CA 1
ATOM 5067 C C . ALA B 2 515 ? 40.76961 96.49070 133.15091 1.000 63.63729 538 ALA H C 1
ATOM 5068 O O . ALA B 2 515 ? 39.61059 96.18506 133.45801 1.000 61.42017 538 ALA H O 1
ATOM 5070 N N . GLU B 2 516 ? 41.05015 97.28855 132.11537 1.000 65.96957 539 GLU H N 1
ATOM 5071 C CA . GLU B 2 516 ? 39.99453 97.78581 131.24082 1.000 69.71928 539 GLU H CA 1
ATOM 5072 C C . GLU B 2 516 ? 39.12705 96.64030 130.73969 1.000 68.47816 539 GLU H C 1
ATOM 5073 O O . GLU B 2 516 ? 37.90893 96.62094 130.95506 1.000 66.57022 539 GLU H O 1
ATOM 5079 N N . LEU B 2 517 ? 39.75227 95.64694 130.10269 1.000 72.04380 540 LEU H N 1
ATOM 5080 C CA . LEU B 2 517 ? 38.97764 94.52879 129.58554 1.000 76.06949 540 LEU H CA 1
ATOM 5081 C C . LEU B 2 517 ? 38.33939 93.71817 130.70239 1.000 79.79121 540 LEU H C 1
ATOM 5082 O O . LEU B 2 517 ? 37.32813 93.04947 130.46482 1.000 83.12537 540 LEU H O 1
ATOM 5087 N N . LEU B 2 518 ? 38.89905 93.76793 131.91396 1.000 80.59416 541 LEU H N 1
ATOM 5088 C CA . LEU B 2 518 ? 38.24492 93.11105 133.03718 1.000 81.11066 541 LEU H CA 1
ATOM 5089 C C . LEU B 2 518 ? 37.00112 93.87515 133.46258 1.000 89.20317 541 LEU H C 1
ATOM 5090 O O . LEU B 2 518 ? 36.00249 93.26910 133.86418 1.000 89.68489 541 LEU H O 1
ATOM 5095 N N . HIS B 2 519 ? 37.03950 95.20737 133.37696 1.000 98.99383 542 HIS H N 1
ATOM 5096 C CA . HIS B 2 519 ? 35.89445 95.99729 133.81280 1.000 100.45032 542 HIS H CA 1
ATOM 5097 C C . HIS B 2 519 ? 34.70686 95.82360 132.87848 1.000 96.73717 542 HIS H C 1
ATOM 5098 O O . HIS B 2 519 ? 33.55530 95.93529 133.31380 1.000 100.11681 542 HIS H O 1
ATOM 5105 N N . ALA B 2 520 ? 34.96269 95.53818 131.60353 1.000 88.22383 543 ALA H N 1
ATOM 5106 C CA . ALA B 2 520 ? 33.90091 95.45756 130.61254 1.000 81.26846 543 ALA H CA 1
ATOM 5107 C C . ALA B 2 520 ? 33.38390 94.04344 130.39170 1.000 81.04937 543 ALA H C 1
ATOM 5108 O O . ALA B 2 520 ? 32.24316 93.88104 129.94426 1.000 79.10106 543 ALA H O 1
ATOM 5110 N N . LEU B 2 521 ? 34.18218 93.01977 130.69610 1.000 81.53789 544 LEU H N 1
ATOM 5111 C CA . LEU B 2 521 ? 33.81938 91.64132 130.38792 1.000 78.20749 544 LEU H CA 1
ATOM 5112 C C . LEU B 2 521 ? 33.62693 90.78489 131.63594 1.000 89.03801 544 LEU H C 1
ATOM 5113 O O . LEU B 2 521 ? 33.63719 89.55378 131.53969 1.000 97.02473 544 LEU H O 1
ATOM 5118 N N . HIS B 2 522 ? 33.44590 91.39525 132.80283 1.000 92.17280 545 HIS H N 1
ATOM 5119 C CA . HIS B 2 522 ? 33.26943 90.63284 134.02919 1.000 95.02419 545 HIS H CA 1
ATOM 5120 C C . HIS B 2 522 ? 31.78833 90.44911 134.33852 1.000 98.01585 545 HIS H C 1
ATOM 5121 O O . HIS B 2 522 ? 30.95543 91.30297 134.02047 1.000 95.46092 545 HIS H O 1
ATOM 5128 N N . LEU B 2 523 ? 31.47747 89.31888 134.97091 1.000 103.08887 546 LEU H N 1
ATOM 5129 C CA . LEU B 2 523 ? 30.10504 88.90753 135.26520 1.000 105.22638 546 LEU H CA 1
ATOM 5130 C C . LEU B 2 523 ? 29.26142 88.85299 133.99555 1.000 105.70912 546 LEU H C 1
ATOM 5131 O O . LEU B 2 523 ? 29.43431 87.96013 133.16466 1.000 103.18228 546 LEU H O 1
ATOM 5136 N N . LEU B 2 528 ? 26.61679 87.31729 141.93304 1.000 92.11136 551 LEU H N 1
ATOM 5137 C CA . LEU B 2 528 ? 26.09497 87.93171 143.14973 1.000 102.07659 551 LEU H CA 1
ATOM 5138 C C . LEU B 2 528 ? 24.58403 87.75208 143.24467 1.000 118.73188 551 LEU H C 1
ATOM 5139 O O . LEU B 2 528 ? 24.02625 87.64520 144.33683 1.000 119.70907 551 LEU H O 1
ATOM 5144 N N . ILE B 2 529 ? 23.93000 87.71901 142.08816 1.000 135.03882 552 ILE H N 1
ATOM 5145 C CA . ILE B 2 529 ? 22.48091 87.54354 142.00115 1.000 136.39557 552 ILE H CA 1
ATOM 5146 C C . ILE B 2 529 ? 22.01526 86.12518 142.33627 1.000 134.71187 552 ILE H C 1
ATOM 5147 O O . ILE B 2 529 ? 20.80260 85.92577 142.49431 1.000 133.57793 552 ILE H O 1
ATOM 5152 N N . PRO B 2 530 ? 22.89904 85.09304 142.41500 1.000 135.24054 553 PRO H N 1
ATOM 5153 C CA . PRO B 2 530 ? 22.46092 83.80485 142.97887 1.000 140.59242 553 PRO H CA 1
ATOM 5154 C C . PRO B 2 530 ? 21.79294 83.86931 144.34934 1.000 149.13233 553 PRO H C 1
ATOM 5155 O O . PRO B 2 530 ? 20.60460 84.19681 144.44984 1.000 159.31752 553 PRO H O 1
ATOM 5159 N N . ALA B 2 531 ? 22.52966 83.53197 145.40966 1.000 127.89185 554 ALA H N 1
ATOM 5160 C CA . ALA B 2 531 ? 21.89509 83.30027 146.70321 1.000 108.11578 554 ALA H CA 1
ATOM 5161 C C . ALA B 2 531 ? 22.47322 84.16795 147.81711 1.000 105.44309 554 ALA H C 1
ATOM 5162 O O . ALA B 2 531 ? 23.27813 85.07226 147.56889 1.000 106.41005 554 ALA H O 1
ATOM 5164 N N . ILE B 2 532 ? 22.05541 83.87595 149.05218 1.000 103.05297 555 ILE H N 1
ATOM 5165 C CA . ILE B 2 532 ? 22.51239 84.54420 150.26876 1.000 102.12800 555 ILE H CA 1
ATOM 5166 C C . ILE B 2 532 ? 22.17432 86.02979 150.23593 1.000 103.65193 555 ILE H C 1
ATOM 5167 O O . ILE B 2 532 ? 22.97347 86.85464 149.77657 1.000 97.88515 555 ILE H O 1
ATOM 5172 N N . ASN B 2 533 ? 20.98629 86.37832 150.73235 1.000 109.25140 556 ASN H N 1
ATOM 5173 C CA . ASN B 2 533 ? 20.60788 87.76939 150.93788 1.000 110.08513 556 ASN H CA 1
ATOM 5174 C C . ASN B 2 533 ? 20.83396 88.23916 152.36726 1.000 117.64244 556 ASN H C 1
ATOM 5175 O O . ASN B 2 533 ? 20.84131 89.45023 152.61144 1.000 120.92529 556 ASN H O 1
ATOM 5180 N N . CYS B 2 534 ? 21.01482 87.31903 153.30822 1.000 122.40007 557 CYS H N 1
ATOM 5181 C CA . CYS B 2 534 ? 21.28416 87.68089 154.69409 1.000 130.32937 557 CYS H CA 1
ATOM 5182 C C . CYS B 2 534 ? 22.69997 88.22707 154.84930 1.000 129.65784 557 CYS H C 1
ATOM 5183 O O . CYS B 2 534 ? 23.00919 88.91340 155.82369 1.000 129.88539 557 CYS H O 1
ATOM 5186 N N . ILE B 2 537 ? 23.32615 91.24867 153.98821 1.000 104.72599 560 ILE H N 1
ATOM 5187 C CA . ILE B 2 537 ? 23.36244 92.70510 154.02142 1.000 106.58499 560 ILE H CA 1
ATOM 5188 C C . ILE B 2 537 ? 24.81022 93.18208 153.93558 1.000 105.10690 560 ILE H C 1
ATOM 5189 O O . ILE B 2 537 ? 25.43692 93.49363 154.94986 1.000 104.88549 560 ILE H O 1
ATOM 5194 N N . THR B 2 538 ? 25.33851 93.22594 152.71558 1.000 102.49446 561 THR H N 1
ATOM 5195 C CA . THR B 2 538 ? 26.71484 93.61884 152.45376 1.000 101.56610 561 THR H CA 1
ATOM 5196 C C . THR B 2 538 ? 26.73879 94.79631 151.48684 1.000 100.36992 561 THR H C 1
ATOM 5197 O O . THR B 2 538 ? 25.71708 95.18282 150.91372 1.000 100.96839 561 THR H O 1
ATOM 5201 N N . ALA B 2 539 ? 27.93040 95.36179 151.30008 1.000 99.62837 562 ALA H N 1
ATOM 5202 C CA . ALA B 2 539 ? 28.15583 96.51045 150.43923 1.000 100.13108 562 ALA H CA 1
ATOM 5203 C C . ALA B 2 539 ? 28.97278 96.07558 149.21647 1.000 103.20102 562 ALA H C 1
ATOM 5204 O O . ALA B 2 539 ? 28.90220 94.90330 148.80711 1.000 98.89695 562 ALA H O 1
ATOM 5206 N N . ASP B 2 540 ? 29.72811 97.00612 148.63152 1.000 110.63694 563 ASP H N 1
ATOM 5207 C CA . ASP B 2 540 ? 30.62631 96.71117 147.52341 1.000 103.22387 563 ASP H CA 1
ATOM 5208 C C . ASP B 2 540 ? 32.07465 96.56427 147.97735 1.000 97.49194 563 ASP H C 1
ATOM 5209 O O . ASP B 2 540 ? 32.99348 96.70814 147.16321 1.000 89.83847 563 ASP H O 1
ATOM 5214 N N . LYS B 2 541 ? 32.29314 96.29849 149.26246 1.000 99.20385 564 LYS H N 1
ATOM 5215 C CA . LYS B 2 541 ? 33.62780 96.05472 149.80970 1.000 97.84193 564 LYS H CA 1
ATOM 5216 C C . LYS B 2 541 ? 33.92297 94.56005 149.86860 1.000 90.74977 564 LYS H C 1
ATOM 5217 O O . LYS B 2 541 ? 34.37845 94.02955 150.88102 1.000 86.94475 564 LYS H O 1
ATOM 5223 N N . ILE B 2 542 ? 33.64739 93.86585 148.76973 1.000 86.78923 565 ILE H N 1
ATOM 5224 C CA . ILE B 2 542 ? 33.81733 92.42169 148.68362 1.000 82.39365 565 ILE H CA 1
ATOM 5225 C C . ILE B 2 542 ? 35.07781 92.13165 147.88322 1.000 78.41125 565 ILE H C 1
ATOM 5226 O O . ILE B 2 542 ? 35.21230 92.57503 146.73671 1.000 77.80521 565 ILE H O 1
ATOM 5231 N N . ILE B 2 543 ? 36.00311 91.38656 148.48753 1.000 79.30288 566 ILE H N 1
ATOM 5232 C CA . ILE B 2 543 ? 37.20127 90.96433 147.77155 1.000 77.69299 566 ILE H CA 1
ATOM 5233 C C . ILE B 2 543 ? 36.91018 89.73608 146.92070 1.000 83.56280 566 ILE H C 1
ATOM 5234 O O . ILE B 2 543 ? 37.33493 89.65571 145.76271 1.000 89.38240 566 ILE H O 1
ATOM 5239 N N . ALA B 2 544 ? 36.17704 88.76950 147.47070 1.000 81.53443 567 ALA H N 1
ATOM 5240 C CA . ALA B 2 544 ? 35.86781 87.55328 146.72846 1.000 74.51489 567 ALA H CA 1
ATOM 5241 C C . ALA B 2 544 ? 34.65347 86.86530 147.33656 1.000 72.99904 567 ALA H C 1
ATOM 5242 O O . ALA B 2 544 ? 34.27580 87.11832 148.48394 1.000 73.38743 567 ALA H O 1
ATOM 5244 N N . THR B 2 545 ? 34.05531 85.97715 146.54475 1.000 72.26798 568 THR H N 1
ATOM 5245 C CA . THR B 2 545 ? 32.88174 85.21114 146.94358 1.000 76.19245 568 THR H CA 1
ATOM 5246 C C . THR B 2 545 ? 33.12393 83.74112 146.63857 1.000 76.79970 568 THR H C 1
ATOM 5247 O O . THR B 2 545 ? 33.48790 83.39225 145.51132 1.000 83.25951 568 THR H O 1
ATOM 5251 N N . VAL B 2 546 ? 32.92046 82.88525 147.63627 1.000 71.79996 569 VAL H N 1
ATOM 5252 C CA . VAL B 2 546 ? 33.18360 81.45420 147.50715 1.000 70.20128 569 VAL H CA 1
ATOM 5253 C C . VAL B 2 546 ? 31.92766 80.67623 147.88353 1.000 68.10397 569 VAL H C 1
ATOM 5254 O O . VAL B 2 546 ? 31.63695 80.51527 149.07735 1.000 69.37239 569 VAL H O 1
ATOM 5258 N N . PRO B 2 547 ? 31.15283 80.18368 146.91294 1.000 67.14543 570 PRO H N 1
ATOM 5259 C CA . PRO B 2 547 ? 29.90819 79.48358 147.24980 1.000 70.65955 570 PRO H CA 1
ATOM 5260 C C . PRO B 2 547 ? 30.06597 77.97118 147.28970 1.000 77.69942 570 PRO H C 1
ATOM 5261 O O . PRO B 2 547 ? 29.99328 77.30292 146.25348 1.000 85.99835 570 PRO H O 1
ATOM 5265 N N . LEU B 2 548 ? 30.28179 77.42651 148.48198 1.000 74.35047 571 LEU H N 1
ATOM 5266 C CA . LEU B 2 548 ? 30.35450 75.98706 148.68005 1.000 70.59547 571 LEU H CA 1
ATOM 5267 C C . LEU B 2 548 ? 28.94371 75.41487 148.77760 1.000 77.98212 571 LEU H C 1
ATOM 5268 O O . LEU B 2 548 ? 27.96462 76.16207 148.83579 1.000 83.34974 571 LEU H O 1
ATOM 5273 N N . PRO B 2 549 ? 28.80085 74.08180 148.77049 1.000 79.23394 572 PRO H N 1
ATOM 5274 C CA . PRO B 2 549 ? 27.44440 73.50240 148.83708 1.000 79.90762 572 PRO H CA 1
ATOM 5275 C C . PRO B 2 549 ? 26.62245 73.95587 150.03354 1.000 83.35809 572 PRO H C 1
ATOM 5276 O O . PRO B 2 549 ? 25.45237 74.32487 149.86860 1.000 83.10252 572 PRO H O 1
ATOM 5280 N N . HIS B 2 550 ? 27.19475 73.94024 151.23729 1.000 88.83549 573 HIS H N 1
ATOM 5281 C CA . HIS B 2 550 ? 26.42580 74.18183 152.45077 1.000 96.57403 573 HIS H CA 1
ATOM 5282 C C . HIS B 2 550 ? 26.82351 75.44919 153.19614 1.000 93.73679 573 HIS H C 1
ATOM 5283 O O . HIS B 2 550 ? 26.20088 75.76775 154.21626 1.000 94.86269 573 HIS H O 1
ATOM 5290 N N . VAL B 2 551 ? 27.83306 76.17961 152.72570 1.000 86.33657 574 VAL H N 1
ATOM 5291 C CA . VAL B 2 551 ? 28.21071 77.45556 153.32001 1.000 80.74084 574 VAL H CA 1
ATOM 5292 C C . VAL B 2 551 ? 28.79566 78.32816 152.22198 1.000 76.54483 574 VAL H C 1
ATOM 5293 O O . VAL B 2 551 ? 29.41961 77.83662 151.27974 1.000 73.37102 574 VAL H O 1
ATOM 5297 N N . THR B 2 552 ? 28.57131 79.63134 152.33448 1.000 80.91303 575 THR H N 1
ATOM 5298 C CA . THR B 2 552 ? 29.11934 80.60167 151.40034 1.000 83.98899 575 THR H CA 1
ATOM 5299 C C . THR B 2 552 ? 30.01617 81.56422 152.16194 1.000 85.84844 575 THR H C 1
ATOM 5300 O O . THR B 2 552 ? 29.60454 82.13587 153.17920 1.000 95.38360 575 THR H O 1
ATOM 5304 N N . TYR B 2 553 ? 31.24353 81.72011 151.67939 1.000 78.39994 576 TYR H N 1
ATOM 5305 C CA . TYR B 2 553 ? 32.21906 82.61356 152.28117 1.000 76.21293 576 TYR H CA 1
ATOM 5306 C C . TYR B 2 553 ? 32.26008 83.91844 151.50214 1.000 73.70718 576 TYR H C 1
ATOM 5307 O O . TYR B 2 553 ? 32.30611 83.91328 150.26783 1.000 74.10455 576 TYR H O 1
ATOM 5316 N N . ILE B 2 554 ? 32.22965 85.02804 152.22441 1.000 73.34781 577 ILE H N 1
ATOM 5317 C CA . ILE B 2 554 ? 32.43110 86.35127 151.65446 1.000 75.30284 577 ILE H CA 1
ATOM 5318 C C . ILE B 2 554 ? 33.75448 86.86054 152.20176 1.000 76.27024 577 ILE H C 1
ATOM 5319 O O . ILE B 2 554 ? 33.88691 87.09172 153.41034 1.000 79.53197 577 ILE H O 1
ATOM 5324 N N . ILE B 2 555 ? 34.75203 86.97696 151.33211 1.000 72.93142 578 ILE H N 1
ATOM 5325 C CA . ILE B 2 555 ? 36.01241 87.61592 151.67982 1.000 75.97396 578 ILE H CA 1
ATOM 5326 C C . ILE B 2 555 ? 35.81317 89.10298 151.42990 1.000 86.58351 578 ILE H C 1
ATOM 5327 O O . ILE B 2 555 ? 35.75426 89.53845 150.27652 1.000 91.56382 578 ILE H O 1
ATOM 5332 N N . SER B 2 556 ? 35.68394 89.87558 152.50655 1.000 89.61297 579 SER H N 1
ATOM 5333 C CA . SER B 2 556 ? 35.30630 91.27644 152.42191 1.000 93.38717 579 SER H CA 1
ATOM 5334 C C . SER B 2 556 ? 36.25302 92.11745 153.26647 1.000 91.81242 579 SER H C 1
ATOM 5335 O O . SER B 2 556 ? 37.09870 91.59963 153.99991 1.000 88.62504 579 SER H O 1
ATOM 5338 N N . SER B 2 557 ? 36.10077 93.43736 153.15201 1.000 93.32961 580 SER H N 1
ATOM 5339 C CA . SER B 2 557 ? 36.90326 94.36892 153.93260 1.000 93.60959 580 SER H CA 1
ATOM 5340 C C . SER B 2 557 ? 36.39722 94.53876 155.35681 1.000 97.97522 580 SER H C 1
ATOM 5341 O O . SER B 2 557 ? 37.08902 95.16311 156.16767 1.000 101.33213 580 SER H O 1
ATOM 5344 N N . GLU B 2 558 ? 35.21968 94.00841 155.68139 1.000 100.45311 581 GLU H N 1
ATOM 5345 C CA . GLU B 2 558 ? 34.67233 94.15042 157.02146 1.000 107.66843 581 GLU H CA 1
ATOM 5346 C C . GLU B 2 558 ? 33.78960 92.95041 157.33255 1.000 103.45769 581 GLU H C 1
ATOM 5347 O O . GLU B 2 558 ? 33.36674 92.21335 156.43745 1.000 106.18592 581 GLU H O 1
ATOM 5353 N N . ALA B 2 559 ? 33.52124 92.76433 158.62291 1.000 99.83976 582 ALA H N 1
ATOM 5354 C CA . ALA B 2 559 ? 32.71884 91.64840 159.09373 1.000 95.19734 582 ALA H CA 1
ATOM 5355 C C . ALA B 2 559 ? 31.26881 91.78723 158.63122 1.000 95.06395 582 ALA H C 1
ATOM 5356 O O . ALA B 2 559 ? 30.82436 92.84354 158.17416 1.000 91.91473 582 ALA H O 1
ATOM 5358 N N . LEU B 2 560 ? 30.52744 90.68994 158.75641 1.000 98.99548 583 LEU H N 1
ATOM 5359 C CA . LEU B 2 560 ? 29.12769 90.62509 158.36654 1.000 101.97348 583 LEU H CA 1
ATOM 5360 C C . LEU B 2 560 ? 28.27698 90.22754 159.56579 1.000 111.17422 583 LEU H C 1
ATOM 5361 O O . LEU B 2 560 ? 28.72940 89.49905 160.45490 1.000 112.49116 583 LEU H O 1
ATOM 5366 N N . SER B 2 561 ? 27.03259 90.70749 159.57470 1.000 120.12198 584 SER H N 1
ATOM 5367 C CA . SER B 2 561 ? 26.13499 90.52567 160.71097 1.000 129.45182 584 SER H CA 1
ATOM 5368 C C . SER B 2 561 ? 25.78329 89.05952 160.93876 1.000 131.59074 584 SER H C 1
ATOM 5369 O O . SER B 2 561 ? 26.20095 88.46309 161.93716 1.000 133.56129 584 SER H O 1
ATOM 5372 N N . ASN B 2 562 ? 25.01052 88.47143 160.02481 1.000 129.10780 585 ASN H N 1
ATOM 5373 C CA . ASN B 2 562 ? 24.56526 87.08407 160.16111 1.000 126.06552 585 ASN H CA 1
ATOM 5374 C C . ASN B 2 562 ? 25.60765 86.17287 159.52044 1.000 118.16160 585 ASN H C 1
ATOM 5375 O O . ASN B 2 562 ? 25.43671 85.65646 158.41403 1.000 120.97287 585 ASN H O 1
ATOM 5380 N N . ALA B 2 563 ? 26.70875 85.96838 160.23976 1.000 108.48726 586 ALA H N 1
ATOM 5381 C CA . ALA B 2 563 ? 27.80752 85.17227 159.71086 1.000 97.25528 586 ALA H CA 1
ATOM 5382 C C . ALA B 2 563 ? 28.72978 84.75702 160.84632 1.000 91.77005 586 ALA H C 1
ATOM 5383 O O . ALA B 2 563 ? 28.66606 85.28674 161.95797 1.000 91.78486 586 ALA H O 1
ATOM 5385 N N . VAL B 2 564 ? 29.58654 83.78831 160.54623 1.000 88.89762 587 VAL H N 1
ATOM 5386 C CA . VAL B 2 564 ? 30.73088 83.45417 161.38364 1.000 87.23567 587 VAL H CA 1
ATOM 5387 C C . VAL B 2 564 ? 31.92823 84.17330 160.78033 1.000 85.86258 587 VAL H C 1
ATOM 5388 O O . VAL B 2 564 ? 32.33591 83.87804 159.65279 1.000 83.59507 587 VAL H O 1
ATOM 5392 N N . VAL B 2 565 ? 32.47542 85.13625 161.50641 1.000 85.81870 588 VAL H N 1
ATOM 5393 C CA . VAL B 2 565 ? 33.51885 86.00788 160.98184 1.000 83.22751 588 VAL H CA 1
ATOM 5394 C C . VAL B 2 565 ? 34.87970 85.46109 161.38408 1.000 83.98072 588 VAL H C 1
ATOM 5395 O O . VAL B 2 565 ? 35.08441 85.04516 162.53160 1.000 85.97753 588 VAL H O 1
ATOM 5399 N N . TYR B 2 566 ? 35.80828 85.44528 160.43052 1.000 82.58946 589 TYR H N 1
ATOM 5400 C CA . TYR B 2 566 ? 37.20469 85.11099 160.67621 1.000 80.75452 589 TYR H CA 1
ATOM 5401 C C . TYR B 2 566 ? 38.05297 86.30413 160.26774 1.000 80.65761 589 TYR H C 1
ATOM 5402 O O . TYR B 2 566 ? 37.95197 86.77896 159.13080 1.000 77.27794 589 TYR H O 1
ATOM 5411 N N . GLU B 2 567 ? 38.87529 86.79122 161.19082 1.000 83.70895 590 GLU H N 1
ATOM 5412 C CA . GLU B 2 567 ? 39.81329 87.86493 160.89588 1.000 87.76071 590 GLU H CA 1
ATOM 5413 C C . GLU B 2 567 ? 41.09693 87.24406 160.36109 1.000 82.50053 590 GLU H C 1
ATOM 5414 O O . GLU B 2 567 ? 41.70070 86.39200 161.02194 1.000 86.26282 590 GLU H O 1
ATOM 5420 N N . VAL B 2 568 ? 41.50225 87.65545 159.16041 1.000 75.89749 591 VAL H N 1
ATOM 5421 C CA . VAL B 2 568 ? 42.69102 87.08322 158.54242 1.000 73.34358 591 VAL H CA 1
ATOM 5422 C C . VAL B 2 568 ? 43.93068 87.59983 159.25810 1.000 73.62725 591 VAL H C 1
ATOM 5423 O O . VAL B 2 568 ? 44.10522 88.81053 159.44276 1.000 77.42320 591 VAL H O 1
ATOM 5427 N N . SER B 2 569 ? 44.79398 86.68071 159.66930 1.000 78.63735 592 SER H N 1
ATOM 5428 C CA . SER B 2 569 ? 45.98438 87.00970 160.43458 1.000 83.07783 592 SER H CA 1
ATOM 5429 C C . SER B 2 569 ? 47.18845 87.19418 159.51488 1.000 82.74960 592 SER H C 1
ATOM 5430 O O . SER B 2 569 ? 47.18608 86.77760 158.35370 1.000 91.81953 592 SER H O 1
ATOM 5433 N N . GLU B 2 570 ? 48.22370 87.83915 160.05821 1.000 76.45250 593 GLU H N 1
ATOM 5434 C CA . GLU B 2 570 ? 49.51757 87.99141 159.38831 1.000 72.52497 593 GLU H CA 1
ATOM 5435 C C . GLU B 2 570 ? 49.37168 88.69813 158.04140 1.000 70.44960 593 GLU H C 1
ATOM 5436 O O . GLU B 2 570 ? 49.92253 88.27085 157.02410 1.000 67.54593 593 GLU H O 1
ATOM 5442 N N . ILE B 2 571 ? 48.62553 89.80016 158.04165 1.000 73.06275 594 ILE H N 1
ATOM 5443 C CA . ILE B 2 571 ? 48.38117 90.56795 156.82844 1.000 72.38994 594 ILE H CA 1
ATOM 5444 C C . ILE B 2 571 ? 48.51154 92.05133 157.14972 1.000 81.10236 594 ILE H C 1
ATOM 5445 O O . ILE B 2 571 ? 48.32686 92.47963 158.29332 1.000 82.90640 594 ILE H O 1
ATOM 5450 N N . PHE B 2 572 ? 48.85844 92.83319 156.12979 1.000 90.13703 595 PHE H N 1
ATOM 5451 C CA . PHE B 2 572 ? 49.02870 94.26812 156.30479 1.000 98.44455 595 PHE H CA 1
ATOM 5452 C C . PHE B 2 572 ? 47.70289 94.92144 156.68469 1.000 107.58965 595 PHE H C 1
ATOM 5453 O O . PHE B 2 572 ? 46.62375 94.45354 156.31099 1.000 108.37417 595 PHE H O 1
ATOM 5461 N N . LEU B 2 573 ? 47.79832 96.01875 157.44354 1.000 114.56679 596 LEU H N 1
ATOM 5462 C CA . LEU B 2 573 ? 46.60840 96.65304 158.00675 1.000 112.38800 596 LEU H CA 1
ATOM 5463 C C . LEU B 2 573 ? 45.63598 97.10021 156.92103 1.000 112.88572 596 LEU H C 1
ATOM 5464 O O . LEU B 2 573 ? 44.41772 96.94305 157.06676 1.000 110.74728 596 LEU H O 1
ATOM 5469 N N . LYS B 2 574 ? 46.14962 97.66302 155.82778 1.000 114.92969 597 LYS H N 1
ATOM 5470 C CA . LYS B 2 574 ? 45.28156 98.14772 154.76285 1.000 112.53216 597 LYS H CA 1
ATOM 5471 C C . LYS B 2 574 ? 44.85158 97.04961 153.80222 1.000 111.87294 597 LYS H C 1
ATOM 5472 O O . LYS B 2 574 ? 43.96015 97.28418 152.97946 1.000 115.96959 597 LYS H O 1
ATOM 5478 N N . SER B 2 575 ? 45.45580 95.86730 153.88649 1.000 106.91015 598 SER H N 1
ATOM 5479 C CA . SER B 2 575 ? 44.99476 94.69646 153.15636 1.000 100.51310 598 SER H CA 1
ATOM 5480 C C . SER B 2 575 ? 44.09972 93.80558 154.00799 1.000 95.34129 598 SER H C 1
ATOM 5481 O O . SER B 2 575 ? 43.81521 92.67148 153.61011 1.000 92.64946 598 SER H O 1
ATOM 5484 N N . ALA B 2 576 ? 43.64675 94.30107 155.16106 1.000 93.31591 599 ALA H N 1
ATOM 5485 C CA . ALA B 2 576 ? 42.93239 93.47378 156.12579 1.000 92.81678 599 ALA H CA 1
ATOM 5486 C C . ALA B 2 576 ? 41.69058 92.84691 155.50700 1.000 96.73639 599 ALA H C 1
ATOM 5487 O O . ALA B 2 576 ? 40.96072 93.48776 154.74534 1.000 106.03903 599 ALA H O 1
ATOM 5489 N N . MET B 2 577 ? 41.45531 91.58214 155.84692 1.000 91.27755 600 MET H N 1
ATOM 5490 C CA . MET B 2 577 ? 40.35554 90.80977 155.29693 1.000 88.72643 600 MET H CA 1
ATOM 5491 C C . MET B 2 577 ? 39.50046 90.24380 156.41823 1.000 90.30482 600 MET H C 1
ATOM 5492 O O . MET B 2 577 ? 39.95347 90.06212 157.55106 1.000 92.98240 600 MET H O 1
ATOM 5497 N N . PHE B 2 578 ? 38.25096 89.95240 156.07230 1.000 88.49743 601 PHE H N 1
ATOM 5498 C CA . PHE B 2 578 ? 37.33465 89.23878 156.94986 1.000 85.88901 601 PHE H CA 1
ATOM 5499 C C . PHE B 2 578 ? 36.60484 88.20600 156.11002 1.000 84.12070 601 PHE H C 1
ATOM 5500 O O . PHE B 2 578 ? 35.98013 88.55150 155.10131 1.000 89.19505 601 PHE H O 1
ATOM 5508 N N . ILE B 2 579 ? 36.70617 86.94600 156.51143 1.000 78.39817 602 ILE H N 1
ATOM 5509 C CA . ILE B 2 579 ? 36.02661 85.84647 155.84167 1.000 75.34469 602 ILE H CA 1
ATOM 5510 C C . ILE B 2 579 ? 34.75495 85.56450 156.62886 1.000 75.79195 602 ILE H C 1
ATOM 5511 O O . ILE B 2 579 ? 34.80907 85.05369 157.75201 1.000 78.10559 602 ILE H O 1
ATOM 5516 N N . SER B 2 580 ? 33.60868 85.92013 156.05940 1.000 74.16589 603 SER H N 1
ATOM 5517 C CA . SER B 2 580 ? 32.32177 85.73740 156.71582 1.000 74.32860 603 SER H CA 1
ATOM 5518 C C . SER B 2 580 ? 31.63617 84.51070 156.12771 1.000 70.23641 603 SER H C 1
ATOM 5519 O O . SER B 2 580 ? 31.42834 84.43663 154.91346 1.000 70.35550 603 SER H O 1
ATOM 5522 N N . ALA B 2 581 ? 31.29158 83.55353 156.98398 1.000 69.84070 604 ALA H N 1
ATOM 5523 C CA . ALA B 2 581 ? 30.63462 82.32091 156.56760 1.000 72.70723 604 ALA H CA 1
ATOM 5524 C C . ALA B 2 581 ? 29.14285 82.42516 156.85862 1.000 77.84003 604 ALA H C 1
ATOM 5525 O O . ALA B 2 581 ? 28.74411 82.59515 158.01730 1.000 77.85842 604 ALA H O 1
ATOM 5527 N N . ILE B 2 582 ? 28.32420 82.32091 155.81110 1.000 81.13584 605 ILE H N 1
ATOM 5528 C CA . ILE B 2 582 ? 26.87279 82.39633 155.92762 1.000 87.12848 605 ILE H CA 1
ATOM 5529 C C . ILE B 2 582 ? 26.26898 81.12522 155.34791 1.000 96.89380 605 ILE H C 1
ATOM 5530 O O . ILE B 2 582 ? 26.72814 80.62610 154.31517 1.000 98.20235 605 ILE H O 1
ATOM 5535 N N . LYS B 2 583 ? 25.21895 80.59483 156.02131 1.000 102.34124 606 LYS H N 1
ATOM 5536 C CA . LYS B 2 583 ? 24.61489 79.44906 155.35881 1.000 100.54335 606 LYS H CA 1
ATOM 5537 C C . LYS B 2 583 ? 23.51983 79.90186 154.39638 1.000 98.57068 606 LYS H C 1
ATOM 5538 O O . LYS B 2 583 ? 22.87628 80.93227 154.61886 1.000 104.09181 606 LYS H O 1
ATOM 5544 N N . PRO B 2 584 ? 23.30563 79.15004 153.31070 1.000 92.65640 607 PRO H N 1
ATOM 5545 C CA . PRO B 2 584 ? 22.35005 79.60574 152.28407 1.000 89.86070 607 PRO H CA 1
ATOM 5546 C C . PRO B 2 584 ? 20.93401 79.79425 152.79999 1.000 88.50961 607 PRO H C 1
ATOM 5547 O O . PRO B 2 584 ? 20.23815 80.71263 152.34721 1.000 86.32541 607 PRO H O 1
ATOM 5551 N N . ASP B 2 585 ? 20.48079 78.95485 153.73072 1.000 88.68061 608 ASP H N 1
ATOM 5552 C CA . ASP B 2 585 ? 19.16717 79.13012 154.33803 1.000 92.62014 608 ASP H CA 1
ATOM 5553 C C . ASP B 2 585 ? 19.16710 80.18427 155.43734 1.000 99.80792 608 ASP H C 1
ATOM 5554 O O . ASP B 2 585 ? 18.17975 80.29270 156.17285 1.000 104.10697 608 ASP H O 1
ATOM 5559 N N . CYS B 2 586 ? 20.25193 80.95080 155.55876 1.000 102.59774 609 CYS H N 1
ATOM 5560 C CA . CYS B 2 586 ? 20.39608 82.02863 156.53462 1.000 105.99888 609 CYS H CA 1
ATOM 5561 C C . CYS B 2 586 ? 20.25950 81.53841 157.97028 1.000 108.02792 609 CYS H C 1
ATOM 5562 O O . CYS B 2 586 ? 19.93620 82.32150 158.86822 1.000 112.71778 609 CYS H O 1
ATOM 5565 N N . SER B 2 587 ? 20.50803 80.25636 158.20720 1.000 107.18674 610 SER H N 1
ATOM 5566 C CA .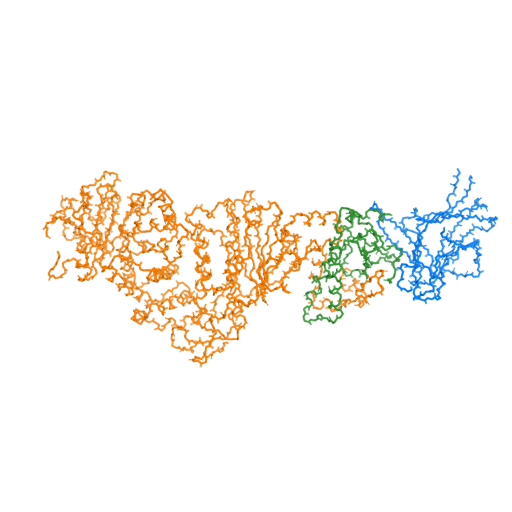 SER B 2 587 ? 20.46182 79.70531 159.55063 1.000 113.46232 610 SER H CA 1
ATOM 5567 C C . SER B 2 587 ? 21.85430 79.71128 160.17280 1.000 117.86034 610 SER H C 1
ATOM 5568 O O . SER B 2 587 ? 22.87418 79.74312 159.47937 1.000 118.59012 610 SER H O 1
ATOM 5571 N N . GLY B 2 588 ? 21.88290 79.68966 161.50563 1.000 119.85931 611 GLY H N 1
ATOM 5572 C CA . GLY B 2 588 ? 23.13725 79.65993 162.22332 1.000 114.46349 611 GLY H CA 1
ATOM 5573 C C . GLY B 2 588 ? 23.75328 78.27606 162.25755 1.000 110.31609 611 GLY H C 1
ATOM 5574 O O . GLY B 2 588 ? 23.11322 77.26735 161.96463 1.000 108.33271 611 GLY H O 1
ATOM 5575 N N . PHE B 2 589 ? 25.02801 78.23863 162.62780 1.000 110.93922 612 PHE H N 1
ATOM 5576 C CA . PHE B 2 589 ? 25.77512 76.99371 162.69490 1.000 111.73382 612 PHE H CA 1
ATOM 5577 C C . PHE B 2 589 ? 25.62159 76.34784 164.06916 1.000 124.05163 612 PHE H C 1
ATOM 5578 O O . PHE B 2 589 ? 25.09928 76.94343 165.01390 1.000 124.79241 612 PHE H O 1
ATOM 5586 N N . ASN B 2 590 ? 26.09172 75.10279 164.17151 1.000 139.38241 613 ASN H N 1
ATOM 5587 C CA . ASN B 2 590 ? 26.03804 74.39102 165.44373 1.000 148.47926 613 ASN H CA 1
ATOM 5588 C C . ASN B 2 590 ? 27.20365 74.77395 166.34788 1.000 149.07004 613 ASN H C 1
ATOM 5589 O O . ASN B 2 590 ? 27.03491 74.88516 167.56742 1.000 151.92313 613 ASN H O 1
ATOM 5594 N N . PHE B 2 591 ? 28.38530 74.97920 165.77251 1.000 140.01702 614 PHE H N 1
ATOM 5595 C CA . PHE B 2 591 ? 29.54199 75.40436 166.54477 1.000 131.35570 614 PHE H CA 1
ATOM 5596 C C . PHE B 2 591 ? 29.49895 76.90988 166.77634 1.000 127.55738 614 PHE H C 1
ATOM 5597 O O . PHE B 2 591 ? 28.98263 77.67379 165.95578 1.000 125.76369 614 PHE H O 1
ATOM 5605 N N . SER B 2 592 ? 30.04745 77.33380 167.91184 1.000 126.15010 615 SER H N 1
ATOM 5606 C CA . SER B 2 592 ? 30.03977 78.73990 168.31069 1.000 128.98242 615 SER H CA 1
ATOM 5607 C C . SER B 2 592 ? 31.44262 79.11394 168.77800 1.000 125.61801 615 SER H C 1
ATOM 5608 O O . SER B 2 592 ? 31.83850 78.78965 169.90102 1.000 130.95130 615 SER H O 1
ATOM 5611 N N . GLN B 2 593 ? 32.19189 79.79262 167.91626 1.000 115.05425 616 GLN H N 1
ATOM 5612 C CA . GLN B 2 593 ? 33.51411 80.26753 168.29149 1.000 104.63113 616 GLN H CA 1
ATOM 5613 C C . GLN B 2 593 ? 33.41013 81.43254 169.26846 1.000 101.43268 616 GLN H C 1
ATOM 5614 O O . GLN B 2 593 ? 32.56382 82.31787 169.11921 1.000 101.16256 616 GLN H O 1
ATOM 5620 N N . ILE B 2 594 ? 34.27261 81.42787 170.27854 1.000 100.78457 617 ILE H N 1
ATOM 5621 C CA . ILE B 2 594 ? 34.38487 82.54429 171.20757 1.000 102.73510 617 ILE H CA 1
ATOM 5622 C C . ILE B 2 594 ? 35.54935 83.45867 170.82892 1.000 109.09362 617 ILE H C 1
ATOM 5623 O O . ILE B 2 594 ? 36.08529 84.17025 171.68108 1.000 113.08690 617 ILE H O 1
ATOM 5625 N N . ASP B 2 595 ? 35.95269 83.43413 169.56330 1.000 111.20013 618 ASP H N 1
ATOM 5626 C CA . ASP B 2 595 ? 37.09376 84.19144 169.07353 1.000 113.08821 618 ASP H CA 1
ATOM 5627 C C . ASP B 2 595 ? 37.15514 84.05890 167.55703 1.000 113.70098 618 ASP H C 1
ATOM 5628 O O . ASP B 2 595 ? 37.04184 82.94730 167.02981 1.000 123.60655 618 ASP H O 1
ATOM 5633 N N . ARG B 2 596 ? 37.34006 85.17069 166.83788 1.000 106.75309 619 ARG H N 1
ATOM 5634 C CA . ARG B 2 596 ? 37.35491 85.14123 165.37798 1.000 102.04512 619 ARG H CA 1
ATOM 5635 C C . ARG B 2 596 ? 38.74630 84.89454 164.80101 1.000 101.28001 619 ARG H C 1
ATOM 5636 O O . ARG B 2 596 ? 39.03019 85.31628 163.67051 1.000 101.65925 619 ARG H O 1
ATOM 5644 N N . HIS B 2 597 ? 39.62011 84.21885 165.54157 1.000 99.22031 620 HIS H N 1
ATOM 5645 C CA . HIS B 2 597 ? 40.92780 83.86645 165.01569 1.000 96.17251 620 HIS H CA 1
ATOM 5646 C C . HIS B 2 597 ? 40.81772 82.65256 164.09934 1.000 87.68355 620 HIS H C 1
ATOM 5647 O O . HIS B 2 597 ? 39.89924 81.83645 164.21184 1.000 85.59300 620 HIS H O 1
ATOM 5654 N N . ILE B 2 598 ? 41.77353 82.54176 163.18147 1.000 84.11282 621 ILE H N 1
ATOM 5655 C CA . ILE B 2 598 ? 41.84692 81.42156 162.24774 1.000 78.58125 621 ILE H CA 1
ATOM 5656 C C . ILE B 2 598 ? 42.86637 80.42704 162.79741 1.000 78.19957 621 ILE H C 1
ATOM 5657 O O . ILE B 2 598 ? 44.07720 80.70057 162.73433 1.000 82.91016 621 ILE H O 1
ATOM 5662 N N . PRO B 2 599 ? 42.43963 79.28508 163.33924 1.000 72.66920 622 PRO H N 1
ATOM 5663 C CA . PRO B 2 599 ? 43.39573 78.33637 163.91971 1.000 71.18658 622 PRO H CA 1
ATOM 5664 C C . PRO B 2 599 ? 44.35292 77.78786 162.87251 1.000 74.89355 622 PRO H C 1
ATOM 5665 O O . PRO B 2 599 ? 44.09470 77.82746 161.66810 1.000 80.21456 622 PRO H O 1
ATOM 5669 N N . ILE B 2 600 ? 45.47740 77.26640 163.35454 1.000 75.44103 623 ILE H N 1
ATOM 5670 C CA . ILE B 2 600 ? 46.56865 76.80473 162.50608 1.000 71.78490 623 ILE H CA 1
ATOM 5671 C C . ILE B 2 600 ? 46.70962 75.29807 162.66197 1.000 73.74055 623 ILE H C 1
ATOM 5672 O O . ILE B 2 600 ? 46.68426 74.77607 163.78351 1.000 75.57389 623 ILE H O 1
ATOM 5677 N N . VAL B 2 601 ? 46.85556 74.60502 161.53555 1.000 73.04317 624 VAL H N 1
ATOM 5678 C CA . VAL B 2 601 ? 47.13951 73.17804 161.49909 1.000 72.01903 624 VAL H CA 1
ATOM 5679 C C . VAL B 2 601 ? 48.46727 72.97930 160.78132 1.000 77.96007 624 VAL H C 1
ATOM 5680 O O . VAL B 2 601 ? 48.87084 73.79625 159.94677 1.000 82.64584 624 VAL H O 1
ATOM 5684 N N . TYR B 2 602 ? 49.15473 71.88923 161.11518 1.000 78.98097 625 TYR H N 1
ATOM 5685 C CA . TYR B 2 602 ? 50.48056 71.61860 160.57662 1.000 78.98356 625 TYR H CA 1
ATOM 5686 C C . TYR B 2 602 ? 50.51844 70.24138 159.93207 1.000 79.97788 625 TYR H C 1
ATOM 5687 O O . TYR B 2 602 ? 49.99740 69.27118 160.49019 1.000 82.89186 625 TYR H O 1
ATOM 5696 N N . ASN B 2 603 ? 51.14208 70.16926 158.75721 1.000 84.96068 626 ASN H N 1
ATOM 5697 C CA . ASN B 2 603 ? 51.34837 68.91489 158.03142 1.000 90.82966 626 ASN H CA 1
ATOM 5698 C C . ASN B 2 603 ? 50.04596 68.15076 157.79660 1.000 92.74911 626 ASN H C 1
ATOM 5699 O O . ASN B 2 603 ? 49.41239 68.28973 156.74973 1.000 93.95886 626 ASN H O 1
ATOM 5704 N N . PRO B 2 607 ? 49.67065 66.04509 151.38036 1.000 112.02231 630 PRO H N 1
ATOM 5705 C CA . PRO B 2 607 ? 48.89952 65.34684 150.34563 1.000 112.82409 630 PRO H CA 1
ATOM 5706 C C . PRO B 2 607 ? 47.57210 64.80568 150.87135 1.000 111.92614 630 PRO H C 1
ATOM 5707 O O . PRO B 2 607 ? 46.81251 65.56420 151.47381 1.000 110.93879 630 PRO H O 1
ATOM 5711 N N . ARG B 2 608 ? 47.29985 63.52116 150.65040 1.000 117.15466 631 ARG H N 1
ATOM 5712 C CA . ARG B 2 608 ? 46.04443 62.93293 151.09941 1.000 123.94042 631 ARG H CA 1
ATOM 5713 C C . ARG B 2 608 ? 46.11118 61.41824 150.96890 1.000 133.01011 631 ARG H C 1
ATOM 5714 O O . ARG B 2 608 ? 46.83463 60.88584 150.12166 1.000 137.42988 631 ARG H O 1
ATOM 5716 N N . ARG B 2 609 ? 45.34416 60.73579 151.82299 1.000 134.75443 632 ARG H N 1
ATOM 5717 C CA . ARG B 2 609 ? 45.13260 59.29877 151.72320 1.000 135.44379 632 ARG H CA 1
ATOM 5718 C C . ARG B 2 609 ? 43.71264 58.93761 151.30953 1.000 133.83316 632 ARG H C 1
ATOM 5719 O O . ARG B 2 609 ? 43.45219 57.76916 151.00089 1.000 134.82914 632 ARG H O 1
ATOM 5721 N N . GLY B 2 610 ? 42.79388 59.90133 151.31106 1.000 130.80141 633 GLY H N 1
ATOM 5722 C CA . GLY B 2 610 ? 41.45843 59.73083 150.77152 1.000 124.28104 633 GLY H CA 1
ATOM 5723 C C . GLY B 2 610 ? 41.07437 60.95342 149.96329 1.000 118.71334 633 GLY H C 1
ATOM 5724 O O . GLY B 2 610 ? 41.57693 61.14631 148.85186 1.000 123.93113 633 GLY H O 1
ATOM 5725 N N . CYS B 2 611 ? 40.18910 61.78741 150.50671 1.000 104.42824 634 CYS H N 1
ATOM 5726 C CA . CYS B 2 611 ? 39.97684 63.14285 149.99343 1.000 90.62619 634 CYS H CA 1
ATOM 5727 C C . CYS B 2 611 ? 39.44827 64.02347 151.11308 1.000 81.26059 634 CYS H C 1
ATOM 5728 O O . CYS B 2 611 ? 38.25871 64.36059 151.15710 1.000 79.76850 634 CYS H O 1
ATOM 5731 N N . PRO B 2 612 ? 40.31419 64.42189 152.05010 1.000 74.57989 635 PRO H N 1
ATOM 5732 C CA . PRO B 2 612 ? 39.86757 65.36945 153.08241 1.000 76.27452 635 PRO H CA 1
ATOM 5733 C C . PRO B 2 612 ? 39.59057 66.75784 152.53583 1.000 77.92893 635 PRO H C 1
ATOM 5734 O O . PRO B 2 612 ? 38.76654 67.48357 153.10660 1.000 77.22599 635 PRO H O 1
ATOM 5738 N N . LEU B 2 613 ? 40.24748 67.14595 151.44402 1.000 77.45083 636 LEU H N 1
ATOM 5739 C CA . LEU B 2 613 ? 40.08314 68.47393 150.86917 1.000 73.56350 636 LEU H CA 1
ATOM 5740 C C . LEU B 2 613 ? 38.89227 68.57289 149.92490 1.000 77.17847 636 LEU H C 1
ATOM 5741 O O . LEU B 2 613 ? 38.61648 69.66720 149.42180 1.000 81.55977 636 LEU H O 1
ATOM 5746 N N . CYS B 2 614 ? 38.18712 67.47212 149.67232 1.000 78.07134 637 CYS H N 1
ATOM 5747 C CA . CYS B 2 614 ? 37.01750 67.51775 148.80602 1.000 80.73402 637 CYS H CA 1
ATOM 5748 C C . CYS B 2 614 ? 35.96630 68.46293 149.37538 1.000 79.79035 637 CYS H C 1
ATOM 5749 O O . CYS B 2 614 ? 35.78251 68.55437 150.59227 1.000 81.05132 637 CYS H O 1
ATOM 5752 N N . ASP B 2 615 ? 35.28438 69.17843 148.47826 1.000 84.33936 638 ASP H N 1
ATOM 5753 C CA . ASP B 2 615 ? 34.23595 70.13342 148.84660 1.000 92.89096 638 ASP H CA 1
ATOM 5754 C C . ASP B 2 615 ? 34.77563 71.24328 149.74556 1.000 91.52056 638 ASP H C 1
ATOM 5755 O O . ASP B 2 615 ? 34.09252 71.71586 150.65616 1.000 102.24350 638 ASP H O 1
ATOM 5760 N N . SER B 2 616 ? 36.00917 71.67039 149.48436 1.000 83.38275 639 SER H N 1
ATOM 5761 C CA . SER B 2 616 ? 36.62659 72.75890 150.22574 1.000 76.79079 639 SER H CA 1
ATOM 5762 C C . SER B 2 616 ? 37.39209 73.63937 149.24779 1.000 73.39649 639 SER H C 1
ATOM 5763 O O . SER B 2 616 ? 37.49844 73.33270 148.05540 1.000 73.73441 639 SER H O 1
ATOM 5766 N N . VAL B 2 617 ? 37.93264 74.74484 149.75713 1.000 66.92039 640 VAL H N 1
ATOM 5767 C CA . VAL B 2 617 ? 38.68616 75.69044 148.94211 1.000 62.50168 640 VAL H CA 1
ATOM 5768 C C . VAL B 2 617 ? 40.02575 75.96352 149.60937 1.000 61.05776 640 VAL H C 1
ATOM 5769 O O . VAL B 2 617 ? 40.08472 76.23005 150.81481 1.000 65.58197 640 VAL H O 1
ATOM 5773 N N . ILE B 2 618 ? 41.09806 75.89581 148.82841 1.000 60.64673 641 ILE H N 1
ATOM 5774 C CA . ILE B 2 618 ? 42.42995 76.26167 149.29816 1.000 64.87907 641 ILE H CA 1
ATOM 5775 C C . ILE B 2 618 ? 42.74278 77.65174 148.76382 1.000 70.55704 641 ILE H C 1
ATOM 5776 O O . ILE B 2 618 ? 42.71444 77.87462 147.54877 1.000 76.33905 641 ILE H O 1
ATOM 5781 N N . MET B 2 619 ? 43.03800 78.59110 149.66062 1.000 67.38704 642 MET H N 1
ATOM 5782 C CA . MET B 2 619 ? 43.23513 79.98516 149.28356 1.000 65.61989 642 MET H CA 1
ATOM 5783 C C . MET B 2 619 ? 44.57689 80.48492 149.79389 1.000 63.65959 642 MET H C 1
ATOM 5784 O O . MET B 2 619 ? 44.85789 80.40229 150.98989 1.000 66.79796 642 MET H O 1
ATOM 5789 N N . SER B 2 620 ? 45.39156 81.02050 148.89708 1.000 58.45892 643 SER H N 1
ATOM 5790 C CA . SER B 2 620 ? 46.64634 81.64936 149.27221 1.000 62.52170 643 SER H CA 1
ATOM 5791 C C . SER B 2 620 ? 46.45335 83.15597 149.38173 1.000 72.06702 643 SER H C 1
ATOM 5792 O O . SER B 2 620 ? 45.59305 83.73913 148.71701 1.000 79.81537 643 SER H O 1
ATOM 5795 N N . TYR B 2 621 ? 47.25238 83.78257 150.24258 1.000 68.84993 644 TYR H N 1
ATOM 5796 C CA . TYR B 2 621 ? 47.25304 85.23575 150.32370 1.000 60.27555 644 TYR H CA 1
ATOM 5797 C C . TYR B 2 621 ? 48.63220 85.72693 150.73660 1.000 60.13694 644 TYR H C 1
ATOM 5798 O O . TYR B 2 621 ? 49.32082 85.08494 151.53596 1.000 60.27291 644 TYR H O 1
ATOM 5807 N N . ASP B 2 622 ? 49.02301 86.86736 150.17142 1.000 63.61648 645 ASP H N 1
ATOM 5808 C CA . ASP B 2 622 ? 50.32115 87.47771 150.41866 1.000 67.02278 645 ASP H CA 1
ATOM 5809 C C . ASP B 2 622 ? 50.21094 88.49409 151.54838 1.000 69.88668 645 ASP H C 1
ATOM 5810 O O . ASP B 2 622 ? 49.21353 89.21334 151.65733 1.000 77.26022 645 ASP H O 1
ATOM 5815 N N . GLU B 2 623 ? 51.24961 88.55361 152.38569 1.000 67.23701 646 GLU H N 1
ATOM 5816 C CA . GLU B 2 623 ? 51.19785 89.38421 153.58525 1.000 70.51104 646 GLU H CA 1
ATOM 5817 C C . GLU B 2 623 ? 51.02337 90.86741 153.27493 1.000 70.67388 646 GLU H C 1
ATOM 5818 O O . GLU B 2 623 ? 50.57316 91.62187 154.14443 1.000 69.65044 646 GLU H O 1
ATOM 5824 N N . SER B 2 624 ? 51.36021 91.30479 152.06646 1.000 71.39649 647 SER H N 1
ATOM 5825 C CA . SER B 2 624 ? 51.19546 92.69989 151.68436 1.000 72.49392 647 SER H CA 1
ATOM 5826 C C . SER B 2 624 ? 50.19738 92.91874 150.55784 1.000 73.43615 647 SER H C 1
ATOM 5827 O O . SER B 2 624 ? 49.59908 93.99312 150.48965 1.000 69.52140 647 SER H O 1
ATOM 5830 N N . ASP B 2 625 ? 49.98438 91.93107 149.68719 1.000 77.10220 648 ASP H N 1
ATOM 5831 C CA . ASP B 2 625 ? 49.14603 92.10121 148.50765 1.000 76.12295 648 ASP H CA 1
ATOM 5832 C C . ASP B 2 625 ? 47.85948 91.28465 148.57461 1.000 70.21825 648 ASP H C 1
ATOM 5833 O O . ASP B 2 625 ? 47.19580 91.10038 147.55060 1.000 70.30434 648 ASP H O 1
ATOM 5838 N N . GLY B 2 626 ? 47.49985 90.78589 149.75434 1.000 67.85627 649 GLY H N 1
ATOM 5839 C CA . GLY B 2 626 ? 46.19588 90.16529 149.92769 1.000 69.04018 649 GLY H CA 1
ATOM 5840 C C . GLY B 2 626 ? 46.02350 88.89552 149.11525 1.000 69.54902 649 GLY H C 1
ATOM 5841 O O . GLY B 2 626 ? 46.94184 88.08052 148.97540 1.000 65.41611 649 GLY H O 1
ATOM 5842 N N . LEU B 2 627 ? 44.82351 88.73245 148.56073 1.000 69.48167 650 LEU H N 1
ATOM 5843 C CA . LEU B 2 627 ? 44.44634 87.48575 147.90799 1.000 65.96768 650 LEU H CA 1
ATOM 5844 C C . LEU B 2 627 ? 45.30169 87.23101 146.67477 1.000 68.30980 650 LEU H C 1
ATOM 5845 O O . LEU B 2 627 ? 45.52480 88.12629 145.85680 1.000 78.95986 650 LEU H O 1
ATOM 5850 N N . GLN B 2 628 ? 45.77682 85.99339 146.54322 1.000 61.36855 651 GLN H N 1
ATOM 5851 C CA . GLN B 2 628 ? 46.58015 85.58985 145.39582 1.000 61.07300 651 GLN H CA 1
ATOM 5852 C C . GLN B 2 628 ? 45.85995 84.55577 144.54298 1.000 59.99791 651 GLN H C 1
ATOM 5853 O O . GLN B 2 628 ? 45.58806 84.81414 143.36614 1.000 60.78986 651 GLN H O 1
ATOM 5859 N N . SER B 2 629 ? 45.54106 83.39141 145.10193 1.000 57.72747 652 SER H N 1
ATOM 5860 C CA . SER B 2 629 ? 44.84481 82.34284 144.37517 1.000 58.52711 652 SER H CA 1
ATOM 5861 C C . SER B 2 629 ? 43.83855 81.68366 145.30344 1.000 59.58568 652 SER H C 1
ATOM 5862 O O . SER B 2 629 ? 43.97137 81.72798 146.52633 1.000 58.91711 652 SER H O 1
ATOM 5865 N N . LEU B 2 630 ? 42.81883 81.07568 144.70743 1.000 60.70975 653 LEU H N 1
ATOM 5866 C CA . LEU B 2 630 ? 41.89295 80.24095 145.45902 1.000 61.91808 653 LEU H CA 1
ATOM 5867 C C . LEU B 2 630 ? 41.39292 79.15551 144.52333 1.000 67.08268 653 LEU H C 1
ATOM 5868 O O . LEU B 2 630 ? 41.05086 79.43908 143.37279 1.000 72.32351 653 LEU H O 1
ATOM 5873 N N . MET B 2 631 ? 41.37462 77.91792 145.00748 1.000 67.20185 654 MET H N 1
ATOM 5874 C CA . MET B 2 631 ? 41.04351 76.76977 144.17587 1.000 67.77056 654 MET H CA 1
ATOM 5875 C C . MET B 2 631 ? 40.01596 75.90111 144.88168 1.000 63.92592 654 MET H C 1
ATOM 5876 O O . MET B 2 631 ? 40.21990 75.49547 146.03326 1.000 64.16408 654 MET H O 1
ATOM 5881 N N . TYR B 2 632 ? 38.90596 75.65414 144.18920 1.000 61.72219 655 TYR H N 1
ATOM 5882 C CA . TYR B 2 632 ? 37.90726 74.68191 144.60764 1.000 62.47451 655 TYR H CA 1
ATOM 5883 C C . TYR B 2 632 ? 38.43037 73.27547 144.34017 1.000 63.27565 655 TYR H C 1
ATOM 5884 O O . TYR B 2 632 ? 38.91874 72.98494 143.24424 1.000 65.87112 655 TYR H O 1
ATOM 5893 N N . VAL B 2 633 ? 38.34279 72.40478 145.33992 1.000 60.97282 656 VAL H N 1
ATOM 5894 C CA . VAL B 2 633 ? 38.83211 71.03468 145.23195 1.000 61.85606 656 VAL H CA 1
ATOM 5895 C C . VAL B 2 633 ? 37.63823 70.16388 144.85785 1.000 67.19903 656 VAL H C 1
ATOM 5896 O O . VAL B 2 633 ? 36.86583 69.73955 145.72133 1.000 66.60833 656 VAL H O 1
ATOM 5900 N N . THR B 2 634 ? 37.48997 69.88707 143.56041 1.000 70.15982 657 THR H N 1
ATOM 5901 C CA . THR B 2 634 ? 36.30551 69.18582 143.07894 1.000 71.38876 657 THR H CA 1
ATOM 5902 C C . THR B 2 634 ? 36.41715 67.67430 143.22732 1.000 68.05689 657 THR H C 1
ATOM 5903 O O . THR B 2 634 ? 35.40474 67.00672 143.46552 1.000 65.00976 657 THR H O 1
ATOM 5907 N N . ASN B 2 635 ? 37.61571 67.11707 143.09093 1.000 69.51328 658 ASN H N 1
ATOM 5908 C CA . ASN B 2 635 ? 37.78844 65.67242 143.14504 1.000 73.90665 658 ASN H CA 1
ATOM 5909 C C . ASN B 2 635 ? 39.17561 65.36007 143.69592 1.000 83.11624 658 ASN H C 1
ATOM 5910 O O . ASN B 2 635 ? 39.90208 66.25022 144.14804 1.000 84.84590 658 ASN H O 1
ATOM 5915 N N . GLU B 2 636 ? 39.54222 64.07729 143.64631 1.000 89.39024 659 GLU H N 1
ATOM 5916 C CA . GLU B 2 636 ? 40.79698 63.62543 144.23723 1.000 93.48784 659 GLU H CA 1
ATOM 5917 C C . GLU B 2 636 ? 42.00334 64.10532 143.44063 1.000 87.84133 659 GLU H C 1
ATOM 5918 O O . GLU B 2 636 ? 43.07647 64.33266 144.01434 1.000 86.89093 659 GLU H O 1
ATOM 5924 N N . ARG B 2 637 ? 41.84866 64.27467 142.12731 1.000 84.73599 660 ARG H N 1
ATOM 5925 C CA . ARG B 2 637 ? 42.98944 64.63158 141.29375 1.000 83.25890 660 ARG H CA 1
ATOM 5926 C C . ARG B 2 637 ? 43.29627 66.11731 141.37286 1.000 79.81288 660 ARG H C 1
ATOM 5927 O O . ARG B 2 637 ? 44.46611 66.50384 141.34372 1.000 78.87712 660 ARG H O 1
ATOM 5935 N N . VAL B 2 638 ? 42.26922 66.96315 141.48064 1.000 73.59804 661 VAL H N 1
ATOM 5936 C CA . VAL B 2 638 ? 42.51238 68.35725 141.83990 1.000 70.29709 661 VAL H CA 1
ATOM 5937 C C . VAL B 2 638 ? 43.27814 68.42554 143.15414 1.000 68.22883 661 VAL H C 1
ATOM 5938 O O . VAL B 2 638 ? 44.25969 69.16935 143.28689 1.000 72.57060 661 VAL H O 1
ATOM 5942 N N . GLN B 2 639 ? 42.86505 67.61230 144.12841 1.000 64.18678 662 GLN H N 1
ATOM 5943 C CA . GLN B 2 639 ? 43.51686 67.59201 145.43312 1.000 63.50510 662 GLN H CA 1
ATOM 5944 C C . GLN B 2 639 ? 44.99269 67.23005 145.31524 1.000 65.26432 662 GLN H C 1
ATOM 5945 O O . GLN B 2 639 ? 45.85895 67.92803 145.85284 1.000 70.16206 662 GLN H O 1
ATOM 5951 N N . THR B 2 640 ? 45.30250 66.13741 144.61636 1.000 64.47488 663 THR H N 1
ATOM 5952 C CA . THR B 2 640 ? 46.69758 65.71442 144.53662 1.000 66.20106 663 THR H CA 1
ATOM 5953 C C . THR B 2 640 ? 47.52106 66.62534 143.63258 1.000 66.91485 663 THR H C 1
ATOM 5954 O O . THR B 2 640 ? 48.71855 66.81176 143.87611 1.000 69.92984 663 THR H O 1
ATOM 5958 N N . ASN B 2 641 ? 46.90729 67.21101 142.60078 1.000 64.51297 664 ASN H N 1
ATOM 5959 C CA . ASN B 2 641 ? 47.62047 68.12988 141.72433 1.000 67.78373 664 ASN H CA 1
ATOM 5960 C C . ASN B 2 641 ? 47.89202 69.46840 142.38994 1.000 69.07828 664 ASN H C 1
ATOM 5961 O O . ASN B 2 641 ? 48.79532 70.18853 141.95127 1.000 70.20976 664 ASN H O 1
ATOM 5966 N N . LEU B 2 642 ? 47.12557 69.82249 143.42666 1.000 67.44771 665 LEU H N 1
ATOM 5967 C CA . LEU B 2 642 ? 47.44382 71.01226 144.20928 1.000 66.12501 665 LEU H CA 1
ATOM 5968 C C . LEU B 2 642 ? 48.87701 71.00634 144.72378 1.000 71.83652 665 LEU H C 1
ATOM 5969 O O . LEU B 2 642 ? 49.41276 72.07223 145.04503 1.000 78.24883 665 LEU H O 1
ATOM 5974 N N . PHE B 2 643 ? 49.51088 69.83616 144.81192 1.000 69.05451 666 PHE H N 1
ATOM 5975 C CA . PHE B 2 643 ? 50.85027 69.71021 145.36711 1.000 67.02320 666 PHE H CA 1
ATOM 5976 C C . PHE B 2 643 ? 51.92018 69.53046 144.29518 1.000 72.87213 666 PHE H C 1
ATOM 5977 O O . PHE B 2 643 ? 52.99845 69.00212 144.58884 1.000 73.54571 666 PHE H O 1
ATOM 5985 N N . LEU B 2 644 ? 51.64929 69.95749 143.06654 1.000 74.83884 667 LEU H N 1
ATOM 5986 C CA . LEU B 2 644 ? 52.63582 69.89202 142.00026 1.000 79.62188 667 LEU H CA 1
ATOM 5987 C C . LEU B 2 644 ? 53.52474 71.13338 142.02045 1.000 86.62863 667 LEU H C 1
ATOM 5988 O O . LEU B 2 644 ? 53.20067 72.15063 142.63667 1.000 88.80606 667 LEU H O 1
ATOM 5993 N N . ASP B 2 645 ? 54.66848 71.03237 141.33842 1.000 92.15020 668 ASP H N 1
ATOM 5994 C CA . ASP B 2 645 ? 55.63171 72.12921 141.35242 1.000 97.15882 668 ASP H CA 1
ATOM 5995 C C . ASP B 2 645 ? 55.08128 73.36481 140.65101 1.000 99.88543 668 ASP H C 1
ATOM 5996 O O . ASP B 2 645 ? 55.35755 74.49518 141.06921 1.000 99.29001 668 ASP H O 1
ATOM 6001 N N . LYS B 2 646 ? 54.30236 73.17431 139.58771 1.000 102.96096 669 LYS H N 1
ATOM 6002 C CA . LYS B 2 646 ? 53.68884 74.29415 138.88613 1.000 103.78679 669 LYS H CA 1
ATOM 6003 C C . LYS B 2 646 ? 52.36990 74.73042 139.51134 1.000 100.69520 669 LYS H C 1
ATOM 6004 O O . LYS B 2 646 ? 51.71762 75.63426 138.97780 1.000 104.32295 669 LYS H O 1
ATOM 6010 N N . SER B 2 647 ? 51.96682 74.11346 140.61903 1.000 97.20257 670 SER H N 1
ATOM 6011 C CA . SER B 2 647 ? 50.75547 74.51689 141.31148 1.000 91.50055 670 SER H CA 1
ATOM 6012 C C . SER B 2 647 ? 50.96860 75.85813 142.01411 1.000 89.61192 670 SER H C 1
ATOM 6013 O O . SER B 2 647 ? 52.08738 76.18517 142.41944 1.000 91.30976 670 SER H O 1
ATOM 6016 N N . PRO B 2 648 ? 49.90774 76.66111 142.16531 1.000 83.40706 671 PRO H N 1
ATOM 6017 C CA . PRO B 2 648 ? 50.06698 77.97304 142.80703 1.000 79.84124 671 PRO H CA 1
ATOM 6018 C C . PRO B 2 648 ? 50.07138 77.90900 144.32649 1.000 75.66303 671 PRO H C 1
ATOM 6019 O O . PRO B 2 648 ? 49.87993 78.93402 144.98790 1.000 74.66085 671 PRO H O 1
ATOM 6023 N N . PHE B 2 649 ? 50.29420 76.72530 144.89354 1.000 74.36133 672 PHE H N 1
ATOM 6024 C CA . PHE B 2 649 ? 50.20104 76.52984 146.33154 1.000 74.90101 672 PHE H CA 1
ATOM 6025 C C . PHE B 2 649 ? 51.42555 75.79320 146.85591 1.000 79.27680 672 PHE H C 1
ATOM 6026 O O . PHE B 2 649 ? 52.10558 75.06598 146.12668 1.000 83.34717 672 PHE H O 1
ATOM 6034 N N . PHE B 2 650 ? 51.69403 76.00910 148.14576 1.000 78.58241 673 PHE H N 1
ATOM 6035 C CA . PHE B 2 650 ? 52.71724 75.27519 148.89231 1.000 76.99498 673 PHE H CA 1
ATOM 6036 C C . PHE B 2 650 ? 54.10671 75.45930 148.28389 1.000 76.31261 673 PHE H C 1
ATOM 6037 O O . PHE B 2 650 ? 54.90353 74.52209 148.20815 1.000 67.78215 673 PHE H O 1
ATOM 6045 N N . ASP B 2 651 ? 54.40120 76.68396 147.85424 1.000 84.80731 674 ASP H N 1
ATOM 6046 C CA . ASP B 2 651 ? 55.72770 77.04930 147.36854 1.000 90.17552 674 ASP H CA 1
ATOM 6047 C C . ASP B 2 651 ? 56.58032 77.44518 148.56947 1.000 95.81178 674 ASP H C 1
ATOM 6048 O O . ASP B 2 651 ? 56.39756 78.52569 149.13882 1.000 98.75964 674 ASP H O 1
ATOM 6053 N N . ASN B 2 652 ? 57.51647 76.57248 148.95208 1.000 100.43923 675 ASN H N 1
ATOM 6054 C CA . ASN B 2 652 ? 58.33312 76.82466 150.13537 1.000 102.45489 675 ASN H CA 1
ATOM 6055 C C . ASN B 2 652 ? 59.30816 77.98064 149.94319 1.000 107.88096 675 ASN H C 1
ATOM 6056 O O . ASN B 2 652 ? 59.80859 78.52168 150.93453 1.000 109.74358 675 ASN H O 1
ATOM 6058 N N . ASN B 2 653 ? 59.58605 78.37422 148.70126 1.000 111.78182 676 ASN H N 1
ATOM 6059 C CA . ASN B 2 653 ? 60.52394 79.45644 148.42973 1.000 117.48858 676 ASN H CA 1
ATOM 6060 C C . ASN B 2 653 ? 59.94269 80.83758 148.70459 1.000 112.59296 676 ASN H C 1
ATOM 6061 O O . ASN B 2 653 ? 60.67124 81.82919 148.58751 1.000 112.09740 676 ASN H O 1
ATOM 6066 N N . ASN B 2 654 ? 58.66527 80.93027 149.06411 1.000 108.70004 677 ASN H N 1
ATOM 6067 C CA . ASN B 2 654 ? 57.99987 82.20604 149.29983 1.000 101.46033 677 ASN H CA 1
ATOM 6068 C C . ASN B 2 654 ? 57.92196 82.46058 150.80132 1.000 93.88762 677 ASN H C 1
ATOM 6069 O O . ASN B 2 654 ? 57.26102 81.71023 151.52802 1.000 87.89602 677 ASN H O 1
ATOM 6074 N N . LEU B 2 655 ? 58.57854 83.52801 151.25614 1.000 89.41670 678 LEU H N 1
ATOM 6075 C CA . LEU B 2 655 ? 58.72215 83.82700 152.67598 1.000 83.30264 678 LEU H CA 1
ATOM 6076 C C . LEU B 2 655 ? 57.60170 84.70536 153.22385 1.000 83.32318 678 LEU H C 1
ATOM 6077 O O . LEU B 2 655 ? 57.72037 85.20569 154.34678 1.000 90.70971 678 LEU H O 1
ATOM 6082 N N . HIS B 2 656 ? 56.52352 84.89924 152.47293 1.000 76.40888 679 HIS H N 1
ATOM 6083 C CA . HIS B 2 656 ? 55.46473 85.80702 152.89497 1.000 71.73223 679 HIS H CA 1
ATOM 6084 C C . HIS B 2 656 ? 54.14063 85.41273 152.24259 1.000 68.12687 679 HIS H C 1
ATOM 6085 O O . HIS B 2 656 ? 53.38934 86.25619 151.75001 1.000 68.96777 679 HIS H O 1
ATOM 6092 N N . ILE B 2 657 ? 53.83934 84.11819 152.24416 1.000 68.56359 680 ILE H N 1
ATOM 6093 C CA . ILE B 2 657 ? 52.60064 83.58967 151.68931 1.000 67.90020 680 ILE H CA 1
ATOM 6094 C C . ILE B 2 657 ? 51.93823 82.71869 152.74935 1.000 70.41803 680 ILE H C 1
ATOM 6095 O O . ILE B 2 657 ? 52.62046 82.01407 153.50267 1.000 71.03601 680 ILE H O 1
ATOM 6100 N N . HIS B 2 658 ? 50.61144 82.78315 152.82726 1.000 65.99198 681 HIS H N 1
ATOM 6101 C CA . HIS B 2 658 ? 49.86793 82.00633 153.80585 1.000 64.81467 681 HIS H CA 1
ATOM 6102 C C . HIS B 2 658 ? 48.72833 81.27588 153.11634 1.000 69.12900 681 HIS H C 1
ATOM 6103 O O . HIS B 2 658 ? 48.09520 81.81177 152.20230 1.000 71.34889 681 HIS H O 1
ATOM 6110 N N . TYR B 2 659 ? 48.47123 80.05018 153.56117 1.000 70.68581 682 TYR H N 1
ATOM 6111 C CA . TYR B 2 659 ? 47.49498 79.17355 152.93299 1.000 67.90374 682 TYR H CA 1
ATOM 6112 C C . TYR B 2 659 ? 46.36970 78.88274 153.91247 1.000 64.33740 682 TYR H C 1
ATOM 6113 O O . TYR B 2 659 ? 46.62253 78.49626 155.05646 1.000 69.59558 682 TYR H O 1
ATOM 6122 N N . LEU B 2 660 ? 45.13405 79.06659 153.45958 1.000 59.97972 683 LEU H N 1
ATOM 6123 C CA . LEU B 2 660 ? 43.94612 78.87017 154.27187 1.000 61.75713 683 LEU H CA 1
ATOM 6124 C C . LEU B 2 660 ? 43.07024 77.78984 153.65560 1.000 63.63317 683 LEU H C 1
ATOM 6125 O O . LEU B 2 660 ? 42.88628 77.73438 152.43498 1.000 63.96329 683 LEU H O 1
ATOM 6130 N N . TRP B 2 661 ? 42.54072 76.93605 154.51799 1.000 67.58074 684 TRP H N 1
ATOM 6131 C CA . TRP B 2 661 ? 41.63244 75.86204 154.15118 1.000 67.03131 684 TRP H CA 1
ATOM 6132 C C . TRP B 2 661 ? 40.23373 76.27931 154.58117 1.000 65.11260 684 TRP H C 1
ATOM 6133 O O . TRP B 2 661 ? 39.98903 76.49739 155.77617 1.000 69.45223 684 TRP H O 1
ATOM 6144 N N . LEU B 2 662 ? 39.33511 76.41925 153.60516 1.000 59.13148 685 LEU H N 1
ATOM 6145 C CA . LEU B 2 662 ? 37.94785 76.81926 153.82104 1.000 62.38885 685 LEU H CA 1
ATOM 6146 C C . LEU B 2 662 ? 37.09029 75.57666 153.61315 1.000 68.72023 685 LEU H C 1
ATOM 6147 O O . LEU B 2 662 ? 36.87582 75.14248 152.47601 1.000 75.54494 685 LEU H O 1
ATOM 6152 N N . ARG B 2 663 ? 36.60801 75.00763 154.71187 1.000 68.33539 686 ARG H N 1
ATOM 6153 C CA . ARG B 2 663 ? 35.85073 73.76930 154.66973 1.000 64.70438 686 ARG H CA 1
ATOM 6154 C C . ARG B 2 663 ? 34.36246 74.05387 154.48283 1.000 65.13303 686 ARG H C 1
ATOM 6155 O O . ARG B 2 663 ? 33.90112 75.19452 154.56010 1.000 67.48061 686 ARG H O 1
ATOM 6163 N N . ASP B 2 664 ? 33.60550 72.98475 154.23448 1.000 64.69860 687 ASP H N 1
ATOM 6164 C CA . ASP B 2 664 ? 32.19860 73.11381 153.87952 1.000 66.15450 687 ASP H CA 1
ATOM 6165 C C . ASP B 2 664 ? 31.29186 73.30502 155.08957 1.000 73.24339 687 ASP H C 1
ATOM 6166 O O . ASP B 2 664 ? 30.13648 73.71056 154.92166 1.000 75.60231 687 ASP H O 1
ATOM 6171 N N . ASN B 2 665 ? 31.77548 73.03168 156.29769 1.000 77.00323 688 ASN H N 1
ATOM 6172 C CA . ASN B 2 665 ? 30.94794 73.17426 157.48767 1.000 81.85423 688 ASN H CA 1
ATOM 6173 C C . ASN B 2 665 ? 31.08511 74.53829 158.15193 1.000 82.83422 688 ASN H C 1
ATOM 6174 O O . ASN B 2 665 ? 30.47355 74.76354 159.20128 1.000 85.63656 688 ASN H O 1
ATOM 6179 N N . GLY B 2 666 ? 31.86147 75.44945 157.56995 1.000 84.85122 689 GLY H N 1
ATOM 6180 C CA . GLY B 2 666 ? 32.02004 76.78361 158.10772 1.000 85.64643 689 GLY H CA 1
ATOM 6181 C C . GLY B 2 666 ? 33.32732 77.04257 158.82205 1.000 83.68598 689 GLY H C 1
ATOM 6182 O O . GLY B 2 666 ? 33.55240 78.17350 159.26902 1.000 82.39589 689 GLY H O 1
ATOM 6183 N N . THR B 2 667 ? 34.19355 76.04044 158.94389 1.000 84.49507 690 THR H N 1
ATOM 6184 C CA . THR B 2 667 ? 35.46037 76.19745 159.64323 1.000 81.22657 690 THR H CA 1
ATOM 6185 C C . THR B 2 667 ? 36.55931 76.60219 158.67007 1.000 79.34932 690 THR H C 1
ATOM 6186 O O . THR B 2 667 ? 36.60345 76.13312 157.52925 1.000 88.26186 690 THR H O 1
ATOM 6190 N N . VAL B 2 668 ? 37.44434 77.48139 159.13130 1.000 71.04892 691 VAL H N 1
ATOM 6191 C CA . VAL B 2 668 ? 38.56536 77.97576 158.34254 1.000 65.33034 691 VAL H CA 1
ATOM 6192 C C . VAL B 2 668 ? 39.83518 77.78063 159.15633 1.000 68.49451 691 VAL H C 1
ATOM 6193 O O . VAL B 2 668 ? 39.88275 78.15068 160.33476 1.000 70.92238 691 VAL H O 1
ATOM 6197 N N . VAL B 2 669 ? 40.85913 77.19293 158.53702 1.000 67.72920 692 VAL H N 1
ATOM 6198 C CA . VAL B 2 669 ? 42.12972 76.95740 159.21329 1.000 67.63469 692 VAL H CA 1
ATOM 6199 C C . VAL B 2 669 ? 43.26743 77.44181 158.32296 1.000 63.41157 692 VAL H C 1
ATOM 6200 O O . VAL B 2 669 ? 43.06293 77.84454 157.18012 1.000 63.74638 692 VAL H O 1
ATOM 6204 N N . GLU B 2 670 ? 44.48153 77.39577 158.86857 1.000 59.44881 693 GLU H N 1
ATOM 6205 C CA . GLU B 2 670 ? 45.68805 77.79325 158.15490 1.000 61.27454 693 GLU H CA 1
ATOM 6206 C C . GLU B 2 670 ? 46.63430 76.60539 158.06543 1.000 69.11236 693 GLU H C 1
ATOM 6207 O O . GLU B 2 670 ? 46.94211 75.97289 159.08080 1.000 78.73220 693 GLU H O 1
ATOM 6213 N N . ILE B 2 671 ? 47.09676 76.31277 156.85515 1.000 66.16738 694 ILE H N 1
ATOM 6214 C CA . ILE B 2 671 ? 47.97816 75.18154 156.59204 1.000 66.10720 694 ILE H CA 1
ATOM 6215 C C . ILE B 2 671 ? 49.41913 75.67479 156.60007 1.000 68.50375 694 ILE H C 1
ATOM 6216 O O . ILE B 2 671 ? 49.77474 76.58942 155.84833 1.000 74.30888 694 ILE H O 1
ATOM 6221 N N . ARG B 2 672 ? 50.25131 75.06928 157.44353 1.000 69.95359 695 ARG H N 1
ATOM 6222 C CA . ARG B 2 672 ? 51.67258 75.37608 157.50380 1.000 74.80894 695 ARG H CA 1
ATOM 6223 C C . ARG B 2 672 ? 52.46754 74.07663 157.54477 1.000 76.35579 695 ARG H C 1
ATOM 6224 O O . ARG B 2 672 ? 51.91080 72.98366 157.67878 1.000 76.00757 695 ARG H O 1
ATOM 6232 N N . GLY B 2 673 ? 53.78537 74.20468 157.42236 1.000 79.52706 696 GLY H N 1
ATOM 6233 C CA . GLY B 2 673 ? 54.67042 73.05300 157.44569 1.000 83.58723 696 GLY H CA 1
ATOM 6234 C C . GLY B 2 673 ? 54.77520 72.33447 156.11240 1.000 85.21018 696 GLY H C 1
ATOM 6235 O O . GLY B 2 673 ? 55.56035 71.39610 155.95449 1.000 84.01914 696 GLY H O 1
ATOM 6236 N N . ARG C 3 1 ? 13.61993 123.41675 69.01637 1.000 132.32258 19 ARG L N 1
ATOM 6237 C CA . ARG C 3 1 ? 14.64744 123.59818 70.03560 1.000 125.70384 19 ARG L CA 1
ATOM 6238 C C . ARG C 3 1 ? 15.87928 122.74861 69.72268 1.000 124.14570 19 ARG L C 1
ATOM 6239 O O . ARG C 3 1 ? 16.39846 122.04179 70.58702 1.000 127.99748 19 ARG L O 1
ATOM 6247 N N . SER C 3 2 ? 16.35603 122.83374 68.48019 1.000 114.12335 20 SER L N 1
ATOM 6248 C CA . SER C 3 2 ? 17.44799 121.98855 68.01262 1.000 102.84583 20 SER L CA 1
ATOM 6249 C C . SER C 3 2 ? 18.80446 122.68414 68.04403 1.000 96.59181 20 SER L C 1
ATOM 6250 O O . SER C 3 2 ? 19.78125 122.09667 68.51852 1.000 104.81136 20 SER L O 1
ATOM 6253 N N . TYR C 3 3 ? 18.89778 123.91863 67.55281 1.000 82.26667 21 TYR L N 1
ATOM 6254 C CA . TYR C 3 3 ? 20.17339 124.62330 67.50400 1.000 74.43435 21 TYR L CA 1
ATOM 6255 C C . TYR C 3 3 ? 20.05609 125.98907 68.16302 1.000 70.94128 21 TYR L C 1
ATOM 6256 O O . TYR C 3 3 ? 19.14144 126.76031 67.85576 1.000 71.78412 21 TYR L O 1
ATOM 6265 N N . VAL C 3 4 ? 20.99881 126.28222 69.05555 1.000 64.16034 22 VAL L N 1
ATOM 6266 C CA . VAL C 3 4 ? 21.00337 127.49229 69.86940 1.000 59.57706 22 VAL L CA 1
ATOM 6267 C C . VAL C 3 4 ? 21.88729 128.54118 69.20664 1.000 60.15146 22 VAL L C 1
ATOM 6268 O O . VAL C 3 4 ? 22.96052 128.22478 68.67656 1.000 59.89180 22 VAL L O 1
ATOM 6272 N N . ALA C 3 5 ? 21.43706 129.79890 69.23391 1.000 54.42511 23 ALA L N 1
ATOM 6273 C CA . ALA C 3 5 ? 22.21417 130.88399 68.64892 1.000 48.91232 23 ALA L CA 1
ATOM 6274 C C . ALA C 3 5 ? 23.35070 131.35374 69.54854 1.000 49.83272 23 ALA L C 1
ATOM 6275 O O . ALA C 3 5 ? 24.31941 131.93215 69.04475 1.000 56.00044 23 ALA L O 1
ATOM 6277 N N . LEU C 3 6 ? 23.25541 131.12783 70.86077 1.000 43.49910 24 LEU L N 1
ATOM 6278 C CA . LEU C 3 6 ? 24.29468 131.49757 71.82084 1.000 50.66342 24 LEU L CA 1
ATOM 6279 C C . LEU C 3 6 ? 24.69054 130.24530 72.59535 1.000 57.54870 24 LEU L C 1
ATOM 6280 O O . LEU C 3 6 ? 24.22900 130.02840 73.72647 1.000 55.69098 24 LEU L O 1
ATOM 6285 N N . PRO C 3 7 ? 25.54779 129.39832 72.01726 1.000 60.92035 25 PRO L N 1
ATOM 6286 C CA . PRO C 3 7 ? 25.86195 128.11897 72.67160 1.000 62.53809 25 PRO L CA 1
ATOM 6287 C C . PRO C 3 7 ? 26.63459 128.27554 73.96656 1.000 56.59233 25 PRO L C 1
ATOM 6288 O O . PRO C 3 7 ? 26.53669 127.40369 74.83803 1.000 69.03066 25 PRO L O 1
ATOM 6292 N N . CYS C 3 8 ? 27.39482 129.35158 74.12401 1.000 44.09873 26 CYS L N 1
ATOM 6293 C CA . CYS C 3 8 ? 28.17797 129.58442 75.32772 1.000 49.42911 26 CYS L CA 1
ATOM 6294 C C . CYS C 3 8 ? 27.47158 130.58934 76.22537 1.000 56.93741 26 CYS L C 1
ATOM 6295 O O . CYS C 3 8 ? 26.85307 131.54337 75.74230 1.000 64.14242 26 CYS L O 1
ATOM 6298 N N . CYS C 3 9 ? 27.57157 130.37365 77.53513 1.000 57.42230 27 CYS L N 1
ATOM 6299 C CA . CYS C 3 9 ? 26.84829 131.20439 78.48293 1.000 64.71427 27 CYS L CA 1
ATOM 6300 C C . CYS C 3 9 ? 27.60154 131.26364 79.80382 1.000 58.51176 27 CYS L C 1
ATOM 6301 O O . CYS C 3 9 ? 28.48233 130.44609 80.08355 1.000 60.98679 27 CYS L O 1
ATOM 6304 N N . ALA C 3 10 ? 27.23709 132.25314 80.61348 1.000 52.69965 28 ALA L N 1
ATOM 6305 C CA . ALA C 3 10 ? 27.80470 132.45707 81.93667 1.000 53.48146 28 ALA L CA 1
ATOM 6306 C C . ALA C 3 10 ? 26.79509 132.03654 82.99390 1.000 56.98378 28 ALA L C 1
ATOM 6307 O O . ALA C 3 10 ? 25.60608 132.35669 82.89117 1.000 57.49788 28 ALA L O 1
ATOM 6309 N N . ILE C 3 11 ? 27.27081 131.31930 84.00636 1.000 56.53461 29 ILE L N 1
ATOM 6310 C CA . ILE C 3 11 ? 26.40873 130.88940 85.10097 1.000 58.10165 29 ILE L CA 1
ATOM 6311 C C . ILE C 3 11 ? 26.16115 132.07268 86.02737 1.000 61.38040 29 ILE L C 1
ATOM 6312 O O . ILE C 3 11 ? 27.10407 132.72948 86.48593 1.000 59.82337 29 ILE L O 1
ATOM 6317 N N . GLN C 3 12 ? 24.89009 132.34930 86.30083 1.000 61.40910 30 GLN L N 1
ATOM 6318 C CA . GLN C 3 12 ? 24.48694 133.49184 87.10722 1.000 55.17244 30 GLN L CA 1
ATOM 6319 C C . GLN C 3 12 ? 24.18396 133.05010 88.53248 1.000 55.62453 30 GLN L C 1
ATOM 6320 O O . GLN C 3 12 ? 23.63438 131.96715 88.75487 1.000 59.32637 30 GLN L O 1
ATOM 6326 N N . ALA C 3 13 ? 24.53907 133.90183 89.49787 1.000 54.81402 31 ALA L N 1
ATOM 6327 C CA . ALA C 3 13 ? 24.33698 133.56507 90.90260 1.000 51.71977 31 ALA L CA 1
ATOM 6328 C C . ALA C 3 13 ? 22.86453 133.46273 91.27421 1.000 51.96437 31 ALA L C 1
ATOM 6329 O O . ALA C 3 13 ? 22.53196 132.79933 92.26196 1.000 54.38005 31 ALA L O 1
ATOM 6331 N N . SER C 3 14 ? 21.97814 134.09908 90.51258 1.000 52.04596 32 SER L N 1
ATOM 6332 C CA . SER C 3 14 ? 20.55565 134.05722 90.81810 1.000 55.05044 32 SER L CA 1
ATOM 6333 C C . SER C 3 14 ? 19.88054 132.78448 90.33076 1.000 62.93209 32 SER L C 1
ATOM 6334 O O . SER C 3 14 ? 18.74234 132.51706 90.72993 1.000 71.56107 32 SER L O 1
ATOM 6337 N N . ALA C 3 15 ? 20.55076 131.99647 89.48756 1.000 63.32487 33 ALA L N 1
ATOM 6338 C CA . ALA C 3 15 ? 19.89362 130.85575 88.86017 1.000 61.95172 33 ALA L CA 1
ATOM 6339 C C . ALA C 3 15 ? 19.59605 129.74581 89.85882 1.000 65.21444 33 ALA L C 1
ATOM 6340 O O . ALA C 3 15 ? 18.61625 129.01155 89.68816 1.000 68.54160 33 ALA L O 1
ATOM 6342 N N . ALA C 3 16 ? 20.41728 129.61054 90.90319 1.000 65.26433 34 ALA L N 1
ATOM 6343 C CA . ALA C 3 16 ? 20.23328 128.51727 91.85239 1.000 59.11357 34 ALA L CA 1
ATOM 6344 C C . ALA C 3 16 ? 18.86459 128.56723 92.52049 1.000 67.53327 34 ALA L C 1
ATOM 6345 O O . ALA C 3 16 ? 18.29862 127.51941 92.85249 1.000 71.69809 34 ALA L O 1
ATOM 6347 N N . SER C 3 17 ? 18.31264 129.76414 92.71561 1.000 72.58098 35 SER L N 1
ATOM 6348 C CA . SER C 3 17 ? 17.02052 129.91018 93.37165 1.000 73.70999 35 SER L CA 1
ATOM 6349 C C . SER C 3 17 ? 15.85396 129.95227 92.39591 1.000 78.58983 35 SER L C 1
ATOM 6350 O O . SER C 3 17 ? 14.71173 129.72391 92.80885 1.000 86.63190 35 SER L O 1
ATOM 6353 N N . THR C 3 18 ? 16.10730 130.24202 91.12093 1.000 75.20737 36 THR L N 1
ATOM 6354 C CA . THR C 3 18 ? 15.05906 130.33698 90.11307 1.000 72.19791 36 THR L CA 1
ATOM 6355 C C . THR C 3 18 ? 15.18300 129.24334 89.05522 1.000 70.94155 36 THR L C 1
ATOM 6356 O O . THR C 3 18 ? 14.76705 129.43153 87.90981 1.000 73.84290 36 THR L O 1
ATOM 6360 N N . LEU C 3 19 ? 15.75358 128.10102 89.42523 1.000 67.91609 37 LEU L N 1
ATOM 6361 C CA . LEU C 3 19 ? 15.85232 126.98644 88.49524 1.000 64.68268 37 LEU L CA 1
ATOM 6362 C C . LEU C 3 19 ? 14.45853 126.47823 88.13539 1.000 65.68157 37 LEU L C 1
ATOM 6363 O O . LEU C 3 19 ? 13.58255 126.39327 89.00516 1.000 67.05140 37 LEU L O 1
ATOM 6368 N N . PRO C 3 20 ? 14.21573 126.13664 86.87373 1.000 64.76472 38 PRO L N 1
ATOM 6369 C CA . PRO C 3 20 ? 12.93782 125.51664 86.51723 1.000 65.30693 38 PRO L CA 1
ATOM 6370 C C . PRO C 3 20 ? 12.86497 124.09678 87.04873 1.000 69.90644 38 PRO L C 1
ATOM 6371 O O . PRO C 3 20 ? 13.88095 123.41385 87.20208 1.000 72.78322 38 PRO L O 1
ATOM 6375 N N . LEU C 3 21 ? 11.64352 123.65491 87.33689 1.000 66.57143 39 LEU L N 1
ATOM 6376 C CA . LEU C 3 21 ? 11.44473 122.26669 87.72501 1.000 60.14748 39 LEU L CA 1
ATOM 6377 C C . LEU C 3 21 ? 11.90116 121.34541 86.60093 1.000 64.78479 39 LEU L C 1
ATOM 6378 O O . LEU C 3 21 ? 11.84935 121.69991 85.41967 1.000 66.50523 39 LEU L O 1
ATOM 6383 N N . PHE C 3 22 ? 12.36927 120.15371 86.98245 1.000 63.44717 40 PHE L N 1
ATOM 6384 C CA . PHE C 3 22 ? 12.91708 119.22582 85.99692 1.000 59.86086 40 PHE L CA 1
ATOM 6385 C C . PHE C 3 22 ? 11.89600 118.89955 84.91562 1.000 56.33205 40 PHE L C 1
ATOM 6386 O O . PHE C 3 22 ? 12.23419 118.84714 83.72769 1.000 53.27239 40 PHE L O 1
ATOM 6394 N N . PHE C 3 23 ? 10.63528 118.70326 85.30505 1.000 60.41780 41 PHE L N 1
ATOM 6395 C CA . PHE C 3 23 ? 9.58660 118.36476 84.35119 1.000 62.65939 41 PHE L CA 1
ATOM 6396 C C . PHE C 3 23 ? 9.18902 119.53624 83.46458 1.000 59.34431 41 PHE L C 1
ATOM 6397 O O . PHE C 3 23 ? 8.37034 119.35270 82.55791 1.000 57.84180 41 PHE L O 1
ATOM 6405 N N . ALA C 3 24 ? 9.73838 120.72483 83.70139 1.000 65.11505 42 ALA L N 1
ATOM 6406 C CA . ALA C 3 24 ? 9.47823 121.88132 82.85691 1.000 63.03188 42 ALA L CA 1
ATOM 6407 C C . ALA C 3 24 ? 10.52455 122.06908 81.76831 1.000 64.07736 42 ALA L C 1
ATOM 6408 O O . ALA C 3 24 ? 10.29785 122.85523 80.84237 1.000 72.52959 42 ALA L O 1
ATOM 6410 N N . VAL C 3 25 ? 11.65713 121.37489 81.85704 1.000 58.91052 43 VAL L N 1
ATOM 6411 C CA . VAL C 3 25 ? 12.72021 121.52762 80.87082 1.000 54.91424 43 VAL L CA 1
ATOM 6412 C C . VAL C 3 25 ? 12.28798 120.87269 79.56614 1.000 57.90936 43 VAL L C 1
ATOM 6413 O O . VAL C 3 25 ? 11.95371 119.68280 79.53210 1.000 63.76682 43 VAL L O 1
ATOM 6417 N N . HIS C 3 26 ? 12.28316 121.65236 78.48403 1.000 59.92438 44 HIS L N 1
ATOM 6418 C CA . HIS C 3 26 ? 12.04811 121.07179 77.16774 1.000 55.83042 44 HIS L CA 1
ATOM 6419 C C . HIS C 3 26 ? 13.29462 120.36141 76.65888 1.000 55.46957 44 HIS L C 1
ATOM 6420 O O . HIS C 3 26 ? 13.23001 119.19291 76.26340 1.000 55.58385 44 HIS L O 1
ATOM 6427 N N . SER C 3 27 ? 14.44229 121.03979 76.66560 1.000 54.85465 45 SER L N 1
ATOM 6428 C CA . SER C 3 27 ? 15.62342 120.42153 76.07485 1.000 53.57947 45 SER L CA 1
ATOM 6429 C C . SER C 3 27 ? 16.88271 120.82829 76.82573 1.000 53.85724 45 SER L C 1
ATOM 6430 O O . SER C 3 27 ? 16.92486 121.85353 77.50904 1.000 61.34183 45 SER L O 1
ATOM 6433 N N . ILE C 3 28 ? 17.91506 119.99949 76.68427 1.000 49.10915 46 ILE L N 1
ATOM 6434 C CA . ILE C 3 28 ? 19.23248 120.25144 77.25394 1.000 45.70001 46 ILE L CA 1
ATOM 6435 C C . ILE C 3 28 ? 20.21916 120.37828 76.10533 1.000 52.52892 46 ILE L C 1
ATOM 6436 O O . ILE C 3 28 ? 20.21548 119.55076 75.18668 1.000 61.48449 46 ILE L O 1
ATOM 6441 N N . HIS C 3 29 ? 21.06203 121.40740 76.15470 1.000 44.90602 47 HIS L N 1
ATOM 6442 C CA . HIS C 3 29 ? 22.04482 121.66019 75.10795 1.000 41.59441 47 HIS L CA 1
ATOM 6443 C C . HIS C 3 29 ? 23.43168 121.70307 75.73385 1.000 44.10916 47 HIS L C 1
ATOM 6444 O O . HIS C 3 29 ? 23.72989 122.60109 76.53057 1.000 46.81469 47 HIS L O 1
ATOM 6451 N N . PHE C 3 30 ? 24.26331 120.72245 75.38223 1.000 40.22678 48 PHE L N 1
ATOM 6452 C CA . PHE C 3 30 ? 25.62281 120.59703 75.88794 1.000 44.17027 48 PHE L CA 1
ATOM 6453 C C . PHE C 3 30 ? 26.61449 121.18106 74.89384 1.000 49.14665 48 PHE L C 1
ATOM 6454 O O . PHE C 3 30 ? 26.42859 121.09384 73.67746 1.000 52.51742 48 PHE L O 1
ATOM 6462 N N . ALA C 3 31 ? 27.68243 121.76159 75.42620 1.000 54.91614 49 ALA L N 1
ATOM 6463 C CA . ALA C 3 31 ? 28.74531 122.30173 74.60005 1.000 60.38305 49 ALA L CA 1
ATOM 6464 C C . ALA C 3 31 ? 29.87312 121.27882 74.47717 1.000 62.45889 49 ALA L C 1
ATOM 6465 O O . ALA C 3 31 ? 29.78830 120.15508 74.97830 1.000 61.34123 49 ALA L O 1
ATOM 6467 N N . ASP C 3 32 ? 30.94611 121.67639 73.80008 1.000 69.00180 50 ASP L N 1
ATOM 6468 C CA . ASP C 3 32 ? 32.15360 120.89810 73.57209 1.000 62.08138 50 ASP L CA 1
ATOM 6469 C C . ASP C 3 32 ? 33.29369 121.40156 74.44803 1.000 54.44680 50 ASP L C 1
ATOM 6470 O O . ASP C 3 32 ? 33.35772 122.59160 74.76889 1.000 53.37627 50 ASP L O 1
ATOM 6475 N N . PRO C 3 33 ? 34.21312 120.52546 74.85387 1.000 55.27289 51 PRO L N 1
ATOM 6476 C CA . PRO C 3 33 ? 35.48329 121.01716 75.40607 1.000 56.77845 51 PRO L CA 1
ATOM 6477 C C . PRO C 3 33 ? 36.29258 121.81990 74.40263 1.000 56.43342 51 PRO L C 1
ATOM 6478 O O . PRO C 3 33 ? 37.16826 122.59205 74.81198 1.000 61.75741 51 PRO L O 1
ATOM 6482 N N . ASN C 3 34 ? 36.03060 121.66119 73.10341 1.000 53.69303 52 ASN L N 1
ATOM 6483 C CA . ASN C 3 34 ? 36.66879 122.45580 72.06376 1.000 52.87675 52 ASN L CA 1
ATOM 6484 C C . ASN C 3 34 ? 35.87277 123.71064 71.72083 1.000 50.78943 52 ASN L C 1
ATOM 6485 O O . ASN C 3 34 ? 36.10666 124.31744 70.67036 1.000 47.79175 52 ASN L O 1
ATOM 6490 N N . HIS C 3 35 ? 34.93319 124.10284 72.57676 1.000 49.24932 53 HIS L N 1
ATOM 6491 C CA . HIS C 3 35 ? 34.15733 125.31795 72.38820 1.000 44.90096 53 HIS L CA 1
ATOM 6492 C C . HIS C 3 35 ? 33.94985 125.98324 73.73958 1.000 54.74401 53 HIS L C 1
ATOM 6493 O O . HIS C 3 35 ? 34.15852 125.37573 74.79326 1.000 53.72387 53 HIS L O 1
ATOM 6500 N N . CYS C 3 36 ? 33.53838 127.25011 73.69057 1.000 43.73302 54 CYS L N 1
ATOM 6501 C CA . CYS C 3 36 ? 33.26555 128.04207 74.88906 1.000 43.20338 54 CYS L CA 1
ATOM 6502 C C . CYS C 3 36 ? 34.49188 128.13292 75.79689 1.000 44.15397 54 CYS L C 1
ATOM 6503 O O . CYS C 3 36 ? 34.37879 128.12133 77.02451 1.000 43.82941 54 CYS L O 1
ATOM 6506 N N . ASN C 3 37 ? 35.67669 128.22694 75.18828 1.000 45.46626 55 ASN L N 1
ATOM 6507 C CA . ASN C 3 37 ? 36.92765 128.37606 75.93034 1.000 46.66145 55 ASN L CA 1
ATOM 6508 C C . ASN C 3 37 ? 37.14250 127.21874 76.90426 1.000 58.37632 55 ASN L C 1
ATOM 6509 O O . ASN C 3 37 ? 37.76568 127.38089 77.95550 1.000 64.17333 55 ASN L O 1
ATOM 6514 N N . GLY C 3 38 ? 36.62556 126.03850 76.56010 1.000 55.88364 56 GLY L N 1
ATOM 6515 C CA . GLY C 3 38 ? 36.71614 124.87473 77.41411 1.000 52.14604 56 GLY L CA 1
ATOM 6516 C C . GLY C 3 38 ? 35.73767 124.84439 78.56552 1.000 51.55921 56 GLY L C 1
ATOM 6517 O O . GLY C 3 38 ? 35.65878 123.82437 79.26132 1.000 55.91664 56 GLY L O 1
ATOM 6518 N N . VAL C 3 39 ? 34.97881 125.91651 78.77959 1.000 52.94738 57 VAL L N 1
ATOM 6519 C CA . VAL C 3 39 ? 34.10639 126.02754 79.94329 1.000 56.52847 57 VAL L CA 1
ATOM 6520 C C . VAL C 3 39 ? 32.98275 125.00413 79.83381 1.000 52.93358 57 VAL L C 1
ATOM 6521 O O . VAL C 3 39 ? 32.24087 124.97553 78.84552 1.000 50.31585 57 VAL L O 1
ATOM 6525 N N . SER C 3 40 ? 32.85322 124.15626 80.85156 1.000 55.47394 58 SER L N 1
ATOM 6526 C CA . SER C 3 40 ? 31.79751 123.14663 80.88060 1.000 55.40828 58 SER L CA 1
ATOM 6527 C C . SER C 3 40 ? 30.51007 123.80571 81.34958 1.000 57.18051 58 SER L C 1
ATOM 6528 O O . SER C 3 40 ? 30.22994 123.89870 82.54514 1.000 60.93328 58 SER L O 1
ATOM 6531 N N . ILE C 3 41 ? 29.71210 124.26506 80.39064 1.000 50.29104 59 ILE L N 1
ATOM 6532 C CA . ILE C 3 41 ? 28.40967 124.84524 80.66873 1.000 51.60537 59 ILE L CA 1
ATOM 6533 C C . ILE C 3 41 ? 27.35969 124.08317 79.87070 1.000 50.21432 59 ILE L C 1
ATOM 6534 O O . ILE C 3 41 ? 27.67166 123.23956 79.02970 1.000 53.79413 59 ILE L O 1
ATOM 6539 N N . ALA C 3 42 ? 26.09797 124.38149 80.16119 1.000 42.02080 60 ALA L N 1
ATOM 6540 C CA . ALA C 3 42 ? 25.00490 123.78958 79.40523 1.000 43.94312 60 ALA L CA 1
ATOM 6541 C C . ALA C 3 42 ? 23.81360 124.72797 79.46340 1.000 43.17267 60 ALA L C 1
ATOM 6542 O O . ALA C 3 42 ? 23.74987 125.62557 80.30591 1.000 43.76027 60 ALA L O 1
ATOM 6544 N N . LYS C 3 43 ? 22.86233 124.51483 78.56060 1.000 42.48054 61 LYS L N 1
ATOM 6545 C CA . LYS C 3 43 ? 21.68667 125.37290 78.48008 1.000 47.04069 61 LYS L CA 1
ATOM 6546 C C . LYS C 3 43 ? 20.42441 124.53562 78.60018 1.000 49.65322 61 LYS L C 1
ATOM 6547 O O . LYS C 3 43 ? 20.18022 123.64893 77.77502 1.000 55.78525 61 LYS L O 1
ATOM 6553 N N . LEU C 3 44 ? 19.63747 124.81068 79.63365 1.000 48.88310 62 LEU L N 1
ATOM 6554 C CA . LEU C 3 44 ? 18.27495 124.31099 79.70102 1.000 51.12283 62 LEU L CA 1
ATOM 6555 C C . LEU C 3 44 ? 17.37091 125.23041 78.89774 1.000 50.63454 62 LEU L C 1
ATOM 6556 O O . LEU C 3 44 ? 17.48658 126.45636 78.97700 1.000 50.86162 62 LEU L O 1
ATOM 6561 N N . ARG C 3 45 ? 16.47329 124.63714 78.11947 1.000 45.03823 63 ARG L N 1
ATOM 6562 C CA . ARG C 3 45 ? 15.44214 125.38124 77.40879 1.000 48.07771 63 ARG L CA 1
ATOM 6563 C C . ARG C 3 45 ? 14.09261 124.92437 77.94202 1.000 51.93807 63 ARG L C 1
ATOM 6564 O O . ARG C 3 45 ? 13.70577 123.76235 77.75287 1.000 52.20036 63 ARG L O 1
ATOM 6572 N N . SER C 3 46 ? 13.41059 125.83370 78.63758 1.000 54.24890 64 SER L N 1
ATOM 6573 C CA . SER C 3 46 ? 12.03150 125.69840 79.09211 1.000 56.55184 64 SER L CA 1
ATOM 6574 C C . SER C 3 46 ? 11.20004 126.78755 78.41211 1.000 48.79089 64 SER L C 1
ATOM 6575 O O . SER C 3 46 ? 11.67654 127.47725 77.51406 1.000 39.95079 64 SER L O 1
ATOM 6578 N N . LYS C 3 47 ? 9.95994 126.97440 78.86021 1.000 50.30682 65 LYS L N 1
ATOM 6579 C CA . LYS C 3 47 ? 9.08704 127.89645 78.14297 1.000 55.21164 65 LYS L CA 1
ATOM 6580 C C . LYS C 3 47 ? 8.00194 128.43764 79.06191 1.000 61.36653 65 LYS L C 1
ATOM 6581 O O . LYS C 3 47 ? 7.35408 127.67254 79.78175 1.000 63.88472 65 LYS L O 1
ATOM 6587 N N . THR C 3 48 ? 7.81365 129.75752 79.03147 1.000 66.32122 66 THR L N 1
ATOM 6588 C CA . THR C 3 48 ? 6.69705 130.43328 79.68741 1.000 66.72711 66 THR L CA 1
ATOM 6589 C C . THR C 3 48 ? 6.01104 131.29294 78.63386 1.000 63.87746 66 THR L C 1
ATOM 6590 O O . THR C 3 48 ? 6.59567 132.26899 78.14995 1.000 64.18457 66 THR L O 1
ATOM 6594 N N . GLY C 3 49 ? 4.78779 130.91999 78.26553 1.000 64.27943 67 GLY L N 1
ATOM 6595 C CA . GLY C 3 49 ? 4.06275 131.66914 77.24999 1.000 67.02648 67 GLY L CA 1
ATOM 6596 C C . GLY C 3 49 ? 4.79640 131.66328 75.92237 1.000 72.39264 67 GLY L C 1
ATOM 6597 O O . GLY C 3 49 ? 5.24924 130.62110 75.43667 1.000 74.07973 67 GLY L O 1
ATOM 6598 N N . ASP C 3 50 ? 4.92055 132.84590 75.32095 1.000 73.05287 68 ASP L N 1
ATOM 6599 C CA . ASP C 3 50 ? 5.66155 132.98947 74.07546 1.000 71.49749 68 ASP L CA 1
ATOM 6600 C C . ASP C 3 50 ? 7.17135 132.95252 74.26932 1.000 63.06184 68 ASP L C 1
ATOM 6601 O O . ASP C 3 50 ? 7.90395 132.97171 73.27419 1.000 66.86385 68 ASP L O 1
ATOM 6606 N N . ILE C 3 51 ? 7.65556 132.89834 75.50535 1.000 53.63564 69 ILE L N 1
ATOM 6607 C CA . ILE C 3 51 ? 9.06352 133.13494 75.80115 1.000 51.59073 69 ILE L CA 1
ATOM 6608 C C . ILE C 3 51 ? 9.73477 131.80580 76.11502 1.000 58.78392 69 ILE L C 1
ATOM 6609 O O . ILE C 3 51 ? 9.44995 131.17927 77.14044 1.000 62.75090 69 ILE L O 1
ATOM 6614 N N . THR C 3 52 ? 10.64814 131.37805 75.25138 1.000 54.75001 70 THR L N 1
ATOM 6615 C CA . THR C 3 52 ? 11.50914 130.25565 75.58865 1.000 46.62061 70 THR L CA 1
ATOM 6616 C C . THR C 3 52 ? 12.58898 130.75467 76.54125 1.000 46.30636 70 THR L C 1
ATOM 6617 O O . THR C 3 52 ? 13.32571 131.69325 76.22261 1.000 45.34551 70 THR L O 1
ATOM 6621 N N . VAL C 3 53 ? 12.66138 130.14930 77.71590 1.000 47.12417 71 VAL L N 1
ATOM 6622 C CA . VAL C 3 53 ? 13.61195 130.54901 78.74399 1.000 48.08111 71 VAL L CA 1
ATOM 6623 C C . VAL C 3 53 ? 14.84991 129.66937 78.63798 1.000 50.49659 71 VAL L C 1
ATOM 6624 O O . VAL C 3 53 ? 14.74936 128.43621 78.56784 1.000 56.61580 71 VAL L O 1
ATOM 6628 N N . GLU C 3 54 ? 16.01839 130.30529 78.61922 1.000 44.50804 72 GLU L N 1
ATOM 6629 C CA . GLU C 3 54 ? 17.30027 129.62050 78.53058 1.000 43.31074 72 GLU L CA 1
ATOM 6630 C C . GLU C 3 54 ? 18.06821 129.84671 79.82276 1.000 50.35859 72 GLU L C 1
ATOM 6631 O O . GLU C 3 54 ? 18.37044 130.99063 80.18059 1.000 64.21707 72 GLU L O 1
ATOM 6637 N N . THR C 3 55 ? 18.37952 128.75682 80.51321 1.000 48.04107 73 THR L N 1
ATOM 6638 C CA . THR C 3 55 ? 19.06794 128.79257 81.79588 1.000 42.54248 73 THR L CA 1
ATOM 6639 C C . THR C 3 55 ? 20.45728 128.19173 81.64015 1.000 47.00185 73 THR L C 1
ATOM 6640 O O . THR C 3 55 ? 20.59667 127.06302 81.15643 1.000 49.35982 73 THR L O 1
ATOM 6644 N N . CYS C 3 56 ? 21.47700 128.94276 82.04816 1.000 44.79108 74 CYS L N 1
ATOM 6645 C CA . CYS C 3 56 ? 22.85877 128.48306 81.97533 1.000 49.33741 74 CYS L CA 1
ATOM 6646 C C . CYS C 3 56 ? 23.19216 127.69156 83.23403 1.000 53.78174 74 CYS L C 1
ATOM 6647 O O . CYS C 3 56 ? 23.06101 128.20858 84.34832 1.000 63.56523 74 CYS L O 1
ATOM 6650 N N . VAL C 3 57 ? 23.63235 126.44448 83.05672 1.000 50.53516 75 VAL L N 1
ATOM 6651 C CA . VAL C 3 57 ? 23.83003 125.52061 84.16327 1.000 51.13241 75 VAL L CA 1
ATOM 6652 C C . VAL C 3 57 ? 25.22648 124.91344 84.09758 1.000 54.32865 75 VAL L C 1
ATOM 6653 O O . VAL C 3 57 ? 25.90591 124.94898 83.06676 1.000 57.86715 75 VAL L O 1
ATOM 6657 N N . ASN C 3 58 ? 25.62656 124.32504 85.22622 1.000 54.22275 76 ASN L N 1
ATOM 6658 C CA . ASN C 3 58 ? 26.93343 123.69693 85.38389 1.000 55.34311 76 ASN L CA 1
ATOM 6659 C C . ASN C 3 58 ? 26.99409 122.39858 84.58336 1.000 52.19348 76 ASN L C 1
ATOM 6660 O O . ASN C 3 58 ? 26.14778 121.51439 84.75438 1.000 44.83321 76 ASN L O 1
ATOM 6665 N N . GLY C 3 59 ? 28.00410 122.28034 83.71768 1.000 52.90598 77 GLY L N 1
ATOM 6666 C CA . GLY C 3 59 ? 28.12268 121.08778 82.89328 1.000 53.51950 77 GLY L CA 1
ATOM 6667 C C . GLY C 3 59 ? 28.39653 119.83665 83.70607 1.000 54.77166 77 GLY L C 1
ATOM 6668 O O . GLY C 3 59 ? 27.77174 118.79416 83.49408 1.000 62.02106 77 GLY L O 1
ATOM 6669 N N . PHE C 3 60 ? 29.33886 119.92442 84.64867 1.000 51.24694 78 PHE L N 1
ATOM 6670 C CA . PHE C 3 60 ? 29.66486 118.77809 85.49277 1.000 49.23617 78 PHE L CA 1
ATOM 6671 C C . PHE C 3 60 ? 28.44487 118.30207 86.27375 1.000 51.45535 78 PHE L C 1
ATOM 6672 O O . PHE C 3 60 ? 28.12620 117.10736 86.28665 1.000 56.37043 78 PHE L O 1
ATOM 6680 N N . ASN C 3 61 ? 27.74829 119.22917 86.93434 1.000 51.87324 79 ASN L N 1
ATOM 6681 C CA . ASN C 3 61 ? 26.62919 118.84512 87.78839 1.000 51.63454 79 ASN L CA 1
ATOM 6682 C C . ASN C 3 61 ? 25.47392 118.27640 86.97394 1.000 52.66793 79 ASN L C 1
ATOM 6683 O O . ASN C 3 61 ? 24.85730 117.28328 87.37490 1.000 59.33209 79 ASN L O 1
ATOM 6688 N N . LEU C 3 62 ? 25.17155 118.87811 85.82233 1.000 53.23101 80 LEU L N 1
ATOM 6689 C CA . LEU C 3 62 ? 24.08358 118.35988 84.99978 1.000 54.82918 80 LEU L CA 1
ATOM 6690 C C . LEU C 3 62 ? 24.43278 116.99601 84.41648 1.000 57.58270 80 LEU L C 1
ATOM 6691 O O . LEU C 3 62 ? 23.57970 116.09833 84.36699 1.000 62.19796 80 LEU L O 1
ATOM 6696 N N . ARG C 3 63 ? 25.68036 116.81975 83.96865 1.000 54.20739 81 ARG L N 1
ATOM 6697 C CA . ARG C 3 63 ? 26.10130 115.51329 83.47387 1.000 50.82647 81 ARG L CA 1
ATOM 6698 C C . ARG C 3 63 ? 26.01009 114.45706 84.56713 1.000 52.42431 81 ARG L C 1
ATOM 6699 O O . ARG C 3 63 ? 25.57162 113.33060 84.31262 1.000 58.08826 81 ARG L O 1
ATOM 6707 N N . SER C 3 64 ? 26.40110 114.80287 85.79627 1.000 48.12631 82 SER L N 1
ATOM 6708 C CA . SER C 3 64 ? 26.31319 113.82866 86.87908 1.000 51.11546 82 SER L CA 1
ATOM 6709 C C . SER C 3 64 ? 24.86062 113.52232 87.22703 1.000 53.76320 82 SER L C 1
ATOM 6710 O O . SER C 3 64 ? 24.52596 112.38064 87.56603 1.000 61.36601 82 SER L O 1
ATOM 6713 N N . PHE C 3 65 ? 23.98208 114.52400 87.14111 1.000 50.07209 83 PHE L N 1
ATOM 6714 C CA . PHE C 3 65 ? 22.55862 114.27376 87.34266 1.000 50.40632 83 PHE L CA 1
ATOM 6715 C C . PHE C 3 65 ? 22.02902 113.28269 86.31517 1.000 52.51407 83 PHE L C 1
ATOM 6716 O O . PHE C 3 65 ? 21.30744 112.33840 86.65615 1.000 51.91036 83 PHE L O 1
ATOM 6724 N N . LEU C 3 66 ? 22.36226 113.49513 85.04215 1.000 54.56634 84 LEU L N 1
ATOM 6725 C CA . LEU C 3 66 ? 21.87894 112.58297 84.01154 1.000 49.51788 84 LEU L CA 1
ATOM 6726 C C . LEU C 3 66 ? 22.49087 111.19551 84.16458 1.000 58.52827 84 LEU L C 1
ATOM 6727 O O . LEU C 3 66 ? 21.82473 110.18934 83.88798 1.000 58.81869 84 LEU L O 1
ATOM 6732 N N . VAL C 3 67 ? 23.74390 111.11953 84.61597 1.000 58.09065 85 VAL L N 1
ATOM 6733 C CA . VAL C 3 67 ? 24.35512 109.82395 84.89853 1.000 56.52610 85 VAL L CA 1
ATOM 6734 C C . VAL C 3 67 ? 23.57310 109.09981 85.98582 1.000 57.65912 85 VAL L C 1
ATOM 6735 O O . VAL C 3 67 ? 23.25765 107.91151 85.86282 1.000 62.90460 85 VAL L O 1
ATOM 6739 N N . ALA C 3 68 ? 23.25008 109.80891 87.06907 1.000 56.65896 86 ALA L N 1
ATOM 6740 C CA . ALA C 3 68 ? 22.45995 109.20842 88.13830 1.000 54.94660 86 ALA L CA 1
ATOM 6741 C C . ALA C 3 68 ? 21.09732 108.75395 87.63007 1.000 58.86612 86 ALA L C 1
ATOM 6742 O O . ALA C 3 68 ? 20.61420 107.67707 88.00034 1.000 55.36936 86 ALA L O 1
ATOM 6744 N N . VAL C 3 69 ? 20.46569 109.56021 86.77493 1.000 62.03539 87 VAL L N 1
ATOM 6745 C CA . VAL C 3 69 ? 19.13812 109.21577 86.27146 1.000 62.55498 87 VAL L CA 1
ATOM 6746 C C . VAL C 3 69 ? 19.19915 107.95752 85.41695 1.000 59.23810 87 VAL L C 1
ATOM 6747 O O . VAL C 3 69 ? 18.36009 107.05859 85.54916 1.000 57.89253 87 VAL L O 1
ATOM 6751 N N . VAL C 3 70 ? 20.19323 107.86931 84.53250 1.000 59.13181 88 VAL L N 1
ATOM 6752 C CA . VAL C 3 70 ? 20.31900 106.69358 83.67606 1.000 58.57322 88 VAL L CA 1
ATOM 6753 C C . VAL C 3 70 ? 20.66543 105.45671 84.50019 1.000 59.52590 88 VAL L C 1
ATOM 6754 O O . VAL C 3 70 ? 20.14381 104.36310 84.24951 1.000 62.13744 88 VAL L O 1
ATOM 6758 N N . ARG C 3 71 ? 21.53849 105.60655 85.50204 1.000 55.58781 89 ARG L N 1
ATOM 6759 C CA . ARG C 3 71 ? 21.96339 104.45125 86.28886 1.000 56.76024 89 ARG L CA 1
ATOM 6760 C C . ARG C 3 71 ? 20.82285 103.86235 87.10608 1.000 57.26810 89 ARG L C 1
ATOM 6761 O O . ARG C 3 71 ? 20.86058 102.67584 87.44766 1.000 68.79053 89 ARG L O 1
ATOM 6769 N N . ARG C 3 72 ? 19.81552 104.66163 87.43730 1.000 56.56753 90 ARG L N 1
ATOM 6770 C CA . ARG C 3 72 ? 18.67404 104.15658 88.18599 1.000 65.49489 90 ARG L CA 1
ATOM 6771 C C . ARG C 3 72 ? 17.62103 103.51530 87.29284 1.000 67.65706 90 ARG L C 1
ATOM 6772 O O . ARG C 3 72 ? 16.63164 102.98743 87.81152 1.000 71.87980 90 ARG L O 1
ATOM 6780 N N . LEU C 3 73 ? 17.80861 103.54229 85.97072 1.000 66.08012 91 LEU L N 1
ATOM 6781 C CA . LEU C 3 73 ? 16.90994 102.80702 85.08748 1.000 69.50146 91 LEU L CA 1
ATOM 6782 C C . LEU C 3 73 ? 17.17241 101.30798 85.14865 1.000 71.04306 91 LEU L C 1
ATOM 6783 O O . LEU C 3 73 ? 16.24932 100.51121 84.94539 1.000 72.61789 91 LEU L O 1
ATOM 6788 N N . GLY C 3 74 ? 18.41675 100.91187 85.41192 1.000 71.85456 92 GLY L N 1
ATOM 6789 C CA . GLY C 3 74 ? 18.73034 99.50634 85.62145 1.000 77.25529 92 GLY L CA 1
ATOM 6790 C C . GLY C 3 74 ? 18.48097 98.66104 84.38710 1.000 83.46189 92 GLY L C 1
ATOM 6791 O O . GLY C 3 74 ? 18.94246 98.97140 83.28249 1.000 86.78400 92 GLY L O 1
ATOM 6792 N N . SER C 3 75 ? 17.74081 97.56582 84.58277 1.000 82.34252 93 SER L N 1
ATOM 6793 C CA . SER C 3 75 ? 17.43658 96.65489 83.48469 1.000 81.83206 93 SER L CA 1
ATOM 6794 C C . SER C 3 75 ? 16.65906 97.34478 82.37207 1.000 79.59266 93 SER L C 1
ATOM 6795 O O . SER C 3 75 ? 16.75773 96.94353 81.20717 1.000 82.20983 93 SER L O 1
ATOM 6798 N N . TRP C 3 76 ? 15.88599 98.37895 82.70401 1.000 78.44072 94 TRP L N 1
ATOM 6799 C CA . TRP C 3 76 ? 15.07676 99.07401 81.71123 1.000 78.73710 94 TRP L CA 1
ATOM 6800 C C . TRP C 3 76 ? 15.88478 100.01373 80.82558 1.000 78.61063 94 TRP L C 1
ATOM 6801 O O . TRP C 3 76 ? 15.32046 100.58463 79.88613 1.000 89.11858 94 TRP L O 1
ATOM 6812 N N . ALA C 3 77 ? 17.17626 100.18948 81.09515 1.000 69.66329 95 ALA L N 1
ATOM 6813 C CA . ALA C 3 77 ? 18.00315 101.07920 80.28935 1.000 63.78230 95 ALA L CA 1
ATOM 6814 C C . ALA C 3 77 ? 18.15341 100.51470 78.88258 1.000 66.06516 95 ALA L C 1
ATOM 6815 O O . ALA C 3 77 ? 18.66073 99.40263 78.70354 1.000 75.63287 95 ALA L O 1
ATOM 6817 N N . SER C 3 78 ? 17.71573 101.27893 77.88586 1.000 58.52191 96 SER L N 1
ATOM 6818 C CA . SER C 3 78 ? 17.76371 100.82300 76.50767 1.000 63.81291 96 SER L CA 1
ATOM 6819 C C . SER C 3 78 ? 19.15166 101.05668 75.91627 1.000 69.12094 96 SER L C 1
ATOM 6820 O O . SER C 3 78 ? 20.07370 101.53471 76.58243 1.000 68.04672 96 SER L O 1
ATOM 6823 N N . GLN C 3 79 ? 19.29674 100.70685 74.63680 1.000 76.10929 97 GLN L N 1
ATOM 6824 C CA . GLN C 3 79 ? 20.55162 100.94465 73.93168 1.000 74.03468 97 GLN L CA 1
ATOM 6825 C C . GLN C 3 79 ? 20.89153 102.43013 73.90826 1.000 69.98419 97 GLN L C 1
ATOM 6826 O O . GLN C 3 79 ? 22.02314 102.83081 74.21434 1.000 68.68677 97 GLN L O 1
ATOM 6832 N N . GLU C 3 80 ? 19.91192 103.26607 73.55928 1.000 70.27560 98 GLU L N 1
ATOM 6833 C CA . GLU C 3 80 ? 20.15539 104.70138 73.49217 1.000 66.52339 98 GLU L CA 1
ATOM 6834 C C . GLU C 3 80 ? 20.43727 105.2906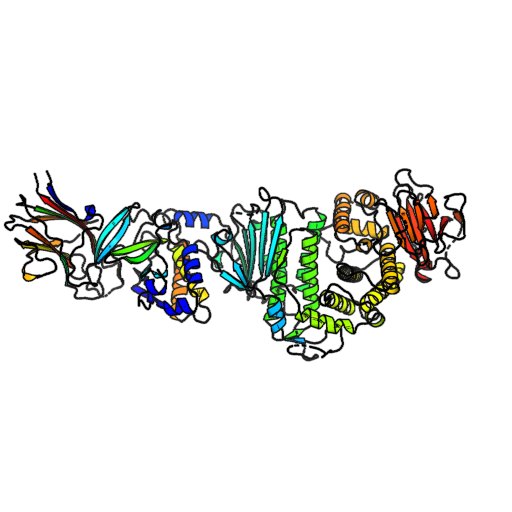1 74.86750 1.000 61.91217 98 GLU L C 1
ATOM 6835 O O . GLU C 3 80 ? 21.23044 106.23160 74.98364 1.000 63.51855 98 GLU L O 1
ATOM 6841 N N . ASN C 3 81 ? 19.81627 104.74910 75.91790 1.000 60.89772 99 ASN L N 1
ATOM 6842 C CA . ASN C 3 81 ? 20.11893 105.21928 77.26579 1.000 60.37944 99 ASN L CA 1
ATOM 6843 C C . ASN C 3 81 ? 21.57507 104.95067 77.62332 1.000 63.16787 99 ASN L C 1
ATOM 6844 O O . ASN C 3 81 ? 22.24981 105.80557 78.20843 1.000 66.09115 99 ASN L O 1
ATOM 6849 N N . LEU C 3 82 ? 22.08680 103.77580 77.25748 1.000 67.56349 100 LEU L N 1
ATOM 6850 C CA . LEU C 3 82 ? 23.47384 103.45811 77.57117 1.000 67.11762 100 LEU L CA 1
ATOM 6851 C C . LEU C 3 82 ? 24.44272 104.25902 76.70829 1.000 66.21127 100 LEU L C 1
ATOM 6852 O O . LEU C 3 82 ? 25.52015 104.64098 77.18215 1.000 65.61651 100 LEU L O 1
ATOM 6857 N N . ARG C 3 83 ? 24.07343 104.54797 75.45618 1.000 65.69113 101 ARG L N 1
ATOM 6858 C CA . ARG C 3 83 ? 24.90118 105.43464 74.63958 1.000 64.54777 101 ARG L CA 1
ATOM 6859 C C . ARG C 3 83 ? 24.95322 106.84268 75.22705 1.000 65.89041 101 ARG L C 1
ATOM 6860 O O . ARG C 3 83 ? 26.01937 107.47384 75.25111 1.000 70.64053 101 ARG L O 1
ATOM 6868 N N . LEU C 3 84 ? 23.81203 107.35046 75.70508 1.000 63.19628 102 LEU L N 1
ATOM 6869 C CA . LEU C 3 84 ? 23.80154 108.62489 76.41868 1.000 57.46899 102 LEU L CA 1
ATOM 6870 C C . LEU C 3 84 ? 24.70431 108.57514 77.64290 1.000 58.94004 102 LEU L C 1
ATOM 6871 O O . LEU C 3 84 ? 25.47721 109.50801 77.89554 1.000 58.33541 102 LEU L O 1
ATOM 6876 N N . LEU C 3 85 ? 24.60497 107.49605 78.42167 1.000 57.99308 103 LEU L N 1
ATOM 6877 C CA . LEU C 3 85 ? 25.44140 107.34818 79.60623 1.000 53.49230 103 LEU L CA 1
ATOM 6878 C C . LEU C 3 85 ? 26.91812 107.39215 79.24360 1.000 53.98985 103 LEU L C 1
ATOM 6879 O O . LEU C 3 85 ? 27.72213 108.01444 79.94973 1.000 56.47675 103 LEU L O 1
ATOM 6884 N N . TRP C 3 86 ? 27.29592 106.74537 78.13961 1.000 53.38958 104 TRP L N 1
ATOM 6885 C CA . TRP C 3 86 ? 28.70760 106.73102 77.77712 1.000 61.23349 104 TRP L CA 1
ATOM 6886 C C . TRP C 3 86 ? 29.16704 108.09605 77.28149 1.000 63.98937 104 TRP L C 1
ATOM 6887 O O . TRP C 3 86 ? 30.29811 108.51111 77.56765 1.000 68.07127 104 TRP L O 1
ATOM 6898 N N . TYR C 3 87 ? 28.31271 108.81508 76.54506 1.000 61.03371 105 TYR L N 1
ATOM 6899 C CA . TYR C 3 87 ? 28.64923 110.19881 76.21885 1.000 57.46383 105 TYR L CA 1
ATOM 6900 C C . TYR C 3 87 ? 28.89361 111.00108 77.48607 1.000 59.52327 105 TYR L C 1
ATOM 6901 O O . TYR C 3 87 ? 29.86081 111.76491 77.57834 1.000 63.09016 105 TYR L O 1
ATOM 6910 N N . LEU C 3 88 ? 28.00204 110.85706 78.46594 1.000 57.18751 106 LEU L N 1
ATOM 6911 C CA . LEU C 3 88 ? 28.12569 111.62810 79.69558 1.000 53.82301 106 LEU L CA 1
ATOM 6912 C C . LEU C 3 88 ? 29.43637 111.31668 80.40532 1.000 59.16576 106 LEU L C 1
ATOM 6913 O O . LEU C 3 88 ? 30.15300 112.22733 80.83029 1.000 64.26960 106 LEU L O 1
ATOM 6918 N N . GLN C 3 89 ? 29.78016 110.03249 80.51866 1.000 59.19385 107 GLN L N 1
ATOM 6919 C CA . GLN C 3 89 ? 31.02177 109.65777 81.19308 1.000 57.21035 107 GLN L CA 1
ATOM 6920 C C . GLN C 3 89 ? 32.24185 110.20493 80.45420 1.000 58.66856 107 GLN L C 1
ATOM 6921 O O . GLN C 3 89 ? 33.14943 110.79291 81.06737 1.000 59.33086 107 GLN L O 1
ATOM 6927 N N . ARG C 3 90 ? 32.28103 110.01530 79.13010 1.000 58.30137 108 ARG L N 1
ATOM 6928 C CA . ARG C 3 90 ? 33.43626 110.44424 78.34857 1.000 66.51071 108 ARG L CA 1
ATOM 6929 C C . ARG C 3 90 ? 33.60921 111.95613 78.40890 1.000 62.61864 108 ARG L C 1
ATOM 6930 O O . ARG C 3 90 ? 34.72142 112.45811 78.61010 1.000 63.88598 108 ARG L O 1
ATOM 6938 N N . SER C 3 91 ? 32.51328 112.70244 78.24703 1.000 57.30537 109 SER L N 1
ATOM 6939 C CA . SER C 3 91 ? 32.60544 114.15671 78.27234 1.000 51.24986 109 SER L CA 1
ATOM 6940 C C . SER C 3 91 ? 32.89159 114.68032 79.67491 1.000 50.51684 109 SER L C 1
ATOM 6941 O O . SER C 3 91 ? 33.54943 115.71558 79.81770 1.000 53.79741 109 SER L O 1
ATOM 6944 N N . LEU C 3 92 ? 32.43453 113.98138 80.71838 1.000 43.24321 110 LEU L N 1
ATOM 6945 C CA . LEU C 3 92 ? 32.81855 114.35145 82.07646 1.000 53.55499 110 LEU L CA 1
ATOM 6946 C C . LEU C 3 92 ? 34.32502 114.25192 82.25735 1.000 59.14123 110 LEU L C 1
ATOM 6947 O O . LEU C 3 92 ? 34.96759 115.19175 82.73880 1.000 63.94253 110 LEU L O 1
ATOM 6952 N N . THR C 3 93 ? 34.91311 113.11800 81.86789 1.000 58.21431 111 THR L N 1
ATOM 6953 C CA . THR C 3 93 ? 36.35963 112.98826 82.02045 1.000 61.50049 111 THR L CA 1
ATOM 6954 C C . THR C 3 93 ? 37.09853 113.98516 81.13150 1.000 66.92581 111 THR L C 1
ATOM 6955 O O . THR C 3 93 ? 38.14388 114.52315 81.52322 1.000 80.01676 111 THR L O 1
ATOM 6959 N N . ALA C 3 94 ? 36.55353 114.26998 79.94460 1.000 60.38478 112 ALA L N 1
ATOM 6960 C CA . ALA C 3 94 ? 37.20340 115.20429 79.02871 1.000 62.61957 112 ALA L CA 1
ATOM 6961 C C . ALA C 3 94 ? 37.21299 116.62116 79.59504 1.000 63.82291 112 ALA L C 1
ATOM 6962 O O . ALA C 3 94 ? 38.24270 117.30573 79.56862 1.000 68.87216 112 ALA L O 1
ATOM 6964 N N . TYR C 3 95 ? 36.07157 117.08285 80.10883 1.000 54.96675 113 TYR L N 1
ATOM 6965 C CA . TYR C 3 95 ? 36.03417 118.36362 80.80233 1.000 52.46111 113 TYR L CA 1
ATOM 6966 C C . TYR C 3 95 ? 36.85736 118.35212 82.08444 1.000 61.07596 113 TYR L C 1
ATOM 6967 O O . TYR C 3 95 ? 37.27145 119.41926 82.54929 1.000 62.26826 113 TYR L O 1
ATOM 6976 N N . THR C 3 96 ? 37.09273 117.17553 82.67115 1.000 64.32314 114 THR L N 1
ATOM 6977 C CA . THR C 3 96 ? 37.85985 117.10419 83.90863 1.000 59.66510 114 THR L CA 1
ATOM 6978 C C . THR C 3 96 ? 39.35675 117.25075 83.66134 1.000 57.62752 114 THR L C 1
ATOM 6979 O O . THR C 3 96 ? 40.05934 117.86774 84.46968 1.000 56.12315 114 THR L O 1
ATOM 6983 N N . VAL C 3 97 ? 39.87080 116.69649 82.55950 1.000 62.71306 115 VAL L N 1
ATOM 6984 C CA . VAL C 3 97 ? 41.30473 116.82445 82.30945 1.000 69.23838 115 VAL L CA 1
ATOM 6985 C C . VAL C 3 97 ? 41.70537 118.27583 82.08283 1.000 69.48886 115 VAL L C 1
ATOM 6986 O O . VAL C 3 97 ? 42.86659 118.63735 82.30171 1.000 69.23802 115 VAL L O 1
ATOM 6990 N N . GLY C 3 98 ? 40.76978 119.12563 81.66260 1.000 68.71735 116 GLY L N 1
ATOM 6991 C CA . GLY C 3 98 ? 41.08048 120.52004 81.41378 1.000 68.73322 116 GLY L CA 1
ATOM 6992 C C . GLY C 3 98 ? 40.42225 121.49141 82.37414 1.000 65.75603 116 GLY L C 1
ATOM 6993 O O . GLY C 3 98 ? 40.29816 122.68224 82.07202 1.000 64.34411 116 GLY L O 1
ATOM 6994 N N . PHE C 3 99 ? 39.99710 121.00083 83.53515 1.000 62.99982 117 PHE L N 1
ATOM 6995 C CA . PHE C 3 99 ? 39.35449 121.85707 84.52415 1.000 60.00029 117 PHE L CA 1
ATOM 6996 C C . PHE C 3 99 ? 40.39480 122.76176 85.17496 1.000 65.47916 117 PHE L C 1
ATOM 6997 O O . PHE C 3 99 ? 41.32303 122.27947 85.83131 1.000 63.54244 117 PHE L O 1
ATOM 7005 N N . ASN C 3 100 ? 40.23864 124.07273 84.99965 1.000 75.90139 118 ASN L N 1
ATOM 7006 C CA . ASN C 3 100 ? 41.20122 125.04904 85.49224 1.000 85.29093 118 ASN L CA 1
ATOM 7007 C C . ASN C 3 100 ? 40.45515 126.20626 86.14265 1.000 84.55285 118 ASN L C 1
ATOM 7008 O O . ASN C 3 100 ? 39.22101 126.23552 86.18723 1.000 85.32986 118 ASN L O 1
ATOM 7013 N N . ALA C 3 101 ? 41.22107 127.16644 86.66485 1.000 75.23531 119 ALA L N 1
ATOM 7014 C CA . ALA C 3 101 ? 40.62787 128.43734 87.06280 1.000 65.26586 119 ALA L CA 1
ATOM 7015 C C . ALA C 3 101 ? 40.15685 129.21549 85.84193 1.000 64.48979 119 ALA L C 1
ATOM 7016 O O . ALA C 3 101 ? 39.13099 129.90436 85.89233 1.000 64.64326 119 ALA L O 1
ATOM 7018 N N . THR C 3 102 ? 40.89588 129.11258 84.73371 1.000 62.68565 120 THR L N 1
ATOM 7019 C CA . THR C 3 102 ? 40.43767 129.69149 83.47652 1.000 58.74441 120 THR L CA 1
ATOM 7020 C C . THR C 3 102 ? 39.17501 129.00177 82.98067 1.000 57.75675 120 THR L C 1
ATOM 7021 O O . THR C 3 102 ? 38.33304 129.63142 82.32989 1.000 57.01395 120 THR L O 1
ATOM 7025 N N . THR C 3 103 ? 39.01997 127.71521 83.29118 1.000 58.66848 121 THR L N 1
ATOM 7026 C CA . THR C 3 103 ? 37.89134 126.94849 82.78085 1.000 61.00883 121 THR L CA 1
ATOM 7027 C C . THR C 3 103 ? 36.65466 127.08990 83.65706 1.000 60.67980 121 THR L C 1
ATOM 7028 O O . THR C 3 103 ? 35.53103 127.01804 83.14805 1.000 61.76651 121 THR L O 1
ATOM 7032 N N . ALA C 3 104 ? 36.83358 127.27939 84.96501 1.000 57.58581 122 ALA L N 1
ATOM 7033 C CA . ALA C 3 104 ? 35.70100 127.55070 85.83943 1.000 57.67551 122 ALA L CA 1
ATOM 7034 C C . ALA C 3 104 ? 35.11755 128.93792 85.61789 1.000 63.04539 122 ALA L C 1
ATOM 7035 O O . ALA C 3 104 ? 33.99663 129.20246 86.06775 1.000 64.95610 122 ALA L O 1
ATOM 7037 N N . ASP C 3 105 ? 35.84663 129.81747 84.93548 1.000 62.99623 123 ASP L N 1
ATOM 7038 C CA . ASP C 3 105 ? 35.41827 131.19127 84.68992 1.000 59.40231 123 ASP L CA 1
ATOM 7039 C C . ASP C 3 105 ? 34.52124 131.20993 83.45796 1.000 59.35968 123 ASP L C 1
ATOM 7040 O O . ASP C 3 105 ? 35.00399 131.17675 82.32345 1.000 62.14461 123 ASP L O 1
ATOM 7045 N N . SER C 3 106 ? 33.20714 131.27699 83.67987 1.000 58.86378 124 SER L N 1
ATOM 7046 C CA . SER C 3 106 ? 32.23903 131.33135 82.59166 1.000 60.76201 124 SER L CA 1
ATOM 7047 C C . SER C 3 106 ? 31.74090 132.74011 82.29974 1.000 69.67822 124 SER L C 1
ATOM 7048 O O . SER C 3 106 ? 31.02670 132.93051 81.30957 1.000 63.17702 124 SER L O 1
ATOM 7051 N N . SER C 3 107 ? 32.11439 133.72737 83.12078 1.000 88.21119 125 SER L N 1
ATOM 7052 C CA . SER C 3 107 ? 31.62832 135.09321 82.94298 1.000 81.31744 125 SER L CA 1
ATOM 7053 C C . SER C 3 107 ? 32.03641 135.69338 81.60470 1.000 75.31412 125 SER L C 1
ATOM 7054 O O . SER C 3 107 ? 31.41320 136.66396 81.16035 1.000 77.37459 125 SER L O 1
ATOM 7057 N N . ILE C 3 108 ? 33.06549 135.14240 80.95556 1.000 73.53270 126 ILE L N 1
ATOM 7058 C CA . ILE C 3 108 ? 33.50287 135.66257 79.66321 1.000 76.55045 126 ILE L CA 1
ATOM 7059 C C . ILE C 3 108 ? 32.38142 135.59027 78.63539 1.000 72.28854 126 ILE L C 1
ATOM 7060 O O . ILE C 3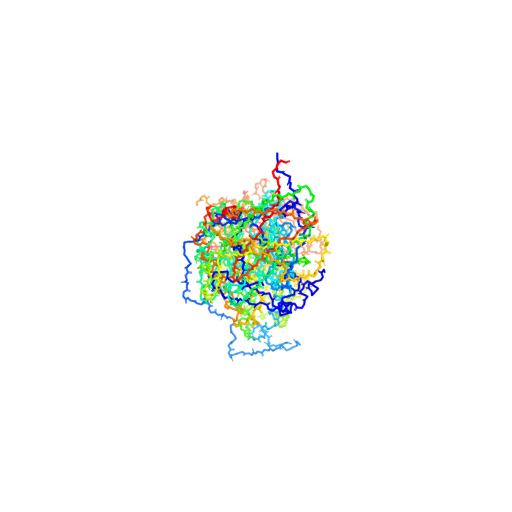 108 ? 32.32556 136.40517 77.70585 1.000 69.31512 126 ILE L O 1
ATOM 7065 N N . HIS C 3 109 ? 31.46728 134.62976 78.78425 1.000 71.70716 127 HIS L N 1
ATOM 7066 C CA . HIS C 3 109 ? 30.35414 134.46154 77.85866 1.000 75.09069 127 HIS L CA 1
ATOM 7067 C C . HIS C 3 109 ? 29.14961 135.32093 78.22743 1.000 80.59526 127 HIS L C 1
ATOM 7068 O O . HIS C 3 109 ? 28.00306 134.89562 78.02823 1.000 77.96422 127 HIS L O 1
ATOM 7075 N N . ASN C 3 110 ? 29.38008 136.51595 78.76491 1.000 86.50455 128 ASN L N 1
ATOM 7076 C CA . ASN C 3 110 ? 28.30253 137.44352 79.09079 1.000 80.67504 128 ASN L CA 1
ATOM 7077 C C . ASN C 3 110 ? 28.02257 138.36384 77.90929 1.000 76.93406 128 ASN L C 1
ATOM 7078 O O . ASN C 3 110 ? 26.87336 138.70780 77.63698 1.000 77.01870 128 ASN L O 1
#

B-factor: mean 76.67, std 21.13, range [37.24, 160.57]

Radius of gyration: 41.52 Å; Cα contacts (8 Å, |Δi|>4): 1844; chains: 3; bounding box: 64×107×122 Å

Foldseek 3Di:
DWDWQDKVQVPQPPFDWAKPPPPAAWDWDWDADPNGIFIWIWHAQQLPAFDWIKIKGFKTFQPPPFKKKKKWQKDFDDPVVDPDSPRADQKKWKWKAADQDGPPNDDDPVRIGTQDIGHEVGIDMGMDGGDDHRIMMMMMTGGRTTMITGIIIMTDDD/DDPVVVCPPPQWDWDADPPPGDIDTDGPVVCCVVPPPVLVVQQVVLQPVVDDVVVLVVVLVQWDWDDAAAEDADDFADQPFDQDPVAEEDEDALPFPAFLQFHKYFLPVLLCLQQVDKDWPLDDPDLCSVWFRIDIARWKKKKFWFDDQAQTKIKIWIAGLFKIKIWIGRGCPIKMKMKGAQVPPTDTHDNDDQRRQWHYYYPGMTIGIGGGPPPDVCVVVPRVNVVVCLLGHDDLLVLLQQLLLLLLVCLLVLNLRPRPCPVVVNSSVRSLSSSVNVLSNSSVVDRMTRLLVNLSSVLSSVVSQVSNCLSRVRIDMGRNARDPSLNSLLSNLVNQFQVNLLPDPLVSNLSNLSSCLSNVPQQARDLRNLNNVLSNLVVVLLVCLQPLDDDLSRLVSVVSVLSSQPSHDQDPDQVSNVSLLVSQASLQQSCFLVQLQQQLVQQLCSVPHTPSSNGGSLQSYFFPQLALVLSLVSYDPVSSNSSSRSNNSVSVSRHDPPRFDPLDDDPQFRGWADFPFKIWTWGPDEHDLFQWAWDPLADPVLTTIITIATRVSDDAPDDDPDRYAAADEDQDDACPLARKKKWKAFRYSGTGHIHHDHDNSSRNSCPDPPHPDDDPVDPTMWIWIGHNRRHIHTYDD/DPDDPQFAAFADPCCVVVPDDPVQFPDKAWDACVPLVNAGWIWTWGDDPPDTDIHIGGNLVVLVVLLVVLVVCPPVRDPVSVVSNVVSVVRNVVSVVVDDPSRNGRVVSD

Sequence (905 aa):
KEVVLLDFAAAGGELGWLTHPYGKGWDLMQNIMNDMPIYMYSVCNVMSGDQDNWLRTNWVYRGEAERIFIELKFTVRDCNSFPGASSCKETFNLYYAESDLDYGTNFQKRLFTKIDTIAPLNVEERSVGPLTRKGFYLAFQDIGACVALLSVRVYYKKRSATQLINGRTNLSIELEFNGTSFFLNWQNLLNVITEPALTELWTSAEVAEDLRVTLKKRQSLFFPNKTVVISGDGHRYTCEVPTSSQTYNIYSALPGHLGGFGINARLVLGDIFASKWSLFARDTPEYRVFYPMNVMAVKFSISIGNNESGVALYGVVSEDFVVVTLHNRSTASHLLFGLPDSLPSLKGHATYDELTFARNAKYALVAILPKDSYQTLLTENYTRIFLNMTESTPLEFTRTIQTRIVSIEARRACAAQEAAPDIFLVLFQMLVAHFLVARGIAEHRFVEVDCVCRQYAELYFLRRISRLCMPTFTTVGYNHTTLGAVAATQIARVSATKLASLPRSSQETVLAMVQLGARDGAVPSSILEGIAMVVEHMYTAYTYVYTLGDTERKLMLDIHTVLTDSCPPKDSGVSEKLLRTYLMFTSMCTNIELGEMIARFSKPDSLNIYRAFSPCFLGLRYDLHPAKLRAEAPRTAVARGTSGFAELLHALHLLIPAINCITADKIIATVPLPHVTYIISSEALSNAVVYEVSEIFLKSAMFISAIKPDCSGFNFSQIDRHIPIVYNPRRGCPLCDSVIMSYDESDGLQSLMYVTNERVQTNLFLDKSPFFDNNNLHIHYLWLRDNGTVVEIRGRSYVALPCCAIQASAASTLPLFFAVHSIHFADPNHCNGVSIAKLRSKTGDITVETCVNGFNLRSFLVAVVRRLGSWASQENLRLLWYLQRSLTAYTVGFNATTADSSIHN